Protein 6C62 (pdb70)

Structure (mmCIF, N/CA/C/O backbone):
data_6C62
#
_entry.id   6C62
#
_cell.length_a   79.489
_cell.length_b   89.040
_cell.length_c   141.672
_cell.angle_alpha   90.00
_cell.angle_beta   101.89
_cell.angle_gamma   90.00
#
_symmetry.space_group_name_H-M   'I 1 2 1'
#
loop_
_entity.id
_entity.type
_entity.pdbx_description
1 polymer 'Biuret hydrolase'
2 polymer AtzG
3 non-polymer 'MAGNESIUM ION'
4 water water
#
loop_
_atom_site.group_PDB
_atom_site.id
_atom_site.type_symbol
_atom_site.label_atom_id
_atom_site.label_alt_id
_atom_site.label_comp_id
_atom_site.label_asym_id
_atom_site.label_entity_id
_atom_site.label_seq_id
_atom_site.pdbx_PDB_ins_code
_atom_site.Cartn_x
_atom_site.Cartn_y
_atom_site.Cartn_z
_atom_site.occupancy
_atom_site.B_iso_or_equiv
_atom_site.auth_seq_id
_atom_site.auth_comp_id
_atom_site.auth_asym_id
_atom_site.auth_atom_id
_atom_site.pdbx_PDB_model_num
ATOM 1 N N . MET A 1 1 ? -45.898 -2.542 14.322 1.00 41.78 1 MET A N 1
ATOM 2 C CA . MET A 1 1 ? -46.260 -2.026 15.670 1.00 38.97 1 MET A CA 1
ATOM 3 C C . MET A 1 1 ? -44.985 -2.054 16.522 1.00 35.13 1 MET A C 1
ATOM 4 O O . MET A 1 1 ? -44.043 -2.814 16.292 1.00 33.60 1 MET A O 1
ATOM 9 N N . LYS A 1 2 ? -44.996 -1.198 17.509 1.00 33.12 2 LYS A N 1
ATOM 10 C CA . LYS A 1 2 ? -43.822 -0.921 18.261 1.00 31.56 2 LYS A CA 1
ATOM 11 C C . LYS A 1 2 ? -43.765 -1.827 19.467 1.00 27.88 2 LYS A C 1
ATOM 12 O O . LYS A 1 2 ? -44.705 -2.553 19.754 1.00 26.78 2 LYS A O 1
ATOM 18 N N . THR A 1 3 ? -42.612 -1.810 20.132 1.00 23.57 3 THR A N 1
ATOM 19 C CA . THR A 1 3 ? -42.320 -2.553 21.356 1.00 21.17 3 THR A CA 1
ATOM 20 C C . THR A 1 3 ? -43.488 -2.584 22.309 1.00 20.21 3 THR A C 1
ATOM 21 O O . THR A 1 3 ? -43.903 -3.654 22.719 1.00 17.98 3 THR A O 1
ATOM 25 N N . VAL A 1 4 ? -44.009 -1.415 22.681 1.00 20.05 4 VAL A N 1
ATOM 26 C CA . VAL A 1 4 ? -45.052 -1.337 23.713 1.00 21.87 4 VAL A CA 1
ATOM 27 C C . VAL A 1 4 ? -46.300 -2.127 23.288 1.00 21.67 4 VAL A C 1
ATOM 28 O O . VAL A 1 4 ? -46.861 -2.869 24.077 1.00 21.14 4 VAL A O 1
ATOM 32 N N . GLU A 1 5 ? -46.716 -1.959 22.046 1.00 23.13 5 GLU A N 1
ATOM 33 C CA . GLU A 1 5 ? -47.875 -2.647 21.509 1.00 25.60 5 GLU A CA 1
ATOM 34 C C . GLU A 1 5 ? -47.628 -4.151 21.387 1.00 26.57 5 GLU A C 1
ATOM 35 O O . GLU A 1 5 ? -48.496 -4.936 21.719 1.00 22.32 5 GLU A O 1
ATOM 41 N N . ILE A 1 6 ? -46.430 -4.559 20.938 1.00 21.19 6 ILE A N 1
ATOM 42 C CA . ILE A 1 6 ? -46.083 -5.983 20.923 1.00 19.60 6 ILE A CA 1
ATOM 43 C C . ILE A 1 6 ? -46.220 -6.610 22.291 1.00 16.89 6 ILE A C 1
ATOM 44 O O . ILE A 1 6 ? -46.809 -7.689 22.449 1.00 16.84 6 ILE A O 1
ATOM 49 N N . ILE A 1 7 ? -45.632 -5.981 23.279 1.00 15.97 7 ILE A N 1
ATOM 50 C CA . ILE A 1 7 ? -45.667 -6.502 24.649 1.00 18.38 7 ILE A CA 1
ATOM 51 C C . ILE A 1 7 ? -47.108 -6.596 25.178 1.00 21.21 7 ILE A C 1
ATOM 52 O O . ILE A 1 7 ? -47.481 -7.558 25.851 1.00 20.86 7 ILE A O 1
ATOM 57 N N . GLU A 1 8 ? -47.891 -5.577 24.862 1.00 22.30 8 GLU A N 1
ATOM 58 C CA . GLU A 1 8 ? -49.291 -5.508 25.275 1.00 23.18 8 GLU A CA 1
ATOM 59 C C . GLU A 1 8 ? -50.118 -6.603 24.626 1.00 21.07 8 GLU A C 1
ATOM 60 O O . GLU A 1 8 ? -50.984 -7.177 25.259 1.00 20.60 8 GLU A O 1
ATOM 66 N N . GLY A 1 9 ? -49.879 -6.847 23.336 1.00 18.30 9 GLY A N 1
ATOM 67 C CA . GLY A 1 9 ? -50.555 -7.917 22.585 1.00 19.83 9 GLY A CA 1
ATOM 68 C C . GLY A 1 9 ? -50.332 -9.310 23.186 1.00 20.82 9 GLY A C 1
ATOM 69 O O . GLY A 1 9 ? -51.273 -10.167 23.223 1.00 20.80 9 GLY A O 1
ATOM 70 N N . ILE A 1 10 ? -49.105 -9.572 23.619 1.00 16.56 10 ILE A N 1
ATOM 71 C CA . ILE A 1 10 ? -48.820 -10.848 24.266 1.00 17.58 10 ILE A CA 1
ATOM 72 C C . ILE A 1 10 ? -49.379 -10.935 25.681 1.00 20.04 10 ILE A C 1
ATOM 73 O O . ILE A 1 10 ? -49.972 -11.953 26.066 1.00 19.39 10 ILE A O 1
ATOM 78 N N . ALA A 1 11 ? -49.214 -9.856 26.447 1.00 21.97 11 ALA A N 1
ATOM 79 C CA . ALA A 1 11 ? -49.759 -9.814 27.814 1.00 24.58 11 ALA A CA 1
ATOM 80 C C . ALA A 1 11 ? -51.294 -10.006 27.846 1.00 22.85 11 ALA A C 1
ATOM 81 O O . ALA A 1 11 ? -51.805 -10.766 28.626 1.00 23.96 11 ALA A O 1
ATOM 83 N N . SER A 1 12 ? -51.979 -9.333 26.966 1.00 24.23 12 SER A N 1
ATOM 84 C CA . SER A 1 12 ? -53.448 -9.367 26.875 1.00 26.50 12 SER A CA 1
ATOM 85 C C . SER A 1 12 ? -54.011 -10.614 26.150 1.00 27.19 12 SER A C 1
ATOM 86 O O . SER A 1 12 ? -55.216 -10.786 26.117 1.00 30.02 12 SER A O 1
ATOM 89 N N . GLY A 1 13 ? -53.174 -11.468 25.558 1.00 28.71 13 GLY A N 1
ATOM 90 C CA . GLY A 1 13 ? -53.679 -12.643 24.865 1.00 25.89 13 GLY A CA 1
ATOM 91 C C . GLY A 1 13 ? -54.198 -12.421 23.472 1.00 28.06 13 GLY A C 1
ATOM 92 O O . GLY A 1 13 ? -54.700 -13.347 22.876 1.00 29.53 13 GLY A O 1
ATOM 93 N N A ARG A 1 14 ? -54.056 -11.209 22.931 0.50 27.71 14 ARG A N 1
ATOM 94 N N B ARG A 1 14 ? -54.054 -11.211 22.937 0.50 28.35 14 ARG A N 1
ATOM 95 C CA A ARG A 1 14 ? -54.396 -10.961 21.532 0.50 30.57 14 ARG A CA 1
ATOM 96 C CA B ARG A 1 14 ? -54.341 -10.895 21.543 0.50 31.61 14 ARG A CA 1
ATOM 97 C C A ARG A 1 14 ? -53.499 -11.733 20.552 0.50 30.50 14 ARG A C 1
ATOM 98 C C B ARG A 1 14 ? -53.492 -11.721 20.561 0.50 30.56 14 ARG A C 1
ATOM 99 O O A ARG A 1 14 ? -53.948 -12.160 19.488 0.50 30.53 14 ARG A O 1
ATOM 100 O O B ARG A 1 14 ? -53.974 -12.187 19.528 0.50 30.44 14 ARG A O 1
ATOM 115 N N A THR A 1 15 ? -52.236 -11.915 20.903 0.50 26.56 15 THR A N 1
ATOM 116 N N B THR A 1 15 ? -52.219 -11.894 20.893 0.50 25.51 15 THR A N 1
ATOM 117 C CA A THR A 1 15 ? -51.395 -12.730 20.064 0.50 24.95 15 THR A CA 1
ATOM 118 C CA B THR A 1 15 ? -51.339 -12.689 20.060 0.50 23.33 15 THR A CA 1
ATOM 119 C C A THR A 1 15 ? -50.544 -13.598 20.973 0.50 22.54 15 THR A C 1
ATOM 120 C C B THR A 1 15 ? -50.534 -13.593 20.975 0.50 21.67 15 THR A C 1
ATOM 121 O O A THR A 1 15 ? -50.177 -13.189 22.088 0.50 21.65 15 THR A O 1
ATOM 122 O O B THR A 1 15 ? -50.171 -13.195 22.095 0.50 20.83 15 THR A O 1
ATOM 129 N N . SER A 1 16 ? -50.208 -14.806 20.518 1.00 20.52 16 SER A N 1
ATOM 130 C CA . SER A 1 16 ? -49.286 -15.631 21.229 1.00 21.03 16 SER A CA 1
ATOM 131 C C . SER A 1 16 ? -47.841 -15.155 20.984 1.00 19.04 16 SER A C 1
ATOM 132 O O . SER A 1 16 ? -47.514 -14.552 19.940 1.00 17.66 16 SER A O 1
ATOM 135 N N . ALA A 1 17 ? -46.982 -15.441 21.949 1.00 17.07 17 ALA A N 1
ATOM 136 C CA . ALA A 1 17 ? -45.567 -15.154 21.783 1.00 15.65 17 ALA A CA 1
ATOM 137 C C . ALA A 1 17 ? -44.987 -15.950 20.614 1.00 15.55 17 ALA A C 1
ATOM 138 O O . ALA A 1 17 ? -44.135 -15.465 19.841 1.00 15.43 17 ALA A O 1
ATOM 140 N N . ARG A 1 18 ? -45.424 -17.194 20.483 1.00 16.71 18 ARG A N 1
ATOM 141 C CA . ARG A 1 18 ? -44.964 -18.013 19.376 1.00 18.48 18 ARG A CA 1
ATOM 142 C C . ARG A 1 18 ? -45.340 -17.381 18.025 1.00 18.79 18 ARG A C 1
ATOM 143 O O . ARG A 1 18 ? -44.518 -17.395 17.099 1.00 19.48 18 ARG A O 1
ATOM 151 N N . ASP A 1 19 ? -46.545 -16.845 17.886 1.00 19.18 19 ASP A N 1
ATOM 152 C CA . ASP A 1 19 ? -46.897 -16.142 16.616 1.00 21.34 19 ASP A CA 1
ATOM 153 C C . ASP A 1 19 ? -46.050 -14.904 16.340 1.00 20.15 19 ASP A C 1
ATOM 154 O O . ASP A 1 19 ? -45.704 -14.616 15.184 1.00 18.83 19 ASP A O 1
ATOM 159 N N . VAL A 1 20 ? -45.757 -14.151 17.390 1.00 17.50 20 VAL A N 1
ATOM 160 C CA . VAL A 1 20 ? -44.883 -12.986 17.285 1.00 16.14 20 VAL A CA 1
ATOM 161 C C . VAL A 1 20 ? -43.475 -13.390 16.836 1.00 16.44 20 VAL A C 1
ATOM 162 O O . VAL A 1 20 ? -42.900 -12.761 15.953 1.00 13.87 20 VAL A O 1
ATOM 166 N N . CYS A 1 21 ? -42.951 -14.463 17.430 1.00 16.09 21 CYS A N 1
ATOM 167 C CA . CYS A 1 21 ? -41.677 -15.036 17.016 1.00 17.11 21 CYS A CA 1
ATOM 168 C C . CYS A 1 21 ? -41.651 -15.493 15.522 1.00 18.77 21 CYS A C 1
ATOM 169 O O . CYS A 1 21 ? -40.712 -15.161 14.741 1.00 14.80 21 CYS A O 1
ATOM 172 N N . GLU A 1 22 ? -42.677 -16.244 15.115 1.00 19.02 22 GLU A N 1
ATOM 173 C CA . GLU A 1 22 ? -42.779 -16.692 13.728 1.00 20.32 22 GLU A CA 1
ATOM 174 C C . GLU A 1 22 ? -42.900 -15.520 12.713 1.00 19.94 22 GLU A C 1
ATOM 175 O O . GLU A 1 22 ? -42.281 -15.582 11.662 1.00 18.90 22 GLU A O 1
ATOM 181 N N . GLU A 1 23 ? -43.610 -14.453 13.061 1.00 18.92 23 GLU A N 1
ATOM 182 C CA . GLU A 1 23 ? -43.635 -13.265 12.220 1.00 24.13 23 GLU A CA 1
ATOM 183 C C . GLU A 1 23 ? -42.240 -12.643 12.017 1.00 21.51 23 GLU A C 1
ATOM 184 O O . GLU A 1 23 ? -41.869 -12.274 10.895 1.00 17.07 23 GLU A O 1
ATOM 190 N N . ALA A 1 24 ? -41.484 -12.512 13.115 1.00 19.07 24 ALA A N 1
ATOM 191 C CA . ALA A 1 24 ? -40.146 -11.987 12.995 1.00 18.85 24 ALA A CA 1
ATOM 192 C C . ALA A 1 24 ? -39.265 -12.916 12.135 1.00 16.82 24 ALA A C 1
ATOM 193 O O . ALA A 1 24 ? -38.544 -12.437 11.256 1.00 14.99 24 ALA A O 1
ATOM 195 N N . LEU A 1 25 ? -39.338 -14.220 12.365 1.00 15.69 25 LEU A N 1
ATOM 196 C CA . LEU A 1 25 ? -38.598 -15.146 11.540 1.00 17.65 25 LEU A CA 1
ATOM 197 C C . LEU A 1 25 ? -38.923 -15.030 10.044 1.00 16.87 25 LEU A C 1
ATOM 198 O O . LEU A 1 25 ? -38.022 -15.057 9.197 1.00 16.76 25 LEU A O 1
ATOM 203 N N . ALA A 1 26 ? -40.198 -14.898 9.713 1.00 16.85 26 ALA A N 1
ATOM 204 C CA . ALA A 1 26 ? -40.606 -14.782 8.329 1.00 16.35 26 ALA A CA 1
ATOM 205 C C . ALA A 1 26 ? -40.106 -13.439 7.729 1.00 17.58 26 ALA A C 1
ATOM 206 O O . ALA A 1 26 ? -39.652 -13.397 6.600 1.00 19.48 26 ALA A O 1
ATOM 208 N N . THR A 1 27 ? -40.165 -12.351 8.495 1.00 14.60 27 THR A N 1
ATOM 209 C CA . THR A 1 27 ? -39.603 -11.070 8.004 1.00 15.96 27 THR A CA 1
ATOM 210 C C . THR A 1 27 ? -38.092 -11.144 7.745 1.00 15.73 27 THR A C 1
ATOM 211 O O . THR A 1 27 ? -37.581 -10.663 6.724 1.00 15.91 27 THR A O 1
ATOM 215 N N . ILE A 1 28 ? -37.378 -11.814 8.640 1.00 15.37 28 ILE A N 1
ATOM 216 C CA . ILE A 1 28 ? -35.943 -11.990 8.458 1.00 15.71 28 ILE A CA 1
ATOM 217 C C . ILE A 1 28 ? -35.717 -12.797 7.169 1.00 15.99 28 ILE A C 1
ATOM 218 O O . ILE A 1 28 ? -34.886 -12.415 6.331 1.00 15.01 28 ILE A O 1
ATOM 223 N N . GLY A 1 29 ? -36.457 -13.896 7.010 1.00 16.39 29 GLY A N 1
ATOM 224 C CA . GLY A 1 29 ? -36.318 -14.763 5.829 1.00 16.84 29 GLY A CA 1
ATOM 225 C C . GLY A 1 29 ? -36.558 -13.975 4.564 1.00 18.65 29 GLY A C 1
ATOM 226 O O . GLY A 1 29 ? -35.833 -14.138 3.588 1.00 19.75 29 GLY A O 1
ATOM 227 N N . ALA A 1 30 ? -37.564 -13.114 4.571 1.00 20.90 30 ALA A N 1
ATOM 228 C CA . ALA A 1 30 ? -37.888 -12.354 3.359 1.00 23.02 30 ALA A CA 1
ATOM 229 C C . ALA A 1 30 ? -37.007 -11.161 3.040 1.00 24.81 30 ALA A C 1
ATOM 230 O O . ALA A 1 30 ? -36.909 -10.794 1.864 1.00 25.64 30 ALA A O 1
ATOM 232 N N . THR A 1 31 ? -36.363 -10.543 4.036 1.00 20.65 31 THR A N 1
ATOM 233 C CA . THR A 1 31 ? -35.639 -9.280 3.844 1.00 19.89 31 THR A CA 1
ATOM 234 C C . THR A 1 31 ? -34.129 -9.383 3.998 1.00 17.54 31 THR A C 1
ATOM 235 O O . THR A 1 31 ? -33.404 -8.543 3.484 1.00 15.00 31 THR A O 1
ATOM 239 N N . ASP A 1 32 ? -33.639 -10.408 4.684 1.00 17.59 32 ASP A N 1
ATOM 240 C CA . ASP A 1 32 ? -32.239 -10.373 5.051 1.00 18.10 32 ASP A CA 1
ATOM 241 C C . ASP A 1 32 ? -31.281 -10.830 3.956 1.00 20.02 32 ASP A C 1
ATOM 242 O O . ASP A 1 32 ? -30.092 -10.534 4.060 1.00 16.86 32 ASP A O 1
ATOM 247 N N . GLY A 1 33 ? -31.772 -11.507 2.897 1.00 18.40 33 GLY A N 1
ATOM 248 C CA . GLY A 1 33 ? -30.918 -11.727 1.750 1.00 19.61 33 GLY A CA 1
ATOM 249 C C . GLY A 1 33 ? -30.323 -10.388 1.263 1.00 20.63 33 GLY A C 1
ATOM 250 O O . GLY A 1 33 ? -29.127 -10.339 0.967 1.00 21.65 33 GLY A O 1
ATOM 251 N N . LEU A 1 34 ? -31.141 -9.317 1.211 1.00 17.20 34 LEU A N 1
ATOM 252 C CA . LEU A 1 34 ? -30.665 -8.012 0.800 1.00 16.77 34 LEU A CA 1
ATOM 253 C C . LEU A 1 34 ? -29.998 -7.155 1.950 1.00 16.31 34 LEU A C 1
ATOM 254 O O . LEU A 1 34 ? -28.935 -6.581 1.776 1.00 15.14 34 LEU A O 1
ATOM 259 N N . ILE A 1 35 ? -30.633 -7.077 3.109 1.00 15.11 35 ILE A N 1
ATOM 260 C CA . ILE A 1 35 ? -30.156 -6.177 4.190 1.00 13.31 35 ILE A CA 1
ATOM 261 C C . ILE A 1 35 ? -28.858 -6.735 4.784 1.00 12.50 35 ILE A C 1
ATOM 262 O O . ILE A 1 35 ? -27.942 -5.974 5.100 1.00 10.75 35 ILE A O 1
ATOM 267 N N . ASN A 1 36 ? -28.777 -8.057 4.927 1.00 12.65 36 ASN A N 1
ATOM 268 C CA . ASN A 1 36 ? -27.617 -8.751 5.476 1.00 12.79 36 ASN A CA 1
ATOM 269 C C . ASN A 1 36 ? -27.257 -8.240 6.902 1.00 12.83 36 ASN A C 1
ATOM 270 O O . ASN A 1 36 ? -26.126 -7.947 7.192 1.00 13.19 36 ASN A O 1
ATOM 275 N N . ALA A 1 37 ? -28.266 -8.116 7.747 1.00 12.63 37 ALA A N 1
ATOM 276 C CA . ALA A 1 37 ? -28.080 -7.750 9.156 1.00 12.89 37 ALA A CA 1
ATOM 277 C C . ALA A 1 37 ? -27.744 -8.955 10.009 1.00 11.98 37 ALA A C 1
ATOM 278 O O . ALA A 1 37 ? -27.000 -8.784 10.971 1.00 13.32 37 ALA A O 1
ATOM 280 N N . PHE A 1 38 ? -28.223 -10.153 9.692 1.00 11.80 38 PHE A N 1
ATOM 281 C CA . PHE A 1 38 ? -27.990 -11.329 10.527 1.00 12.00 38 PHE A CA 1
ATOM 282 C C . PHE A 1 38 ? -26.818 -12.200 10.095 1.00 14.56 38 PHE A C 1
ATOM 283 O O . PHE A 1 38 ? -26.664 -12.476 8.924 1.00 16.25 38 PHE A O 1
ATOM 291 N N . THR A 1 39 ? -26.002 -12.683 11.014 1.00 13.16 39 THR A N 1
ATOM 292 C CA . THR A 1 39 ? -25.000 -13.679 10.721 1.00 14.46 39 THR A CA 1
ATOM 293 C C . THR A 1 39 ? -25.367 -15.023 11.267 1.00 18.63 39 THR A C 1
ATOM 294 O O . THR A 1 39 ? -24.676 -16.018 10.923 1.00 20.44 39 THR A O 1
ATOM 298 N N . CYS A 1 40 ? -26.348 -15.089 12.171 1.00 17.12 40 CYS A N 1
ATOM 299 C CA . CYS A 1 40 ? -26.784 -16.353 12.682 1.00 20.42 40 CYS A CA 1
ATOM 300 C C . CYS A 1 40 ? -28.197 -16.276 13.217 1.00 18.66 40 CYS A C 1
ATOM 301 O O . CYS A 1 40 ? -28.566 -15.267 13.796 1.00 17.64 40 CYS A O 1
ATOM 304 N N . ARG A 1 41 ? -29.012 -17.241 12.902 1.00 16.89 41 ARG A N 1
ATOM 305 C CA . ARG A 1 41 ? -30.432 -17.220 13.318 1.00 19.91 41 ARG A CA 1
ATOM 306 C C . ARG A 1 41 ? -30.642 -18.352 14.328 1.00 19.56 41 ARG A C 1
ATOM 307 O O . ARG A 1 41 ? -30.446 -19.516 13.991 1.00 21.90 41 ARG A O 1
ATOM 315 N N . THR A 1 42 ? -30.998 -18.006 15.568 1.00 15.50 42 THR A N 1
ATOM 316 C CA . THR A 1 42 ? -31.174 -18.973 16.649 1.00 15.38 42 THR A CA 1
ATOM 317 C C . THR A 1 42 ? -32.606 -19.485 16.716 1.00 16.35 42 THR A C 1
ATOM 318 O O . THR A 1 42 ? -33.371 -19.190 17.648 1.00 16.50 42 THR A O 1
ATOM 322 N N . VAL A 1 43 ? -32.989 -20.241 15.719 1.00 17.13 43 VAL A N 1
ATOM 323 C CA . VAL A 1 43 ? -34.432 -20.505 15.438 1.00 16.73 43 VAL A CA 1
ATOM 324 C C . VAL A 1 43 ? -35.040 -21.404 16.486 1.00 17.26 43 VAL A C 1
ATOM 325 O O . VAL A 1 43 ? -36.126 -21.133 17.018 1.00 19.22 43 VAL A O 1
ATOM 329 N N . GLU A 1 44 ? -34.358 -22.486 16.776 1.00 16.66 44 GLU A N 1
ATOM 330 C CA . GLU A 1 44 ? -34.789 -23.434 17.769 1.00 19.63 44 GLU A CA 1
ATOM 331 C C . GLU A 1 44 ? -34.882 -22.784 19.180 1.00 17.68 44 GLU A C 1
ATOM 332 O O . GLU A 1 44 ? -35.857 -22.982 19.901 1.00 15.83 44 GLU A O 1
ATOM 338 N N . ARG A 1 45 ? -33.872 -22.019 19.551 1.00 15.14 45 ARG A N 1
ATOM 339 C CA . ARG A 1 45 ? -33.914 -21.275 20.789 1.00 15.63 45 ARG A CA 1
ATOM 340 C C . ARG A 1 45 ? -35.065 -20.269 20.840 1.00 14.01 45 ARG A C 1
ATOM 341 O O . ARG A 1 45 ? -35.746 -20.164 21.846 1.00 16.52 45 ARG A O 1
ATOM 349 N N . ALA A 1 46 ? -35.258 -19.499 19.791 1.00 14.02 46 ALA A N 1
ATOM 350 C CA . ALA A 1 46 ? -36.319 -18.537 19.751 1.00 13.53 46 ALA A CA 1
ATOM 351 C C . ALA A 1 46 ? -37.672 -19.189 19.966 1.00 13.87 46 ALA A C 1
ATOM 352 O O . ALA A 1 46 ? -38.505 -18.667 20.694 1.00 13.35 46 ALA A O 1
ATOM 354 N N . ARG A 1 47 ? -37.902 -20.296 19.267 1.00 14.26 47 ARG A N 1
ATOM 355 C CA . ARG A 1 47 ? -39.185 -20.950 19.356 1.00 14.29 47 ARG A CA 1
ATOM 356 C C . ARG A 1 47 ? -39.424 -21.516 20.765 1.00 13.23 47 ARG A C 1
ATOM 357 O O . ARG A 1 47 ? -40.554 -21.419 21.244 1.00 13.42 47 ARG A O 1
ATOM 365 N N . ALA A 1 48 ? -38.386 -22.071 21.390 1.00 12.56 48 ALA A N 1
ATOM 366 C CA . ALA A 1 48 ? -38.534 -22.620 22.752 1.00 13.89 48 ALA A CA 1
ATOM 367 C C . ALA A 1 48 ? -38.750 -21.496 23.760 1.00 14.36 48 ALA A C 1
ATOM 368 O O . ALA A 1 48 ? -39.553 -21.674 24.693 1.00 16.08 48 ALA A O 1
ATOM 370 N N . GLU A 1 49 ? -38.085 -20.345 23.590 1.00 14.14 49 GLU A N 1
ATOM 371 C CA . GLU A 1 49 ? -38.312 -19.202 24.477 1.00 14.97 49 GLU A CA 1
ATOM 372 C C . GLU A 1 49 ? -39.729 -18.645 24.395 1.00 15.44 49 GLU A C 1
ATOM 373 O O . GLU A 1 49 ? -40.365 -18.341 25.442 1.00 13.12 49 GLU A O 1
ATOM 379 N N . ALA A 1 50 ? -40.214 -18.512 23.162 1.00 14.49 50 ALA A N 1
ATOM 380 C CA . ALA A 1 50 ? -41.567 -18.012 22.907 1.00 14.90 50 ALA A CA 1
ATOM 381 C C . ALA A 1 50 ? -42.604 -19.008 23.487 1.00 15.56 50 ALA A C 1
ATOM 382 O O . ALA A 1 50 ? -43.568 -18.593 24.213 1.00 15.25 50 ALA A O 1
ATOM 384 N N . ASP A 1 51 ? -42.393 -20.288 23.203 1.00 15.81 51 ASP A N 1
ATOM 385 C CA . ASP A 1 51 ? -43.237 -21.325 23.781 1.00 17.75 51 ASP A CA 1
ATOM 386 C C . ASP A 1 51 ? -43.329 -21.228 25.338 1.00 16.14 51 ASP A C 1
ATOM 387 O O . ASP A 1 51 ? -44.409 -21.362 25.927 1.00 16.90 51 ASP A O 1
ATOM 392 N N . ALA A 1 52 ? -42.189 -21.036 25.982 1.00 15.08 52 ALA A N 1
ATOM 393 C CA . ALA A 1 52 ? -42.141 -20.929 27.449 1.00 15.70 52 ALA A CA 1
ATOM 394 C C . ALA A 1 52 ? -42.931 -19.744 27.995 1.00 15.05 52 ALA A C 1
ATOM 395 O O . ALA A 1 52 ? -43.552 -19.837 29.053 1.00 16.33 52 ALA A O 1
ATOM 397 N N . ILE A 1 53 ? -42.886 -18.606 27.310 1.00 15.06 53 ILE A N 1
ATOM 398 C CA . ILE A 1 53 ? -43.701 -17.455 27.686 1.00 15.41 53 ILE A CA 1
ATOM 399 C C . ILE A 1 53 ? -45.218 -17.806 27.561 1.00 17.28 53 ILE A C 1
ATOM 400 O O . ILE A 1 53 ? -46.011 -17.473 28.463 1.00 17.31 53 ILE A O 1
ATOM 405 N N . ASP A 1 54 ? -45.627 -18.449 26.467 1.00 16.85 54 ASP A N 1
ATOM 406 C CA . ASP A 1 54 ? -47.039 -18.866 26.310 1.00 18.20 54 ASP A CA 1
ATOM 407 C C . ASP A 1 54 ? -47.458 -19.851 27.434 1.00 16.15 54 ASP A C 1
ATOM 408 O O . ASP A 1 54 ? -48.528 -19.702 28.011 1.00 15.44 54 ASP A O 1
ATOM 413 N N . VAL A 1 55 ? -46.587 -20.766 27.823 1.00 16.24 55 VAL A N 1
ATOM 414 C CA . VAL A 1 55 ? -46.884 -21.629 28.975 1.00 17.41 55 VAL A CA 1
ATOM 415 C C . VAL A 1 55 ? -47.117 -20.832 30.275 1.00 17.17 55 VAL A C 1
ATOM 416 O O . VAL A 1 55 ? -48.116 -21.120 30.999 1.00 17.53 55 VAL A O 1
ATOM 420 N N . ARG A 1 56 ? -46.266 -19.836 30.550 1.00 16.24 56 ARG A N 1
ATOM 421 C CA . ARG A 1 56 ? -46.427 -19.039 31.732 1.00 16.79 56 ARG A CA 1
ATOM 422 C C . ARG A 1 56 ? -47.713 -18.241 31.743 1.00 17.74 56 ARG A C 1
ATOM 423 O O . ARG A 1 56 ? -48.408 -18.109 32.780 1.00 17.19 56 ARG A O 1
ATOM 431 N N . ARG A 1 57 ? -48.004 -17.634 30.606 1.00 16.81 57 ARG A N 1
ATOM 432 C CA . ARG A 1 57 ? -49.253 -16.882 30.453 1.00 18.87 57 ARG A CA 1
ATOM 433 C C . ARG A 1 57 ? -50.481 -17.764 30.679 1.00 17.51 57 ARG A C 1
ATOM 434 O O . ARG A 1 57 ? -51.372 -17.359 31.403 1.00 18.58 57 ARG A O 1
ATOM 442 N N . ALA A 1 58 ? -50.490 -18.945 30.099 1.00 17.84 58 ALA A N 1
ATOM 443 C CA . ALA A 1 58 ? -51.611 -19.864 30.212 1.00 20.51 58 ALA A CA 1
ATOM 444 C C . ALA A 1 58 ? -51.787 -20.359 31.612 1.00 22.43 58 ALA A C 1
ATOM 445 O O . ALA A 1 58 ? -52.889 -20.723 31.945 1.00 23.46 58 ALA A O 1
ATOM 447 N N . ARG A 1 59 ? -50.695 -20.388 32.427 1.00 22.81 59 ARG A N 1
ATOM 448 C CA . ARG A 1 59 ? -50.805 -20.733 33.855 1.00 24.94 59 ARG A CA 1
ATOM 449 C C . ARG A 1 59 ? -51.370 -19.605 34.719 1.00 24.44 59 ARG A C 1
ATOM 450 O O . ARG A 1 59 ? -51.676 -19.831 35.856 1.00 26.58 59 ARG A O 1
ATOM 458 N N . GLY A 1 60 ? -51.567 -18.430 34.159 1.00 24.00 60 GLY A N 1
ATOM 459 C CA . GLY A 1 60 ? -52.102 -17.303 34.873 1.00 21.58 60 GLY A CA 1
ATOM 460 C C . GLY A 1 60 ? -51.044 -16.450 35.503 1.00 22.95 60 GLY A C 1
ATOM 461 O O . GLY A 1 60 ? -51.414 -15.578 36.312 1.00 21.41 60 GLY A O 1
ATOM 462 N N . GLU A 1 61 ? -49.758 -16.627 35.171 1.00 20.33 61 GLU A N 1
ATOM 463 C CA . GLU A 1 61 ? -48.723 -15.827 35.816 1.00 23.39 61 GLU A CA 1
ATOM 464 C C . GLU A 1 61 ? -48.699 -14.405 35.342 1.00 20.98 61 GLU A C 1
ATOM 465 O O . GLU A 1 61 ? -49.125 -14.110 34.219 1.00 19.83 61 GLU A O 1
ATOM 471 N N . VAL A 1 62 ? -48.166 -13.538 36.213 1.00 21.52 62 VAL A N 1
ATOM 472 C CA . VAL A 1 62 ? -47.828 -12.191 35.852 1.00 22.41 62 VAL A CA 1
ATOM 473 C C . VAL A 1 62 ? -46.566 -12.282 34.963 1.00 23.37 62 VAL A C 1
ATOM 474 O O . VAL A 1 62 ? -45.600 -12.858 35.366 1.00 22.03 62 VAL A O 1
ATOM 478 N N . LEU A 1 63 ? -46.626 -11.744 33.743 1.00 22.19 63 LEU A N 1
ATOM 479 C CA . LEU A 1 63 ? -45.485 -11.874 32.836 1.00 22.61 63 LEU A CA 1
ATOM 480 C C . LEU A 1 63 ? -44.407 -10.855 33.113 1.00 21.52 63 LEU A C 1
ATOM 481 O O . LEU A 1 63 ? -44.704 -9.774 33.592 1.00 18.69 63 LEU A O 1
ATOM 486 N N . PRO A 1 64 ? -43.139 -11.187 32.815 1.00 20.66 64 PRO A N 1
ATOM 487 C CA . PRO A 1 64 ? -42.107 -10.180 33.032 1.00 21.02 64 PRO A CA 1
ATOM 488 C C . PRO A 1 64 ? -42.194 -9.056 31.944 1.00 18.06 64 PRO A C 1
ATOM 489 O O . PRO A 1 64 ? -42.975 -9.162 30.946 1.00 17.82 64 PRO A O 1
ATOM 493 N N . PRO A 1 65 ? -41.497 -7.951 32.163 1.00 17.12 65 PRO A N 1
ATOM 494 C CA . PRO A 1 65 ? -41.764 -6.731 31.402 1.00 16.83 65 PRO A CA 1
ATOM 495 C C . PRO A 1 65 ? -41.445 -6.771 29.923 1.00 16.29 65 PRO A C 1
ATOM 496 O O . PRO A 1 65 ? -41.991 -5.945 29.169 1.00 18.83 65 PRO A O 1
ATOM 500 N N . LEU A 1 66 ? -40.582 -7.677 29.496 1.00 14.84 66 LEU A N 1
ATOM 501 C CA . LEU A 1 66 ? -40.301 -7.822 28.045 1.00 14.48 66 LEU A CA 1
ATOM 502 C C . LEU A 1 66 ? -40.869 -9.124 27.477 1.00 13.76 66 LEU A C 1
ATOM 503 O O . LEU A 1 66 ? -40.402 -9.615 26.443 1.00 13.75 66 LEU A O 1
ATOM 508 N N . ALA A 1 67 ? -41.865 -9.702 28.119 1.00 12.68 67 ALA A N 1
ATOM 509 C CA . ALA A 1 67 ? -42.336 -11.046 27.750 1.00 12.31 67 ALA A CA 1
ATOM 510 C C . ALA A 1 67 ? -42.756 -11.188 26.315 1.00 12.09 67 ALA A C 1
ATOM 511 O O . ALA A 1 67 ? -43.701 -10.553 25.862 1.00 12.96 67 ALA A O 1
ATOM 513 N N . GLY A 1 68 ? -42.010 -11.999 25.584 1.00 12.58 68 GLY A N 1
ATOM 514 C CA . GLY A 1 68 ? -42.293 -12.334 24.201 1.00 13.01 68 GLY A CA 1
ATOM 515 C C . GLY A 1 68 ? -41.659 -11.418 23.169 1.00 12.50 68 GLY A C 1
ATOM 516 O O . GLY A 1 68 ? -41.835 -11.637 21.976 1.00 13.96 68 GLY A O 1
ATOM 517 N N . LEU A 1 69 ? -40.924 -10.396 23.601 1.00 12.95 69 LEU A N 1
ATOM 518 C CA . LEU A 1 69 ? -40.376 -9.364 22.689 1.00 12.86 69 LEU A CA 1
ATOM 519 C C . LEU A 1 69 ? -39.172 -9.936 21.938 1.00 12.98 69 LEU A C 1
ATOM 520 O O . LEU A 1 69 ? -38.210 -10.364 22.541 1.00 12.63 69 LEU A O 1
ATOM 525 N N . PRO A 1 70 ? -39.237 -9.997 20.608 1.00 13.44 70 PRO A N 1
ATOM 526 C CA . PRO A 1 70 ? -38.032 -10.445 19.896 1.00 12.61 70 PRO A CA 1
ATOM 527 C C . PRO A 1 70 ? -36.882 -9.455 19.891 1.00 12.17 70 PRO A C 1
ATOM 528 O O . PRO A 1 70 ? -37.096 -8.224 19.886 1.00 11.78 70 PRO A O 1
ATOM 532 N N . TYR A 1 71 ? -35.658 -9.989 19.888 1.00 12.05 71 TYR A N 1
ATOM 533 C CA . TYR A 1 71 ? -34.440 -9.154 19.851 1.00 10.74 71 TYR A CA 1
ATOM 534 C C . TYR A 1 71 ? -33.316 -9.951 19.209 1.00 9.73 71 TYR A C 1
ATOM 535 O O . TYR A 1 71 ? -33.434 -11.192 19.011 1.00 9.53 71 TYR A O 1
ATOM 544 N N . ALA A 1 72 ? -32.323 -9.217 18.765 1.00 9.26 72 ALA A N 1
ATOM 545 C CA . ALA A 1 72 ? -31.092 -9.818 18.275 1.00 9.33 72 ALA A CA 1
ATOM 546 C C . ALA A 1 72 ? -29.899 -9.044 18.777 1.00 8.64 72 ALA A C 1
ATOM 547 O O . ALA A 1 72 ? -30.031 -7.884 19.238 1.00 8.51 72 ALA A O 1
ATOM 549 N N . VAL A 1 73 ? -28.712 -9.663 18.709 1.00 8.88 73 VAL A N 1
ATOM 550 C CA . VAL A 1 73 ? -27.500 -9.021 19.313 1.00 9.16 73 VAL A CA 1
ATOM 551 C C . VAL A 1 73 ? -26.319 -8.975 18.350 1.00 9.50 73 VAL A C 1
ATOM 552 O O . VAL A 1 73 ? -26.093 -9.910 17.575 1.00 8.42 73 VAL A O 1
ATOM 556 N N . LYS A 1 74 ? -25.556 -7.892 18.406 1.00 8.97 74 LYS A N 1
ATOM 557 C CA . LYS A 1 74 ? -24.294 -7.812 17.693 1.00 8.89 74 LYS A CA 1
ATOM 558 C C . LYS A 1 74 ? -23.446 -9.046 18.000 1.00 9.13 74 LYS A C 1
ATOM 559 O O . LYS A 1 74 ? -23.426 -9.534 19.153 1.00 8.39 74 LYS A O 1
ATOM 565 N N . ASN A 1 75 ? -22.799 -9.610 16.973 1.00 9.72 75 ASN A N 1
ATOM 566 C CA . ASN A 1 75 ? -22.171 -10.917 17.119 1.00 9.40 75 ASN A CA 1
ATOM 567 C C . ASN A 1 75 ? -20.856 -10.914 17.897 1.00 9.86 75 ASN A C 1
ATOM 568 O O . ASN A 1 75 ? -20.171 -11.921 17.923 1.00 10.11 75 ASN A O 1
ATOM 573 N N . LEU A 1 76 ? -20.499 -9.803 18.565 1.00 9.18 76 LEU A N 1
ATOM 574 C CA . LEU A 1 76 ? -19.530 -9.856 19.661 1.00 9.41 76 LEU A CA 1
ATOM 575 C C . LEU A 1 76 ? -20.141 -10.321 21.045 1.00 9.29 76 LEU A C 1
ATOM 576 O O . LEU A 1 76 ? -19.386 -10.536 22.007 1.00 8.50 76 LEU A O 1
ATOM 581 N N . PHE A 1 77 ? -21.466 -10.499 21.122 1.00 8.55 77 PHE A N 1
ATOM 582 C CA . PHE A 1 77 ? -22.091 -10.999 22.319 1.00 9.63 77 PHE A CA 1
ATOM 583 C C . PHE A 1 77 ? -22.081 -12.524 22.271 1.00 10.16 77 PHE A C 1
ATOM 584 O O . PHE A 1 77 ? -22.472 -13.131 21.244 1.00 9.99 77 PHE A O 1
ATOM 592 N N . ASP A 1 78 ? -21.666 -13.122 23.386 1.00 11.03 78 ASP A N 1
ATOM 593 C CA . ASP A 1 78 ? -21.692 -14.609 23.549 1.00 11.97 78 ASP A CA 1
ATOM 594 C C . ASP A 1 78 ? -23.137 -15.052 23.610 1.00 11.14 78 ASP A C 1
ATOM 595 O O . ASP A 1 78 ? -23.947 -14.474 24.370 1.00 11.41 78 ASP A O 1
ATOM 600 N N . ILE A 1 79 ? -23.451 -16.042 22.800 1.00 10.76 79 ILE A N 1
ATOM 601 C CA . ILE A 1 79 ? -24.735 -16.728 22.762 1.00 12.16 79 ILE A CA 1
ATOM 602 C C . ILE A 1 79 ? -24.380 -18.197 23.039 1.00 13.83 79 ILE A C 1
ATOM 603 O O . ILE A 1 79 ? -23.543 -18.795 22.345 1.00 12.17 79 ILE A O 1
ATOM 608 N N . GLU A 1 80 ? -24.974 -18.753 24.083 1.00 14.20 80 GLU A N 1
ATOM 609 C CA . GLU A 1 80 ? -24.667 -20.117 24.470 1.00 15.72 80 GLU A CA 1
ATOM 610 C C . GLU A 1 80 ? -24.787 -21.089 23.305 1.00 14.72 80 GLU A C 1
ATOM 611 O O . GLU A 1 80 ? -25.776 -21.048 22.596 1.00 12.29 80 GLU A O 1
ATOM 617 N N . GLY A 1 81 ? -23.756 -21.920 23.105 1.00 14.60 81 GLY A N 1
ATOM 618 C CA . GLY A 1 81 ? -23.736 -22.881 22.033 1.00 15.46 81 GLY A CA 1
ATOM 619 C C . GLY A 1 81 ? -23.327 -22.380 20.690 1.00 17.01 81 GLY A C 1
ATOM 620 O O . GLY A 1 81 ? -23.287 -23.158 19.748 1.00 16.70 81 GLY A O 1
ATOM 621 N N . VAL A 1 82 ? -23.001 -21.089 20.578 1.00 14.89 82 VAL A N 1
ATOM 622 C CA . VAL A 1 82 ? -22.650 -20.496 19.294 1.00 13.75 82 VAL A CA 1
ATOM 623 C C . VAL A 1 82 ? -21.251 -19.899 19.467 1.00 13.73 82 VAL A C 1
ATOM 624 O O . VAL A 1 82 ? -20.946 -19.326 20.534 1.00 13.80 82 VAL A O 1
ATOM 628 N N . THR A 1 83 ? -20.405 -20.063 18.457 1.00 12.48 83 THR A N 1
ATOM 629 C CA . THR A 1 83 ? -19.085 -19.439 18.443 1.00 12.67 83 THR A CA 1
ATOM 630 C C . THR A 1 83 ? -19.183 -17.933 18.209 1.00 11.43 83 THR A C 1
ATOM 631 O O . THR A 1 83 ? -19.803 -17.459 17.221 1.00 11.82 83 THR A O 1
ATOM 635 N N . THR A 1 84 ? -18.603 -17.172 19.114 1.00 10.90 84 THR A N 1
ATOM 636 C CA . THR A 1 84 ? -18.672 -15.693 19.025 1.00 10.74 84 THR A CA 1
ATOM 637 C C . THR A 1 84 ? -17.725 -15.160 17.945 1.00 10.31 84 THR A C 1
ATOM 638 O O . THR A 1 84 ? -16.482 -15.214 18.107 1.00 9.61 84 THR A O 1
ATOM 642 N N . LEU A 1 85 ? -18.299 -14.632 16.876 1.00 10.00 85 LEU A N 1
ATOM 643 C CA . LEU A 1 85 ? -17.465 -14.213 15.712 1.00 10.82 85 LEU A CA 1
ATOM 644 C C . LEU A 1 85 ? -16.807 -12.851 15.848 1.00 9.82 85 LEU A C 1
ATOM 645 O O . LEU A 1 85 ? -15.718 -12.665 15.335 1.00 9.94 85 LEU A O 1
ATOM 650 N N . ALA A 1 86 ? -17.500 -11.878 16.477 1.00 9.65 86 ALA A N 1
ATOM 651 C CA . ALA A 1 86 ? -17.047 -10.492 16.520 1.00 9.30 86 ALA A CA 1
ATOM 652 C C . ALA A 1 86 ? -16.610 -9.987 15.119 1.00 9.48 86 ALA A C 1
ATOM 653 O O . ALA A 1 86 ? -15.585 -9.330 14.963 1.00 8.92 86 ALA A O 1
ATOM 655 N N . GLY A 1 87 ? -17.426 -10.325 14.115 1.00 9.39 87 GLY A N 1
ATOM 656 C CA . GLY A 1 87 ? -17.229 -9.921 12.734 1.00 9.89 87 GLY A CA 1
ATOM 657 C C . GLY A 1 87 ? -16.002 -10.474 11.999 1.00 9.87 87 GLY A C 1
ATOM 658 O O . GLY A 1 87 ? -15.678 -9.980 10.921 1.00 9.54 87 GLY A O 1
ATOM 659 N N . SER A 1 88 ? -15.336 -11.484 12.587 1.00 9.60 88 SER A N 1
ATOM 660 C CA . SER A 1 88 ? -14.091 -11.957 12.133 1.00 9.97 88 SER A CA 1
ATOM 661 C C . SER A 1 88 ? -14.223 -13.333 11.535 1.00 10.23 88 SER A C 1
ATOM 662 O O . SER A 1 88 ? -15.195 -14.075 11.803 1.00 11.56 88 SER A O 1
ATOM 665 N N . LYS A 1 89 ? -13.246 -13.679 10.703 1.00 11.99 89 LYS A N 1
ATOM 666 C CA . LYS A 1 89 ? -13.059 -15.070 10.379 1.00 14.85 89 LYS A CA 1
ATOM 667 C C . LYS A 1 89 ? -12.095 -15.786 11.291 1.00 13.51 89 LYS A C 1
ATOM 668 O O . LYS A 1 89 ? -12.257 -16.988 11.490 1.00 13.32 89 LYS A O 1
ATOM 674 N N . ILE A 1 90 ? -11.171 -15.038 11.918 1.00 13.13 90 ILE A N 1
ATOM 675 C CA . ILE A 1 90 ? -10.258 -15.575 12.908 1.00 12.41 90 ILE A CA 1
ATOM 676 C C . ILE A 1 90 ? -10.934 -16.356 14.028 1.00 11.86 90 ILE A C 1
ATOM 677 O O . ILE A 1 90 ? -10.470 -17.396 14.425 1.00 12.08 90 ILE A O 1
ATOM 682 N N . ASN A 1 91 ? -12.042 -15.849 14.541 1.00 11.36 91 ASN A N 1
ATOM 683 C CA . ASN A 1 91 ? -12.740 -16.489 15.663 1.00 11.25 91 ASN A CA 1
ATOM 684 C C . ASN A 1 91 ? -13.534 -17.756 15.265 1.00 12.32 91 ASN A C 1
ATOM 685 O O . ASN A 1 91 ? -14.023 -18.435 16.172 1.00 10.91 91 ASN A O 1
ATOM 690 N N . ARG A 1 92 ? -13.587 -18.119 13.990 1.00 12.76 92 ARG A N 1
ATOM 691 C CA . ARG A 1 92 ? -14.527 -19.205 13.586 1.00 14.36 92 ARG A CA 1
ATOM 692 C C . ARG A 1 92 ? -14.241 -20.543 14.255 1.00 14.50 92 ARG A C 1
ATOM 693 O O . ARG A 1 92 ? -15.169 -21.244 14.593 1.00 14.67 92 ARG A O 1
ATOM 701 N N . THR A 1 93 ? -12.981 -20.816 14.508 1.00 15.75 93 THR A N 1
ATOM 702 C CA . THR A 1 93 ? -12.543 -22.053 15.075 1.00 17.53 93 THR A CA 1
ATOM 703 C C . THR A 1 93 ? -12.504 -22.102 16.602 1.00 19.14 93 THR A C 1
ATOM 704 O O . THR A 1 93 ? -12.111 -23.110 17.151 1.00 17.19 93 THR A O 1
ATOM 708 N N . LEU A 1 94 ? -12.906 -21.018 17.291 1.00 18.80 94 LEU A N 1
ATOM 709 C CA . LEU A 1 94 ? -12.877 -20.987 18.737 1.00 17.76 94 LEU A CA 1
ATOM 710 C C . LEU A 1 94 ? -14.049 -21.847 19.249 1.00 17.31 94 LEU A C 1
ATOM 711 O O . LEU A 1 94 ? -15.083 -21.956 18.557 1.00 16.25 94 LEU A O 1
ATOM 716 N N . PRO A 1 95 ? -13.905 -22.441 20.436 1.00 16.71 95 PRO A N 1
ATOM 717 C CA . PRO A 1 95 ? -15.060 -23.167 21.011 1.00 17.58 95 PRO A CA 1
ATOM 718 C C . PRO A 1 95 ? -16.348 -22.352 21.140 1.00 15.44 95 PRO A C 1
ATOM 719 O O . PRO A 1 95 ? -16.277 -21.121 21.354 1.00 15.69 95 PRO A O 1
ATOM 723 N N . PRO A 1 96 ? -17.501 -22.983 20.995 1.00 15.60 96 PRO A N 1
ATOM 724 C CA . PRO A 1 96 ? -18.766 -22.256 21.229 1.00 16.00 96 PRO A CA 1
ATOM 725 C C . PRO A 1 96 ? -18.855 -21.728 22.687 1.00 15.23 96 PRO A C 1
ATOM 726 O O . PRO A 1 96 ? -18.290 -22.321 23.574 1.00 14.49 96 PRO A O 1
ATOM 730 N N . ALA A 1 97 ? -19.458 -20.561 22.872 1.00 14.15 97 ALA A N 1
ATOM 731 C CA . ALA A 1 97 ? -19.624 -19.966 24.189 1.00 14.33 97 ALA A CA 1
ATOM 732 C C . ALA A 1 97 ? -20.350 -20.951 25.125 1.00 16.27 97 ALA A C 1
ATOM 733 O O . ALA A 1 97 ? -21.376 -21.594 24.730 1.00 15.43 97 ALA A O 1
ATOM 735 N N . ARG A 1 98 ? -19.842 -21.048 26.332 1.00 16.12 98 ARG A N 1
ATOM 736 C CA . ARG A 1 98 ? -20.465 -21.899 27.349 1.00 20.41 98 ARG A CA 1
ATOM 737 C C . ARG A 1 98 ? -21.677 -21.265 27.989 1.00 19.16 98 ARG A C 1
ATOM 738 O O . ARG A 1 98 ? -22.506 -21.942 28.546 1.00 19.17 98 ARG A O 1
ATOM 746 N N . ALA A 1 99 ? -21.810 -19.957 27.894 1.00 16.51 99 ALA A N 1
ATOM 747 C CA . ALA A 1 99 ? -22.931 -19.248 28.512 1.00 15.61 99 ALA A CA 1
ATOM 748 C C . ALA A 1 99 ? -23.244 -18.012 27.682 1.00 14.79 99 ALA A C 1
ATOM 749 O O . ALA A 1 99 ? -22.386 -17.539 26.985 1.00 14.24 99 ALA A O 1
ATOM 751 N N . ASP A 1 100 ? -24.462 -17.523 27.782 1.00 13.75 100 ASP A N 1
ATOM 752 C CA . ASP A 1 100 ? -24.859 -16.213 27.246 1.00 15.25 100 ASP A CA 1
ATOM 753 C C . ASP A 1 100 ? -24.104 -15.092 27.942 1.00 14.01 100 ASP A C 1
ATOM 754 O O . ASP A 1 100 ? -23.781 -15.209 29.141 1.00 11.41 100 ASP A O 1
ATOM 759 N N . ALA A 1 101 ? -23.845 -14.019 27.210 1.00 12.89 101 ALA A N 1
ATOM 760 C CA . ALA A 1 101 ? -23.405 -12.762 27.822 1.00 12.50 101 ALA A CA 1
ATOM 761 C C . ALA A 1 101 ? -24.365 -12.394 28.921 1.00 11.52 101 ALA A C 1
ATOM 762 O O . ALA A 1 101 ? -25.559 -12.634 28.829 1.00 10.13 101 ALA A O 1
ATOM 764 N N . VAL A 1 102 ? -23.851 -11.754 29.943 1.00 10.93 102 VAL A N 1
ATOM 765 C CA . VAL A 1 102 ? -24.728 -11.291 31.027 1.00 11.02 102 VAL A CA 1
ATOM 766 C C . VAL A 1 102 ? -25.909 -10.456 30.543 1.00 11.43 102 VAL A C 1
ATOM 767 O O . VAL A 1 102 ? -27.010 -10.636 31.033 1.00 11.61 102 VAL A O 1
ATOM 771 N N . LEU A 1 103 ? -25.705 -9.523 29.596 1.00 10.63 103 LEU A N 1
ATOM 772 C CA . LEU A 1 103 ? -26.834 -8.753 29.148 1.00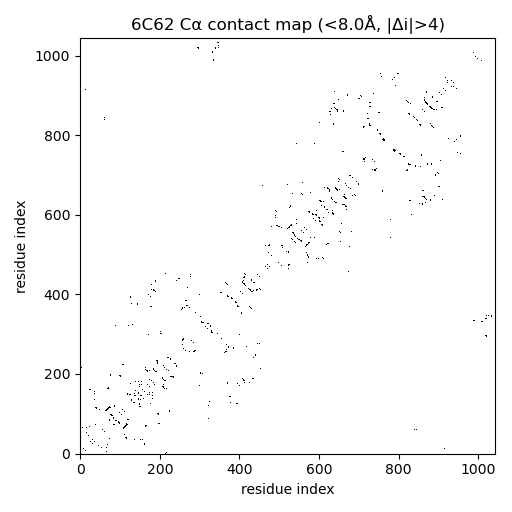 11.37 103 LEU A CA 1
ATOM 773 C C . LEU A 1 103 ? -27.936 -9.579 28.433 1.00 11.95 103 LEU A C 1
ATOM 774 O O . LEU A 1 103 ? -29.159 -9.279 28.587 1.00 11.33 103 LEU A O 1
ATOM 779 N N . VAL A 1 104 ? -27.504 -10.604 27.694 1.00 11.85 104 VAL A N 1
ATOM 780 C CA . VAL A 1 104 ? -28.421 -11.560 27.085 1.00 11.95 104 VAL A CA 1
ATOM 781 C C . VAL A 1 104 ? -29.190 -12.329 28.161 1.00 12.71 104 VAL A C 1
ATOM 782 O O . VAL A 1 104 ? -30.430 -12.465 28.045 1.00 10.63 104 VAL A O 1
ATOM 786 N N A GLN A 1 105 ? -28.486 -12.799 29.204 0.50 12.04 105 GLN A N 1
ATOM 787 N N B GLN A 1 105 ? -28.487 -12.791 29.200 0.50 13.03 105 GLN A N 1
ATOM 788 C CA A GLN A 1 105 ? -29.128 -13.483 30.352 0.50 12.72 105 GLN A CA 1
ATOM 789 C CA B GLN A 1 105 ? -29.119 -13.469 30.341 0.50 14.46 105 GLN A CA 1
ATOM 790 C C A GLN A 1 105 ? -30.188 -12.598 30.998 0.50 12.80 105 GLN A C 1
ATOM 791 C C B GLN A 1 105 ? -30.184 -12.597 30.992 0.50 13.78 105 GLN A C 1
ATOM 792 O O A GLN A 1 105 ? -31.262 -13.066 31.328 0.50 12.80 105 GLN A O 1
ATOM 793 O O B GLN A 1 105 ? -31.264 -13.067 31.292 0.50 13.59 105 GLN A O 1
ATOM 804 N N . ARG A 1 106 ? -29.892 -11.308 31.163 1.00 13.24 106 ARG A N 1
ATOM 805 C CA . ARG A 1 106 ? -30.868 -10.373 31.767 1.00 12.87 106 ARG A CA 1
ATOM 806 C C . ARG A 1 106 ? -32.096 -10.116 30.874 1.00 13.44 106 ARG A C 1
ATOM 807 O O . ARG A 1 106 ? -33.227 -10.033 31.385 1.00 12.76 106 ARG A O 1
ATOM 815 N N . LEU A 1 107 ? -31.888 -10.044 29.550 1.00 12.95 107 LEU A N 1
ATOM 816 C CA . LEU A 1 107 ? -33.003 -9.861 28.645 1.00 13.34 107 LEU A CA 1
ATOM 817 C C . LEU A 1 107 ? -33.872 -11.120 28.645 1.00 13.70 107 LEU A C 1
ATOM 818 O O . LEU A 1 107 ? -35.078 -11.049 28.648 1.00 11.40 107 LEU A O 1
ATOM 823 N N . LYS A 1 108 ? -33.230 -12.279 28.603 1.00 16.60 108 LYS A N 1
ATOM 824 C CA . LYS A 1 108 ? -33.911 -13.562 28.703 1.00 17.06 108 LYS A CA 1
ATOM 825 C C . LYS A 1 108 ? -34.792 -13.643 29.999 1.00 16.11 108 LYS A C 1
ATOM 826 O O . LYS A 1 108 ? -35.961 -14.005 29.905 1.00 14.31 108 LYS A O 1
ATOM 832 N N . ALA A 1 109 ? -34.227 -13.268 31.149 1.00 15.11 109 ALA A N 1
ATOM 833 C CA . ALA A 1 109 ? -34.946 -13.233 32.436 1.00 15.35 109 ALA A CA 1
ATOM 834 C C . ALA A 1 109 ? -36.128 -12.278 32.384 1.00 14.87 109 ALA A C 1
ATOM 835 O O . ALA A 1 109 ? -37.080 -12.484 33.096 1.00 15.84 109 ALA A O 1
ATOM 837 N N . ALA A 1 110 ? -36.032 -11.190 31.608 1.00 13.16 110 ALA A N 1
ATOM 838 C CA . ALA A 1 110 ? -37.144 -10.298 31.442 1.00 13.57 110 ALA A CA 1
ATOM 839 C C . ALA A 1 110 ? -38.196 -10.793 30.413 1.00 12.94 110 ALA A C 1
ATOM 840 O O . ALA A 1 110 ? -39.175 -10.125 30.203 1.00 13.26 110 ALA A O 1
ATOM 842 N N . GLY A 1 111 ? -37.976 -11.952 29.797 1.00 12.61 111 GLY A N 1
ATOM 843 C CA . GLY A 1 111 ? -38.970 -12.611 28.933 1.00 13.54 111 GLY A CA 1
ATOM 844 C C . GLY A 1 111 ? -38.696 -12.398 27.466 1.00 13.09 111 GLY A C 1
ATOM 845 O O . GLY A 1 111 ? -39.473 -12.824 26.676 1.00 13.08 111 GLY A O 1
ATOM 846 N N . ALA A 1 112 ? -37.605 -11.701 27.110 1.00 13.76 112 ALA A N 1
ATOM 847 C CA . ALA A 1 112 ? -37.323 -11.446 25.717 1.00 12.75 112 ALA A CA 1
ATOM 848 C C . ALA A 1 112 ? -36.846 -12.718 25.011 1.00 12.09 112 ALA A C 1
ATOM 849 O O . ALA A 1 112 ? -36.277 -13.623 25.614 1.00 12.59 112 ALA A O 1
ATOM 851 N N . VAL A 1 113 ? -37.067 -12.741 23.711 1.00 11.52 113 VAL A N 1
ATOM 852 C CA . VAL A 1 113 ? -36.848 -13.900 22.843 1.00 11.66 113 VAL A CA 1
ATOM 853 C C . VAL A 1 113 ? -35.767 -13.629 21.806 1.00 11.92 113 VAL A C 1
ATOM 854 O O . VAL A 1 113 ? -35.924 -12.753 20.900 1.00 12.63 113 VAL A O 1
ATOM 858 N N . LEU A 1 114 ? -34.687 -14.414 21.864 1.00 11.54 114 LEU A N 1
ATOM 859 C CA . LEU A 1 114 ? -33.511 -14.142 21.068 1.00 12.18 114 LEU A CA 1
ATOM 860 C C . LEU A 1 114 ? -33.596 -14.776 19.689 1.00 13.48 114 LEU A C 1
ATOM 861 O O . LEU A 1 114 ? -33.725 -16.005 19.583 1.00 13.73 114 LEU A O 1
ATOM 866 N N . LEU A 1 115 ? -33.456 -13.954 18.655 1.00 13.07 115 LEU A N 1
ATOM 867 C CA . LEU A 1 115 ? -33.534 -14.401 17.283 1.00 14.01 115 LEU A CA 1
ATOM 868 C C . LEU A 1 115 ? -32.192 -14.625 16.611 1.00 13.99 115 LEU A C 1
ATOM 869 O O . LEU A 1 115 ? -32.126 -15.383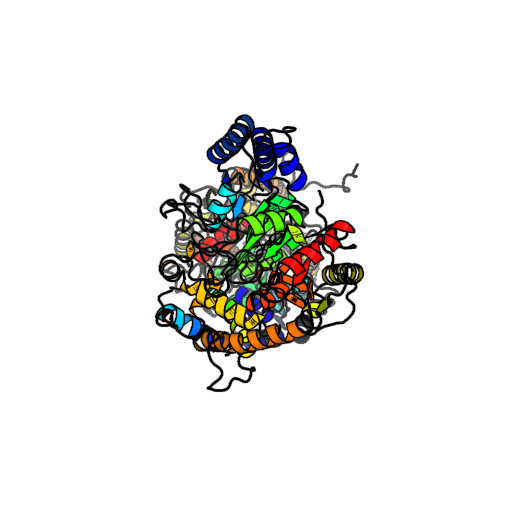 15.587 1.00 13.07 115 LEU A O 1
ATOM 874 N N . GLY A 1 116 ? -31.124 -14.003 17.134 1.00 13.96 116 GLY A N 1
ATOM 875 C CA . GLY A 1 116 ? -29.794 -14.401 16.708 1.00 14.27 116 GLY A CA 1
ATOM 876 C C . GLY A 1 116 ? -28.747 -13.306 16.766 1.00 14.04 116 GLY A C 1
ATOM 877 O O . GLY A 1 116 ? -28.875 -12.355 17.566 1.00 12.39 116 GLY A O 1
ATOM 878 N N . GLY A 1 117 ? -27.704 -13.505 15.962 1.00 12.55 117 GLY A N 1
ATOM 879 C CA . GLY A 1 117 ? -26.484 -12.673 15.998 1.00 12.30 117 GLY A CA 1
ATOM 880 C C . GLY A 1 117 ? -26.416 -11.796 14.751 1.00 11.84 117 GLY A C 1
ATOM 881 O O . GLY A 1 117 ? -26.823 -12.224 13.662 1.00 11.25 117 GLY A O 1
ATOM 882 N N . LEU A 1 118 ? -25.900 -10.588 14.919 1.00 11.14 118 LEU A N 1
ATOM 883 C CA . LEU A 1 118 ? -25.905 -9.543 13.901 1.00 9.92 118 LEU A CA 1
ATOM 884 C C . LEU A 1 118 ? -24.523 -9.125 13.417 1.00 9.80 118 LEU A C 1
ATOM 885 O O . LEU A 1 118 ? -23.548 -9.061 14.181 1.00 9.78 118 LEU A O 1
ATOM 890 N N . ASN A 1 119 ? -24.481 -8.749 12.139 1.00 9.95 119 ASN A N 1
ATOM 891 C CA . ASN A 1 119 ? -23.240 -8.364 11.444 1.00 9.76 119 ASN A CA 1
ATOM 892 C C . ASN A 1 119 ? -22.629 -7.087 12.069 1.00 10.28 119 ASN A C 1
ATOM 893 O O . ASN A 1 119 ? -23.354 -6.232 12.612 1.00 10.18 119 ASN A O 1
ATOM 898 N N . MET A 1 120 ? -21.299 -6.978 11.970 1.00 9.83 120 MET A N 1
ATOM 899 C CA . MET A 1 120 ? -20.536 -5.893 12.521 1.00 10.17 120 MET A CA 1
ATOM 900 C C . MET A 1 120 ? -19.231 -5.733 11.772 1.00 10.01 120 MET A C 1
ATOM 901 O O . MET A 1 120 ? -18.771 -6.650 11.112 1.00 8.72 120 MET A O 1
ATOM 906 N N . ASP A 1 121 ? -18.606 -4.560 11.872 1.00 11.28 121 ASP A N 1
ATOM 907 C CA . ASP A 1 121 ? -17.232 -4.421 11.383 1.00 12.86 121 ASP A CA 1
ATOM 908 C C . ASP A 1 121 ? -16.350 -5.338 12.194 1.00 13.16 121 ASP A C 1
ATOM 909 O O . ASP A 1 121 ? -16.541 -5.482 13.422 1.00 12.81 121 ASP A O 1
ATOM 914 N N . GLU A 1 122 ? -15.386 -5.956 11.525 1.00 12.25 122 GLU A N 1
ATOM 915 C CA . GLU A 1 122 ? -14.513 -6.944 12.199 1.00 12.41 122 GLU A CA 1
ATOM 916 C C . GLU A 1 122 ? -13.842 -6.362 13.423 1.00 11.29 122 GLU A C 1
ATOM 917 O O . GLU A 1 122 ? -13.210 -5.348 13.355 1.00 9.97 122 GLU A O 1
ATOM 923 N N . PHE A 1 123 ? -14.002 -7.047 14.549 1.00 11.49 123 PHE A N 1
ATOM 924 C CA . PHE A 1 123 ? -13.389 -6.688 15.803 1.00 11.80 123 PHE A CA 1
ATOM 925 C C . PHE A 1 123 ? -13.766 -5.319 16.288 1.00 12.02 123 PHE A C 1
ATOM 926 O O . PHE A 1 123 ? -13.075 -4.742 17.119 1.00 12.51 123 PHE A O 1
ATOM 934 N N . ALA A 1 124 ? -14.888 -4.805 15.766 1.00 12.68 124 ALA A N 1
ATOM 935 C CA . ALA A 1 124 ? -15.491 -3.546 16.163 1.00 13.42 124 ALA A CA 1
ATOM 936 C C . ALA A 1 124 ? -14.725 -2.307 15.693 1.00 15.08 124 ALA A C 1
ATOM 937 O O . ALA A 1 124 ? -15.107 -1.239 16.097 1.00 18.12 124 ALA A O 1
ATOM 939 N N . TYR A 1 125 ? -13.713 -2.408 14.841 1.00 15.35 125 TYR A N 1
ATOM 940 C CA . TYR A 1 125 ? -12.942 -1.219 14.414 1.00 16.42 125 TYR A CA 1
ATOM 941 C C . TYR A 1 125 ? -13.451 -0.689 13.076 1.00 16.71 125 TYR A C 1
ATOM 942 O O . TYR A 1 125 ? -13.026 -1.150 12.011 1.00 17.52 125 TYR A O 1
ATOM 951 N N . GLY A 1 126 ? -14.392 0.220 13.116 1.00 18.78 126 GLY A N 1
ATOM 952 C CA . GLY A 1 126 ? -14.997 0.782 11.869 1.00 18.12 126 GLY A CA 1
ATOM 953 C C . GLY A 1 126 ? -16.341 1.397 12.135 1.00 19.81 126 GLY A C 1
ATOM 954 O O . GLY A 1 126 ? -16.985 1.041 13.133 1.00 23.93 126 GLY A O 1
ATOM 955 N N . PHE A 1 127 ? -16.756 2.351 11.308 1.00 16.14 127 PHE A N 1
ATOM 956 C CA . PHE A 1 127 ? -18.068 2.979 11.448 1.00 15.09 127 PHE A CA 1
ATOM 957 C C . PHE A 1 127 ? -19.022 2.744 10.306 1.00 15.42 127 PHE A C 1
ATOM 958 O O . PHE A 1 127 ? -19.998 3.482 10.182 1.00 15.71 127 PHE A O 1
ATOM 966 N N . THR A 1 128 ? -18.786 1.733 9.476 1.00 16.66 128 THR A N 1
ATOM 967 C CA . THR A 1 128 ? -19.633 1.531 8.274 1.00 15.89 128 THR A CA 1
ATOM 968 C C . THR A 1 128 ? -20.209 0.128 8.033 1.00 18.13 128 THR A C 1
ATOM 969 O O . THR A 1 128 ? -21.060 -0.026 7.172 1.00 17.51 128 THR A O 1
ATOM 973 N N . THR A 1 129 ? -19.786 -0.872 8.803 1.00 16.90 129 THR A N 1
ATOM 974 C CA . THR A 1 129 ? -20.206 -2.273 8.639 1.00 18.20 129 THR A CA 1
ATOM 975 C C . THR A 1 129 ? -20.105 -2.724 7.175 1.00 17.75 129 THR A C 1
ATOM 976 O O . THR A 1 129 ? -21.063 -3.221 6.582 1.00 17.77 129 THR A O 1
ATOM 980 N N . GLU A 1 130 ? -18.958 -2.434 6.594 1.00 16.28 130 GLU A N 1
ATOM 981 C CA . GLU A 1 130 ? -18.564 -2.941 5.302 1.00 19.11 130 GLU A CA 1
ATOM 982 C C . GLU A 1 130 ? -17.583 -4.079 5.546 1.00 17.01 130 GLU A C 1
ATOM 983 O O . GLU A 1 130 ? -16.359 -3.904 5.488 1.00 23.95 130 GLU A O 1
ATOM 989 N N . ASN A 1 131 ? -18.119 -5.228 5.865 1.00 14.68 131 ASN A N 1
ATOM 990 C CA . ASN A 1 131 ? -17.338 -6.357 6.313 1.00 12.85 131 ASN A CA 1
ATOM 991 C C . ASN A 1 131 ? -16.917 -7.178 5.081 1.00 12.93 131 ASN A C 1
ATOM 992 O O . ASN A 1 131 ? -17.794 -7.725 4.317 1.00 11.77 131 ASN A O 1
ATOM 997 N N . THR A 1 132 ? -15.619 -7.317 4.866 1.00 12.81 132 THR A N 1
ATOM 998 C CA . THR A 1 132 ? -15.122 -8.085 3.707 1.00 13.19 132 THR A CA 1
ATOM 999 C C . THR A 1 132 ? -15.499 -9.599 3.769 1.00 14.17 132 THR A C 1
ATOM 1000 O O . THR A 1 132 ? -15.781 -10.196 2.753 1.00 14.10 132 THR A O 1
ATOM 1004 N N . HIS A 1 133 ? -15.548 -10.207 4.939 1.00 12.78 133 HIS A N 1
ATOM 1005 C CA . HIS A 1 133 ? -15.743 -11.627 5.055 1.00 12.89 133 HIS A CA 1
ATOM 1006 C C . HIS A 1 133 ? -17.247 -11.944 4.909 1.00 13.65 133 HIS A C 1
ATOM 1007 O O . HIS A 1 133 ? -17.605 -12.887 4.198 1.00 14.36 133 HIS A O 1
ATOM 1014 N N . TYR A 1 134 ? -18.109 -11.176 5.592 1.00 11.01 134 TYR A N 1
ATOM 1015 C CA . TYR A 1 134 ? -19.521 -11.452 5.677 1.00 11.75 134 TYR A CA 1
ATOM 1016 C C . TYR A 1 134 ? -20.400 -10.620 4.738 1.00 11.77 134 TYR A C 1
ATOM 1017 O O . TYR A 1 134 ? -21.599 -10.839 4.685 1.00 12.47 134 TYR A O 1
ATOM 1026 N N . GLY A 1 135 ? -19.807 -9.655 4.063 1.00 10.97 135 GLY A N 1
ATOM 1027 C CA . GLY A 1 135 ? -20.506 -8.718 3.234 1.00 11.83 135 GLY A CA 1
ATOM 1028 C C . GLY A 1 135 ? -21.019 -7.503 4.005 1.00 12.08 135 GLY A C 1
ATOM 1029 O O . GLY A 1 135 ? -21.145 -7.547 5.255 1.00 11.59 135 GLY A O 1
ATOM 1030 N N . PRO A 1 136 ? -21.288 -6.395 3.276 1.00 12.02 136 PRO A N 1
ATOM 1031 C CA . PRO A 1 136 ? -21.803 -5.211 3.955 1.00 11.63 136 PRO A CA 1
ATOM 1032 C C . PRO A 1 136 ? -23.202 -5.418 4.452 1.00 11.97 136 PRO A C 1
ATOM 1033 O O . PRO A 1 136 ? -23.992 -6.198 3.829 1.00 12.85 136 PRO A O 1
ATOM 1037 N N . THR A 1 137 ? -23.561 -4.748 5.535 1.00 11.33 137 THR A N 1
ATOM 1038 C CA . THR A 1 137 ? -24.983 -4.564 5.892 1.00 11.62 137 THR A CA 1
ATOM 1039 C C . THR A 1 137 ? -25.509 -3.351 5.154 1.00 12.71 137 THR A C 1
ATOM 1040 O O . THR A 1 137 ? -24.835 -2.330 5.097 1.00 15.02 137 THR A O 1
ATOM 1044 N N . ARG A 1 138 ? -26.715 -3.432 4.608 1.00 12.93 138 ARG A N 1
ATOM 1045 C CA . ARG A 1 138 ? -27.245 -2.359 3.763 1.00 13.85 138 ARG A CA 1
ATOM 1046 C C . ARG A 1 138 ? -28.321 -1.584 4.486 1.00 14.24 138 ARG A C 1
ATOM 1047 O O . ARG A 1 138 ? -29.152 -2.149 5.211 1.00 15.14 138 ARG A O 1
ATOM 1055 N N . ASN A 1 139 ? -28.349 -0.273 4.275 1.00 14.07 139 ASN A N 1
ATOM 1056 C CA . ASN A 1 139 ? -29.345 0.582 4.897 1.00 13.11 139 ASN A CA 1
ATOM 1057 C C . ASN A 1 139 ? -30.727 0.253 4.361 1.00 14.30 139 ASN A C 1
ATOM 1058 O O . ASN A 1 139 ? -30.958 0.376 3.152 1.00 15.71 139 ASN A O 1
ATOM 1063 N N . PRO A 1 140 ? -31.689 -0.098 5.223 1.00 14.79 140 PRO A N 1
ATOM 1064 C CA . PRO A 1 140 ? -33.032 -0.385 4.724 1.00 14.85 140 PRO A CA 1
ATOM 1065 C C . PRO A 1 140 ? -33.745 0.786 4.105 1.00 15.24 140 PRO A C 1
ATOM 1066 O O . PRO A 1 140 ? -34.642 0.549 3.345 1.00 14.73 140 PRO A O 1
ATOM 1070 N N . HIS A 1 141 ? -33.363 2.017 4.406 1.00 15.56 141 HIS A N 1
ATOM 1071 C CA . HIS A 1 141 ? -33.978 3.183 3.716 1.00 17.17 141 HIS A CA 1
ATOM 1072 C C . HIS A 1 141 ? -33.409 3.427 2.316 1.00 18.83 141 HIS A C 1
ATOM 1073 O O . HIS A 1 141 ? -34.018 4.169 1.520 1.00 18.81 141 HIS A O 1
ATOM 1080 N N . ASP A 1 142 ? -32.235 2.869 2.019 1.00 18.47 142 ASP A N 1
ATOM 1081 C CA . ASP A 1 142 ? -31.647 2.946 0.677 1.00 18.43 142 ASP A CA 1
ATOM 1082 C C . ASP A 1 142 ? -30.501 1.966 0.648 1.00 17.10 142 ASP A C 1
ATOM 1083 O O . ASP A 1 142 ? -29.390 2.240 1.187 1.00 15.59 142 ASP A O 1
ATOM 1088 N N . THR A 1 143 ? -30.741 0.830 -0.011 1.00 15.48 143 THR A N 1
ATOM 1089 C CA . THR A 1 143 ? -29.829 -0.269 0.065 1.00 16.36 143 THR A CA 1
ATOM 1090 C C . THR A 1 143 ? -28.522 -0.100 -0.687 1.00 17.02 143 THR A C 1
ATOM 1091 O O . THR A 1 143 ? -27.663 -0.953 -0.549 1.00 15.60 143 THR A O 1
ATOM 1095 N N . GLY A 1 144 ? -28.338 1.014 -1.407 1.00 16.32 144 GLY A N 1
ATOM 1096 C CA . GLY A 1 144 ? -27.012 1.347 -1.934 1.00 17.12 144 GLY A CA 1
ATOM 1097 C C . GLY A 1 144 ? -26.157 2.139 -0.912 1.00 15.84 144 GLY A C 1
ATOM 1098 O O . GLY A 1 144 ? -25.008 2.481 -1.182 1.00 15.31 144 GLY A O 1
ATOM 1099 N N . ARG A 1 145 ? -26.719 2.407 0.265 1.00 15.92 145 ARG A N 1
ATOM 1100 C CA . ARG A 1 145 ? -26.032 3.217 1.298 1.00 15.00 145 ARG A CA 1
ATOM 1101 C C . ARG A 1 145 ? -25.680 2.368 2.534 1.00 13.67 145 ARG A C 1
ATOM 1102 O O . ARG A 1 145 ? -26.289 1.341 2.806 1.00 13.20 145 ARG A O 1
ATOM 1110 N N . ILE A 1 146 ? -24.668 2.814 3.250 1.00 13.30 146 ILE A N 1
ATOM 1111 C CA . ILE A 1 146 ? -24.234 2.106 4.479 1.00 13.68 146 ILE A CA 1
ATOM 1112 C C . ILE A 1 146 ? -25.279 2.210 5.596 1.00 12.82 146 ILE A C 1
ATOM 1113 O O . ILE A 1 146 ? -26.022 3.189 5.704 1.00 12.38 146 ILE A O 1
ATOM 1118 N N . ALA A 1 147 ? -25.300 1.187 6.431 1.00 13.42 147 ALA A N 1
ATOM 1119 C CA . ALA A 1 147 ? -26.064 1.181 7.668 1.00 14.14 147 ALA A CA 1
ATOM 1120 C C . ALA A 1 147 ? -25.314 1.904 8.812 1.00 15.11 147 ALA A C 1
ATOM 1121 O O . ALA A 1 147 ? -25.875 2.153 9.834 1.00 18.49 147 ALA A O 1
ATOM 1123 N N . GLY A 1 148 ? -24.041 2.206 8.645 1.00 14.98 148 GLY A N 1
ATOM 1124 C CA . GLY A 1 148 ? -23.268 2.758 9.728 1.00 15.21 148 GLY A CA 1
ATOM 1125 C C . GLY A 1 148 ? -22.670 1.572 10.447 1.00 14.74 148 GLY A C 1
ATOM 1126 O O . GLY A 1 148 ? -22.800 0.419 9.984 1.00 16.49 148 GLY A O 1
ATOM 1127 N N . GLY A 1 149 ? -21.979 1.851 11.532 1.00 12.67 149 GLY A N 1
ATOM 1128 C CA . GLY A 1 149 ? -21.224 0.821 12.218 1.00 12.31 149 GLY A CA 1
ATOM 1129 C C . GLY A 1 149 ? -20.543 1.365 13.445 1.00 12.00 149 GLY A C 1
ATOM 1130 O O . GLY A 1 149 ? -20.656 2.577 13.740 1.00 11.40 149 GLY A O 1
ATOM 1131 N N . SER A 1 150 ? -19.839 0.503 14.185 1.00 11.48 150 SER A N 1
ATOM 1132 C CA . SER A 1 150 ? -19.662 -0.905 13.896 1.00 11.80 150 SER A CA 1
ATOM 1133 C C . SER A 1 150 ? -20.878 -1.776 14.189 1.00 11.45 150 SER A C 1
ATOM 1134 O O . SER A 1 150 ? -20.877 -2.905 13.759 1.00 12.18 150 SER A O 1
ATOM 1137 N N . SER A 1 151 ? -21.919 -1.257 14.854 1.00 11.09 151 SER A N 1
ATOM 1138 C CA . SER A 1 151 ? -23.138 -2.047 15.117 1.00 12.02 151 SER A CA 1
ATOM 1139 C C . SER A 1 151 ? -24.187 -1.934 13.980 1.00 12.52 151 SER A C 1
ATOM 1140 O O . SER A 1 151 ? -25.348 -1.702 14.221 1.00 11.51 151 SER A O 1
ATOM 1143 N N . GLY A 1 152 ? -23.750 -2.084 12.732 1.00 14.33 152 GLY A N 1
ATOM 1144 C CA . GLY A 1 152 ? -24.626 -1.871 11.588 1.00 14.29 152 GLY A CA 1
ATOM 1145 C C . GLY A 1 152 ? -25.794 -2.856 11.492 1.00 13.34 152 GLY A C 1
ATOM 1146 O O . GLY A 1 152 ? -26.926 -2.461 11.163 1.00 13.31 152 GLY A O 1
ATOM 1147 N N . GLY A 1 153 ? -25.537 -4.121 11.785 1.00 12.50 153 GLY A N 1
ATOM 1148 C CA . GLY A 1 153 ? -26.630 -5.097 11.847 1.00 11.16 153 GLY A CA 1
ATOM 1149 C C . GLY A 1 153 ? -27.694 -4.719 12.876 1.00 11.53 153 GLY A C 1
ATOM 1150 O O . GLY A 1 153 ? -28.862 -4.952 12.668 1.00 12.17 153 GLY A O 1
ATOM 1151 N N . SER A 1 154 ? -27.274 -4.157 14.011 1.00 11.28 154 SER A N 1
ATOM 1152 C CA . SER A 1 154 ? -28.156 -3.753 15.096 1.00 11.33 154 SER A CA 1
ATOM 1153 C C . SER A 1 154 ? -29.031 -2.649 14.694 1.00 11.41 154 SER A C 1
ATOM 1154 O O . SER A 1 154 ? -30.222 -2.657 15.036 1.00 12.98 154 SER A O 1
ATOM 1157 N N . GLY A 1 155 ? -28.519 -1.689 13.943 1.00 10.82 155 GLY A N 1
ATOM 1158 C CA . GLY A 1 155 ? -29.368 -0.605 13.430 1.00 11.16 155 GLY A CA 1
ATOM 1159 C C . GLY A 1 155 ? -30.280 -1.065 12.277 1.00 11.52 155 GLY A C 1
ATOM 1160 O O . GLY A 1 155 ? -31.456 -0.720 12.233 1.00 12.00 155 GLY A O 1
ATOM 1161 N N . ALA A 1 156 ? -29.728 -1.825 11.352 1.00 12.25 156 ALA A N 1
ATOM 1162 C CA . ALA A 1 156 ? -30.487 -2.255 10.164 1.00 12.67 156 ALA A CA 1
ATOM 1163 C C . ALA A 1 156 ? -31.604 -3.191 10.520 1.00 12.49 156 ALA A C 1
ATOM 1164 O O . ALA A 1 156 ? -32.673 -3.076 9.957 1.00 14.59 156 ALA A O 1
ATOM 1166 N N . ALA A 1 157 ? -31.377 -4.104 11.451 1.00 12.76 157 ALA A N 1
ATOM 1167 C CA . ALA A 1 157 ? -32.453 -5.034 11.818 1.00 13.20 157 ALA A CA 1
ATOM 1168 C C . ALA A 1 157 ? -33.675 -4.302 12.332 1.00 13.41 157 ALA A C 1
ATOM 1169 O O . ALA A 1 157 ? -34.816 -4.765 12.072 1.00 15.14 157 ALA A O 1
ATOM 1171 N N . ILE A 1 158 ? -33.472 -3.188 13.038 1.00 12.50 158 ILE A N 1
ATOM 1172 C CA . ILE A 1 158 ? -34.600 -2.435 13.567 1.00 13.04 158 ILE A CA 1
ATOM 1173 C C . ILE A 1 158 ? -35.272 -1.622 12.445 1.00 13.78 158 ILE A C 1
ATOM 1174 O O . ILE A 1 158 ? -36.485 -1.691 12.311 1.00 11.82 158 ILE A O 1
ATOM 1179 N N . ALA A 1 159 ? -34.490 -0.984 11.570 1.00 11.90 159 ALA A N 1
ATOM 1180 C CA . ALA A 1 159 ? -35.062 -0.141 10.544 1.00 11.85 159 ALA A CA 1
ATOM 1181 C C . ALA A 1 159 ? -35.781 -0.994 9.477 1.00 13.00 159 ALA A C 1
ATOM 1182 O O . ALA A 1 159 ? -36.705 -0.539 8.882 1.00 14.45 159 ALA A O 1
ATOM 1184 N N . ALA A 1 160 ? -35.372 -2.221 9.283 1.00 12.97 160 ALA A N 1
ATOM 1185 C CA . ALA A 1 160 ? -36.029 -3.141 8.351 1.00 14.15 160 ALA A CA 1
ATOM 1186 C C . ALA A 1 160 ? -37.253 -3.807 8.963 1.00 14.77 160 ALA A C 1
ATOM 1187 O O . ALA A 1 160 ? -37.861 -4.622 8.275 1.00 15.72 160 ALA A O 1
ATOM 1189 N N . GLY A 1 161 ? -37.616 -3.525 10.221 1.00 15.11 161 GLY A N 1
ATOM 1190 C CA . GLY A 1 161 ? -38.734 -4.184 10.881 1.00 15.53 161 GLY A CA 1
ATOM 1191 C C . GLY A 1 161 ? -38.513 -5.649 11.261 1.00 16.01 161 GLY A C 1
ATOM 1192 O O . GLY A 1 161 ? -39.466 -6.352 11.530 1.00 13.34 161 GLY A O 1
ATOM 1193 N N . GLN A 1 162 ? -37.255 -6.130 11.305 1.00 15.97 162 GLN A N 1
ATOM 1194 C CA . GLN A 1 162 ? -36.986 -7.549 11.641 1.00 15.32 162 GLN A CA 1
ATOM 1195 C C . GLN A 1 162 ? -37.154 -7.793 13.150 1.00 15.42 162 GLN A C 1
ATOM 1196 O O . GLN A 1 162 ? -37.722 -8.798 13.539 1.00 16.68 162 GLN A O 1
ATOM 1202 N N . VAL A 1 163 ? -36.603 -6.906 13.967 1.00 13.89 163 VAL A N 1
ATOM 1203 C CA . VAL A 1 163 ? -36.807 -6.932 15.402 1.00 13.48 163 VAL A CA 1
ATOM 1204 C C . VAL A 1 163 ? -37.022 -5.535 15.929 1.00 11.93 163 VAL A C 1
ATOM 1205 O O . VAL A 1 163 ? -36.586 -4.580 15.322 1.00 12.13 163 VAL A O 1
ATOM 1209 N N . PRO A 1 164 ? -37.731 -5.405 17.055 1.00 12.45 164 PRO A N 1
ATOM 1210 C CA . PRO A 1 164 ? -37.976 -4.125 17.683 1.00 13.11 164 PRO A CA 1
ATOM 1211 C C . PRO A 1 164 ? -36.821 -3.613 18.616 1.00 12.80 164 PRO A C 1
ATOM 1212 O O . PRO A 1 164 ? -36.818 -2.460 18.958 1.00 11.18 164 PRO A O 1
ATOM 1216 N N . LEU A 1 165 ? -35.888 -4.496 19.002 1.00 13.21 165 LEU A N 1
ATOM 1217 C CA . LEU A 1 165 ? -34.822 -4.238 19.974 1.00 13.11 165 LEU A CA 1
ATOM 1218 C C . LEU A 1 165 ? -33.592 -4.973 19.501 1.00 11.73 165 LEU A C 1
ATOM 1219 O O . LEU A 1 165 ? -33.681 -6.124 19.035 1.00 10.89 165 LEU A O 1
ATOM 1224 N N . SER A 1 166 ? -32.445 -4.310 19.585 1.00 11.23 166 SER A N 1
ATOM 1225 C CA . SER A 1 166 ? -31.200 -5.022 19.445 1.00 11.22 166 SER A CA 1
ATOM 1226 C C . SER A 1 166 ? -30.166 -4.521 20.439 1.00 10.82 166 SER A C 1
ATOM 1227 O O . SER A 1 166 ? -30.361 -3.495 21.098 1.00 10.08 166 SER A O 1
ATOM 1230 N N . LEU A 1 167 ? -29.090 -5.298 20.583 1.00 10.55 167 LEU A N 1
ATOM 1231 C CA . LEU A 1 167 ? -27.916 -4.862 21.358 1.00 10.67 167 LEU A CA 1
ATOM 1232 C C . LEU A 1 167 ? -26.754 -4.567 20.462 1.00 10.40 167 LEU A C 1
ATOM 1233 O O . LEU A 1 167 ? -26.508 -5.300 19.535 1.00 9.94 167 LEU A O 1
ATOM 1238 N N . GLY A 1 168 ? -26.049 -3.487 20.777 1.00 11.10 168 GLY A N 1
ATOM 1239 C CA . GLY A 1 168 ? -24.812 -3.113 20.134 1.00 11.16 168 GLY A CA 1
ATOM 1240 C C . GLY A 1 168 ? -23.711 -2.771 21.118 1.00 11.28 168 GLY A C 1
ATOM 1241 O O . GLY A 1 168 ? -23.861 -2.959 22.343 1.00 10.06 168 GLY A O 1
ATOM 1242 N N . SER A 1 169 ? -22.593 -2.304 20.549 1.00 10.90 169 SER A N 1
ATOM 1243 C CA . SER A 1 169 ? -21.503 -1.762 21.329 1.00 10.66 169 SER A CA 1
ATOM 1244 C C . SER A 1 169 ? -21.137 -0.422 20.768 1.00 10.34 169 SER A C 1
ATOM 1245 O O . SER A 1 169 ? -21.386 -0.115 19.594 1.00 8.68 169 SER A O 1
ATOM 1248 N N . ASP A 1 170 ? -20.568 0.400 21.64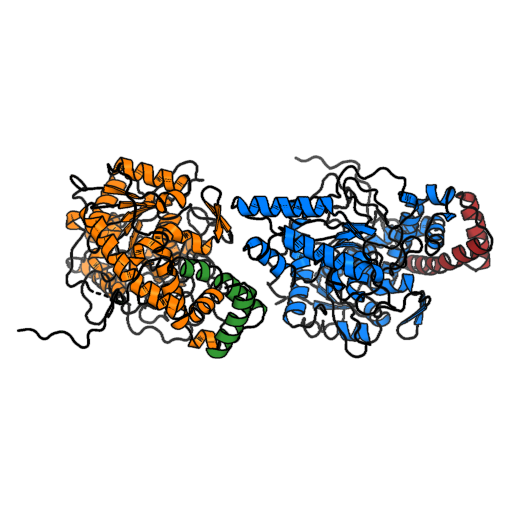2 1.00 10.67 170 ASP A N 1
ATOM 1249 C CA . ASP A 1 170 ? -20.166 1.757 21.328 1.00 10.56 170 ASP A CA 1
ATOM 1250 C C . ASP A 1 170 ? -18.884 2.110 22.101 1.00 11.11 170 ASP A C 1
ATOM 1251 O O . ASP A 1 170 ? -18.884 2.234 23.330 1.00 10.55 170 ASP A O 1
ATOM 1256 N N . THR A 1 171 ? -17.791 2.254 21.372 1.00 11.62 171 THR A N 1
ATOM 1257 C CA . THR A 1 171 ? -16.547 2.653 21.959 1.00 12.45 171 THR A CA 1
ATOM 1258 C C . THR A 1 171 ? -16.308 4.120 21.658 1.00 13.14 171 THR A C 1
ATOM 1259 O O . THR A 1 171 ? -16.155 4.924 22.596 1.00 14.04 171 THR A O 1
ATOM 1263 N N . ASN A 1 172 ? -16.330 4.459 20.379 1.00 12.00 172 ASN A N 1
ATOM 1264 C CA . ASN A 1 172 ? -16.142 5.815 19.885 1.00 11.72 172 ASN A CA 1
ATOM 1265 C C . ASN A 1 172 ? -17.317 6.287 19.019 1.00 11.14 172 ASN A C 1
ATOM 1266 O O . ASN A 1 172 ? -17.196 7.298 18.317 1.00 11.10 172 ASN A O 1
ATOM 1271 N N . GLY A 1 173 ? -18.432 5.569 19.058 1.00 10.43 173 GLY A N 1
ATOM 1272 C CA . GLY A 1 173 ? -19.615 5.915 18.280 1.00 10.46 173 GLY A CA 1
ATOM 1273 C C . GLY A 1 173 ? -20.472 4.800 17.764 1.00 10.61 173 GLY A C 1
ATOM 1274 O O . GLY A 1 173 ? -21.500 5.061 17.168 1.00 13.26 173 GLY A O 1
ATOM 1275 N N . SER A 1 174 ? -20.127 3.578 17.993 1.00 10.15 174 SER A N 1
ATOM 1276 C CA . SER A 1 174 ? -20.719 2.473 17.263 1.00 10.73 174 SER A CA 1
ATOM 1277 C C . SER A 1 174 ? -22.159 2.051 17.559 1.00 10.69 174 SER A C 1
ATOM 1278 O O . SER A 1 174 ? -22.650 1.135 16.890 1.00 11.11 174 SER A O 1
ATOM 1281 N N . ILE A 1 175 ? -22.822 2.683 18.530 1.00 10.11 175 ILE A N 1
ATOM 1282 C CA . ILE A 1 175 ? -24.269 2.604 18.678 1.00 10.76 175 ILE A CA 1
ATOM 1283 C C . ILE A 1 175 ? -24.916 3.832 18.064 1.00 10.55 175 ILE A C 1
ATOM 1284 O O . ILE A 1 175 ? -25.903 3.750 17.297 1.00 10.74 175 ILE A O 1
ATOM 1289 N N . ARG A 1 176 ? -24.373 4.981 18.425 1.00 10.60 176 ARG A N 1
ATOM 1290 C CA . ARG A 1 176 ? -24.892 6.255 17.950 1.00 10.17 176 ARG A CA 1
ATOM 1291 C C . ARG A 1 176 ? -24.811 6.428 16.429 1.00 10.53 176 ARG A C 1
ATOM 1292 O O . ARG A 1 176 ? -25.739 6.975 15.839 1.00 10.35 176 ARG A O 1
ATOM 1300 N N . VAL A 1 177 ? -23.749 5.972 15.780 1.00 10.83 177 VAL A N 1
ATOM 1301 C CA . VAL A 1 177 ? -23.615 6.113 14.349 1.00 11.61 177 VAL A CA 1
ATOM 1302 C C . VAL A 1 177 ? -24.713 5.299 13.559 1.00 13.19 177 VAL A C 1
ATOM 1303 O O . VAL A 1 177 ? -25.427 5.890 12.706 1.00 13.12 177 VAL A O 1
ATOM 1307 N N . PRO A 1 178 ? -24.869 3.992 13.815 1.00 11.77 178 PRO A N 1
ATOM 1308 C CA . PRO A 1 178 ? -25.957 3.286 13.136 1.00 12.13 178 PRO A CA 1
ATOM 1309 C C . PRO A 1 178 ? -27.357 3.750 13.512 1.00 11.78 178 PRO A C 1
ATOM 1310 O O . PRO A 1 178 ? -28.237 3.712 12.679 1.00 11.93 178 PRO A O 1
ATOM 1314 N N . ALA A 1 179 ? -27.575 4.192 14.738 1.00 10.70 179 ALA A N 1
ATOM 1315 C CA . ALA A 1 179 ? -28.839 4.785 15.082 1.00 10.87 179 ALA A CA 1
ATOM 1316 C C . ALA A 1 179 ? -29.095 6.001 14.193 1.00 11.01 179 ALA A C 1
ATOM 1317 O O . ALA A 1 179 ? -30.199 6.148 13.618 1.00 11.49 179 ALA A O 1
ATOM 1319 N N . SER A 1 180 ? -28.078 6.842 14.045 1.00 11.58 180 SER A N 1
ATOM 1320 C CA . SER A 1 180 ? -28.188 8.032 13.183 1.00 11.35 180 SER A CA 1
ATOM 1321 C C . SER A 1 180 ? -28.507 7.673 11.724 1.00 12.33 180 SER A C 1
ATOM 1322 O O . SER A 1 180 ? -29.460 8.209 11.120 1.00 12.80 180 SER A O 1
ATOM 1325 N N . LEU A 1 181 ? -27.663 6.829 11.155 1.00 12.51 181 LEU A N 1
ATOM 1326 C CA . LEU A 1 181 ? -27.736 6.482 9.778 1.00 12.78 181 LEU A CA 1
ATOM 1327 C C . LEU A 1 181 ? -28.937 5.611 9.372 1.00 13.49 181 LEU A C 1
ATOM 1328 O O . LEU A 1 181 ? -29.432 5.795 8.249 1.00 13.21 181 LEU A O 1
ATOM 1333 N N . CYS A 1 182 ? -29.423 4.757 10.273 1.00 13.24 182 CYS A N 1
ATOM 1334 C CA . CYS A 1 182 ? -30.605 3.913 10.031 1.00 13.83 182 CYS A CA 1
ATOM 1335 C C . CYS A 1 182 ? -31.933 4.557 10.477 1.00 13.58 182 CYS A C 1
ATOM 1336 O O . CYS A 1 182 ? -33.020 4.004 10.208 1.00 12.79 182 CYS A O 1
ATOM 1339 N N . GLY A 1 183 ? -31.878 5.684 11.172 1.00 12.39 183 GLY A N 1
ATOM 1340 C CA . GLY A 1 183 ? -33.074 6.274 11.655 1.00 12.09 183 GLY A CA 1
ATOM 1341 C C . GLY A 1 183 ? -33.774 5.481 12.742 1.00 11.88 183 GLY A C 1
ATOM 1342 O O . GLY A 1 183 ? -35.001 5.338 12.717 1.00 12.29 183 GLY A O 1
ATOM 1343 N N . VAL A 1 184 ? -33.016 5.038 13.751 1.00 11.36 184 VAL A N 1
ATOM 1344 C CA . VAL A 1 184 ? -33.618 4.356 14.865 1.00 11.05 184 VAL A CA 1
ATOM 1345 C C . VAL A 1 184 ? -33.039 4.926 16.164 1.00 10.41 184 VAL A C 1
ATOM 1346 O O . VAL A 1 184 ? -32.172 5.804 16.131 1.00 10.56 184 VAL A O 1
ATOM 1350 N N . TRP A 1 185 ? -33.575 4.461 17.287 1.00 9.91 185 TRP A N 1
ATOM 1351 C CA . TRP A 1 185 ? -33.202 4.968 18.590 1.00 9.94 185 TRP A CA 1
ATOM 1352 C C . TRP A 1 185 ? -31.978 4.189 19.107 1.00 10.00 185 TRP A C 1
ATOM 1353 O O . TRP A 1 185 ? -31.873 2.993 18.892 1.00 9.86 185 TRP A O 1
ATOM 1364 N N . GLY A 1 186 ? -31.070 4.876 19.793 1.00 9.99 186 GLY A N 1
ATOM 1365 C CA . GLY A 1 186 ? -29.958 4.211 20.460 1.00 10.25 186 GLY A CA 1
ATOM 1366 C C . GLY A 1 186 ? -29.660 4.854 21.801 1.00 10.93 186 GLY A C 1
ATOM 1367 O O . GLY A 1 186 ? -29.915 6.077 22.002 1.00 10.36 186 GLY A O 1
ATOM 1368 N N . LEU A 1 187 ? -29.128 4.035 22.716 1.00 10.47 187 LEU A N 1
ATOM 1369 C CA . LEU A 1 187 ? -28.712 4.472 23.996 1.00 11.51 187 LEU A CA 1
ATOM 1370 C C . LEU A 1 187 ? -27.324 3.921 24.270 1.00 11.54 187 LEU A C 1
ATOM 1371 O O . LEU A 1 187 ? -27.127 2.685 24.284 1.00 10.09 187 LEU A O 1
ATOM 1376 N N . LYS A 1 188 ? -26.377 4.816 24.494 1.00 11.39 188 LYS A N 1
ATOM 1377 C CA . LYS A 1 188 ? -25.044 4.449 24.995 1.00 11.11 188 LYS A CA 1
ATOM 1378 C C . LYS A 1 188 ? -25.070 4.868 26.431 1.00 10.35 188 LYS A C 1
ATOM 1379 O O . LYS A 1 188 ? -25.020 6.058 26.707 1.00 10.62 188 LYS A O 1
ATOM 1385 N N . PRO A 1 189 ? -25.231 3.924 27.357 1.00 9.99 189 PRO A N 1
ATOM 1386 C CA . PRO A 1 189 ? -25.262 4.298 28.745 1.00 10.20 189 PRO A CA 1
ATOM 1387 C C . PRO A 1 189 ? -23.907 4.821 29.248 1.00 9.65 189 PRO A C 1
ATOM 1388 O O . PRO A 1 189 ? -22.922 4.898 28.488 1.00 9.30 189 PRO A O 1
ATOM 1392 N N . THR A 1 190 ? -23.914 5.269 30.484 1.00 9.73 190 THR A N 1
ATOM 1393 C CA . THR A 1 190 ? -22.679 5.721 31.155 1.00 9.75 190 THR A CA 1
ATOM 1394 C C . THR A 1 190 ? -21.615 4.602 31.091 1.00 9.52 190 THR A C 1
ATOM 1395 O O . THR A 1 190 ? -21.929 3.429 31.231 1.00 9.29 190 THR A O 1
ATOM 1399 N N . PHE A 1 191 ? -20.353 4.952 30.877 1.00 9.57 191 PHE A N 1
ATOM 1400 C CA . PHE A 1 191 ? -19.293 3.961 30.984 1.00 9.39 191 PHE A CA 1
ATOM 1401 C C . PHE A 1 191 ? -19.354 3.298 32.370 1.00 10.98 191 PHE A C 1
ATOM 1402 O O . PHE A 1 191 ? -19.368 3.976 33.411 1.00 11.06 191 PHE A O 1
ATOM 1410 N N . GLY A 1 192 ? -19.405 1.985 32.401 1.00 11.46 192 GLY A N 1
ATOM 1411 C CA . GLY A 1 192 ? -19.471 1.204 33.635 1.00 10.52 192 GLY A CA 1
ATOM 1412 C C . GLY A 1 192 ? -20.847 0.937 34.161 1.00 10.65 192 GLY A C 1
ATOM 1413 O O . GLY A 1 192 ? -20.968 0.344 35.228 1.00 11.43 192 GLY A O 1
ATOM 1414 N N . ARG A 1 193 ? -21.890 1.322 33.437 1.00 10.02 193 ARG A N 1
ATOM 1415 C CA . ARG A 1 193 ? -23.245 1.025 33.844 1.00 10.77 193 ARG A CA 1
ATOM 1416 C C . ARG A 1 193 ? -23.663 -0.440 33.617 1.00 11.86 193 ARG A C 1
ATOM 1417 O O . ARG A 1 193 ? -24.244 -1.078 34.484 1.00 10.93 193 ARG A O 1
ATOM 1425 N N . LEU A 1 194 ? -23.480 -0.904 32.368 1.00 11.73 194 LEU A N 1
ATOM 1426 C CA . LEU A 1 194 ? -23.937 -2.205 31.945 1.00 11.00 194 LEU A CA 1
ATOM 1427 C C . LEU A 1 194 ? -22.764 -3.187 31.802 1.00 10.53 194 LEU A C 1
ATOM 1428 O O . LEU A 1 194 ? -21.700 -2.872 31.216 1.00 10.74 194 LEU A O 1
ATOM 1433 N N . SER A 1 195 ? -22.974 -4.380 32.355 1.00 9.53 195 SER A N 1
ATOM 1434 C CA . SER A 1 195 ? -21.911 -5.405 32.448 1.00 10.17 195 SER A CA 1
ATOM 1435 C C . SER A 1 195 ? -21.426 -5.818 31.074 1.00 10.16 195 SER A C 1
ATOM 1436 O O . SER A 1 195 ? -22.246 -6.072 30.148 1.00 10.48 195 SER A O 1
ATOM 1439 N N . ARG A 1 196 ? -20.132 -5.902 30.935 1.00 10.06 196 ARG A N 1
ATOM 1440 C CA . ARG A 1 196 ? -19.522 -6.284 29.656 1.00 11.01 196 ARG A CA 1
ATOM 1441 C C . ARG A 1 196 ? -19.164 -7.786 29.630 1.00 11.81 196 ARG A C 1
ATOM 1442 O O . ARG A 1 196 ? -18.623 -8.263 28.663 1.00 10.94 196 ARG A O 1
ATOM 1450 N N . ARG A 1 197 ? -19.485 -8.507 30.695 1.00 11.48 197 ARG A N 1
ATOM 1451 C CA . ARG A 1 197 ? -19.101 -9.903 30.822 1.00 12.01 197 ARG A CA 1
ATOM 1452 C C . ARG A 1 197 ? -19.795 -10.819 29.773 1.00 11.57 197 ARG A C 1
ATOM 1453 O O . ARG A 1 197 ? -20.998 -10.735 29.521 1.00 11.20 197 ARG A O 1
ATOM 1461 N N . GLY A 1 198 ? -18.973 -11.673 29.167 1.00 11.59 198 GLY A N 1
ATOM 1462 C CA . GLY A 1 198 ? -19.386 -12.534 28.064 1.00 12.25 198 GLY A CA 1
ATOM 1463 C C . GLY A 1 198 ? -19.450 -11.819 26.712 1.00 13.07 198 GLY A C 1
ATOM 1464 O O . GLY A 1 198 ? -20.238 -12.224 25.881 1.00 14.38 198 GLY A O 1
ATOM 1465 N N . THR A 1 199 ? -18.717 -10.730 26.526 1.00 12.83 199 THR A N 1
ATOM 1466 C CA . THR A 1 199 ? -18.619 -10.077 25.238 1.00 14.03 199 THR A CA 1
ATOM 1467 C C . THR A 1 199 ? -17.165 -10.011 24.756 1.00 13.92 199 THR A C 1
ATOM 1468 O O . THR A 1 199 ? -16.203 -10.018 25.553 1.00 11.90 199 THR A O 1
ATOM 1472 N N . TYR A 1 200 ? -16.999 -10.000 23.437 1.00 12.63 200 TYR A N 1
ATOM 1473 C CA . TYR A 1 200 ? -15.650 -9.907 22.858 1.00 11.64 200 TYR A CA 1
ATOM 1474 C C . TYR A 1 200 ? -15.211 -8.419 22.865 1.00 11.80 200 TYR A C 1
ATOM 1475 O O . TYR A 1 200 ? -15.886 -7.557 22.269 1.00 9.97 200 TYR A O 1
ATOM 1484 N N . PRO A 1 201 ? -14.122 -8.099 23.530 1.00 11.36 201 PRO A N 1
ATOM 1485 C CA . PRO A 1 201 ? -13.742 -6.702 23.696 1.00 11.58 201 PRO A CA 1
ATOM 1486 C C . PRO A 1 201 ? -12.965 -6.067 22.537 1.00 11.07 201 PRO A C 1
ATOM 1487 O O . PRO A 1 201 ? -12.545 -6.745 21.562 1.00 10.22 201 PRO A O 1
ATOM 1491 N N . PHE A 1 202 ? -12.890 -4.754 22.599 1.00 11.06 202 PHE A N 1
ATOM 1492 C CA . PHE A 1 202 ? -12.163 -3.968 21.585 1.00 11.85 202 PHE A CA 1
ATOM 1493 C C . PHE A 1 202 ? -11.179 -3.101 22.358 1.00 10.67 202 PHE A C 1
ATOM 1494 O O . PHE A 1 202 ? -9.964 -3.318 22.270 1.00 12.27 202 PHE A O 1
ATOM 1502 N N . VAL A 1 203 ? -11.682 -2.148 23.116 1.00 10.38 203 VAL A N 1
ATOM 1503 C CA . VAL A 1 203 ? -10.847 -1.217 23.934 1.00 10.06 203 VAL A CA 1
ATOM 1504 C C . VAL A 1 203 ? -11.352 -1.332 25.365 1.00 9.67 203 VAL A C 1
ATOM 1505 O O . VAL A 1 203 ? -12.405 -0.814 25.716 1.00 8.72 203 VAL A O 1
ATOM 1509 N N . HIS A 1 204 ? -10.605 -2.007 26.210 1.00 9.94 204 HIS A N 1
ATOM 1510 C CA . HIS A 1 204 ? -11.010 -2.187 27.601 1.00 11.19 204 HIS A CA 1
ATOM 1511 C C . HIS A 1 204 ? -11.303 -0.833 28.300 1.00 10.81 204 HIS A C 1
ATOM 1512 O O . HIS A 1 204 ? -12.240 -0.709 29.102 1.00 9.99 204 HIS A O 1
ATOM 1519 N N . SER A 1 205 ? -10.504 0.175 27.984 1.00 10.84 205 SER A N 1
ATOM 1520 C CA . SER A 1 205 ? -10.651 1.492 28.614 1.00 11.02 205 SER A CA 1
ATOM 1521 C C . SER A 1 205 ? -11.881 2.310 28.130 1.00 11.02 205 SER A C 1
ATOM 1522 O O . SER A 1 205 ? -12.192 3.372 28.711 1.00 9.62 205 SER A O 1
ATOM 1525 N N . ILE A 1 206 ? -12.536 1.905 27.027 1.00 10.02 206 ILE A N 1
ATOM 1526 C CA . ILE A 1 206 ? -13.601 2.743 26.453 1.00 10.08 206 ILE A CA 1
ATOM 1527 C C . ILE A 1 206 ? -14.867 2.031 26.008 1.00 10.26 206 ILE A C 1
ATOM 1528 O O . ILE A 1 206 ? -15.893 2.686 25.812 1.00 11.72 206 ILE A O 1
ATOM 1533 N N . ASP A 1 207 ? -14.880 0.705 25.858 1.00 11.14 207 ASP A N 1
ATOM 1534 C CA . ASP A 1 207 ? -16.085 0.009 25.350 1.00 10.93 207 ASP A CA 1
ATOM 1535 C C . ASP A 1 207 ? -17.294 0.202 26.223 1.00 9.05 207 ASP A C 1
ATOM 1536 O O . ASP A 1 207 ? -17.198 0.021 27.440 1.00 9.40 207 ASP A O 1
ATOM 1541 N N . HIS A 1 208 ? -18.436 0.499 25.605 1.00 9.30 208 HIS A N 1
ATOM 1542 C CA . HIS A 1 208 ? -19.747 0.547 26.251 1.00 9.63 208 HIS A CA 1
ATOM 1543 C C . HIS A 1 208 ? -20.701 -0.412 25.499 1.00 10.66 208 HIS A C 1
ATOM 1544 O O . HIS A 1 208 ? -20.557 -0.616 24.291 1.00 10.15 208 HIS A O 1
ATOM 1551 N N . LEU A 1 209 ? -21.709 -0.956 26.181 1.00 10.97 209 LEU A N 1
ATOM 1552 C CA . LEU A 1 209 ? -22.735 -1.784 25.551 1.00 10.73 209 LEU A CA 1
ATOM 1553 C C . LEU A 1 209 ? -24.074 -1.157 25.803 1.00 11.16 209 LEU A C 1
ATOM 1554 O O . LEU A 1 209 ? -24.285 -0.499 26.825 1.00 11.72 209 LEU A O 1
ATOM 1559 N N . GLY A 1 210 ? -24.995 -1.370 24.874 1.00 10.82 210 GLY A N 1
ATOM 1560 C CA . GLY A 1 210 ? -26.325 -0.762 25.002 1.00 10.81 210 GLY A CA 1
ATOM 1561 C C . GLY A 1 210 ? -27.312 -1.139 23.911 1.00 10.20 210 GLY A C 1
ATOM 1562 O O . GLY A 1 210 ? -26.957 -1.824 22.923 1.00 9.34 210 GLY A O 1
ATOM 1563 N N . PRO A 1 211 ? -28.573 -0.759 24.106 1.00 10.34 211 PRO A N 1
ATOM 1564 C CA . PRO A 1 211 ? -29.651 -1.126 23.203 1.00 9.62 211 PRO A CA 1
ATOM 1565 C C . PRO A 1 211 ? -29.854 -0.111 22.081 1.00 10.21 211 PRO A C 1
ATOM 1566 O O . PRO A 1 211 ? -29.496 1.086 22.203 1.00 9.93 211 PRO A O 1
ATOM 1570 N N . LEU A 1 212 ? -30.378 -0.622 20.981 1.00 10.38 212 LEU A N 1
ATOM 1571 C CA . LEU A 1 212 ? -31.025 0.176 19.948 1.00 11.31 212 LEU A CA 1
ATOM 1572 C C . LEU A 1 212 ? -32.466 -0.314 19.864 1.00 10.20 212 LEU A C 1
ATOM 1573 O O . LEU A 1 212 ? -32.744 -1.462 20.215 1.00 9.20 212 LEU A O 1
ATOM 1578 N N . ALA A 1 213 ? -33.377 0.560 19.440 1.00 9.24 213 ALA A N 1
ATOM 1579 C CA . ALA A 1 213 ? -34.786 0.213 19.507 1.00 10.52 213 ALA A CA 1
ATOM 1580 C C . ALA A 1 213 ? -35.650 1.013 18.584 1.00 10.41 213 ALA A C 1
ATOM 1581 O O . ALA A 1 213 ? -35.242 2.022 17.999 1.00 10.39 213 ALA A O 1
ATOM 1583 N N . ASP A 1 214 ? -36.877 0.527 18.436 1.00 12.94 214 ASP A N 1
ATOM 1584 C CA . ASP A 1 214 ? -37.884 1.139 17.575 1.00 14.25 214 ASP A CA 1
ATOM 1585 C C . ASP A 1 214 ? -38.621 2.315 18.204 1.00 15.20 214 ASP A C 1
ATOM 1586 O O . ASP A 1 214 ? -39.488 2.931 17.564 1.00 14.77 214 ASP A O 1
ATOM 1591 N N . SER A 1 215 ? -38.292 2.631 19.446 1.00 14.70 215 SER A N 1
ATOM 1592 C CA . SER A 1 215 ? -38.975 3.681 20.192 1.00 15.66 215 SER A CA 1
ATOM 1593 C C . SER A 1 215 ? -38.159 3.995 21.420 1.00 14.88 215 SER A C 1
ATOM 1594 O O . SER A 1 215 ? -37.341 3.163 21.861 1.00 12.23 215 SER A O 1
ATOM 1597 N N . VAL A 1 216 ? -38.385 5.174 21.991 1.00 15.06 216 VAL A N 1
ATOM 1598 C CA . VAL A 1 216 ? -37.678 5.515 23.211 1.00 15.72 216 VAL A CA 1
ATOM 1599 C C . VAL A 1 216 ? -38.109 4.648 24.425 1.00 14.82 216 VAL A C 1
ATOM 1600 O O . VAL A 1 216 ? -37.288 4.347 25.311 1.00 14.86 216 VAL A O 1
ATOM 1604 N N . GLU A 1 217 ? -39.365 4.197 24.452 1.00 16.17 217 GLU A N 1
ATOM 1605 C CA . GLU A 1 217 ? -39.841 3.259 25.465 1.00 18.72 217 GLU A CA 1
ATOM 1606 C C . GLU A 1 217 ? -39.077 1.959 25.374 1.00 17.74 217 GLU A C 1
ATOM 1607 O O . GLU A 1 217 ? -38.734 1.392 26.387 1.00 17.66 217 GLU A O 1
ATOM 1613 N N . GLY A 1 218 ? -38.824 1.501 24.134 1.00 18.23 218 GLY A N 1
ATOM 1614 C CA . GLY A 1 218 ? -37.983 0.311 23.891 1.00 16.49 218 GLY A CA 1
ATOM 1615 C C . GLY A 1 218 ? -36.621 0.430 24.536 1.00 15.97 218 GLY A C 1
ATOM 1616 O O . GLY A 1 218 ? -36.159 -0.510 25.169 1.00 14.72 218 GLY A O 1
ATOM 1617 N N . LEU A 1 219 ? -35.961 1.602 24.363 1.00 15.26 219 LEU A N 1
ATOM 1618 C CA . LEU A 1 219 ? -34.698 1.833 25.021 1.00 14.12 219 LEU A CA 1
ATOM 1619 C C . LEU A 1 219 ? -34.821 1.707 26.522 1.00 13.84 219 LEU A C 1
ATOM 1620 O O . LEU A 1 219 ? -34.021 0.976 27.162 1.00 12.64 219 LEU A O 1
ATOM 1625 N N . ALA A 1 220 ? -35.822 2.376 27.102 1.00 13.67 220 ALA A N 1
ATOM 1626 C CA . ALA A 1 220 ? -35.948 2.457 28.569 1.00 12.93 220 ALA A CA 1
ATOM 1627 C C . ALA A 1 220 ? -36.228 1.104 29.176 1.00 12.25 220 ALA A C 1
ATOM 1628 O O . ALA A 1 220 ? -35.628 0.739 30.199 1.00 11.03 220 ALA A O 1
ATOM 1630 N N . LEU A 1 221 ? -37.128 0.349 28.531 1.00 13.44 221 LEU A N 1
ATOM 1631 C CA . LEU A 1 221 ? -37.513 -0.992 29.036 1.00 13.78 221 LEU A CA 1
ATOM 1632 C C . LEU A 1 221 ? -36.318 -1.944 28.996 1.00 12.73 221 LEU A C 1
ATOM 1633 O O . LEU A 1 221 ? -36.115 -2.686 29.942 1.00 12.43 221 LEU A O 1
ATOM 1638 N N . ALA A 1 222 ? -35.542 -1.896 27.898 1.00 12.72 222 ALA A N 1
ATOM 1639 C CA . ALA A 1 222 ? -34.416 -2.824 27.722 1.00 12.49 222 ALA A CA 1
ATOM 1640 C C . ALA A 1 222 ? -33.297 -2.449 28.692 1.00 11.65 222 ALA A C 1
ATOM 1641 O O . ALA A 1 222 ? -32.712 -3.295 29.349 1.00 11.74 222 ALA A O 1
ATOM 1643 N N . TYR A 1 223 ? -33.019 -1.149 28.765 1.00 12.62 223 TYR A N 1
ATOM 1644 C CA . TYR A 1 223 ? -32.048 -0.601 29.726 1.00 12.10 223 TYR A CA 1
ATOM 1645 C C . TYR A 1 223 ? -32.398 -1.006 31.162 1.00 12.69 223 TYR A C 1
ATOM 1646 O O . TYR A 1 223 ? -31.566 -1.562 31.862 1.00 13.91 223 TYR A O 1
ATOM 1655 N N . ASP A 1 224 ? -33.630 -0.804 31.589 1.00 13.33 224 ASP A N 1
ATOM 1656 C CA . ASP A 1 224 ? -34.026 -1.261 32.967 1.00 14.39 224 ASP A CA 1
ATOM 1657 C C . ASP A 1 224 ? -33.848 -2.758 33.221 1.00 13.30 224 ASP A C 1
ATOM 1658 O O . ASP A 1 224 ? -33.264 -3.154 34.231 1.00 12.34 224 ASP A O 1
ATOM 1663 N N . ALA A 1 225 ? -34.191 -3.566 32.235 1.00 12.71 225 ALA A N 1
ATOM 1664 C CA . ALA A 1 225 ? -33.994 -5.005 32.318 1.00 12.45 225 ALA A CA 1
ATOM 1665 C C . ALA A 1 225 ? -32.530 -5.437 32.465 1.00 12.41 225 ALA A C 1
ATOM 1666 O O . ALA A 1 225 ? -32.244 -6.448 33.150 1.00 11.30 225 ALA A O 1
ATOM 1668 N N . MET A 1 226 ? -31.634 -4.676 31.842 1.00 11.87 226 MET A N 1
ATOM 1669 C CA . MET A 1 226 ? -30.214 -5.011 31.776 1.00 12.92 226 MET A CA 1
ATOM 1670 C C . MET A 1 226 ? -29.338 -4.466 32.963 1.00 12.56 226 MET A C 1
ATOM 1671 O O . MET A 1 226 ? -28.237 -4.906 33.205 1.00 12.13 226 MET A O 1
ATOM 1676 N N . GLN A 1 227 ? -29.885 -3.514 33.679 1.00 13.97 227 GLN A N 1
ATOM 1677 C CA . GLN A 1 227 ? -29.166 -2.834 34.763 1.00 15.00 227 GLN A CA 1
ATOM 1678 C C . GLN A 1 227 ? -28.882 -3.736 35.948 1.00 17.93 227 GLN A C 1
ATOM 1679 O O . GLN A 1 227 ? -29.650 -4.654 36.213 1.00 18.72 227 GLN A O 1
ATOM 1685 N N . GLY A 1 228 ? -27.790 -3.464 36.660 1.00 18.40 228 GLY A N 1
ATOM 1686 C CA . GLY A 1 228 ? -27.494 -4.173 37.889 1.00 19.05 228 GLY A CA 1
ATOM 1687 C C . GLY A 1 228 ? -26.002 -4.415 38.020 1.00 19.78 228 GLY A C 1
ATOM 1688 O O . GLY A 1 228 ? -25.322 -4.671 37.009 1.00 20.73 228 GLY A O 1
ATOM 1689 N N . PRO A 1 229 ? -25.498 -4.400 39.256 1.00 20.83 229 PRO A N 1
ATOM 1690 C CA . PRO A 1 229 ? -24.089 -4.735 39.489 1.00 21.32 229 PRO A CA 1
ATOM 1691 C C . PRO A 1 229 ? -23.739 -6.131 39.033 1.00 20.42 229 PRO A C 1
ATOM 1692 O O . PRO A 1 229 ? -24.598 -6.979 38.933 1.00 20.53 229 PRO A O 1
ATOM 1696 N N . ASP A 1 230 ? -22.484 -6.321 38.655 1.00 19.83 230 ASP A N 1
ATOM 1697 C CA . ASP A 1 230 ? -21.954 -7.606 38.314 1.00 17.61 230 ASP A CA 1
ATOM 1698 C C . ASP A 1 230 ? -20.528 -7.634 38.871 1.00 21.15 230 ASP A C 1
ATOM 1699 O O . ASP A 1 230 ? -19.565 -7.154 38.210 1.00 19.12 230 ASP A O 1
ATOM 1704 N N . PRO A 1 231 ? -20.365 -8.160 40.102 1.00 23.64 231 PRO A N 1
ATOM 1705 C CA . PRO A 1 231 ? -19.009 -8.233 40.722 1.00 22.25 231 PRO A CA 1
ATOM 1706 C C . PRO A 1 231 ? -18.000 -9.036 39.897 1.00 22.33 231 PRO A C 1
ATOM 1707 O O . PRO A 1 231 ? -16.833 -8.889 40.123 1.00 21.31 231 PRO A O 1
ATOM 1711 N N . LEU A 1 232 ? -18.425 -9.912 38.994 1.00 20.12 232 LEU A N 1
ATOM 1712 C CA . LEU A 1 232 ? -17.469 -10.603 38.143 1.00 20.59 232 LEU A CA 1
ATOM 1713 C C . LEU A 1 232 ? -17.018 -9.770 36.934 1.00 20.04 232 LEU A C 1
ATOM 1714 O O . LEU A 1 232 ? -16.238 -10.246 36.183 1.00 19.86 232 LEU A O 1
ATOM 1719 N N . ASP A 1 233 ? -17.532 -8.542 36.741 1.00 18.06 233 ASP A N 1
ATOM 1720 C CA . ASP A 1 233 ? -17.186 -7.734 35.574 1.00 18.34 233 ASP A CA 1
ATOM 1721 C C . ASP A 1 233 ? -16.251 -6.599 36.023 1.00 18.17 233 ASP A C 1
ATOM 1722 O O . ASP A 1 233 ? -16.672 -5.708 36.744 1.00 17.00 233 ASP A O 1
ATOM 1727 N N . PRO A 1 234 ? -14.994 -6.606 35.572 1.00 19.06 234 PRO A N 1
ATOM 1728 C CA . PRO A 1 234 ? -14.048 -5.582 35.999 1.00 20.68 234 PRO A CA 1
ATOM 1729 C C . PRO A 1 234 ? -14.442 -4.122 35.707 1.00 19.21 234 PRO A C 1
ATOM 1730 O O . PRO A 1 234 ? -14.196 -3.248 36.507 1.00 18.44 234 PRO A O 1
ATOM 1734 N N . GLY A 1 235 ? -15.062 -3.870 34.568 1.00 19.14 235 GLY A N 1
ATOM 1735 C CA . GLY A 1 235 ? -15.500 -2.539 34.211 1.00 17.36 235 GLY A CA 1
ATOM 1736 C C . GLY A 1 235 ? -16.728 -1.927 34.883 1.00 17.90 235 GLY A C 1
ATOM 1737 O O . GLY A 1 235 ? -16.950 -0.711 34.753 1.00 16.31 235 GLY A O 1
ATOM 1745 N N . SER A 1 237 ? -19.241 -0.238 37.424 1.00 17.85 237 SER A N 1
ATOM 1746 C CA . SER A 1 237 ? -19.187 0.657 38.574 1.00 20.10 237 SER A CA 1
ATOM 1747 C C . SER A 1 237 ? -20.535 0.951 39.169 1.00 20.78 237 SER A C 1
ATOM 1748 O O . SER A 1 237 ? -20.648 1.751 40.103 1.00 21.17 237 SER A O 1
ATOM 1751 N N . ALA A 1 238 ? -21.592 0.385 38.609 1.00 20.49 238 ALA A N 1
ATOM 1752 C CA . ALA A 1 238 ? -22.933 0.775 39.048 1.00 22.35 238 ALA A CA 1
ATOM 1753 C C . ALA A 1 238 ? -23.275 -0.124 40.228 1.00 22.73 238 ALA A C 1
ATOM 1754 O O . ALA A 1 238 ? -23.215 -1.340 40.134 1.00 22.70 238 ALA A O 1
ATOM 1756 N N . SER A 1 239 ? -23.579 0.454 41.373 1.00 23.50 239 SER A N 1
ATOM 1757 C CA . SER A 1 239 ? -23.805 -0.399 42.552 1.00 23.94 239 SER A CA 1
ATOM 1758 C C . SER A 1 239 ? -25.280 -0.688 42.796 1.00 23.35 239 SER A C 1
ATOM 1759 O O . SER A 1 239 ? -25.594 -1.519 43.598 1.00 25.02 239 SER A O 1
ATOM 1762 N N A ARG A 1 240 ? -26.181 0.005 42.114 0.50 23.03 240 ARG A N 1
ATOM 1763 N N B ARG A 1 240 ? -26.185 0.010 42.125 0.50 23.57 240 ARG A N 1
ATOM 1764 C CA A ARG A 1 240 ? -27.599 -0.347 42.202 0.50 22.80 240 ARG A CA 1
ATOM 1765 C CA B ARG A 1 240 ? -27.601 -0.373 42.200 0.50 23.65 240 ARG A CA 1
ATOM 1766 C C A ARG A 1 240 ? -28.359 -0.001 40.933 0.50 21.49 240 ARG A C 1
ATOM 1767 C C B ARG A 1 240 ? -28.363 0.002 40.940 0.50 21.96 240 ARG A C 1
ATOM 1768 O O A ARG A 1 240 ? -27.869 0.733 40.091 0.50 19.25 240 ARG A O 1
ATOM 1769 O O B ARG A 1 240 ? -27.871 0.747 40.105 0.50 19.61 240 ARG A O 1
ATOM 1784 N N . ILE A 1 241 ? -29.571 -0.536 40.836 1.00 21.01 241 ILE A N 1
ATOM 1785 C CA . ILE A 1 241 ? -30.469 -0.255 39.747 1.00 21.29 241 ILE A CA 1
ATOM 1786 C C . ILE A 1 241 ? -31.145 1.108 39.940 1.00 22.45 241 ILE A C 1
ATOM 1787 O O . ILE A 1 241 ? -31.592 1.407 41.033 1.00 19.16 241 ILE A O 1
ATOM 1792 N N . GLN A 1 242 ? -31.180 1.936 38.891 1.00 19.05 242 GLN A N 1
ATOM 1793 C CA . GLN A 1 242 ? -31.836 3.246 38.896 1.00 20.16 242 GLN A CA 1
ATOM 1794 C C . GLN A 1 242 ? -32.857 3.241 37.745 1.00 20.67 242 GLN A C 1
ATOM 1795 O O . GLN A 1 242 ? -32.512 3.564 36.582 1.00 17.76 242 GLN A O 1
ATOM 1801 N N . PRO A 1 243 ? -34.100 2.826 38.034 1.00 23.53 243 PRO A N 1
ATOM 1802 C CA . PRO A 1 243 ? -35.045 2.608 36.905 1.00 23.42 243 PRO A CA 1
ATOM 1803 C C . PRO A 1 243 ? -35.373 3.893 36.134 1.00 22.92 243 PRO A C 1
ATOM 1804 O O . PRO A 1 243 ? -35.567 4.909 36.714 1.00 22.27 243 PRO A O 1
ATOM 1808 N N . SER A 1 244 ? -35.380 3.824 34.811 1.00 20.91 244 SER A N 1
ATOM 1809 C CA . SER A 1 244 ? -35.751 4.944 33.965 1.00 21.60 244 SER A CA 1
ATOM 1810 C C . SER A 1 244 ? -37.219 4.923 33.512 1.00 19.54 244 SER A C 1
ATOM 1811 O O . SER A 1 244 ? -37.799 5.989 33.247 1.00 18.58 244 SER A O 1
ATOM 1814 N N . VAL A 1 245 ? -37.828 3.743 33.421 1.00 20.41 245 VAL A N 1
ATOM 1815 C CA . VAL A 1 245 ? -39.183 3.621 32.885 1.00 21.33 245 VAL A CA 1
ATOM 1816 C C . VAL A 1 245 ? -40.218 4.445 33.677 1.00 22.83 245 VAL A C 1
ATOM 1817 O O . VAL A 1 245 ? -40.982 5.134 33.057 1.00 20.73 245 VAL A O 1
ATOM 1821 N N . PRO A 1 246 ? -40.184 4.424 35.028 1.00 24.00 246 PRO A N 1
ATOM 1822 C CA . PRO A 1 246 ? -41.195 5.180 35.788 1.00 25.67 246 PRO A CA 1
ATOM 1823 C C . PRO A 1 246 ? -41.190 6.679 35.571 1.00 24.11 246 PRO A C 1
ATOM 1824 O O . PRO A 1 246 ? -42.207 7.322 35.790 1.00 23.28 246 PRO A O 1
ATOM 1828 N N . VAL A 1 247 ? -40.059 7.252 35.174 1.00 23.54 247 VAL A N 1
ATOM 1829 C CA . VAL A 1 247 ? -39.995 8.706 35.002 1.00 22.93 247 VAL A CA 1
ATOM 1830 C C . VAL A 1 247 ? -39.866 9.135 33.546 1.00 22.09 247 VAL A C 1
ATOM 1831 O O . VAL A 1 247 ? -39.647 10.335 33.251 1.00 21.60 247 VAL A O 1
ATOM 1835 N N . LEU A 1 248 ? -40.014 8.191 32.616 1.00 20.92 248 LEU A N 1
ATOM 1836 C CA . LEU A 1 248 ? -39.775 8.479 31.203 1.00 20.73 248 LEU A CA 1
ATOM 1837 C C . LEU A 1 248 ? -40.611 9.651 30.672 1.00 20.14 248 LEU A C 1
ATOM 1838 O O . LEU A 1 248 ? -40.158 10.431 29.799 1.00 18.99 248 LEU A O 1
ATOM 1843 N N . SER A 1 249 ? -41.826 9.772 31.212 1.00 21.63 249 SER A N 1
ATOM 1844 C CA . SER A 1 249 ? -42.755 10.821 30.797 1.00 25.14 249 SER A CA 1
ATOM 1845 C C . SER A 1 249 ? -42.794 12.045 31.708 1.00 25.83 249 SER A C 1
ATOM 1846 O O . SER A 1 249 ? -43.651 12.873 31.562 1.00 24.50 249 SER A O 1
ATOM 1849 N N . GLN A 1 250 ? -41.816 12.186 32.591 1.00 25.54 250 GLN A N 1
ATOM 1850 C CA . GLN A 1 250 ? -41.760 13.331 33.508 1.00 26.69 250 GLN A CA 1
ATOM 1851 C C . GLN A 1 250 ? -41.548 14.659 32.785 1.00 26.98 250 GLN A C 1
ATOM 1852 O O . GLN A 1 250 ? -41.920 15.708 33.333 1.00 27.70 250 GLN A O 1
ATOM 1858 N N . GLY A 1 251 ? -40.951 14.662 31.584 1.00 21.41 251 GLY A N 1
ATOM 1859 C CA . GLY A 1 251 ? -40.718 15.926 30.863 1.00 23.29 251 GLY A CA 1
ATOM 1860 C C . GLY A 1 251 ? -39.423 16.613 31.296 1.00 22.14 251 GLY A C 1
ATOM 1861 O O . GLY A 1 251 ? -38.622 16.055 32.010 1.00 23.62 251 GLY A O 1
ATOM 1862 N N . ILE A 1 252 ? -39.216 17.815 30.805 1.00 22.55 252 ILE A N 1
ATOM 1863 C CA . ILE A 1 252 ? -37.957 18.529 30.905 1.00 24.00 252 ILE A CA 1
ATOM 1864 C C . ILE A 1 252 ? -38.130 19.893 31.575 1.00 25.84 252 ILE A C 1
ATOM 1865 O O . ILE A 1 252 ? -37.215 20.709 31.509 1.00 23.72 252 ILE A O 1
ATOM 1870 N N . ALA A 1 253 ? -39.256 20.131 32.267 1.00 27.17 253 ALA A N 1
ATOM 1871 C CA . ALA A 1 253 ? -39.484 21.434 32.937 1.00 29.18 253 ALA A CA 1
ATOM 1872 C C . ALA A 1 253 ? -38.354 21.712 33.892 1.00 26.55 253 ALA A C 1
ATOM 1873 O O . ALA A 1 253 ? -38.002 20.865 34.662 1.00 28.75 253 ALA A O 1
ATOM 1875 N N . GLY A 1 254 ? -37.749 22.899 33.793 1.00 28.57 254 GLY A N 1
ATOM 1876 C CA . GLY A 1 254 ? -36.718 23.336 34.716 1.00 26.54 254 GLY A CA 1
ATOM 1877 C C . GLY A 1 254 ? -35.303 22.836 34.457 1.00 29.58 254 GLY A C 1
ATOM 1878 O O . GLY A 1 254 ? -34.372 23.215 35.173 1.00 28.68 254 GLY A O 1
ATOM 1879 N N . LEU A 1 255 ? -35.118 21.986 33.443 1.00 27.88 255 LEU A N 1
ATOM 1880 C CA . LEU A 1 255 ? -33.796 21.532 33.069 1.00 26.16 255 LEU A CA 1
ATOM 1881 C C . LEU A 1 255 ? -33.057 22.579 32.295 1.00 24.02 255 LEU A C 1
ATOM 1882 O O . LEU A 1 255 ? -33.627 23.321 31.538 1.00 25.94 255 LEU A O 1
ATOM 1887 N N . ARG A 1 256 ? -31.748 22.625 32.472 1.00 22.63 256 ARG A N 1
ATOM 1888 C CA . ARG A 1 256 ? -30.886 23.503 31.700 1.00 24.56 256 ARG A CA 1
ATOM 1889 C C . ARG A 1 256 ? -30.344 22.742 30.466 1.00 21.74 256 ARG A C 1
ATOM 1890 O O . ARG A 1 256 ? -29.605 21.751 30.597 1.00 17.86 256 ARG A O 1
ATOM 1898 N N . ILE A 1 257 ? -30.791 23.147 29.280 1.00 19.07 257 ILE A N 1
ATOM 1899 C CA . ILE A 1 257 ? -30.468 22.404 28.052 1.00 18.30 257 ILE A CA 1
ATOM 1900 C C . ILE A 1 257 ? -29.726 23.329 27.123 1.00 18.48 257 ILE A C 1
ATOM 1901 O O . ILE A 1 257 ? -30.181 24.421 26.845 1.00 17.54 257 ILE A O 1
ATOM 1906 N N . GLY A 1 258 ? -28.572 22.904 26.646 1.00 17.00 258 GLY A N 1
ATOM 1907 C CA . GLY A 1 258 ? -27.773 23.666 25.726 1.00 15.58 258 GLY A CA 1
ATOM 1908 C C . GLY A 1 258 ? -27.417 22.962 24.443 1.00 15.46 258 GLY A C 1
ATOM 1909 O O . GLY A 1 258 ? -27.539 21.735 24.326 1.00 16.24 258 GLY A O 1
ATOM 1910 N N . VAL A 1 259 ? -26.975 23.757 23.477 1.00 15.06 259 VAL A N 1
ATOM 1911 C CA . VAL A 1 259 ? -26.558 23.285 22.170 1.00 16.36 259 VAL A CA 1
ATOM 1912 C C . VAL A 1 259 ? -25.046 23.429 22.041 1.00 15.70 259 VAL A C 1
ATOM 1913 O O . VAL A 1 259 ? -24.512 24.528 22.262 1.00 15.06 259 VAL A O 1
ATOM 1917 N N . LEU A 1 260 ? -24.342 22.342 21.688 1.00 15.02 260 LEU A N 1
ATOM 1918 C CA . LEU A 1 260 ? -22.882 22.391 21.600 1.00 15.84 260 LEU A CA 1
ATOM 1919 C C . LEU A 1 260 ? -22.456 23.147 20.366 1.00 16.18 260 LEU A C 1
ATOM 1920 O O . LEU A 1 260 ? -23.043 22.971 19.334 1.00 16.28 260 LEU A O 1
ATOM 1925 N N . GLY A 1 261 ? -21.455 24.008 20.490 1.00 15.81 261 GLY A N 1
ATOM 1926 C CA . GLY A 1 261 ? -20.911 24.720 19.365 1.00 16.70 261 GLY A CA 1
ATOM 1927 C C . GLY A 1 261 ? -19.512 24.262 19.065 1.00 18.60 261 GLY A C 1
ATOM 1928 O O . GLY A 1 261 ? -19.114 23.138 19.439 1.00 19.16 261 GLY A O 1
ATOM 1929 N N . GLY A 1 262 ? -18.761 25.154 18.433 1.00 16.87 262 GLY A N 1
ATOM 1930 C CA . GLY A 1 262 ? -17.365 24.927 18.044 1.00 18.09 262 GLY A CA 1
ATOM 1931 C C . GLY A 1 262 ? -17.172 23.650 17.244 1.00 16.33 262 GLY A C 1
ATOM 1932 O O . GLY A 1 262 ? -17.733 23.543 16.160 1.00 17.44 262 GLY A O 1
ATOM 1933 N N . TRP A 1 263 ? -16.424 22.689 17.798 1.00 14.13 263 TRP A N 1
ATOM 1934 C CA . TRP A 1 263 ? -16.158 21.395 17.143 1.00 14.66 263 TRP A CA 1
ATOM 1935 C C . TRP A 1 263 ? -17.447 20.752 16.605 1.00 13.95 263 TRP A C 1
ATOM 1936 O O . TRP A 1 263 ? -17.473 20.212 15.498 1.00 15.18 263 TRP A O 1
ATOM 1947 N N . PHE A 1 264 ? -18.501 20.823 17.401 1.00 14.14 264 PHE A N 1
ATOM 1948 C CA . PHE A 1 264 ? -19.763 20.181 17.091 1.00 14.96 264 PHE A CA 1
ATOM 1949 C C . PHE A 1 264 ? -20.634 20.934 16.049 1.00 16.68 264 PHE A C 1
ATOM 1950 O O . PHE A 1 264 ? -21.643 20.369 15.544 1.00 15.70 264 PHE A O 1
ATOM 1958 N N . ARG A 1 265 ? -20.236 22.158 15.720 1.00 17.44 265 ARG A N 1
ATOM 1959 C CA . ARG A 1 265 ? -20.795 22.874 14.556 1.00 19.71 265 ARG A CA 1
ATOM 1960 C C . ARG A 1 265 ? -19.909 22.791 13.327 1.00 18.95 265 ARG A C 1
ATOM 1961 O O . ARG A 1 265 ? -20.399 22.519 12.188 1.00 18.66 265 ARG A O 1
ATOM 1969 N N . ASP A 1 266 ? -18.613 23.011 13.529 1.00 19.36 266 ASP A N 1
ATOM 1970 C CA . ASP A 1 266 ? -17.600 22.943 12.465 1.00 20.72 266 ASP A CA 1
ATOM 1971 C C . ASP A 1 266 ? -17.567 21.579 11.752 1.00 20.21 266 ASP A C 1
ATOM 1972 O O . ASP A 1 266 ? -17.230 21.524 10.560 1.00 19.26 266 ASP A O 1
ATOM 1977 N N . ASN A 1 267 ? -17.839 20.477 12.483 1.00 17.91 267 ASN A N 1
ATOM 1978 C CA . ASN A 1 267 ? -17.835 19.155 11.890 1.00 17.79 267 ASN A CA 1
ATOM 1979 C C . ASN A 1 267 ? -19.257 18.622 11.570 1.00 16.86 267 ASN A C 1
ATOM 1980 O O . ASN A 1 267 ? -19.462 17.422 11.386 1.00 17.44 267 ASN A O 1
ATOM 1985 N N . ALA A 1 268 ? -20.219 19.508 11.431 1.00 15.61 268 ALA A N 1
ATOM 1986 C CA . ALA A 1 268 ? -21.581 19.144 11.121 1.00 15.70 268 ALA A CA 1
ATOM 1987 C C . ALA A 1 268 ? -21.979 19.747 9.793 1.00 16.54 268 ALA A C 1
ATOM 1988 O O . ALA A 1 268 ? -21.870 20.968 9.600 1.00 17.64 268 ALA A O 1
ATOM 1990 N N . GLY A 1 269 ? -22.403 18.920 8.855 1.00 16.09 269 GLY A N 1
ATOM 1991 C CA . GLY A 1 269 ? -22.937 19.403 7.596 1.00 16.29 269 GLY A CA 1
ATOM 1992 C C . GLY A 1 269 ? -24.299 20.075 7.753 1.00 17.82 269 GLY A C 1
ATOM 1993 O O . GLY A 1 269 ? -24.903 20.089 8.842 1.00 16.69 269 GLY A O 1
ATOM 1994 N N . PRO A 1 270 ? -24.842 20.614 6.647 1.00 21.54 270 PRO A N 1
ATOM 1995 C CA . PRO A 1 270 ? -26.109 21.392 6.743 1.00 19.81 270 PRO A CA 1
ATOM 1996 C C . PRO A 1 270 ? -27.304 20.579 7.277 1.00 20.30 270 PRO A C 1
ATOM 1997 O O . PRO A 1 270 ? -28.083 21.093 8.085 1.00 21.28 270 PRO A O 1
ATOM 2001 N N . ALA A 1 271 ? -27.457 19.329 6.837 1.00 18.14 271 ALA A N 1
ATOM 2002 C CA . ALA A 1 271 ? -28.534 18.496 7.428 1.00 19.53 271 ALA A CA 1
ATOM 2003 C C . ALA A 1 271 ? -28.377 18.200 8.933 1.00 19.43 271 ALA A C 1
ATOM 2004 O O . ALA A 1 271 ? -29.366 18.212 9.684 1.00 16.79 271 ALA A O 1
ATOM 2006 N N . ALA A 1 272 ? -27.138 17.929 9.351 1.00 18.13 272 ALA A N 1
ATOM 2007 C CA . ALA A 1 272 ? -26.829 17.705 10.792 1.00 18.68 272 ALA A CA 1
ATOM 2008 C C . ALA A 1 272 ? -27.165 18.958 11.630 1.00 18.03 272 ALA A C 1
ATOM 2009 O O . ALA A 1 272 ? -27.846 18.875 12.662 1.00 15.34 272 ALA A O 1
ATOM 2011 N N . ARG A 1 273 ? -26.769 20.119 11.119 1.00 18.12 273 ARG A N 1
ATOM 2012 C CA . ARG A 1 273 ? -27.109 21.411 11.781 1.00 21.68 273 ARG A CA 1
ATOM 2013 C C . ARG A 1 273 ? -28.621 21.661 11.876 1.00 18.49 273 ARG A C 1
ATOM 2014 O O . ARG A 1 273 ? -29.104 22.134 12.890 1.00 18.93 273 ARG A O 1
ATOM 2022 N N . ALA A 1 274 ? -29.363 21.302 10.836 1.00 19.31 274 ALA A N 1
ATOM 2023 C CA . ALA A 1 274 ? -30.829 21.491 10.840 1.00 19.17 274 ALA A CA 1
ATOM 2024 C C . ALA A 1 274 ? -31.508 20.556 11.819 1.00 19.56 274 ALA A C 1
ATOM 2025 O O . ALA A 1 274 ? -32.482 20.903 12.456 1.00 17.88 274 ALA A O 1
ATOM 2027 N N . ALA A 1 275 ? -31.002 19.323 11.918 1.00 20.06 275 ALA A N 1
ATOM 2028 C CA . ALA A 1 275 ? -31.523 18.419 12.898 1.00 20.31 275 ALA A CA 1
ATOM 2029 C C . ALA A 1 275 ? -31.309 18.970 14.331 1.00 18.51 275 ALA A C 1
ATOM 2030 O O . ALA A 1 275 ? -32.206 18.929 15.166 1.00 18.80 275 ALA A O 1
ATOM 2032 N N . VAL A 1 276 ? -30.108 19.481 14.615 1.00 17.93 276 VAL A N 1
ATOM 2033 C CA . VAL A 1 276 ? -29.846 20.002 15.958 1.00 18.08 276 VAL A CA 1
ATOM 2034 C C . VAL A 1 276 ? -30.774 21.197 16.241 1.00 17.66 276 VAL A C 1
ATOM 2035 O O . VAL A 1 276 ? -31.379 21.300 17.322 1.00 19.30 276 VAL A O 1
ATOM 2039 N N . ASP A 1 277 ? -30.881 22.084 15.256 1.00 20.02 277 ASP A N 1
ATOM 2040 C CA . ASP A 1 277 ? -31.749 23.287 15.376 1.00 21.70 277 ASP A CA 1
ATOM 2041 C C . ASP A 1 277 ? -33.176 22.947 15.705 1.00 22.42 277 ASP A C 1
ATOM 2042 O O . ASP A 1 277 ? -33.746 23.538 16.623 1.00 23.13 277 ASP A O 1
ATOM 2047 N N A VAL A 1 278 ? -33.759 21.972 15.010 0.50 22.25 278 VAL A N 1
ATOM 2048 N N B VAL A 1 278 ? -33.758 21.970 15.008 0.50 21.83 278 VAL A N 1
ATOM 2049 C CA A VAL A 1 278 ? -35.152 21.615 15.318 0.50 23.05 278 VAL A CA 1
ATOM 2050 C CA B VAL A 1 278 ? -35.152 21.607 15.312 0.50 22.48 278 VAL A CA 1
ATOM 2051 C C A VAL A 1 278 ? -35.284 20.920 16.640 0.50 21.46 278 VAL A C 1
ATOM 2052 C C B VAL A 1 278 ? -35.285 20.916 16.638 0.50 21.14 278 VAL A C 1
ATOM 2053 O O A VAL A 1 278 ? -36.259 21.172 17.370 0.50 23.32 278 VAL A O 1
ATOM 2054 O O B VAL A 1 278 ? -36.259 21.171 17.369 0.50 23.00 278 VAL A O 1
ATOM 2061 N N . ALA A 1 279 ? -34.323 20.065 16.984 1.00 21.40 279 ALA A N 1
ATOM 2062 C CA . ALA A 1 279 ? -34.348 19.417 18.321 1.00 20.45 279 ALA A CA 1
ATOM 2063 C C . ALA A 1 279 ? -34.222 20.471 19.448 1.00 18.93 279 ALA A C 1
ATOM 2064 O O . ALA A 1 279 ? -34.942 20.421 20.426 1.00 19.88 279 ALA A O 1
ATOM 2066 N N . ALA A 1 280 ? -33.308 21.411 19.275 1.00 20.50 280 ALA A N 1
ATOM 2067 C CA . ALA A 1 280 ? -33.085 22.543 20.220 1.00 23.53 280 ALA A CA 1
ATOM 2068 C C . ALA A 1 280 ? -34.349 23.392 20.454 1.00 23.33 280 ALA A C 1
ATOM 2069 O O . ALA A 1 280 ? -34.730 23.660 21.606 1.00 19.88 280 ALA A O 1
ATOM 2071 N N A LEU A 1 281 ? -34.996 23.780 19.354 0.50 25.04 281 LEU A N 1
ATOM 2072 N N B LEU A 1 281 ? -34.994 23.780 19.356 0.50 25.37 281 LEU A N 1
ATOM 2073 C CA A LEU A 1 281 ? -36.294 24.499 19.414 0.50 25.99 281 LEU A CA 1
ATOM 2074 C CA B LEU A 1 281 ? -36.268 24.519 19.439 0.50 26.58 281 LEU A CA 1
ATOM 2075 C C A LEU A 1 281 ? -37.341 23.724 20.195 0.50 27.08 281 LEU A C 1
ATOM 2076 C C B LEU A 1 281 ? -37.342 23.727 20.191 0.50 27.43 281 LEU A C 1
ATOM 2077 O O A LEU A 1 281 ? -37.981 24.273 21.102 0.50 27.65 281 LEU A O 1
ATOM 2078 O O B LEU A 1 281 ? -37.984 24.271 21.100 0.50 27.98 281 LEU A O 1
ATOM 2087 N N . THR A 1 282 ? -37.485 22.438 19.893 1.00 25.82 282 THR A N 1
ATOM 2088 C CA . THR A 1 282 ? -38.457 21.610 20.599 1.00 24.81 282 THR A CA 1
ATOM 2089 C C . THR A 1 282 ? -38.160 21.476 22.077 1.00 26.21 282 THR A C 1
ATOM 2090 O O . THR A 1 282 ? -39.083 21.455 22.880 1.00 26.82 282 THR A O 1
ATOM 2094 N N . LEU A 1 283 ? -36.871 21.360 22.432 1.00 23.67 283 LEU A N 1
ATOM 2095 C CA . LEU A 1 283 ? -36.444 21.227 23.820 1.00 23.47 283 LEU A CA 1
ATOM 2096 C C . LEU A 1 283 ? -36.222 22.535 24.566 1.00 24.64 283 LEU A C 1
ATOM 2097 O O . LEU A 1 283 ? -35.845 22.507 25.725 1.00 24.15 283 LEU A O 1
ATOM 2102 N N . GLY A 1 284 ? -36.436 23.672 23.914 1.00 29.68 284 GLY A N 1
ATOM 2103 C CA . GLY A 1 284 ? -36.224 24.979 24.548 1.00 30.04 284 GLY A CA 1
ATOM 2104 C C . GLY A 1 284 ? -34.777 25.307 24.861 1.00 30.14 284 GLY A C 1
ATOM 2105 O O . GLY A 1 284 ? -34.495 26.036 25.786 1.00 30.97 284 GLY A O 1
ATOM 2106 N N . ALA A 1 285 ? -33.847 24.771 24.074 1.00 29.57 285 ALA A N 1
ATOM 2107 C CA . ALA A 1 285 ? -32.429 25.065 24.246 1.00 28.47 285 ALA A CA 1
ATOM 2108 C C . ALA A 1 285 ? -32.065 26.164 23.302 1.00 30.75 285 ALA A C 1
ATOM 2109 O O . ALA A 1 285 ? -32.303 26.035 22.104 1.00 30.08 285 ALA A O 1
ATOM 2111 N N . SER A 1 286 ? -31.497 27.245 23.825 1.00 30.36 286 SER A N 1
ATOM 2112 C CA . SER A 1 286 ? -31.072 28.376 22.953 1.00 34.20 286 SER A CA 1
ATOM 2113 C C . SER A 1 286 ? -29.631 28.787 23.121 1.00 33.74 286 SER A C 1
ATOM 2114 O O . SER A 1 286 ? -29.048 29.291 22.162 1.00 41.51 286 SER A O 1
ATOM 2117 N N . GLU A 1 287 ? -29.039 28.537 24.289 1.00 27.80 287 GLU A N 1
ATOM 2118 C CA . GLU A 1 287 ? -27.643 28.848 24.527 1.00 29.31 287 GLU A CA 1
ATOM 2119 C C . GLU A 1 287 ? -26.682 27.891 23.821 1.00 27.08 287 GLU A C 1
ATOM 2120 O O . GLU A 1 287 ? -26.889 26.683 23.836 1.00 25.91 287 GLU A O 1
ATOM 2126 N N . VAL A 1 288 ? -25.655 28.449 23.200 1.00 22.52 288 VAL A N 1
ATOM 2127 C CA . VAL A 1 288 ? -24.570 27.687 22.582 1.00 23.02 288 VAL A CA 1
ATOM 2128 C C . VAL A 1 288 ? -23.499 27.492 23.677 1.00 22.30 288 VAL A C 1
ATOM 2129 O O . VAL A 1 288 ? -23.137 28.427 24.370 1.00 20.07 288 VAL A O 1
ATOM 2133 N N . VAL A 1 289 ? -23.055 26.269 23.874 1.00 19.63 289 VAL A N 1
ATOM 2134 C CA . VAL A 1 289 ? -22.145 25.888 24.944 1.00 19.58 289 VAL A CA 1
ATOM 2135 C C . VAL A 1 289 ? -20.883 25.254 24.279 1.00 19.27 289 VAL A C 1
ATOM 2136 O O . VAL A 1 289 ? -21.003 24.466 23.333 1.00 17.76 289 VAL A O 1
ATOM 2140 N N . MET A 1 290 ? -19.686 25.586 24.775 1.00 18.02 290 MET A N 1
ATOM 2141 C CA . MET A 1 290 ? -18.461 24.935 24.289 1.00 19.02 290 MET A CA 1
ATOM 2142 C C . MET A 1 290 ? -18.136 23.720 25.165 1.00 17.20 290 MET A C 1
ATOM 2143 O O . MET A 1 290 ? -18.099 23.808 26.359 1.00 18.27 290 MET A O 1
ATOM 2148 N N . TRP A 1 291 ? -17.924 22.588 24.527 1.00 14.79 291 TRP A N 1
ATOM 2149 C CA . TRP A 1 291 ? -17.463 21.372 25.200 1.00 14.94 291 TRP A CA 1
ATOM 2150 C C . TRP A 1 291 ? -15.957 21.564 25.410 1.00 17.52 291 TRP A C 1
ATOM 2151 O O . TRP A 1 291 ? -15.261 22.057 24.509 1.00 18.69 291 TRP A O 1
ATOM 2162 N N . PRO A 1 292 ? -15.441 21.247 26.602 1.00 16.94 292 PRO A N 1
ATOM 2163 C CA . PRO A 1 292 ? -13.992 21.437 26.792 1.00 18.05 292 PRO A CA 1
ATOM 2164 C C . PRO A 1 292 ? -13.083 20.514 25.911 1.00 16.98 292 PRO A C 1
ATOM 2165 O O . PRO A 1 292 ? -13.270 19.284 25.879 1.00 16.65 292 PRO A O 1
ATOM 2169 N N . ASP A 1 293 ? -12.128 21.103 25.221 1.00 16.59 293 ASP A N 1
ATOM 2170 C CA . ASP A 1 293 ? -11.070 20.383 24.537 1.00 16.13 293 ASP A CA 1
ATOM 2171 C C . ASP A 1 293 ? -11.595 19.263 23.634 1.00 15.09 293 ASP A C 1
ATOM 2172 O O . ASP A 1 293 ? -11.045 18.156 23.637 1.00 13.48 293 ASP A O 1
ATOM 2177 N N . ALA A 1 294 ? -12.608 19.532 22.840 1.00 14.72 294 ALA A N 1
ATOM 2178 C CA . ALA A 1 294 ? -13.324 18.416 22.141 1.00 15.07 294 ALA A CA 1
ATOM 2179 C C . ALA A 1 294 ? -12.419 17.723 21.129 1.00 14.93 294 ALA A C 1
ATOM 2180 O O . ALA A 1 294 ? -12.395 16.493 21.066 1.00 14.86 294 ALA A O 1
ATOM 2182 N N . GLU A 1 295 ? -11.676 18.505 20.357 1.00 13.53 295 GLU A N 1
ATOM 2183 C CA . GLU A 1 295 ? -10.824 17.943 19.353 1.00 15.17 295 GLU A CA 1
ATOM 2184 C C . GLU A 1 295 ? -9.686 17.092 20.003 1.00 15.13 295 GLU A C 1
ATOM 2185 O O . GLU A 1 295 ? -9.265 16.088 19.432 1.00 12.06 295 GLU A O 1
ATOM 2191 N N . ILE A 1 296 ? -9.212 17.506 21.167 1.00 14.30 296 ILE A N 1
ATOM 2192 C CA . ILE A 1 296 ? -8.132 16.789 21.869 1.00 15.79 296 ILE A CA 1
ATOM 2193 C C . ILE A 1 296 ? -8.732 15.549 22.521 1.00 14.28 296 ILE A C 1
ATOM 2194 O O . ILE A 1 296 ? -8.061 14.511 22.605 1.00 13.63 296 ILE A O 1
ATOM 2199 N N . GLY A 1 297 ? -9.979 15.645 23.003 1.00 13.02 297 GLY A N 1
ATOM 2200 C CA . GLY A 1 297 ? -10.727 14.497 23.518 1.00 13.18 297 GLY A CA 1
ATOM 2201 C C . GLY A 1 297 ? -10.830 13.402 22.449 1.00 13.96 297 GLY A C 1
ATOM 2202 O O . GLY A 1 297 ? -10.571 12.247 22.728 1.00 14.09 297 GLY A O 1
ATOM 2203 N N . ARG A 1 298 ? -11.155 13.784 21.212 1.00 12.35 298 ARG A N 1
ATOM 2204 C CA . ARG A 1 298 ? -11.161 12.849 20.125 1.00 12.99 298 ARG A CA 1
ATOM 2205 C C . ARG A 1 298 ? -9.772 12.234 19.889 1.00 12.36 298 ARG A C 1
ATOM 2206 O O . ARG A 1 298 ? -9.651 10.998 19.671 1.00 10.68 298 ARG A O 1
ATOM 2214 N N . ALA A 1 299 ? -8.746 13.087 19.913 1.00 10.62 299 ALA A N 1
ATOM 2215 C CA . ALA A 1 299 ? -7.411 12.673 19.656 1.00 10.85 299 ALA A CA 1
ATOM 2216 C C . ALA A 1 299 ? -6.946 11.599 20.671 1.00 11.16 299 ALA A C 1
ATOM 2217 O O . ALA A 1 299 ? -6.401 10.571 20.281 1.00 9.84 299 ALA A O 1
ATOM 2219 N N . ALA A 1 300 ? -7.189 11.857 21.938 1.00 10.49 300 ALA A N 1
ATOM 2220 C CA . ALA A 1 300 ? -6.828 10.940 22.989 1.00 10.93 300 ALA A CA 1
ATOM 2221 C C . ALA A 1 300 ? -7.596 9.626 22.900 1.00 10.02 300 ALA A C 1
ATOM 2222 O O . ALA A 1 300 ? -6.983 8.557 23.067 1.00 9.92 300 ALA A O 1
ATOM 2224 N N . ALA A 1 301 ? -8.911 9.690 22.609 1.00 9.00 301 ALA A N 1
ATOM 2225 C CA . ALA A 1 301 ? -9.688 8.498 22.390 1.00 9.65 301 ALA A CA 1
ATOM 2226 C C . ALA A 1 301 ? -9.114 7.652 21.238 1.00 9.52 301 ALA A C 1
ATOM 2227 O O . ALA A 1 301 ? -9.018 6.429 21.313 1.00 9.35 301 ALA A O 1
ATOM 2229 N N . PHE A 1 302 ? -8.707 8.343 20.189 1.00 9.72 302 PHE A N 1
ATOM 2230 C CA . PHE A 1 302 ? -8.207 7.715 18.983 1.00 9.82 302 PHE A CA 1
ATOM 2231 C C . PHE A 1 302 ? -6.928 6.983 19.268 1.00 9.89 302 PHE A C 1
ATOM 2232 O O . PHE A 1 302 ? -6.745 5.820 18.854 1.00 9.55 302 PHE A O 1
ATOM 2240 N N . VAL A 1 303 ? -6.027 7.633 19.996 1.00 9.64 303 VAL A N 1
ATOM 2241 C CA . VAL A 1 303 ? -4.749 7.062 20.393 1.00 9.03 303 VAL A CA 1
ATOM 2242 C C . VAL A 1 303 ? -4.902 5.831 21.251 1.00 8.30 303 VAL A C 1
ATOM 2243 O O . VAL A 1 303 ? -4.273 4.815 20.965 1.00 8.29 303 VAL A O 1
ATOM 2247 N N . ILE A 1 304 ? -5.705 5.906 22.271 1.00 7.70 304 ILE A N 1
ATOM 2248 C CA . ILE A 1 304 ? -5.931 4.785 23.189 1.00 7.86 304 ILE A CA 1
ATOM 2249 C C . ILE A 1 304 ? -6.602 3.612 22.475 1.00 8.26 304 ILE A C 1
ATOM 2250 O O . ILE A 1 304 ? -6.274 2.501 22.683 1.00 7.18 304 ILE A O 1
ATOM 2255 N N . THR A 1 305 ? -7.543 3.921 21.616 1.00 8.30 305 THR A N 1
ATOM 2256 C CA . THR A 1 305 ? -8.298 2.921 20.856 1.00 8.82 305 THR A CA 1
ATOM 2257 C C . THR A 1 305 ? -7.353 2.107 19.988 1.00 8.87 305 THR A C 1
ATOM 2258 O O . THR A 1 305 ? -7.414 0.891 19.996 1.00 9.38 305 THR A O 1
ATOM 2262 N N . ALA A 1 306 ? -6.524 2.798 19.214 1.00 8.90 306 ALA A N 1
ATOM 2263 C CA . ALA A 1 306 ? -5.669 2.106 18.268 1.00 8.81 306 ALA A CA 1
ATOM 2264 C C . ALA A 1 306 ? -4.650 1.205 18.979 1.00 8.65 306 ALA A C 1
ATOM 2265 O O . ALA A 1 306 ? -4.397 0.125 18.547 1.00 7.78 306 ALA A O 1
ATOM 2267 N N . SER A 1 307 ? -4.015 1.712 20.034 1.00 9.08 307 SER A N 1
ATOM 2268 C CA . SER A 1 307 ? -3.042 0.887 20.742 1.00 10.33 307 SER A CA 1
ATOM 2269 C C . SER A 1 307 ? -3.688 -0.285 21.514 1.00 9.74 307 SER A C 1
ATOM 2270 O O . SER A 1 307 ? -3.155 -1.407 21.445 1.00 9.43 307 SER A O 1
ATOM 2273 N N . GLU A 1 308 ? -4.744 -0.016 22.266 1.00 8.82 308 GLU A N 1
ATOM 2274 C CA . GLU A 1 308 ? -5.349 -1.074 23.053 1.00 10.37 308 GLU A CA 1
ATOM 2275 C C . GLU A 1 308 ? -6.015 -2.122 22.101 1.00 10.87 308 GLU A C 1
ATOM 2276 O O . GLU A 1 308 ? -5.850 -3.282 22.310 1.00 9.61 308 GLU A O 1
ATOM 2282 N N . GLY A 1 309 ? -6.740 -1.677 21.048 1.00 11.27 309 GLY A N 1
ATOM 2283 C CA . GLY A 1 309 ? -7.336 -2.650 20.108 1.00 11.38 309 GLY A CA 1
ATOM 2284 C C . GLY A 1 309 ? -6.282 -3.406 19.297 1.00 11.87 309 GLY A C 1
ATOM 2285 O O . GLY A 1 309 ? -6.361 -4.610 19.144 1.00 11.91 309 GLY A O 1
ATOM 2286 N N . GLY A 1 310 ? -5.272 -2.711 18.790 1.00 12.71 310 GLY A N 1
ATOM 2287 C CA . GLY A 1 310 ? -4.202 -3.386 18.068 1.00 12.97 310 GLY A CA 1
ATOM 2288 C C . GLY A 1 310 ? -3.450 -4.379 18.913 1.00 13.19 310 GLY A C 1
ATOM 2289 O O . GLY A 1 310 ? -3.215 -5.538 18.467 1.00 12.82 310 GLY A O 1
ATOM 2290 N N . CYS A 1 311 ? -3.023 -3.971 20.117 1.00 11.96 311 CYS A N 1
ATOM 2291 C CA . CYS A 1 311 ? -2.246 -4.858 20.972 1.00 11.87 311 CYS A CA 1
ATOM 2292 C C . CYS A 1 311 ? -3.041 -6.051 21.444 1.00 11.28 311 CYS A C 1
ATOM 2293 O O . CYS A 1 311 ? -2.499 -7.107 21.653 1.00 11.23 311 CYS A O 1
ATOM 2296 N N . LEU A 1 312 ? -4.338 -5.900 21.611 1.00 11.52 312 LEU A N 1
ATOM 2297 C CA . LEU A 1 312 ? -5.196 -7.023 21.936 1.00 12.85 312 LEU A CA 1
ATOM 2298 C C . LEU A 1 312 ? -5.056 -8.167 20.930 1.00 12.69 312 LEU A C 1
ATOM 2299 O O . LEU A 1 312 ? -5.261 -9.300 21.298 1.00 10.34 312 LEU A O 1
ATOM 2304 N N . HIS A 1 313 ? -4.785 -7.839 19.664 1.00 11.46 313 HIS A N 1
ATOM 2305 C CA . HIS A 1 313 ? -4.729 -8.840 18.583 1.00 11.03 313 HIS A CA 1
ATOM 2306 C C . HIS A 1 313 ? -3.287 -9.091 18.122 1.00 10.92 313 HIS A C 1
ATOM 2307 O O . HIS A 1 313 ? -3.050 -9.626 17.033 1.00 9.01 313 HIS A O 1
ATOM 2314 N N . LEU A 1 314 ? -2.303 -8.742 18.948 1.00 11.91 314 LEU A N 1
ATOM 2315 C CA . LEU A 1 314 ? -0.922 -8.811 18.497 1.00 14.03 314 LEU A CA 1
ATOM 2316 C C . LEU A 1 314 ? -0.482 -10.233 18.082 1.00 14.00 314 LEU A C 1
ATOM 2317 O O . LEU A 1 314 ? 0.227 -10.399 17.078 1.00 11.74 314 LEU A O 1
ATOM 2322 N N . ASP A 1 315 ? -0.910 -11.238 18.845 1.00 14.10 315 ASP A N 1
ATOM 2323 C CA . ASP A 1 315 ? -0.489 -12.612 18.586 1.00 18.23 315 ASP A CA 1
ATOM 2324 C C . ASP A 1 315 ? -0.966 -13.059 17.221 1.00 17.62 315 ASP A C 1
ATOM 2325 O O . ASP A 1 315 ? -0.186 -13.669 16.485 1.00 17.94 315 ASP A O 1
ATOM 2330 N N . ASP A 1 316 ? -2.222 -12.749 16.882 1.00 15.66 316 ASP A N 1
ATOM 2331 C CA . ASP A 1 316 ? -2.748 -13.014 15.562 1.00 15.55 316 ASP A CA 1
ATOM 2332 C C . ASP A 1 316 ? -2.172 -12.121 14.468 1.00 13.53 316 ASP A C 1
ATOM 2333 O O . ASP A 1 316 ? -1.978 -12.578 13.334 1.00 12.36 316 ASP A O 1
ATOM 2338 N N . LEU A 1 317 ? -1.822 -10.875 14.757 1.00 12.31 317 LEU A N 1
ATOM 2339 C CA . LEU A 1 317 ? -1.169 -10.055 13.739 1.00 13.03 317 LEU A CA 1
ATOM 2340 C C . LEU A 1 317 ? 0.205 -10.595 13.389 1.00 13.30 317 LEU A C 1
ATOM 2341 O O . LEU A 1 317 ? 0.688 -10.360 12.297 1.00 13.08 317 LEU A O 1
ATOM 2346 N N . ARG A 1 318 ? 0.858 -11.274 14.330 1.00 12.49 318 ARG A N 1
ATOM 2347 C CA . ARG A 1 318 ? 2.160 -11.829 14.057 1.00 14.71 318 ARG A CA 1
ATOM 2348 C C . ARG A 1 318 ? 2.074 -13.103 13.148 1.00 16.76 318 ARG A C 1
ATOM 2349 O O . ARG A 1 318 ? 2.848 -13.289 12.270 1.00 17.64 318 ARG A O 1
ATOM 2357 N N . ILE A 1 319 ? 1.104 -13.945 13.385 1.00 16.84 319 ILE A N 1
ATOM 2358 C CA . ILE A 1 319 ? 1.075 -15.250 12.755 1.00 18.73 319 ILE A CA 1
ATOM 2359 C C . ILE A 1 319 ? 0.091 -15.351 11.572 1.00 18.85 319 ILE A C 1
ATOM 2360 O O . ILE A 1 319 ? 0.346 -16.115 10.652 1.00 17.63 319 ILE A O 1
ATOM 2365 N N . ARG A 1 320 ? -0.985 -14.550 11.562 1.00 16.29 320 ARG A N 1
ATOM 2366 C CA . ARG A 1 320 ? -1.981 -14.589 10.490 1.00 15.38 320 ARG A CA 1
ATOM 2367 C C . ARG A 1 320 ? -2.584 -13.267 10.085 1.00 12.72 320 ARG A C 1
ATOM 2368 O O . ARG A 1 320 ? -3.821 -13.076 9.982 1.00 11.83 320 ARG A O 1
ATOM 2376 N N . PRO A 1 321 ? -1.721 -12.321 9.731 1.00 13.83 321 PRO A N 1
ATOM 2377 C CA . PRO A 1 321 ? -2.224 -10.982 9.382 1.00 13.65 321 PRO A CA 1
ATOM 2378 C C . PRO A 1 321 ? -3.165 -10.981 8.150 1.00 13.97 321 PRO A C 1
ATOM 2379 O O . PRO A 1 321 ? -4.041 -10.133 7.997 1.00 13.55 321 PRO A O 1
ATOM 2383 N N . GLN A 1 322 ? -2.931 -11.935 7.253 1.00 15.06 322 GLN A N 1
ATOM 2384 C CA . GLN A 1 322 ? -3.750 -12.066 6.043 1.00 16.92 322 GLN A CA 1
ATOM 2385 C C . GLN A 1 322 ? -5.198 -12.493 6.303 1.00 15.72 322 GLN A C 1
ATOM 2386 O O . GLN A 1 322 ? -6.069 -12.360 5.418 1.00 15.33 322 GLN A O 1
ATOM 2392 N N . ASP A 1 323 ? -5.463 -13.032 7.488 1.00 16.51 323 ASP A N 1
ATOM 2393 C CA . ASP A 1 323 ? -6.821 -13.395 7.894 1.00 14.15 323 ASP A CA 1
ATOM 2394 C C . ASP A 1 323 ? -7.646 -12.296 8.515 1.00 13.48 323 ASP A C 1
ATOM 2395 O O . ASP A 1 323 ? -8.839 -12.507 8.746 1.00 12.38 323 ASP A O 1
ATOM 2400 N N . PHE A 1 324 ? -7.060 -11.109 8.725 1.00 13.32 324 PHE A N 1
ATOM 2401 C CA . PHE A 1 324 ? -7.845 -9.965 9.182 1.00 13.13 324 PHE A CA 1
ATOM 2402 C C . PHE A 1 324 ? -8.616 -9.320 8.020 1.00 16.63 324 PHE A C 1
ATOM 2403 O O . PHE A 1 324 ? -8.287 -9.521 6.851 1.00 14.80 324 PHE A O 1
ATOM 2411 N N . GLU A 1 325 ? -9.576 -8.474 8.385 1.00 15.71 325 GLU A N 1
ATOM 2412 C CA . GLU A 1 325 ? -10.267 -7.526 7.499 1.00 17.99 325 GLU A CA 1
ATOM 2413 C C . GLU A 1 325 ? -9.249 -6.599 6.835 1.00 16.39 325 GLU A C 1
ATOM 2414 O O . GLU A 1 325 ? -8.584 -5.815 7.520 1.00 14.43 325 GLU A O 1
ATOM 2420 N N . PRO A 1 326 ? -9.098 -6.701 5.499 1.00 18.20 326 PRO A N 1
ATOM 2421 C CA . PRO A 1 326 ? -8.073 -5.810 4.821 1.00 18.28 326 PRO A CA 1
ATOM 2422 C C . PRO A 1 326 ? -8.330 -4.326 4.984 1.00 19.60 326 PRO A C 1
ATOM 2423 O O . PRO A 1 326 ? -7.394 -3.561 4.970 1.00 20.36 326 PRO A O 1
ATOM 2427 N N . LEU A 1 327 ? -9.576 -3.901 5.223 1.00 20.51 327 LEU A N 1
ATOM 2428 C CA . LEU A 1 327 ? -9.846 -2.459 5.467 1.00 20.84 327 LEU A CA 1
ATOM 2429 C C . LEU A 1 327 ? -9.420 -1.929 6.806 1.00 19.00 327 LEU A C 1
ATOM 2430 O O . LEU A 1 327 ? -9.454 -0.740 7.017 1.00 22.18 327 LEU A O 1
ATOM 2435 N N . SER A 1 328 ? -9.092 -2.778 7.758 1.00 15.76 328 SER A N 1
ATOM 2436 C CA . SER A 1 328 ? -8.699 -2.264 9.063 1.00 15.59 328 SER A CA 1
ATOM 2437 C C . SER A 1 328 ? -7.425 -2.850 9.578 1.00 14.42 328 SER A C 1
ATOM 2438 O O . SER A 1 328 ? -6.915 -2.378 10.546 1.00 13.44 328 SER A O 1
ATOM 2441 N N . VAL A 1 329 ? -6.899 -3.912 8.974 1.00 14.56 329 VAL A N 1
ATOM 2442 C CA . VAL A 1 329 ? -5.710 -4.533 9.516 1.00 14.18 329 VAL A CA 1
ATOM 2443 C C . VAL A 1 329 ? -4.513 -3.556 9.619 1.00 13.81 329 VAL A C 1
ATOM 2444 O O . VAL A 1 329 ? -3.749 -3.622 10.582 1.00 11.05 329 VAL A O 1
ATOM 2448 N N . ASP A 1 330 ? -4.367 -2.656 8.638 1.00 13.22 330 ASP A N 1
ATOM 2449 C CA . ASP A 1 330 ? -3.285 -1.678 8.672 1.00 14.66 330 ASP A CA 1
ATOM 2450 C C . ASP A 1 330 ? -3.481 -0.617 9.748 1.00 14.40 330 ASP A C 1
ATOM 2451 O O . ASP A 1 330 ? -2.486 -0.081 10.273 1.00 12.22 330 ASP A O 1
ATOM 2456 N N . ARG A 1 331 ? -4.734 -0.407 10.157 1.00 12.32 331 ARG A N 1
ATOM 2457 C CA . ARG A 1 331 ? -5.023 0.482 11.266 1.00 12.81 331 ARG A CA 1
ATOM 2458 C C . ARG A 1 331 ? -4.681 -0.177 12.588 1.00 12.66 331 ARG A C 1
ATOM 2459 O O . ARG A 1 331 ? -4.197 0.483 13.477 1.00 11.05 331 ARG A O 1
ATOM 2467 N N . PHE A 1 332 ? -4.949 -1.467 12.718 1.00 12.01 332 PHE A N 1
ATOM 2468 C CA . PHE A 1 332 ? -4.526 -2.212 13.888 1.00 12.86 332 PHE A CA 1
ATOM 2469 C C . PHE A 1 332 ? -3.009 -2.224 14.003 1.00 12.02 332 PHE A C 1
ATOM 2470 O O . PHE A 1 332 ? -2.463 -2.001 15.103 1.00 10.76 332 PHE A O 1
ATOM 2478 N N . ILE A 1 333 ? -2.326 -2.463 12.875 1.00 10.81 333 ILE A N 1
ATOM 2479 C CA . ILE A 1 333 ? -0.871 -2.501 12.894 1.00 11.01 333 ILE A CA 1
ATOM 2480 C C . ILE A 1 333 ? -0.319 -1.108 13.290 1.00 10.48 333 ILE A C 1
ATOM 2481 O O . ILE A 1 333 ? 0.555 -1.025 14.144 1.00 10.86 333 ILE A O 1
ATOM 2486 N N . SER A 1 334 ? -0.816 -0.048 12.683 1.00 10.54 334 SER A N 1
ATOM 2487 C CA . SER A 1 334 ? -0.437 1.293 13.093 1.00 11.39 334 SER A CA 1
ATOM 2488 C C . SER A 1 334 ? -0.568 1.511 14.569 1.00 11.54 334 SER A C 1
ATOM 2489 O O . SER A 1 334 ? 0.349 2.038 15.228 1.00 11.30 334 SER A O 1
ATOM 2492 N N . GLY A 1 335 ? -1.699 1.083 15.122 1.00 11.07 335 GLY A N 1
ATOM 2493 C CA . GLY A 1 335 ? -1.949 1.174 16.584 1.00 11.25 335 GLY A CA 1
ATOM 2494 C C . GLY A 1 335 ? -0.876 0.494 17.420 1.00 11.50 335 GLY A C 1
ATOM 2495 O O . GLY A 1 335 ? -0.417 1.046 18.433 1.00 11.12 335 GLY A O 1
ATOM 2496 N N . VAL A 1 336 ? -0.453 -0.697 17.004 1.00 11.05 336 VAL A N 1
ATOM 2497 C CA . VAL A 1 336 ? 0.627 -1.447 17.712 1.00 11.76 336 VAL A CA 1
ATOM 2498 C C . VAL A 1 336 ? 1.956 -0.703 17.676 1.00 12.33 336 VAL A C 1
ATOM 2499 O O . VAL A 1 336 ? 2.762 -0.830 18.589 1.00 12.33 336 VAL A O 1
ATOM 2503 N N . LEU A 1 337 ? 2.210 0.052 16.589 1.00 12.41 337 LEU A N 1
ATOM 2504 C CA . LEU A 1 337 ? 3.482 0.759 16.409 1.00 12.79 337 LEU A CA 1
ATOM 2505 C C . LEU A 1 337 ? 3.534 2.143 17.098 1.00 12.97 337 LEU A C 1
ATOM 2506 O O . LEU A 1 337 ? 4.585 2.783 17.074 1.00 14.85 337 LEU A O 1
ATOM 2511 N N . GLN A 1 338 ? 2.466 2.558 17.758 1.00 12.31 338 GLN A N 1
ATOM 2512 C CA . GLN A 1 338 ? 2.407 3.895 18.335 1.00 13.01 338 GLN A CA 1
ATOM 2513 C C . GLN A 1 338 ? 3.363 3.990 19.524 1.00 12.63 338 GLN A C 1
ATOM 2514 O O . GLN A 1 338 ? 3.417 3.093 20.371 1.00 12.50 338 GLN A O 1
ATOM 2520 N N . PRO A 1 339 ? 4.196 5.045 19.552 1.00 11.83 339 PRO A N 1
ATOM 2521 C CA . PRO A 1 339 ? 4.994 5.293 20.794 1.00 11.49 339 PRO A CA 1
ATOM 2522 C C . PRO A 1 339 ? 4.159 5.194 22.108 1.00 10.10 339 PRO A C 1
ATOM 2523 O O . PRO A 1 339 ? 3.047 5.647 22.172 1.00 9.69 339 PRO A O 1
ATOM 2527 N N . VAL A 1 340 ? 4.714 4.546 23.109 1.00 10.60 340 VAL A N 1
ATOM 2528 C CA . VAL A 1 340 ? 4.117 4.433 24.417 1.00 10.39 340 VAL A CA 1
ATOM 2529 C C . VAL A 1 340 ? 3.939 5.833 25.036 1.00 10.02 340 VAL A C 1
ATOM 2530 O O . VAL A 1 340 ? 2.997 6.046 25.803 1.00 9.48 340 VAL A O 1
ATOM 2534 N N . ALA A 1 341 ? 4.772 6.806 24.682 1.00 9.70 341 ALA A N 1
ATOM 2535 C CA . ALA A 1 341 ? 4.516 8.169 25.187 1.00 9.41 341 ALA A CA 1
ATOM 2536 C C . ALA A 1 341 ? 3.132 8.727 24.814 1.00 9.54 341 ALA A C 1
ATOM 2537 O O . ALA A 1 341 ? 2.515 9.485 25.626 1.00 9.11 341 ALA A O 1
ATOM 2539 N N . TRP A 1 342 ? 2.639 8.358 23.618 1.00 8.78 342 TRP A N 1
ATOM 2540 C CA . TRP A 1 342 ? 1.344 8.916 23.150 1.00 9.14 342 TRP A CA 1
ATOM 2541 C C . TRP A 1 342 ? 0.244 8.325 24.017 1.00 8.99 342 TRP A C 1
ATOM 2542 O O . TRP A 1 342 ? -0.676 9.046 24.460 1.00 7.81 342 TRP A O 1
ATOM 2553 N N . TYR A 1 343 ? 0.358 6.998 24.265 1.00 8.91 343 TYR A N 1
ATOM 2554 C CA . TYR A 1 343 ? -0.660 6.312 25.117 1.00 8.81 343 TYR A CA 1
ATOM 2555 C C . TYR A 1 343 ? -0.699 6.924 26.521 1.00 8.69 343 TYR A C 1
ATOM 2556 O O . TYR A 1 343 ? -1.763 7.213 27.089 1.00 8.40 343 TYR A O 1
ATOM 2565 N N . LEU A 1 344 ? 0.467 7.041 27.150 1.00 8.42 344 LEU A N 1
ATOM 2566 C CA . LEU A 1 344 ? 0.526 7.565 28.539 1.00 9.48 344 LEU A CA 1
ATOM 2567 C C . LEU A 1 344 ? 0.015 9.013 28.628 1.00 9.37 344 LEU A C 1
ATOM 2568 O O . LEU A 1 344 ? -0.723 9.364 29.552 1.00 8.91 344 LEU A O 1
ATOM 2573 N N . ARG A 1 345 ? 0.400 9.818 27.653 1.00 9.78 345 ARG A N 1
ATOM 2574 C CA . ARG A 1 345 ? -0.103 11.171 27.618 1.00 10.33 345 ARG A CA 1
ATOM 2575 C C . ARG A 1 345 ? -1.615 11.261 27.485 1.00 9.93 345 ARG A C 1
ATOM 2576 O O . ARG A 1 345 ? -2.270 12.063 28.182 1.00 9.33 345 ARG A O 1
ATOM 2584 N N . ALA A 1 346 ? -2.201 10.400 26.640 1.00 9.09 346 ALA A N 1
ATOM 2585 C CA . ALA A 1 346 ? -3.640 10.300 26.531 1.00 8.96 346 ALA A CA 1
ATOM 2586 C C . ALA A 1 346 ? -4.340 9.873 27.788 1.00 8.36 346 ALA A C 1
ATOM 2587 O O . ALA A 1 346 ? -5.399 10.429 28.149 1.00 9.10 346 ALA A O 1
ATOM 2589 N N . GLN A 1 347 ? -3.768 8.899 28.491 1.00 9.01 347 GLN A N 1
ATOM 2590 C CA . GLN A 1 347 ? -4.311 8.489 29.794 1.00 9.22 347 GLN A CA 1
ATOM 2591 C C . GLN A 1 347 ? -4.198 9.606 30.896 1.00 9.82 347 GLN A C 1
ATOM 2592 O O . GLN A 1 347 ? -5.070 9.728 31.754 1.00 9.95 347 GLN A O 1
ATOM 2598 N N . ARG A 1 348 ? -3.152 10.408 30.826 1.00 9.05 348 ARG A N 1
ATOM 2599 C CA . ARG A 1 348 ? -2.977 11.514 31.785 1.00 9.33 348 ARG A CA 1
ATOM 2600 C C . ARG A 1 348 ? -3.914 12.658 31.430 1.00 8.98 348 ARG A C 1
ATOM 2601 O O . ARG A 1 348 ? -4.549 13.250 32.308 1.00 9.01 348 ARG A O 1
ATOM 2609 N N . PHE A 1 349 ? -4.047 12.936 30.132 1.00 8.88 349 PHE A N 1
ATOM 2610 C CA . PHE A 1 349 ? -5.024 13.896 29.652 1.00 9.33 349 PHE A CA 1
ATOM 2611 C C . PHE A 1 349 ? -6.429 13.490 30.050 1.00 8.50 349 PHE A C 1
ATOM 2612 O O . PHE A 1 349 ? -7.258 14.330 30.378 1.00 7.75 349 PHE A O 1
ATOM 2620 N N . ARG A 1 350 ? -6.727 12.200 30.014 1.00 8.71 350 ARG A N 1
ATOM 2621 C CA . ARG A 1 350 ? -8.080 11.756 30.303 1.00 8.91 350 ARG A CA 1
ATOM 2622 C C . ARG A 1 350 ? -8.545 12.164 31.731 1.00 8.83 350 ARG A C 1
ATOM 2623 O O . ARG A 1 350 ? -9.724 12.397 31.935 1.00 8.80 350 ARG A O 1
ATOM 2631 N N . ARG A 1 351 ? -7.636 12.178 32.717 1.00 9.49 351 ARG A N 1
ATOM 2632 C CA . ARG A 1 351 ? -7.950 12.698 34.059 1.00 11.06 351 ARG A CA 1
ATOM 2633 C C . ARG A 1 351 ? -8.405 14.171 34.006 1.00 9.46 351 ARG A C 1
ATOM 2634 O O . ARG A 1 351 ? -9.410 14.530 34.584 1.00 9.48 351 ARG A O 1
ATOM 2642 N N . VAL A 1 352 ? -7.668 14.972 33.286 1.00 10.48 352 VAL A N 1
ATOM 2643 C CA . VAL A 1 352 ? -7.964 16.416 33.134 1.00 11.35 352 VAL A CA 1
ATOM 2644 C C . VAL A 1 352 ? -9.305 16.568 32.427 1.00 11.49 352 VAL A C 1
ATOM 2645 O O . VAL A 1 352 ? -10.151 17.336 32.828 1.00 11.54 352 VAL A O 1
ATOM 2649 N N . TYR A 1 353 ? -9.511 15.798 31.369 1.00 10.70 353 TYR A N 1
ATOM 2650 C CA . TYR A 1 353 ? -10.741 15.808 30.579 1.00 9.94 353 TYR A CA 1
ATOM 2651 C C . TYR A 1 353 ? -11.927 15.437 31.411 1.00 10.10 353 TYR A C 1
ATOM 2652 O O . TYR A 1 353 ? -12.958 16.121 31.315 1.00 9.66 353 TYR A O 1
ATOM 2661 N N . ARG A 1 354 ? -11.833 14.341 32.181 1.00 10.05 354 ARG A N 1
ATOM 2662 C CA . ARG A 1 354 ? -12.912 13.907 33.089 1.00 9.82 354 ARG A CA 1
ATOM 2663 C C . ARG A 1 354 ? -13.283 15.064 34.037 1.00 10.84 354 ARG A C 1
ATOM 2664 O O . ARG A 1 354 ? -14.468 15.408 34.154 1.00 9.47 354 ARG A O 1
ATOM 2672 N N . ASP A 1 355 ? -12.275 15.680 34.640 1.00 10.66 355 ASP A N 1
ATOM 2673 C CA . ASP A 1 355 ? -12.525 16.819 35.538 1.00 13.78 355 ASP A CA 1
ATOM 2674 C C . ASP A 1 355 ? -13.283 17.954 34.803 1.00 12.70 355 ASP A C 1
ATOM 2675 O O . ASP A 1 355 ? -14.238 18.494 35.363 1.00 12.03 355 ASP A O 1
ATOM 2680 N N . LYS A 1 356 ? -12.869 18.284 33.577 1.00 13.01 356 LYS A N 1
ATOM 2681 C CA . LYS A 1 356 ? -13.484 19.404 32.838 1.00 13.40 356 LYS A CA 1
ATOM 2682 C C . LYS A 1 356 ? -14.900 19.089 32.376 1.00 13.10 356 LYS A C 1
ATOM 2683 O O . LYS A 1 356 ? -15.786 19.932 32.390 1.00 13.57 356 LYS A O 1
ATOM 2689 N N . VAL A 1 357 ? -15.132 17.853 31.926 1.00 11.87 357 VAL A N 1
ATOM 2690 C CA . VAL A 1 357 ? -16.460 17.441 31.542 1.00 11.95 357 VAL A CA 1
ATOM 2691 C C . VAL A 1 357 ? -17.427 17.394 32.744 1.00 12.72 357 VAL A C 1
ATOM 2692 O O . VAL A 1 357 ? -18.575 17.885 32.642 1.00 12.96 357 VAL A O 1
ATOM 2696 N N . ASN A 1 358 ? -17.027 16.781 33.846 1.00 12.82 358 ASN A N 1
ATOM 2697 C CA . ASN A 1 358 ? -17.865 16.797 35.067 1.00 13.04 358 ASN A CA 1
ATOM 2698 C C . ASN A 1 358 ? -18.159 18.237 35.552 1.00 13.02 358 ASN A C 1
ATOM 2699 O O . ASN A 1 358 ? -19.262 18.516 36.023 1.00 14.59 358 ASN A O 1
ATOM 2704 N N . ALA A 1 359 ? -17.200 19.131 35.403 1.00 13.21 359 ALA A N 1
ATOM 2705 C CA . ALA A 1 359 ? -17.395 20.534 35.761 1.00 14.87 359 ALA A CA 1
ATOM 2706 C C . ALA A 1 359 ? -18.388 21.234 34.837 1.00 15.49 359 ALA A C 1
ATOM 2707 O O . ALA A 1 359 ? -19.250 21.986 35.310 1.00 14.93 359 ALA A O 1
ATOM 2709 N N . LEU A 1 360 ? -18.309 20.964 33.538 1.00 15.73 360 LEU A N 1
ATOM 2710 C CA . LEU A 1 360 ? -19.250 21.477 32.547 1.00 15.77 360 LEU A CA 1
ATOM 2711 C C . LEU A 1 360 ? -20.677 21.090 32.925 1.00 16.39 360 LEU A C 1
ATOM 2712 O O . LEU A 1 360 ? -21.579 21.932 32.857 1.00 14.93 360 LEU A O 1
ATOM 2717 N N . PHE A 1 361 ? -20.885 19.828 33.325 1.00 14.87 361 PHE A N 1
ATOM 2718 C CA . PHE A 1 361 ? -22.213 19.383 33.729 1.00 14.90 361 PHE A CA 1
ATOM 2719 C C . PHE A 1 361 ? -22.729 19.838 35.098 1.00 17.09 361 PHE A C 1
ATOM 2720 O O . PHE A 1 361 ? -23.845 19.523 35.458 1.00 16.94 361 PHE A O 1
ATOM 2728 N N . ARG A 1 362 ? -21.929 20.572 35.860 1.00 20.01 362 ARG A N 1
ATOM 2729 C CA . ARG A 1 362 ? -22.458 21.308 36.999 1.00 23.58 362 ARG A CA 1
ATOM 2730 C C . ARG A 1 362 ? -23.342 22.483 36.567 1.00 23.09 362 ARG A C 1
ATOM 2731 O O . ARG A 1 362 ? -24.091 22.984 37.360 1.00 26.97 362 ARG A O 1
ATOM 2739 N N . ASP A 1 363 ? -23.245 22.939 35.332 1.00 23.15 363 ASP A N 1
ATOM 2740 C CA . ASP A 1 363 ? -24.005 24.070 34.825 1.00 24.18 363 ASP A CA 1
ATOM 2741 C C . ASP A 1 363 ? -25.110 23.641 33.837 1.00 24.02 363 ASP A C 1
ATOM 2742 O O . ASP A 1 363 ? -25.898 24.474 33.438 1.00 27.60 363 ASP A O 1
ATOM 2747 N N . TRP A 1 364 ? -25.166 22.358 33.429 1.00 20.77 364 TRP A N 1
ATOM 2748 C CA . TRP A 1 364 ? -26.055 21.933 32.343 1.00 19.71 364 TRP A CA 1
ATOM 2749 C C . TRP A 1 364 ? -26.614 20.577 32.704 1.00 20.17 364 TRP A C 1
ATOM 2750 O O . TRP A 1 364 ? -25.893 19.767 33.328 1.00 17.46 364 TRP A O 1
ATOM 2761 N N . ASP A 1 365 ? -27.889 20.342 32.338 1.00 18.71 365 ASP A N 1
ATOM 2762 C CA . ASP A 1 365 ? -28.520 19.029 32.527 1.00 18.94 365 ASP A CA 1
ATOM 2763 C C . ASP A 1 365 ? -28.403 18.151 31.262 1.00 17.10 365 ASP A C 1
ATOM 2764 O O . ASP A 1 365 ? -28.076 16.961 31.365 1.00 16.44 365 ASP A O 1
ATOM 2769 N N . ILE A 1 366 ? -28.665 18.755 30.101 1.00 16.34 366 ILE A N 1
ATOM 2770 C CA . ILE A 1 366 ? -28.589 18.060 28.801 1.00 15.87 366 ILE A CA 1
ATOM 2771 C C . ILE A 1 366 ? -27.882 18.965 27.790 1.00 15.73 366 ILE A C 1
ATOM 2772 O O . ILE A 1 366 ? -28.128 20.197 27.775 1.00 14.85 366 ILE A O 1
ATOM 2777 N N . LEU A 1 367 ? -27.024 18.381 26.963 1.00 13.54 367 LEU A N 1
ATOM 2778 C CA . LEU A 1 367 ? -26.383 19.088 25.854 1.00 13.33 367 LEU A CA 1
ATOM 2779 C C . LEU A 1 367 ? -26.683 18.361 24.563 1.00 15.03 367 LEU A C 1
ATOM 2780 O O . LEU A 1 367 ? -26.711 17.126 24.547 1.00 15.14 367 LEU A O 1
ATOM 2785 N N . ILE A 1 368 ? -26.905 19.122 23.483 1.00 15.28 368 ILE A N 1
ATOM 2786 C CA . ILE A 1 368 ? -27.329 18.575 22.211 1.00 16.25 368 ILE A CA 1
ATOM 2787 C C . ILE A 1 368 ? -26.254 18.731 21.138 1.00 14.56 368 ILE A C 1
ATOM 2788 O O . ILE A 1 368 ? -25.680 19.807 20.934 1.00 13.57 368 ILE A O 1
ATOM 2793 N N . ALA A 1 369 ? -26.029 17.666 20.407 1.00 12.93 369 ALA A N 1
ATOM 2794 C CA . ALA A 1 369 ? -25.143 17.672 19.257 1.00 14.02 369 ALA A CA 1
ATOM 2795 C C . ALA A 1 369 ? -25.656 16.755 18.176 1.00 13.31 369 ALA A C 1
ATOM 2796 O O . ALA A 1 369 ? -26.499 15.913 18.436 1.00 13.82 369 ALA A O 1
ATOM 2798 N N . PRO A 1 370 ? -25.122 16.869 16.956 1.00 15.04 370 PRO A N 1
ATOM 2799 C CA . PRO A 1 370 ? -25.504 15.880 15.967 1.00 15.13 370 PRO A CA 1
ATOM 2800 C C . PRO A 1 370 ? -24.767 14.588 16.230 1.00 15.45 370 PRO A C 1
ATOM 2801 O O . PRO A 1 370 ? -23.712 14.586 16.869 1.00 14.11 370 PRO A O 1
ATOM 2805 N N . ALA A 1 371 ? -25.352 13.488 15.792 1.00 14.80 371 ALA A N 1
ATOM 2806 C CA . ALA A 1 371 ? -24.728 12.174 15.918 1.00 14.53 371 ALA A CA 1
ATOM 2807 C C . ALA A 1 371 ? -23.686 11.862 14.859 1.00 14.93 371 ALA A C 1
ATOM 2808 O O . ALA A 1 371 ? -22.689 11.153 15.131 1.00 15.63 371 ALA A O 1
ATOM 2810 N N . THR A 1 372 ? -23.916 12.302 13.630 1.00 13.50 372 THR A N 1
ATOM 2811 C CA . THR A 1 372 ? -22.978 12.068 12.538 1.00 13.30 372 THR A CA 1
ATOM 2812 C C . THR A 1 372 ? -22.899 13.359 11.719 1.00 14.12 372 THR A C 1
ATOM 2813 O O . THR A 1 372 ? -23.848 14.160 11.768 1.00 14.72 372 THR A O 1
ATOM 2817 N N . PRO A 1 373 ? -21.775 13.601 11.019 1.00 14.66 373 PRO A N 1
ATOM 2818 C CA . PRO A 1 373 ? -21.613 14.860 10.258 1.00 14.29 373 PRO A CA 1
ATOM 2819 C C . PRO A 1 373 ? -22.537 14.958 9.051 1.00 14.60 373 PRO A C 1
ATOM 2820 O O . PRO A 1 373 ? -22.938 16.052 8.699 1.00 14.88 373 PRO A O 1
ATOM 2824 N N . ILE A 1 374 ? -22.883 13.812 8.467 1.00 14.74 374 ILE A N 1
ATOM 2825 C CA . ILE A 1 374 ? -23.763 13.684 7.341 1.00 16.08 374 ILE A CA 1
ATOM 2826 C C . ILE A 1 374 ? -24.627 12.394 7.492 1.00 15.43 374 ILE A C 1
ATOM 2827 O O . ILE A 1 374 ? -24.346 11.534 8.350 1.00 14.71 374 ILE A O 1
ATOM 2832 N N A SER A 1 375 ? -25.631 12.257 6.635 0.50 13.93 375 SER A N 1
ATOM 2833 N N B SER A 1 375 ? -25.634 12.253 6.641 0.50 14.03 375 SER A N 1
ATOM 2834 C CA A SER A 1 375 ? -26.410 11.019 6.522 0.50 14.00 375 SER A CA 1
ATOM 2835 C CA B SER A 1 375 ? -26.412 11.010 6.548 0.50 14.16 375 SER A CA 1
ATOM 2836 C C A SER A 1 375 ? -25.645 9.950 5.743 0.50 14.27 375 SER A C 1
ATOM 2837 C C B SER A 1 375 ? -25.645 9.949 5.750 0.50 14.37 375 SER A C 1
ATOM 2838 O O A SER A 1 375 ? -24.563 10.225 5.213 0.50 15.14 375 SER A O 1
ATOM 2839 O O B SER A 1 375 ? -24.566 10.226 5.213 0.50 15.25 375 SER A O 1
ATOM 2844 N N . ALA A 1 376 ? -26.214 8.748 5.632 1.00 13.46 376 ALA A N 1
ATOM 2845 C CA . ALA A 1 376 ? -25.491 7.611 5.144 1.00 13.92 376 ALA A CA 1
ATOM 2846 C C . ALA A 1 376 ? -24.892 7.806 3.737 1.00 15.80 376 ALA A C 1
ATOM 2847 O O . ALA A 1 376 ? -25.628 8.092 2.810 1.00 16.37 376 ALA A O 1
ATOM 2849 N N . PRO A 1 377 ? -23.554 7.673 3.597 1.00 15.96 377 PRO A N 1
ATOM 2850 C CA . PRO A 1 377 ? -22.970 7.698 2.278 1.00 17.22 377 PRO A CA 1
ATOM 2851 C C . PRO A 1 377 ? -23.140 6.363 1.542 1.00 18.06 377 PRO A C 1
ATOM 2852 O O . PRO A 1 377 ? -23.604 5.347 2.159 1.00 16.79 377 PRO A O 1
ATOM 2856 N N . ALA A 1 378 ? -22.819 6.367 0.250 1.00 17.18 378 ALA A N 1
ATOM 2857 C CA . ALA A 1 378 ? -22.869 5.141 -0.566 1.00 17.65 378 ALA A CA 1
ATOM 2858 C C . ALA A 1 378 ? -21.894 4.097 -0.018 1.00 16.57 378 ALA A C 1
ATOM 2859 O O . ALA A 1 378 ? -20.826 4.410 0.441 1.00 15.24 378 ALA A O 1
ATOM 2861 N N . ILE A 1 379 ? -22.284 2.841 -0.120 1.00 19.08 379 ILE A N 1
ATOM 2862 C CA . ILE A 1 379 ? -21.394 1.744 0.107 1.00 20.94 379 ILE A CA 1
ATOM 2863 C C . ILE A 1 379 ? -20.186 1.894 -0.824 1.00 21.96 379 ILE A C 1
ATOM 2864 O O . ILE A 1 379 ? -20.361 2.198 -1.961 1.00 19.73 379 ILE A O 1
ATOM 2869 N N . GLY A 1 380 ? -18.972 1.720 -0.295 1.00 21.94 380 GLY A N 1
ATOM 2870 C CA . GLY A 1 380 ? -17.749 1.895 -1.080 1.00 24.35 380 GLY A CA 1
ATOM 2871 C C . GLY A 1 380 ? -17.136 3.281 -1.113 1.00 22.49 380 GLY A C 1
ATOM 2872 O O . GLY A 1 380 ? -16.158 3.534 -1.858 1.00 24.31 380 GLY A O 1
ATOM 2873 N N . THR A 1 381 ? -17.675 4.201 -0.297 1.00 21.67 381 THR A N 1
ATOM 2874 C CA . THR A 1 381 ? -17.204 5.604 -0.263 1.00 19.40 381 THR A CA 1
ATOM 2875 C C . THR A 1 381 ? -15.885 5.632 0.471 1.00 20.07 381 THR A C 1
ATOM 2876 O O . THR A 1 381 ? -15.775 5.095 1.585 1.00 19.35 381 THR A O 1
ATOM 2880 N N . GLU A 1 382 ? -14.865 6.233 -0.154 1.00 18.38 382 GLU A N 1
ATOM 2881 C CA . GLU A 1 382 ? -13.582 6.413 0.471 1.00 21.11 382 GLU A CA 1
ATOM 2882 C C . GLU A 1 382 ? -13.382 7.752 1.192 1.00 20.88 382 GLU A C 1
ATOM 2883 O O . GLU A 1 382 ? -12.665 7.805 2.196 1.00 19.92 382 GLU A O 1
ATOM 2889 N N . TRP A 1 383 ? -13.954 8.815 0.606 1.00 21.14 383 TRP A N 1
ATOM 2890 C CA . TRP A 1 383 ? -13.750 10.190 1.084 1.00 20.90 383 TRP A CA 1
ATOM 2891 C C . TRP A 1 383 ? -15.083 10.892 1.186 1.00 21.71 383 TRP A C 1
ATOM 2892 O O . TRP A 1 383 ? -15.914 10.709 0.330 1.00 19.65 383 TRP A O 1
ATOM 2903 N N . ILE A 1 384 ? -15.290 11.663 2.259 1.00 23.33 384 ILE A N 1
ATOM 2904 C CA . ILE A 1 384 ? -16.469 12.552 2.370 1.00 25.57 384 ILE A CA 1
ATOM 2905 C C . ILE A 1 384 ? -16.040 13.990 2.526 1.00 26.97 384 ILE A C 1
ATOM 2906 O O . ILE A 1 384 ? -14.906 14.269 2.882 1.00 24.67 384 ILE A O 1
ATOM 2911 N N . GLU A 1 385 ? -16.937 14.914 2.253 1.00 30.71 385 GLU A N 1
ATOM 2912 C CA . GLU A 1 385 ? -16.658 16.325 2.418 1.00 32.17 385 GLU A CA 1
ATOM 2913 C C . GLU A 1 385 ? -17.614 16.878 3.475 1.00 28.90 385 GLU A C 1
ATOM 2914 O O . GLU A 1 385 ? -18.816 16.664 3.421 1.00 30.83 385 GLU A O 1
ATOM 2920 N N . VAL A 1 386 ? -17.048 17.559 4.455 1.00 28.03 386 VAL A N 1
ATOM 2921 C CA . VAL A 1 386 ? -17.822 18.185 5.536 1.00 26.65 386 VAL A CA 1
ATOM 2922 C C . VAL A 1 386 ? -17.459 19.662 5.607 1.00 28.40 386 VAL A C 1
ATOM 2923 O O . VAL A 1 386 ? -16.312 20.006 6.024 1.00 26.92 386 VAL A O 1
ATOM 2927 N N . ASN A 1 387 ? -18.403 20.519 5.206 1.00 27.69 387 ASN A N 1
ATOM 2928 C CA . ASN A 1 387 ? -18.189 21.986 5.148 1.00 31.26 387 ASN A CA 1
ATOM 2929 C C . ASN A 1 387 ? -16.850 22.348 4.484 1.00 33.05 387 ASN A C 1
ATOM 2930 O O . ASN A 1 387 ? -16.013 23.071 5.044 1.00 29.85 387 ASN A O 1
ATOM 2935 N N . GLY A 1 388 ? -16.648 21.766 3.301 1.00 33.21 388 GLY A N 1
ATOM 2936 C CA . GLY A 1 388 ? -15.461 22.001 2.518 1.00 37.05 388 GLY A CA 1
ATOM 2937 C C . GLY A 1 388 ? -14.192 21.275 2.918 1.00 42.85 388 GLY A C 1
ATOM 2938 O O . GLY A 1 388 ? -13.191 21.412 2.211 1.00 48.00 388 GLY A O 1
ATOM 2939 N N . THR A 1 389 ? -14.192 20.497 4.021 1.00 37.08 389 THR A N 1
ATOM 2940 C CA . THR A 1 389 ? -13.010 19.724 4.363 1.00 33.56 389 THR A CA 1
ATOM 2941 C C . THR A 1 389 ? -13.194 18.230 4.046 1.00 31.86 389 THR A C 1
ATOM 2942 O O . THR A 1 389 ? -14.166 17.593 4.479 1.00 28.81 389 THR A O 1
ATOM 2946 N N . ARG A 1 390 ? -12.223 17.697 3.305 1.00 27.14 390 ARG A N 1
ATOM 2947 C CA . ARG A 1 390 ? -12.209 16.276 2.973 1.00 27.72 390 ARG A CA 1
ATOM 2948 C C . ARG A 1 390 ? -11.750 15.423 4.183 1.00 23.62 390 ARG A C 1
ATOM 2949 O O . ARG A 1 390 ? -10.759 15.718 4.838 1.00 21.93 390 ARG A O 1
ATOM 2957 N N . HIS A 1 391 ? -12.396 14.280 4.390 1.00 21.74 391 HIS A N 1
ATOM 2958 C CA . HIS A 1 391 ? -11.993 13.305 5.404 1.00 20.83 391 HIS A CA 1
ATOM 2959 C C . HIS A 1 391 ? -12.093 11.910 4.797 1.00 19.63 391 HIS A C 1
ATOM 2960 O O . HIS A 1 391 ? -13.006 11.663 4.030 1.00 17.82 391 HIS A O 1
ATOM 2967 N N . PRO A 1 392 ? -11.241 10.971 5.236 1.00 19.63 392 PRO A N 1
ATOM 2968 C CA . PRO A 1 392 ? -11.545 9.557 4.985 1.00 18.75 392 PRO A CA 1
ATOM 2969 C C . PRO A 1 392 ? -12.912 9.232 5.613 1.00 20.67 392 PRO A C 1
ATOM 2970 O O . PRO A 1 392 ? -13.192 9.580 6.777 1.00 17.51 392 PRO A O 1
ATOM 2974 N N . CYS A 1 393 ? -13.761 8.576 4.820 1.00 21.32 393 CYS A N 1
ATOM 2975 C CA . CYS A 1 393 ? -15.128 8.285 5.209 1.00 21.41 393 CYS A CA 1
ATOM 2976 C C . CYS A 1 393 ? -15.224 7.473 6.493 1.00 20.19 393 CYS A C 1
ATOM 2977 O O . CYS A 1 393 ? -16.017 7.793 7.346 1.00 23.15 393 CYS A O 1
ATOM 2980 N N . ARG A 1 394 ? -14.474 6.387 6.577 1.00 18.94 394 ARG A N 1
ATOM 2981 C CA . ARG A 1 394 ? -14.596 5.435 7.649 1.00 24.18 394 ARG A CA 1
ATOM 2982 C C . ARG A 1 394 ? -14.341 6.074 9.027 1.00 23.90 394 ARG A C 1
ATOM 2983 O O . ARG A 1 394 ? -15.256 6.098 9.802 1.00 31.61 394 ARG A O 1
ATOM 2991 N N . PRO A 1 395 ? -13.187 6.712 9.270 1.00 22.50 395 PRO A N 1
ATOM 2992 C CA . PRO A 1 395 ? -13.028 7.428 10.575 1.00 22.95 395 PRO A CA 1
ATOM 2993 C C . PRO A 1 395 ? -13.954 8.620 10.777 1.00 23.69 395 PRO A C 1
ATOM 2994 O O . PRO A 1 395 ? -14.377 8.918 11.891 1.00 26.74 395 PRO A O 1
ATOM 2998 N N . ALA A 1 396 ? -14.248 9.328 9.698 1.00 22.74 396 ALA A N 1
ATOM 2999 C CA . ALA A 1 396 ? -15.021 10.580 9.803 1.00 22.52 396 ALA A CA 1
ATOM 3000 C C . ALA A 1 396 ? -16.415 10.442 10.372 1.00 19.99 396 ALA A C 1
ATOM 3001 O O . ALA A 1 396 ? -16.917 11.431 10.941 1.00 19.74 396 ALA A O 1
ATOM 3003 N N . MET A 1 397 ? -17.072 9.288 10.157 1.00 17.22 397 MET A N 1
ATOM 3004 C CA . MET A 1 397 ? -18.433 9.073 10.667 1.00 19.59 397 MET A CA 1
ATOM 3005 C C . MET A 1 397 ? -18.508 9.300 12.200 1.00 16.61 397 MET A C 1
ATOM 3006 O O . MET A 1 397 ? -19.566 9.612 12.728 1.00 15.89 397 MET A O 1
ATOM 3011 N N . GLY A 1 398 ? -17.383 9.115 12.914 1.00 14.60 398 GLY A N 1
ATOM 3012 C CA . GLY A 1 398 ? -17.373 9.293 14.397 1.00 14.54 398 GLY A CA 1
ATOM 3013 C C . GLY A 1 398 ? -16.825 10.596 14.938 1.00 13.45 398 GLY A C 1
ATOM 3014 O O . GLY A 1 398 ? -16.565 10.733 16.134 1.00 11.72 398 GLY A O 1
ATOM 3015 N N . LEU A 1 399 ? -16.620 11.570 14.068 1.00 13.42 399 LEU A N 1
ATOM 3016 C CA . LEU A 1 399 ? -16.078 12.869 14.503 1.00 14.23 399 LEU A CA 1
ATOM 3017 C C . LEU A 1 399 ? -16.823 13.519 15.708 1.00 13.69 399 LEU A C 1
ATOM 3018 O O . LEU A 1 399 ? -16.204 14.150 16.567 1.00 13.42 399 LEU A O 1
ATOM 3023 N N . LEU A 1 400 ? -18.144 13.429 15.696 1.00 12.79 400 LEU A N 1
ATOM 3024 C CA . LEU A 1 400 ? -19.014 14.033 16.690 1.00 14.24 400 LEU A CA 1
ATOM 3025 C C . LEU A 1 400 ? -19.311 13.122 17.905 1.00 14.72 400 LEU A C 1
ATOM 3026 O O . LEU A 1 400 ? -19.694 13.603 18.970 1.00 15.85 400 LEU A O 1
ATOM 3031 N N . THR A 1 401 ? -19.122 11.823 17.740 1.00 13.31 401 THR A N 1
ATOM 3032 C CA . THR A 1 401 ? -19.396 10.850 18.802 1.00 12.00 401 THR A CA 1
ATOM 3033 C C . THR A 1 401 ? -18.175 10.642 19.712 1.00 11.78 401 THR A C 1
ATOM 3034 O O . THR A 1 401 ? -18.310 10.464 20.935 1.00 12.59 401 THR A O 1
ATOM 3038 N N . GLN A 1 402 ? -17.003 10.629 19.104 1.00 12.29 402 GLN A N 1
ATOM 3039 C CA . GLN A 1 402 ? -15.775 10.208 19.756 1.00 12.80 402 GLN A CA 1
ATOM 3040 C C . GLN A 1 402 ? -15.366 11.029 21.003 1.00 13.05 402 GLN A C 1
ATOM 3041 O O . GLN A 1 402 ? -14.959 10.447 21.989 1.00 12.72 402 GLN A O 1
ATOM 3047 N N . PRO A 1 403 ? -15.544 12.350 20.990 1.00 13.03 403 PRO A N 1
ATOM 3048 C CA . PRO A 1 403 ? -15.199 13.125 22.228 1.00 13.81 403 PRO A CA 1
ATOM 3049 C C . PRO A 1 403 ? -16.097 12.781 23.426 1.00 13.94 403 PRO A C 1
ATOM 3050 O O . PRO A 1 403 ? -15.656 12.858 24.566 1.00 15.31 403 PRO A O 1
ATOM 3054 N N . VAL A 1 404 ? -17.322 12.379 23.178 1.00 13.85 404 VAL A N 1
ATOM 3055 C CA . VAL A 1 404 ? -18.321 12.211 24.237 1.00 14.37 404 VAL A CA 1
ATOM 3056 C C . VAL A 1 404 ? -18.209 10.867 24.972 1.00 14.75 404 VAL A C 1
ATOM 3057 O O . VAL A 1 404 ? -18.229 10.808 26.218 1.00 16.03 404 VAL A O 1
ATOM 3061 N N . SER A 1 405 ? -18.034 9.789 24.228 1.00 13.41 405 SER A N 1
ATOM 3062 C CA . SER A 1 405 ? -17.769 8.488 24.824 1.00 13.51 405 SER A CA 1
ATOM 3063 C C . SER A 1 405 ? -16.438 8.425 25.604 1.00 12.60 405 SER A C 1
ATOM 3064 O O . SER A 1 405 ? -16.301 7.633 26.500 1.00 10.68 405 SER A O 1
ATOM 3067 N N . PHE A 1 406 ? -15.494 9.306 25.290 1.00 12.62 406 PHE A N 1
ATOM 3068 C CA . PHE A 1 406 ? -14.208 9.287 25.961 1.00 13.47 406 PHE A CA 1
ATOM 3069 C C . PHE A 1 406 ? -14.332 9.702 27.452 1.00 13.30 406 PHE A C 1
ATOM 3070 O O . PHE A 1 406 ? -13.634 9.190 28.320 1.00 11.58 406 PHE A O 1
ATOM 3078 N N . ALA A 1 407 ? -15.268 10.635 27.693 1.00 14.18 407 ALA A N 1
ATOM 3079 C CA . ALA A 1 407 ? -15.675 11.014 29.026 1.00 14.36 407 ALA A CA 1
ATOM 3080 C C . ALA A 1 407 ? -16.671 10.042 29.637 1.00 14.29 407 ALA A C 1
ATOM 3081 O O . ALA A 1 407 ? -16.907 10.092 30.859 1.00 15.81 407 ALA A O 1
ATOM 3083 N N . GLY A 1 408 ? -17.306 9.176 28.831 1.00 12.76 408 GLY A N 1
ATOM 3084 C CA . GLY A 1 408 ? -18.192 8.135 29.376 1.00 11.88 408 GLY A CA 1
ATOM 3085 C C . GLY A 1 408 ? -19.580 8.645 29.723 1.00 11.97 408 GLY A C 1
ATOM 3086 O O . GLY A 1 408 ? -20.278 7.979 30.479 1.00 11.88 408 GLY A O 1
ATOM 3087 N N . CYS A 1 409 ? -19.988 9.816 29.169 1.00 11.31 409 CYS A N 1
ATOM 3088 C CA . CYS A 1 409 ? -21.292 10.397 29.454 1.00 12.07 409 CYS A CA 1
ATOM 3089 C C . CYS A 1 409 ? -22.388 9.611 28.737 1.00 11.10 409 CYS A C 1
ATOM 3090 O O . CYS A 1 409 ? -22.200 9.224 27.595 1.00 11.04 409 CYS A O 1
ATOM 3093 N N . PRO A 1 410 ? -23.541 9.424 29.352 1.00 10.22 410 PRO A N 1
ATOM 3094 C CA . PRO A 1 410 ? -24.603 8.734 28.646 1.00 10.12 410 PRO A CA 1
ATOM 3095 C C . PRO A 1 410 ? -25.228 9.581 27.527 1.00 9.70 410 PRO A C 1
ATOM 3096 O O . PRO A 1 410 ? -25.246 10.813 27.609 1.00 9.86 410 PRO A O 1
ATOM 3100 N N . VAL A 1 411 ? -25.730 8.906 26.475 1.00 9.52 411 VAL A N 1
ATOM 3101 C CA . VAL A 1 411 ? -26.261 9.564 25.271 1.00 9.87 411 VAL A CA 1
ATOM 3102 C C . VAL A 1 411 ? -27.420 8.794 24.742 1.00 10.43 411 VAL A C 1
ATOM 3103 O O . VAL A 1 411 ? -27.312 7.588 24.629 1.00 10.46 411 VAL A O 1
ATOM 3107 N N . VAL A 1 412 ? -28.531 9.480 24.452 1.00 10.69 412 VAL A N 1
ATOM 3108 C CA . VAL A 1 412 ? -29.620 8.909 23.607 1.00 10.69 412 VAL A CA 1
ATOM 3109 C C . VAL A 1 412 ? -29.442 9.525 22.236 1.00 10.89 412 VAL A C 1
ATOM 3110 O O . VAL A 1 412 ? -29.287 10.765 22.084 1.00 9.17 412 VAL A O 1
ATOM 3114 N N . ALA A 1 413 ? -29.451 8.654 21.249 1.00 10.74 413 ALA A N 1
ATOM 3115 C CA . ALA A 1 413 ? -29.433 9.037 19.845 1.00 11.94 413 ALA A CA 1
ATOM 3116 C C . ALA A 1 413 ? -30.873 8.966 19.296 1.00 12.14 413 ALA A C 1
ATOM 3117 O O . ALA A 1 413 ? -31.488 7.912 19.250 1.00 12.74 413 ALA A O 1
ATOM 3119 N N . ALA A 1 414 ? -31.425 10.133 19.043 1.00 12.48 414 ALA A N 1
ATOM 3120 C CA . ALA A 1 414 ? -32.814 10.290 18.626 1.00 12.40 414 ALA A CA 1
ATOM 3121 C C . ALA A 1 414 ? -32.886 10.482 17.092 1.00 12.91 414 ALA A C 1
ATOM 3122 O O . ALA A 1 414 ? -32.205 11.358 16.550 1.00 12.43 414 ALA A O 1
ATOM 3124 N N . PRO A 1 415 ? -33.696 9.673 16.395 1.00 12.17 415 PRO A N 1
ATOM 3125 C CA . PRO A 1 415 ? -33.741 9.700 14.920 1.00 13.19 415 PRO A CA 1
ATOM 3126 C C . PRO A 1 415 ? -34.635 10.856 14.397 1.00 15.29 415 PRO A C 1
ATOM 3127 O O . PRO A 1 415 ? -35.755 11.004 14.886 1.00 18.71 415 PRO A O 1
ATOM 3131 N N . THR A 1 416 ? -34.090 11.704 13.532 1.00 16.90 416 THR A N 1
ATOM 3132 C CA . THR A 1 416 ? -34.812 12.818 12.921 1.00 19.06 416 THR A CA 1
ATOM 3133 C C . THR A 1 416 ? -34.656 12.781 11.398 1.00 21.32 416 THR A C 1
ATOM 3134 O O . THR A 1 416 ? -33.841 11.996 10.836 1.00 20.50 416 THR A O 1
ATOM 3138 N N . TRP A 1 417 ? -35.490 13.582 10.723 1.00 21.94 417 TRP A N 1
ATOM 3139 C CA . TRP A 1 417 ? -35.689 13.460 9.284 1.00 21.98 417 TRP A CA 1
ATOM 3140 C C . TRP A 1 417 ? -35.616 14.877 8.695 1.00 27.18 417 TRP A C 1
ATOM 3141 O O . TRP A 1 417 ? -36.632 15.469 8.427 1.00 26.39 417 TRP A O 1
ATOM 3152 N N . PRO A 1 418 ? -34.398 15.425 8.543 1.00 31.12 418 PRO A N 1
ATOM 3153 C CA . PRO A 1 418 ? -34.283 16.787 7.999 1.00 33.00 418 PRO A CA 1
ATOM 3154 C C . PRO A 1 418 ? -34.653 16.888 6.478 1.00 32.78 418 PRO A C 1
ATOM 3155 O O . PRO A 1 418 ? -34.509 15.928 5.704 1.00 28.04 418 PRO A O 1
ATOM 3159 N N . GLY A 1 419 ? -35.136 18.073 6.098 1.00 36.90 419 GLY A N 1
ATOM 3160 C CA . GLY A 1 419 ? -35.733 18.300 4.795 1.00 37.63 419 GLY A CA 1
ATOM 3161 C C . GLY A 1 419 ? -34.910 18.233 3.522 1.00 41.02 419 GLY A C 1
ATOM 3162 O O . GLY A 1 419 ? -35.432 17.821 2.478 1.00 53.68 419 GLY A O 1
ATOM 3163 N N . GLU A 1 420 ? -33.673 18.664 3.529 1.00 44.47 420 GLU A N 1
ATOM 3164 C CA . GLU A 1 420 ? -33.017 18.856 2.206 1.00 48.35 420 GLU A CA 1
ATOM 3165 C C . GLU A 1 420 ? -32.082 17.682 1.902 1.00 38.48 420 GLU A C 1
ATOM 3166 O O . GLU A 1 420 ? -30.982 17.872 1.465 1.00 36.96 420 GLU A O 1
ATOM 3172 N N . ASN A 1 421 ? -32.518 16.465 2.148 1.00 32.78 421 ASN A N 1
ATOM 3173 C CA . ASN A 1 421 ? -31.533 15.415 2.470 1.00 31.23 421 ASN A CA 1
ATOM 3174 C C . ASN A 1 421 ? -31.821 14.066 1.859 1.00 31.66 421 ASN A C 1
ATOM 3175 O O . ASN A 1 421 ? -31.429 13.024 2.426 1.00 31.14 421 ASN A O 1
ATOM 3180 N N . ASP A 1 422 ? -32.489 14.082 0.694 1.00 30.96 422 ASP A N 1
ATOM 3181 C CA . ASP A 1 422 ? -32.833 12.849 -0.068 1.00 31.74 422 ASP A CA 1
ATOM 3182 C C . ASP A 1 422 ? -33.681 11.836 0.728 1.00 27.74 422 ASP A C 1
ATOM 3183 O O . ASP A 1 422 ? -33.611 10.627 0.496 1.00 27.42 422 ASP A O 1
ATOM 3188 N N . GLY A 1 423 ? -34.478 12.338 1.660 1.00 27.10 423 GLY A N 1
ATOM 3189 C CA . GLY A 1 423 ? -35.278 11.489 2.538 1.00 26.24 423 GLY A CA 1
ATOM 3190 C C . GLY A 1 423 ? -34.505 10.626 3.531 1.00 24.82 423 GLY A C 1
ATOM 3191 O O . GLY A 1 423 ? -35.107 9.736 4.114 1.00 26.21 423 GLY A O 1
ATOM 3192 N N . MET A 1 424 ? -33.201 10.871 3.740 1.00 20.92 424 MET A N 1
ATOM 3193 C CA . MET A 1 424 ? -32.400 10.028 4.659 1.00 19.24 424 MET A CA 1
ATOM 3194 C C . MET A 1 424 ? -32.400 10.604 6.071 1.00 17.78 424 MET A C 1
ATOM 3195 O O . MET A 1 424 ? -32.458 11.839 6.264 1.00 17.08 424 MET A O 1
ATOM 3200 N N . PRO A 1 425 ? -32.352 9.725 7.084 1.00 16.71 425 PRO A N 1
ATOM 3201 C CA . PRO A 1 425 ? -32.370 10.272 8.445 1.00 15.78 425 PRO A CA 1
ATOM 3202 C C . PRO A 1 425 ? -30.971 10.756 8.942 1.00 16.19 425 PRO A C 1
ATOM 3203 O O . PRO A 1 425 ? -29.940 10.483 8.329 1.00 15.01 425 PRO A O 1
ATOM 3207 N N . ILE A 1 426 ? -30.997 11.465 10.056 1.00 16.22 426 ILE A N 1
ATOM 3208 C CA . ILE A 1 426 ? -29.797 11.818 10.788 1.00 18.68 426 ILE A CA 1
ATOM 3209 C C . ILE A 1 426 ? -30.159 11.950 12.250 1.00 16.77 426 ILE A C 1
ATOM 3210 O O . ILE A 1 426 ? -31.243 12.383 12.594 1.00 19.17 426 ILE A O 1
ATOM 3215 N N . GLY A 1 427 ? -29.282 11.482 13.134 1.00 17.12 427 GLY A N 1
ATOM 3216 C CA . GLY A 1 427 ? -29.591 11.432 14.536 1.00 14.47 427 GLY A CA 1
ATOM 3217 C C . GLY A 1 427 ? -29.096 12.644 15.300 1.00 13.97 427 GLY A C 1
ATOM 3218 O O . GLY A 1 427 ? -28.151 13.343 14.855 1.00 12.70 427 GLY A O 1
ATOM 3219 N N A VAL A 1 428 ? -29.721 12.866 16.462 0.50 13.65 428 VAL A N 1
ATOM 3220 N N B VAL A 1 428 ? -29.711 12.859 16.466 0.50 12.86 428 VAL A N 1
ATOM 3221 C CA A VAL A 1 428 ? -29.253 13.857 17.405 0.50 14.67 428 VAL A CA 1
ATOM 3222 C CA B VAL A 1 428 ? -29.253 13.862 17.402 0.50 13.30 428 VAL A CA 1
ATOM 3223 C C A VAL A 1 428 ? -28.818 13.175 18.700 0.50 14.09 428 VAL A C 1
ATOM 3224 C C B VAL A 1 428 ? -28.821 13.179 18.701 0.50 13.32 428 VAL A C 1
ATOM 3225 O O A VAL A 1 428 ? -29.557 12.339 19.244 0.50 16.21 428 VAL A O 1
ATOM 3226 O O B VAL A 1 428 ? -29.559 12.341 19.245 0.50 15.38 428 VAL A O 1
ATOM 3233 N N . GLN A 1 429 ? -27.652 13.572 19.221 1.00 13.33 429 GLN A N 1
ATOM 3234 C CA . GLN A 1 429 ? -27.181 13.120 20.541 1.00 12.23 429 GLN A CA 1
ATOM 3235 C C . GLN A 1 429 ? -27.789 14.013 21.634 1.00 11.30 429 GLN A C 1
ATOM 3236 O O . GLN A 1 429 ? -27.652 15.252 21.588 1.00 11.16 429 GLN A O 1
ATOM 3242 N N . LEU A 1 430 ? -28.434 13.379 22.602 1.00 10.53 430 LEU A N 1
ATOM 3243 C CA . LEU A 1 430 ? -28.886 14.026 23.834 1.00 10.78 430 LEU A CA 1
ATOM 3244 C C . LEU A 1 430 ? -27.974 13.508 24.946 1.00 10.98 430 LEU A C 1
ATOM 3245 O O . LEU A 1 430 ? -28.025 12.325 25.323 1.00 9.86 430 LEU A O 1
ATOM 3250 N N . ILE A 1 431 ? -27.076 14.369 25.414 1.00 10.77 431 ILE A N 1
ATOM 3251 C CA . ILE A 1 431 ? -25.923 13.985 26.240 1.00 11.17 431 ILE A CA 1
ATOM 3252 C C . ILE A 1 431 ? -26.203 14.505 27.626 1.00 11.49 431 ILE A C 1
ATOM 3253 O O . ILE A 1 431 ? -26.562 15.679 27.789 1.00 12.01 431 ILE A O 1
ATOM 3258 N N . ALA A 1 432 ? -26.008 13.665 28.624 1.00 12.21 432 ALA A N 1
ATOM 3259 C CA . ALA A 1 432 ? -26.114 14.076 30.024 1.00 12.70 432 ALA A CA 1
ATOM 3260 C C . ALA A 1 432 ? -24.868 13.690 30.799 1.00 13.21 432 ALA A C 1
ATOM 3261 O O . ALA A 1 432 ? -23.971 13.001 30.287 1.00 12.58 432 ALA A O 1
ATOM 3263 N N . ALA A 1 433 ? -24.802 14.142 32.059 1.00 13.50 433 ALA A N 1
ATOM 3264 C CA . ALA A 1 433 ? -23.688 13.821 32.942 1.00 12.52 433 ALA A CA 1
ATOM 3265 C C . ALA A 1 433 ? -23.638 12.327 33.217 1.00 11.64 433 ALA A C 1
ATOM 3266 O O . ALA A 1 433 ? -24.675 11.682 33.156 1.00 10.93 433 ALA A O 1
ATOM 3268 N N . PRO A 1 434 ? -22.451 11.781 33.579 1.00 10.69 434 PRO A N 1
ATOM 3269 C CA . PRO A 1 434 ? -22.378 10.436 34.065 1.00 10.83 434 PRO A CA 1
ATOM 3270 C C . PRO A 1 434 ? -23.454 10.088 35.062 1.00 11.20 434 PRO A C 1
ATOM 3271 O O . PRO A 1 434 ? -23.631 10.806 36.033 1.00 11.59 434 PRO A O 1
ATOM 3275 N N . TRP A 1 435 ? -24.123 8.967 34.806 1.00 10.94 435 TRP A N 1
ATOM 3276 C CA . TRP A 1 435 ? -25.196 8.387 35.651 1.00 11.45 435 TRP A CA 1
ATOM 3277 C C . TRP A 1 435 ? -26.587 8.987 35.447 1.00 12.12 435 TRP A C 1
ATOM 3278 O O . TRP A 1 435 ? -27.536 8.550 36.101 1.00 12.62 435 TRP A O 1
ATOM 3289 N N . ASN A 1 436 ? -26.723 9.886 34.498 1.00 11.90 436 ASN A N 1
ATOM 3290 C CA . ASN A 1 436 ? -27.995 10.585 34.287 1.00 12.53 436 ASN A CA 1
ATOM 3291 C C . ASN A 1 436 ? -28.690 10.137 33.002 1.00 11.64 436 ASN A C 1
ATOM 3292 O O . ASN A 1 436 ? -29.384 10.930 32.352 1.00 13.00 436 ASN A O 1
ATOM 3297 N N . GLU A 1 437 ? -28.599 8.844 32.685 1.00 11.82 437 GLU A N 1
ATOM 3298 C CA . GLU A 1 437 ? -29.339 8.240 31.556 1.00 12.31 437 GLU A CA 1
ATOM 3299 C C . GLU A 1 437 ? -30.819 8.650 31.549 1.00 14.13 437 GLU A C 1
ATOM 3300 O O . GLU A 1 437 ? -31.361 8.894 30.474 1.00 14.92 437 GLU A O 1
ATOM 3306 N N . SER A 1 438 ? -31.479 8.702 32.701 1.00 14.97 438 SER A N 1
ATOM 3307 C CA . SER A 1 438 ? -32.922 9.018 32.695 1.00 17.61 438 SER A CA 1
ATOM 3308 C C . SER A 1 438 ? -33.221 10.438 32.217 1.00 15.95 438 SER A C 1
ATOM 3309 O O . SER A 1 438 ? -34.281 10.640 31.633 1.00 17.39 438 SER A O 1
ATOM 3312 N N . LEU A 1 439 ? -32.284 11.389 32.335 1.00 16.40 439 LEU A N 1
ATOM 3313 C CA . LEU A 1 439 ? -32.448 12.715 31.678 1.00 16.53 439 LEU A CA 1
ATOM 3314 C C . LEU A 1 439 ? -32.415 12.621 30.170 1.00 16.33 439 LEU A C 1
ATOM 3315 O O . LEU A 1 439 ? -33.199 13.255 29.482 1.00 14.67 439 LEU A O 1
ATOM 3320 N N . CYS A 1 440 ? -31.447 11.881 29.637 1.00 15.92 440 CYS A N 1
ATOM 3321 C CA . CYS A 1 440 ? -31.358 11.672 28.178 1.00 14.85 440 CYS A CA 1
ATOM 3322 C C . CYS A 1 440 ? -32.677 11.068 27.676 1.00 13.98 440 CYS A C 1
ATOM 3323 O O . CYS A 1 440 ? -33.210 11.464 26.625 1.00 13.26 440 CYS A O 1
ATOM 3326 N N . LEU A 1 441 ? -33.172 10.085 28.413 1.00 13.44 441 LEU A N 1
ATOM 3327 C CA . LEU A 1 441 ? -34.397 9.380 28.007 1.00 14.10 441 LEU A CA 1
ATOM 3328 C C . LEU A 1 441 ? -35.623 10.254 28.113 1.00 13.82 441 LEU A C 1
ATOM 3329 O O . LEU A 1 441 ? -36.497 10.216 27.215 1.00 14.08 441 LEU A O 1
ATOM 3334 N N . ARG A 1 442 ? -35.714 11.051 29.187 1.00 14.46 442 ARG A N 1
ATOM 3335 C CA . ARG A 1 442 ? -36.787 12.063 29.318 1.00 14.61 442 ARG A CA 1
ATOM 3336 C C . ARG A 1 442 ? -36.805 13.056 28.159 1.00 14.46 442 ARG A C 1
ATOM 3337 O O . ARG A 1 442 ? -37.873 13.403 27.642 1.00 15.53 442 ARG A O 1
ATOM 3345 N N . ALA A 1 443 ? -35.638 13.521 27.739 1.00 13.74 443 ALA A N 1
ATOM 3346 C CA . ALA A 1 443 ? -35.540 14.431 26.616 1.00 13.51 443 ALA A CA 1
ATOM 3347 C C . ALA A 1 443 ? -35.956 13.735 25.316 1.00 14.91 443 ALA A C 1
ATOM 3348 O O . ALA A 1 443 ? -36.647 14.312 24.457 1.00 13.40 443 ALA A O 1
ATOM 3350 N N . GLY A 1 444 ? -35.532 12.482 25.161 1.00 15.56 444 GLY A N 1
ATOM 3351 C CA . GLY A 1 444 ? -35.964 11.713 24.018 1.00 15.20 444 GLY A CA 1
ATOM 3352 C C . GLY A 1 444 ? -37.471 11.581 23.890 1.00 15.58 444 GLY A C 1
ATOM 3353 O O . GLY A 1 444 ? -38.022 11.677 22.778 1.00 14.76 444 GLY A O 1
ATOM 3354 N N . LYS A 1 445 ? -38.115 11.335 25.017 1.00 16.75 445 LYS A N 1
ATOM 3355 C CA . LYS A 1 445 ? -39.553 11.153 25.064 1.00 17.69 445 LYS A CA 1
ATOM 3356 C C . LYS A 1 445 ? -40.300 12.457 24.612 1.00 19.33 445 LYS A C 1
ATOM 3357 O O . LYS A 1 445 ? -41.288 12.383 23.863 1.00 18.39 445 LYS A O 1
ATOM 3363 N N . VAL A 1 446 ? -39.810 13.622 25.020 1.00 18.04 446 VAL A N 1
ATOM 3364 C CA . VAL A 1 446 ? -40.350 14.887 24.525 1.00 19.65 446 VAL A CA 1
ATOM 3365 C C . VAL A 1 446 ? -40.177 15.000 23.007 1.00 19.82 446 VAL A C 1
ATOM 3366 O O . VAL A 1 446 ? -41.138 15.373 22.307 1.00 21.63 446 VAL A O 1
ATOM 3370 N N . LEU A 1 447 ? -39.003 14.626 22.470 1.00 19.23 447 LEU A N 1
ATOM 3371 C CA . LEU A 1 447 ? -38.863 14.668 21.033 1.00 19.14 447 LEU A CA 1
ATOM 3372 C C . LEU A 1 447 ? -39.828 13.717 20.337 1.00 18.38 447 LEU A C 1
ATOM 3373 O O . LEU A 1 447 ? -40.359 14.040 19.266 1.00 18.74 447 LEU A O 1
ATOM 3378 N N . GLN A 1 448 ? -40.015 12.528 20.906 1.00 17.48 448 GLN A N 1
ATOM 3379 C CA . GLN A 1 448 ? -40.913 11.551 20.343 1.00 17.69 448 GLN A CA 1
ATOM 3380 C C . GLN A 1 448 ? -42.377 12.014 20.360 1.00 21.18 448 GLN A C 1
ATOM 3381 O O . GLN A 1 448 ? -43.082 11.856 19.358 1.00 21.91 448 GLN A O 1
ATOM 3387 N N . ASP A 1 449 ? -42.797 12.582 21.474 1.00 23.37 449 ASP A N 1
ATOM 3388 C CA . ASP A 1 449 ? -44.198 13.059 21.646 1.00 27.32 449 ASP A CA 1
ATOM 3389 C C . ASP A 1 449 ? -44.584 14.150 20.648 1.00 27.92 449 ASP A C 1
ATOM 3390 O O . ASP A 1 449 ? -45.694 14.165 20.189 1.00 28.68 449 ASP A O 1
ATOM 3395 N N . THR A 1 450 ? -43.660 15.042 20.320 1.00 27.21 450 THR A N 1
ATOM 3396 C CA . THR A 1 450 ? -43.929 16.101 19.386 1.00 28.46 450 THR A CA 1
ATOM 3397 C C . THR A 1 450 ? -43.771 15.650 17.950 1.00 28.55 450 THR A C 1
ATOM 3398 O O . THR A 1 450 ? -44.037 16.407 17.059 1.00 28.18 450 THR A O 1
ATOM 3402 N N . GLY A 1 451 ? -43.299 14.437 17.689 1.00 27.40 451 GLY A N 1
ATOM 3403 C CA . GLY A 1 451 ? -43.213 13.958 16.301 1.00 25.54 451 GLY A CA 1
ATOM 3404 C C . GLY A 1 451 ? -41.912 14.288 15.602 1.00 26.28 451 GLY A C 1
ATOM 3405 O O . GLY A 1 451 ? -41.705 13.842 14.470 1.00 27.91 451 GLY A O 1
ATOM 3406 N N . ILE A 1 452 ? -41.007 15.007 16.282 1.00 25.73 452 ILE A N 1
ATOM 3407 C CA . ILE A 1 452 ? -39.696 15.378 15.755 1.00 25.58 452 ILE A CA 1
ATOM 3408 C C . ILE A 1 452 ? -38.738 14.175 15.610 1.00 23.48 452 ILE A C 1
ATOM 3409 O O . ILE A 1 452 ? -37.999 14.086 14.639 1.00 23.25 452 ILE A O 1
ATOM 3414 N N . ALA A 1 453 ? -38.729 13.305 16.612 1.00 21.80 453 ALA A N 1
ATOM 3415 C CA . ALA A 1 453 ? -37.972 12.050 16.585 1.00 19.38 453 ALA A 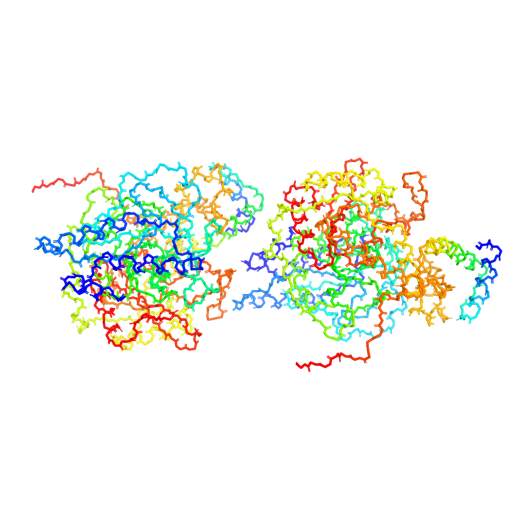CA 1
ATOM 3416 C C . ALA A 1 453 ? -38.913 10.898 16.333 1.00 19.88 453 ALA A C 1
ATOM 3417 O O . ALA A 1 453 ? -39.863 10.689 17.114 1.00 20.70 453 ALA A O 1
ATOM 3419 N N . ARG A 1 454 ? -38.625 10.115 15.293 1.00 19.30 454 ARG A N 1
ATOM 3420 C CA . ARG A 1 454 ? -39.488 8.991 14.902 1.00 21.66 454 ARG A CA 1
ATOM 3421 C C . ARG A 1 454 ? -38.765 8.072 13.938 1.00 20.38 454 ARG A C 1
ATOM 3422 O O . ARG A 1 454 ? -37.765 8.436 13.372 1.00 17.60 454 ARG A O 1
ATOM 3430 N N . LEU A 1 455 ? -39.301 6.886 13.738 1.00 22.82 455 LEU A N 1
ATOM 3431 C CA . LEU A 1 455 ? -38.843 5.955 12.696 1.00 24.32 455 LEU A CA 1
ATOM 3432 C C . LEU A 1 455 ? -39.658 6.199 11.446 1.00 28.50 455 LEU A C 1
ATOM 3433 O O . LEU A 1 455 ? -40.649 6.873 11.482 1.00 30.38 455 LEU A O 1
ATOM 3438 N N . LYS A 1 456 ? -39.277 5.644 10.331 1.00 33.89 456 LYS A N 1
ATOM 3439 C CA . LYS A 1 456 ? -40.220 5.680 9.192 1.00 42.69 456 LYS A CA 1
ATOM 3440 C C . LYS A 1 456 ? -40.502 4.240 8.819 1.00 47.19 456 LYS A C 1
ATOM 3441 O O . LYS A 1 456 ? -39.605 3.569 8.347 1.00 55.13 456 LYS A O 1
ATOM 3447 N N . CYS A 1 457 ? -41.676 3.742 9.201 0.50 45.28 457 CYS A N 1
ATOM 3448 C CA . CYS A 1 457 ? -42.029 2.324 9.021 0.50 44.67 457 CYS A CA 1
ATOM 3449 C C . CYS A 1 457 ? -43.361 2.216 8.318 0.50 43.99 457 CYS A C 1
ATOM 3450 O O . CYS A 1 457 ? -43.657 3.003 7.435 0.50 42.66 457 CYS A O 1
ATOM 3453 N N . MET B 1 1 ? -60.171 9.246 71.580 1.00 45.47 1 MET B N 1
ATOM 3454 C CA . MET B 1 1 ? -60.978 8.117 72.154 1.00 46.36 1 MET B CA 1
ATOM 3455 C C . MET B 1 1 ? -61.835 7.495 71.018 1.00 36.28 1 MET B C 1
ATOM 3456 O O . MET B 1 1 ? -61.837 8.008 69.933 1.00 41.62 1 MET B O 1
ATOM 3461 N N . LYS B 1 2 ? -62.557 6.437 71.301 1.00 33.35 2 LYS B N 1
ATOM 3462 C CA . LYS B 1 2 ? -63.531 5.900 70.391 1.00 33.43 2 LYS B CA 1
ATOM 3463 C C . LYS B 1 2 ? -64.863 6.687 70.498 1.00 29.04 2 LYS B C 1
ATOM 3464 O O . LYS B 1 2 ? -65.089 7.398 71.480 1.00 26.85 2 LYS B O 1
ATOM 3470 N N . THR B 1 3 ? -65.683 6.523 69.459 1.00 20.65 3 THR B N 1
ATOM 3471 C CA . THR B 1 3 ? -66.959 7.175 69.329 1.00 18.12 3 THR B CA 1
ATOM 3472 C C . THR B 1 3 ? -67.773 7.216 70.635 1.00 16.68 3 THR B C 1
ATOM 3473 O O . THR B 1 3 ? -68.220 8.272 71.079 1.00 13.75 3 THR B O 1
ATOM 3477 N N . VAL B 1 4 ? -67.995 6.034 71.213 1.00 19.35 4 VAL B N 1
ATOM 3478 C CA . VAL B 1 4 ? -68.919 5.935 72.336 1.00 21.20 4 VAL B CA 1
ATOM 3479 C C . VAL B 1 4 ? -68.361 6.711 73.532 1.00 21.05 4 VAL B C 1
ATOM 3480 O O . VAL B 1 4 ? -69.105 7.409 74.204 1.00 19.54 4 VAL B O 1
ATOM 3484 N N . GLU B 1 5 ? -67.073 6.588 73.777 1.00 23.16 5 GLU B N 1
ATOM 3485 C CA . GLU B 1 5 ? -66.402 7.342 74.836 1.00 25.39 5 GLU B CA 1
ATOM 3486 C C . GLU B 1 5 ? -66.417 8.847 74.583 1.00 20.73 5 GLU B C 1
ATOM 3487 O O . GLU B 1 5 ? -66.651 9.603 75.512 1.00 18.57 5 GLU B O 1
ATOM 3493 N N . ILE B 1 6 ? -66.204 9.287 73.355 1.00 15.70 6 ILE B N 1
ATOM 3494 C CA . ILE B 1 6 ? -66.359 10.727 73.035 1.00 16.14 6 ILE B CA 1
ATOM 3495 C C . ILE B 1 6 ? -67.748 11.248 73.362 1.00 14.30 6 ILE B C 1
ATOM 3496 O O . ILE B 1 6 ? -67.907 12.239 73.997 1.00 12.71 6 ILE B O 1
ATOM 3501 N N . ILE B 1 7 ? -68.754 10.549 72.890 1.00 14.05 7 ILE B N 1
ATOM 3502 C CA . ILE B 1 7 ? -70.132 11.003 73.058 1.00 14.22 7 ILE B CA 1
ATOM 3503 C C . ILE B 1 7 ? -70.531 11.028 74.541 1.00 14.80 7 ILE B C 1
ATOM 3504 O O . ILE B 1 7 ? -71.188 11.993 75.020 1.00 13.47 7 ILE B O 1
ATOM 3509 N N . GLU B 1 8 ? -70.132 9.992 75.245 1.00 16.06 8 GLU B N 1
ATOM 3510 C CA . GLU B 1 8 ? -70.465 9.891 76.662 1.00 18.40 8 GLU B CA 1
ATOM 3511 C C . GLU B 1 8 ? -69.700 10.930 77.475 1.00 15.22 8 GLU B C 1
ATOM 3512 O O . GLU B 1 8 ? -70.245 11.485 78.425 1.00 13.91 8 GLU B O 1
ATOM 3518 N N . GLY B 1 9 ? -68.448 11.118 77.149 1.00 14.13 9 GLY B N 1
ATOM 3519 C CA . GLY B 1 9 ? -67.617 12.125 77.762 1.00 15.16 9 GLY B CA 1
ATOM 3520 C C . GLY B 1 9 ? -68.105 13.558 77.617 1.00 15.18 9 GLY B C 1
ATOM 3521 O O . GLY B 1 9 ? -68.003 14.404 78.569 1.00 15.00 9 GLY B O 1
ATOM 3522 N N . ILE B 1 10 ? -68.635 13.876 76.445 1.00 13.61 10 ILE B N 1
ATOM 3523 C CA . ILE B 1 10 ? -69.248 15.203 76.234 1.00 13.45 10 ILE B CA 1
ATOM 3524 C C . ILE B 1 10 ? -70.595 15.318 76.952 1.00 13.83 10 ILE B C 1
ATOM 3525 O O . ILE B 1 10 ? -70.863 16.326 77.624 1.00 15.98 10 ILE B O 1
ATOM 3530 N N . ALA B 1 11 ? -71.424 14.285 76.855 1.00 14.15 11 ALA B N 1
ATOM 3531 C CA . ALA B 1 11 ? -72.736 14.298 77.502 1.00 16.71 11 ALA B CA 1
ATOM 3532 C C . ALA B 1 11 ? -72.605 14.442 79.044 1.00 16.70 11 ALA B C 1
ATOM 3533 O O . ALA B 1 11 ? -73.334 15.207 79.654 1.00 16.34 11 ALA B O 1
ATOM 3535 N N . SER B 1 12 ? -71.670 13.721 79.633 1.00 15.37 12 SER B N 1
ATOM 3536 C CA . SER B 1 12 ? -71.438 13.750 81.063 1.00 16.49 12 SER B CA 1
ATOM 3537 C C . SER B 1 12 ? -70.645 14.969 81.582 1.00 16.76 12 SER B C 1
ATOM 3538 O O . SER B 1 12 ? -70.484 15.125 82.762 1.00 14.92 12 SER B O 1
ATOM 3541 N N . GLY B 1 13 ? -70.098 15.807 80.702 1.00 16.37 13 GLY B N 1
ATOM 3542 C CA . GLY B 1 13 ? -69.320 16.963 81.092 1.00 16.89 13 GLY B CA 1
ATOM 3543 C C . GLY B 1 13 ? -67.890 16.672 81.485 1.00 17.41 13 GLY B C 1
ATOM 3544 O O . GLY B 1 13 ? -67.192 17.597 81.904 1.00 17.59 13 GLY B O 1
ATOM 3545 N N . ARG B 1 14 ? -67.425 15.445 81.287 1.00 18.26 14 ARG B N 1
ATOM 3546 C CA . ARG B 1 14 ? -66.029 15.122 81.554 1.00 20.75 14 ARG B CA 1
ATOM 3547 C C . ARG B 1 14 ? -65.074 15.747 80.541 1.00 19.57 14 ARG B C 1
ATOM 3548 O O . ARG B 1 14 ? -63.917 15.888 80.853 1.00 16.39 14 ARG B O 1
ATOM 3556 N N . THR B 1 15 ? -65.520 16.025 79.314 1.00 16.60 15 THR B N 1
ATOM 3557 C CA . THR B 1 15 ? -64.672 16.682 78.329 1.00 17.23 15 THR B CA 1
ATOM 3558 C C . THR B 1 15 ? -65.517 17.583 77.427 1.00 15.33 15 THR B C 1
ATOM 3559 O O . THR B 1 15 ? -66.715 17.343 77.326 1.00 17.59 15 THR B O 1
ATOM 3563 N N . SER B 1 16 ? -64.960 18.665 76.961 1.00 15.69 16 SER B N 1
ATOM 3564 C CA . SER B 1 16 ? -65.746 19.597 76.158 1.00 15.71 16 SER B CA 1
ATOM 3565 C C . SER B 1 16 ? -65.715 19.145 74.675 1.00 14.73 16 SER B C 1
ATOM 3566 O O . SER B 1 16 ? -64.758 18.547 74.192 1.00 11.82 16 SER B O 1
ATOM 3569 N N . ALA B 1 17 ? -66.737 19.546 73.956 1.00 12.75 17 ALA B N 1
ATOM 3570 C CA . ALA B 1 17 ? -66.751 19.340 72.491 1.00 12.86 17 ALA B CA 1
ATOM 3571 C C . ALA B 1 17 ? -65.623 20.087 71.804 1.00 11.38 17 ALA B C 1
ATOM 3572 O O . ALA B 1 17 ? -64.977 19.554 70.879 1.00 10.36 17 ALA B O 1
ATOM 3574 N N . ARG B 1 18 ? -65.361 21.290 72.251 1.00 11.70 18 ARG B N 1
ATOM 3575 C CA . ARG B 1 18 ? -64.280 22.073 71.676 1.00 12.91 18 ARG B CA 1
ATOM 3576 C C . ARG B 1 18 ? -62.950 21.383 71.902 1.00 14.18 18 ARG B C 1
ATOM 3577 O O . ARG B 1 18 ? -62.091 21.381 70.996 1.00 13.36 18 ARG B O 1
ATOM 3585 N N . ASP B 1 19 ? -62.704 20.798 73.085 1.00 13.11 19 ASP B N 1
ATOM 3586 C CA . ASP B 1 19 ? -61.407 20.077 73.285 1.00 13.60 19 ASP B CA 1
ATOM 3587 C C . ASP B 1 19 ? -61.258 18.848 72.398 1.00 11.56 19 ASP B C 1
ATOM 3588 O O . ASP B 1 19 ? -60.157 18.548 71.896 1.00 9.73 19 ASP B O 1
ATOM 3593 N N . VAL B 1 20 ? -62.374 18.138 72.213 1.00 11.74 20 VAL B N 1
ATOM 3594 C CA . VAL B 1 20 ? -62.407 16.986 71.292 1.00 12.18 20 VAL B CA 1
ATOM 3595 C C . VAL B 1 20 ? -62.123 17.415 69.867 1.00 11.92 20 VAL B C 1
ATOM 3596 O O . VAL B 1 20 ? -61.334 16.786 69.153 1.00 11.39 20 VAL B O 1
ATOM 3600 N N . CYS B 1 21 ? -62.741 18.504 69.447 1.00 12.35 21 CYS B N 1
ATOM 3601 C CA . CYS B 1 21 ? -62.447 19.139 68.150 1.00 13.93 21 CYS B CA 1
ATOM 3602 C C . CYS B 1 21 ? -60.969 19.525 67.936 1.00 12.94 21 CYS B C 1
ATOM 3603 O O . CYS B 1 21 ? -60.332 19.177 66.910 1.00 12.16 21 CYS B O 1
ATOM 3606 N N . GLU B 1 22 ? -60.406 20.217 68.906 1.00 13.15 22 GLU B N 1
ATOM 3607 C CA . GLU B 1 22 ? -58.977 20.598 68.841 1.00 13.15 22 GLU B CA 1
ATOM 3608 C C . GLU B 1 22 ? -58.031 19.403 68.814 1.00 12.45 22 GLU B C 1
ATOM 3609 O O . GLU B 1 22 ? -57.046 19.436 68.087 1.00 10.55 22 GLU B O 1
ATOM 3615 N N . GLU B 1 23 ? -58.333 18.317 69.530 1.00 12.32 23 GLU B N 1
ATOM 3616 C CA . GLU B 1 23 ? -57.522 17.121 69.414 1.00 15.00 23 GLU B CA 1
ATOM 3617 C C . GLU B 1 23 ? -57.535 16.534 67.997 1.00 12.82 23 GLU B C 1
ATOM 3618 O O . GLU B 1 23 ? -56.496 16.161 67.487 1.00 11.29 23 GLU B O 1
ATOM 3624 N N . ALA B 1 24 ? -58.720 16.454 67.367 1.00 12.53 24 ALA B N 1
ATOM 3625 C CA . ALA B 1 24 ? -58.801 15.969 66.016 1.00 11.45 24 ALA B CA 1
ATOM 3626 C C . ALA B 1 24 ? -58.032 16.881 65.053 1.00 10.88 24 ALA B C 1
ATOM 3627 O O . ALA B 1 24 ? -57.228 16.409 64.243 1.00 9.87 24 ALA B O 1
ATOM 3629 N N . LEU B 1 25 ? -58.234 18.199 65.179 1.00 10.87 25 LEU B N 1
ATOM 3630 C CA . LEU B 1 25 ? -57.486 19.132 64.351 1.00 11.39 25 LEU B CA 1
ATOM 3631 C C . LEU B 1 25 ? -55.977 19.007 64.514 1.00 11.54 25 LEU B C 1
ATOM 3632 O O . LEU B 1 25 ? -55.236 19.067 63.520 1.00 11.27 25 LEU B O 1
ATOM 3637 N N . ALA B 1 26 ? -55.505 18.824 65.741 1.00 10.79 26 ALA B N 1
ATOM 3638 C CA . ALA B 1 26 ? -54.059 18.736 65.953 1.00 11.17 26 ALA B CA 1
ATOM 3639 C C . ALA B 1 26 ? -53.535 17.418 65.418 1.00 10.35 26 ALA B C 1
ATOM 3640 O O . ALA B 1 26 ? -52.426 17.367 64.877 1.00 9.71 26 ALA B O 1
ATOM 3642 N N . THR B 1 27 ? -54.291 16.338 65.547 1.00 10.90 27 THR B N 1
ATOM 3643 C CA . THR B 1 27 ? -53.875 15.068 64.934 1.00 11.71 27 THR B CA 1
ATOM 3644 C C . THR B 1 27 ? -53.781 15.164 63.400 1.00 11.32 27 THR B C 1
ATOM 3645 O O . THR B 1 27 ? -52.814 14.667 62.789 1.00 13.34 27 THR B O 1
ATOM 3649 N N . ILE B 1 28 ? -54.733 15.837 62.791 1.00 11.54 28 ILE B N 1
ATOM 3650 C CA . ILE B 1 28 ? -54.670 16.078 61.372 1.00 12.63 28 ILE B CA 1
ATOM 3651 C C . ILE B 1 28 ? -53.390 16.851 61.029 1.00 12.76 28 ILE B C 1
ATOM 3652 O O . ILE B 1 28 ? -52.647 16.465 60.127 1.00 12.48 28 ILE B O 1
ATOM 3657 N N . GLY B 1 29 ? -53.141 17.930 61.754 1.00 13.13 29 GLY B N 1
ATOM 3658 C CA . GLY B 1 29 ? -51.958 18.767 61.539 1.00 13.83 29 GLY B CA 1
ATOM 3659 C C . GLY B 1 29 ? -50.680 17.946 61.639 1.00 13.82 29 GLY B C 1
ATOM 3660 O O . GLY B 1 29 ? -49.755 18.091 60.818 1.00 15.07 29 GLY B O 1
ATOM 3661 N N . ALA B 1 30 ? -50.602 17.059 62.609 1.00 14.21 30 ALA B N 1
ATOM 3662 C CA . ALA B 1 30 ? -49.397 16.256 62.762 1.00 15.31 30 ALA B CA 1
ATOM 3663 C C . ALA B 1 30 ? -49.207 15.070 61.795 1.00 17.30 30 ALA B C 1
ATOM 3664 O O . ALA B 1 30 ? -48.069 14.680 61.562 1.00 21.36 30 ALA B O 1
ATOM 3666 N N . THR B 1 31 ? -50.286 14.513 61.248 1.00 15.37 31 THR B N 1
ATOM 3667 C CA . THR B 1 31 ? -50.238 13.261 60.483 1.00 16.98 31 THR B CA 1
ATOM 3668 C C . THR B 1 31 ? -50.565 13.382 59.011 1.00 16.94 31 THR B C 1
ATOM 3669 O O . THR B 1 31 ? -50.134 12.519 58.206 1.00 17.31 31 THR B O 1
ATOM 3673 N N . ASP B 1 32 ? -51.302 14.421 58.615 1.00 17.42 32 ASP B N 1
ATOM 3674 C CA . ASP B 1 32 ? -51.845 14.408 57.276 1.00 18.01 32 ASP B CA 1
ATOM 3675 C C . ASP B 1 32 ? -50.883 14.839 56.184 1.00 19.33 32 ASP B C 1
ATOM 3676 O O . ASP B 1 32 ? -51.165 14.569 55.008 1.00 19.71 32 ASP B O 1
ATOM 3681 N N . GLY B 1 33 ? -49.776 15.503 56.513 1.00 18.15 33 GLY B N 1
ATOM 3682 C CA . GLY B 1 33 ? -48.745 15.697 55.524 1.00 20.53 33 GLY B CA 1
ATOM 3683 C C . GLY B 1 33 ? -48.378 14.378 54.838 1.00 23.88 33 GLY B C 1
ATOM 3684 O O . GLY B 1 33 ? -48.270 14.354 53.594 1.00 26.76 33 GLY B O 1
ATOM 3685 N N . LEU B 1 34 ? -48.226 13.298 55.616 1.00 18.75 34 LEU B N 1
ATOM 3686 C CA . LEU B 1 34 ? -47.913 11.976 55.042 1.00 20.72 34 LEU B CA 1
ATOM 3687 C C . LEU B 1 34 ? -49.145 11.169 54.567 1.00 18.32 34 LEU B C 1
ATOM 3688 O O . LEU B 1 34 ? -49.128 10.618 53.432 1.00 19.01 34 LEU B O 1
ATOM 3693 N N . ILE B 1 35 ? -50.197 11.096 55.377 1.00 14.44 35 ILE B N 1
ATOM 3694 C CA . ILE B 1 35 ? -51.335 10.233 55.042 1.00 13.37 35 ILE B CA 1
ATOM 3695 C C . ILE B 1 35 ? -52.116 10.806 53.847 1.00 12.50 35 ILE B C 1
ATOM 3696 O O . ILE B 1 35 ? -52.584 10.042 53.010 1.00 13.15 35 ILE B O 1
ATOM 3701 N N . ASN B 1 36 ? -52.257 12.126 53.800 1.00 10.66 36 ASN B N 1
ATOM 3702 C CA . ASN B 1 36 ? -52.901 12.853 52.706 1.00 12.15 36 ASN B CA 1
ATOM 3703 C C . ASN B 1 36 ? -54.353 12.418 52.526 1.00 12.16 36 ASN B C 1
ATOM 3704 O O . ASN B 1 36 ? -54.785 12.092 51.416 1.00 11.56 36 ASN B O 1
ATOM 3709 N N . ALA B 1 37 ? -55.081 12.296 53.643 1.00 12.31 37 ALA B N 1
ATOM 3710 C CA . ALA B 1 37 ? -56.505 11.962 53.617 1.00 11.58 37 ALA B CA 1
ATOM 3711 C C . ALA B 1 37 ? -57.346 13.185 53.341 1.00 11.97 37 ALA B C 1
ATOM 3712 O O . ALA B 1 37 ? -58.425 13.015 52.745 1.00 12.15 37 ALA B O 1
ATOM 3714 N N . PHE B 1 38 ? -56.947 14.389 53.797 1.00 11.22 38 PHE B N 1
ATOM 3715 C CA . PHE B 1 38 ? -57.795 15.558 53.670 1.00 11.74 38 PHE B CA 1
ATOM 3716 C C . PHE B 1 38 ? -57.493 16.421 52.450 1.00 13.51 38 PHE B C 1
ATOM 3717 O O . PHE B 1 38 ? -56.353 16.655 52.134 1.00 16.50 38 PHE B O 1
ATOM 3725 N N . THR B 1 39 ? -58.522 16.896 51.743 1.00 13.40 39 THR B N 1
ATOM 3726 C CA . THR B 1 39 ? -58.323 17.929 50.729 1.00 13.84 39 THR B CA 1
ATOM 3727 C C . THR B 1 39 ? -58.739 19.289 51.197 1.00 14.59 39 THR B C 1
ATOM 3728 O O . THR B 1 39 ? -58.342 20.244 50.589 1.00 13.92 39 THR B O 1
ATOM 3732 N N . CYS B 1 40 ? -59.528 19.374 52.261 1.00 14.57 40 CYS B N 1
ATOM 3733 C CA . CYS B 1 40 ? -60.090 20.675 52.718 1.00 16.44 40 CYS B CA 1
ATOM 3734 C C . CYS B 1 40 ? -60.328 20.539 54.215 1.00 15.71 40 CYS B C 1
ATOM 3735 O O . CYS B 1 40 ? -60.964 19.594 54.611 1.00 14.29 40 CYS B O 1
ATOM 3738 N N . ARG B 1 41 ? -59.768 21.409 55.038 1.00 14.69 41 ARG B N 1
ATOM 3739 C CA . ARG B 1 41 ? -60.038 21.331 56.500 1.00 16.93 41 ARG B CA 1
ATOM 3740 C C . ARG B 1 41 ? -60.907 22.504 56.884 1.00 15.10 41 ARG B C 1
ATOM 3741 O O . ARG B 1 41 ? -60.469 23.651 56.729 1.00 13.44 41 ARG B O 1
ATOM 3749 N N . THR B 1 42 ? -62.141 22.221 57.330 1.00 12.99 42 THR B N 1
ATOM 3750 C CA . THR B 1 42 ? -63.126 23.286 57.637 1.00 12.93 42 THR B CA 1
ATOM 3751 C C . THR B 1 42 ? -62.970 23.723 59.098 1.00 12.68 42 THR B C 1
ATOM 3752 O O . THR B 1 42 ? -63.811 23.442 59.962 1.00 12.59 42 THR B O 1
ATOM 3756 N N . VAL B 1 43 ? -61.858 24.351 59.379 1.00 12.96 43 VAL B N 1
ATOM 3757 C CA . VAL B 1 43 ? -61.405 24.613 60.770 1.00 14.78 43 VAL B CA 1
ATOM 3758 C C . VAL B 1 43 ? -62.344 25.555 61.505 1.00 15.60 43 VAL B C 1
ATOM 3759 O O . VAL B 1 43 ? -62.753 25.272 62.654 1.00 13.02 43 VAL B O 1
ATOM 3763 N N . GLU B 1 44 ? -62.696 26.664 60.838 1.00 15.17 44 GLU B N 1
ATOM 3764 C CA . GLU B 1 44 ? -63.567 27.638 61.421 1.00 17.53 44 GLU B CA 1
ATOM 3765 C C . GLU B 1 44 ? -64.955 27.074 61.668 1.00 15.74 44 GLU B C 1
ATOM 3766 O O . GLU B 1 44 ? -65.537 27.291 62.735 1.00 12.85 44 GLU B O 1
ATOM 3772 N N . ARG B 1 45 ? -65.499 26.351 60.700 1.00 12.82 45 ARG B N 1
ATOM 3773 C CA . ARG B 1 45 ? -66.760 25.682 60.882 1.00 12.23 45 ARG B CA 1
ATOM 3774 C C . ARG B 1 45 ? -66.734 24.631 62.025 1.00 9.97 45 ARG B C 1
ATOM 3775 O O . ARG B 1 45 ? -67.631 24.560 62.794 1.00 8.59 45 ARG B O 1
ATOM 3783 N N . ALA B 1 46 ? -65.707 23.833 62.096 1.00 9.34 46 ALA B N 1
ATOM 3784 C CA . ALA B 1 46 ? -65.581 22.843 63.134 1.00 10.13 46 ALA B CA 1
ATOM 3785 C C . ALA B 1 46 ? -65.607 23.469 64.485 1.00 10.06 46 ALA B C 1
ATOM 3786 O O . ALA B 1 46 ? -66.293 22.961 65.397 1.00 10.16 46 ALA B O 1
ATOM 3788 N N . ARG B 1 47 ? -64.828 24.556 64.659 1.00 10.92 47 ARG B N 1
ATOM 3789 C CA . ARG B 1 47 ? -64.753 25.179 65.958 1.00 11.39 47 ARG B CA 1
ATOM 3790 C C . ARG B 1 47 ? -66.074 25.792 66.348 1.00 11.65 47 ARG B C 1
ATOM 3791 O O . ARG B 1 47 ? -66.455 25.669 67.514 1.00 11.41 47 ARG B O 1
ATOM 3799 N N . ALA B 1 48 ? -66.778 26.413 65.389 1.00 11.04 48 ALA B N 1
ATOM 3800 C CA . ALA B 1 48 ? -68.104 26.999 65.655 1.00 11.22 48 ALA B CA 1
ATOM 3801 C C . ALA B 1 48 ? -69.125 25.944 66.013 1.00 11.81 48 ALA B C 1
ATOM 3802 O O . ALA B 1 48 ? -69.917 26.159 66.909 1.00 11.53 48 ALA B O 1
ATOM 3804 N N . GLU B 1 49 ? -69.115 24.787 65.322 1.00 11.73 49 GLU B N 1
ATOM 3805 C CA . GLU B 1 49 ? -70.050 23.714 65.639 1.00 11.67 49 GLU B CA 1
ATOM 3806 C C . GLU B 1 49 ? -69.805 23.119 67.036 1.00 10.78 49 GLU B C 1
ATOM 3807 O O . GLU B 1 49 ? -70.766 22.813 67.769 1.00 11.64 49 GLU B O 1
ATOM 3813 N N . ALA B 1 50 ? -68.547 22.892 67.368 1.00 10.07 50 ALA B N 1
ATOM 3814 C CA . ALA B 1 50 ? -68.167 22.352 68.673 1.00 10.90 50 ALA B CA 1
ATOM 3815 C C . ALA B 1 50 ? -68.553 23.343 69.791 1.00 10.59 50 ALA B C 1
ATOM 3816 O O . ALA B 1 50 ? -69.169 22.955 70.817 1.00 9.51 50 ALA B O 1
ATOM 3818 N N . ASP B 1 51 ? -68.246 24.608 69.552 1.00 11.55 51 ASP B N 1
ATOM 3819 C CA . ASP B 1 51 ? -68.619 25.662 70.496 1.00 13.24 51 ASP B CA 1
ATOM 3820 C C . ASP B 1 51 ? -70.144 25.665 70.737 1.00 12.10 51 ASP B C 1
ATOM 3821 O O . ASP B 1 51 ? -70.566 25.817 71.869 1.00 11.29 51 ASP B O 1
ATOM 3826 N N . ALA B 1 52 ? -70.939 25.534 69.677 1.00 11.79 52 ALA B N 1
ATOM 3827 C CA . ALA B 1 52 ? -72.403 25.515 69.790 1.00 12.32 52 ALA B CA 1
ATOM 3828 C C . ALA B 1 52 ? -72.915 24.352 70.607 1.00 11.47 52 ALA B C 1
ATOM 3829 O O . ALA B 1 52 ? -73.880 24.496 71.339 1.00 11.84 52 ALA B O 1
ATOM 3831 N N . ILE B 1 53 ? -72.312 23.178 70.467 1.00 10.89 53 ILE B N 1
ATOM 3832 C CA . ILE B 1 53 ? -72.654 22.021 71.337 1.00 11.43 53 ILE B CA 1
ATOM 3833 C C . ILE B 1 53 ? -72.348 22.353 72.817 1.00 11.12 53 ILE B C 1
ATOM 3834 O O . ILE B 1 53 ? -73.194 22.095 73.721 1.00 11.44 53 ILE B O 1
ATOM 3839 N N . ASP B 1 54 ? -71.178 22.904 73.083 1.00 10.88 54 ASP B N 1
ATOM 3840 C CA . ASP B 1 54 ? -70.834 23.276 74.493 1.00 11.64 54 ASP B CA 1
ATOM 3841 C C . ASP B 1 54 ? -71.807 24.334 75.037 1.00 11.42 54 ASP B C 1
ATOM 3842 O O . ASP B 1 54 ? -72.269 24.215 76.198 1.00 10.37 54 ASP B O 1
ATOM 3847 N N . VAL B 1 55 ? -72.220 25.302 74.223 1.00 11.41 55 VAL B N 1
ATOM 3848 C CA . VAL B 1 55 ? -73.248 26.224 74.661 1.00 11.57 55 VAL B CA 1
ATOM 3849 C C . VAL B 1 55 ? -74.545 25.551 75.001 1.00 12.64 55 VAL B C 1
ATOM 3850 O O . VAL B 1 55 ? -75.188 25.915 76.015 1.00 11.44 55 VAL B O 1
ATOM 3854 N N . ARG B 1 56 ? -75.011 24.622 74.171 1.00 12.29 56 ARG B N 1
ATOM 3855 C CA . ARG B 1 56 ? -76.262 23.921 74.494 1.00 13.95 56 ARG B CA 1
ATOM 3856 C C . ARG B 1 56 ? -76.179 23.125 75.785 1.00 12.74 56 ARG B C 1
ATOM 3857 O O . ARG B 1 56 ? -77.109 23.066 76.552 1.00 11.69 56 ARG B O 1
ATOM 3865 N N . ARG B 1 57 ? -75.056 22.460 75.994 1.00 12.90 57 ARG B N 1
ATOM 3866 C CA . ARG B 1 57 ? -74.864 21.739 77.251 1.00 13.89 57 ARG B CA 1
ATOM 3867 C C . ARG B 1 57 ? -74.901 22.662 78.471 1.00 13.54 57 ARG B C 1
ATOM 3868 O O . ARG B 1 57 ? -75.591 22.360 79.449 1.00 12.50 57 ARG B O 1
ATOM 3876 N N . ALA B 1 58 ? -74.222 23.810 78.357 1.00 13.10 58 ALA B N 1
ATOM 3877 C CA . ALA B 1 58 ? -74.154 24.789 79.439 1.00 14.77 58 ALA B CA 1
ATOM 3878 C C . ALA B 1 58 ? -75.532 25.389 79.711 1.00 15.90 58 ALA B C 1
ATOM 3879 O O . ALA B 1 58 ? -75.747 25.848 80.820 1.00 16.40 58 ALA B O 1
ATOM 3881 N N . ARG B 1 59 ? -76.430 25.397 78.709 1.00 15.74 59 ARG B N 1
ATOM 3882 C CA . ARG B 1 59 ? -77.829 25.872 78.866 1.00 18.56 59 ARG B CA 1
ATOM 3883 C C . ARG B 1 59 ? -78.736 24.861 79.479 1.00 18.56 59 ARG B C 1
ATOM 3884 O O . ARG B 1 59 ? -79.931 25.114 79.618 1.00 21.24 59 ARG B O 1
ATOM 3892 N N . GLY B 1 60 ? -78.243 23.662 79.788 1.00 20.03 60 GLY B N 1
ATOM 3893 C CA . GLY B 1 60 ? -79.078 22.613 80.340 1.00 19.11 60 GLY B CA 1
ATOM 3894 C C . GLY B 1 60 ? -79.876 21.824 79.305 1.00 22.17 60 GLY B C 1
ATOM 3895 O O . GLY B 1 60 ? -80.777 21.133 79.650 1.00 22.65 60 GLY B O 1
ATOM 3896 N N . GLU B 1 61 ? -79.567 21.958 78.024 1.00 21.14 61 GLU B N 1
ATOM 3897 C CA . GLU B 1 61 ? -80.361 21.243 77.000 1.00 25.06 61 GLU B CA 1
ATOM 3898 C C . GLU B 1 61 ? -79.969 19.800 76.931 1.00 21.41 61 GLU B C 1
ATOM 3899 O O . GLU B 1 61 ? -78.849 19.433 77.288 1.00 19.88 61 GLU B O 1
ATOM 3905 N N . VAL B 1 62 ? -80.909 18.999 76.451 1.00 21.70 62 VAL B N 1
ATOM 3906 C CA . VAL B 1 62 ? -80.671 17.589 76.193 1.00 22.15 62 VAL B CA 1
ATOM 3907 C C . VAL B 1 62 ? -79.869 17.538 74.889 1.00 19.64 62 VAL B C 1
ATOM 3908 O O . VAL B 1 62 ? -80.309 18.098 73.892 1.00 19.41 62 VAL B O 1
ATOM 3912 N N . LEU B 1 63 ? -78.711 16.917 74.894 1.00 18.46 63 LEU B N 1
ATOM 3913 C CA . LEU B 1 63 ? -77.853 16.918 73.692 1.00 16.31 63 LEU B CA 1
ATOM 3914 C C . LEU B 1 63 ? -78.309 15.824 72.722 1.00 16.74 63 LEU B C 1
ATOM 3915 O O . LEU B 1 63 ? -78.803 14.774 73.146 1.00 14.56 63 LEU B O 1
ATOM 3920 N N . PRO B 1 64 ? -78.098 16.051 71.414 1.00 14.14 64 PRO B N 1
ATOM 3921 C CA . PRO B 1 64 ? -78.527 15.042 70.473 1.00 14.19 64 PRO B CA 1
ATOM 3922 C C . PRO B 1 64 ? -77.509 13.884 70.441 1.00 15.24 64 PRO B C 1
ATOM 3923 O O . PRO B 1 64 ? -76.433 13.952 71.099 1.00 14.95 64 PRO B O 1
ATOM 3927 N N . PRO B 1 65 ? -77.861 12.761 69.776 1.00 15.66 65 PRO B N 1
ATOM 3928 C CA . PRO B 1 65 ? -77.148 11.524 69.914 1.00 14.93 65 PRO B CA 1
ATOM 3929 C C . PRO B 1 65 ? -75.696 11.512 69.446 1.00 13.65 65 PRO B C 1
ATOM 3930 O O . PRO B 1 65 ? -74.940 10.618 69.864 1.00 12.28 65 PRO B O 1
ATOM 3934 N N . LEU B 1 66 ? -75.315 12.428 68.559 1.00 12.21 66 LEU B N 1
ATOM 3935 C CA . LEU B 1 66 ? -73.914 12.490 68.109 1.00 12.34 66 LEU B CA 1
ATOM 3936 C C . LEU B 1 66 ? -73.195 13.750 68.598 1.00 11.87 66 LEU B C 1
ATOM 3937 O O . LEU B 1 66 ? -72.198 14.199 67.997 1.00 11.37 66 LEU B O 1
ATOM 3942 N N . ALA B 1 67 ? -73.675 14.332 69.675 1.00 10.53 67 ALA B N 1
ATOM 3943 C CA . ALA B 1 67 ? -73.189 15.647 70.090 1.00 10.81 67 ALA B CA 1
ATOM 3944 C C . ALA B 1 67 ? -71.694 15.716 70.321 1.00 11.22 67 ALA B C 1
ATOM 3945 O O . ALA B 1 67 ? -71.152 15.035 71.217 1.00 12.90 67 ALA B O 1
ATOM 3947 N N . GLY B 1 68 ? -71.026 16.526 69.507 1.00 10.49 68 GLY B N 1
ATOM 3948 C CA . GLY B 1 68 ? -69.608 16.728 69.622 1.00 10.84 68 GLY B CA 1
ATOM 3949 C C . GLY B 1 68 ? -68.687 15.783 68.872 1.00 10.70 68 GLY B C 1
ATOM 3950 O O . GLY B 1 68 ? -67.457 15.878 68.979 1.00 10.49 68 GLY B O 1
ATOM 3951 N N . LEU B 1 69 ? -69.261 14.843 68.139 1.00 10.23 69 LEU B N 1
ATOM 3952 C CA . LEU B 1 69 ? -68.455 13.808 67.458 1.00 9.59 69 LEU B CA 1
ATOM 3953 C C . LEU B 1 69 ? -67.812 14.382 66.203 1.00 9.01 69 LEU B C 1
ATOM 3954 O O . LEU B 1 69 ? -68.503 14.818 65.317 1.00 9.41 69 LEU B O 1
ATOM 3959 N N . PRO B 1 70 ? -66.495 14.409 66.107 1.00 9.20 70 PRO B N 1
ATOM 3960 C CA . PRO B 1 70 ? -65.921 14.906 64.835 1.00 9.16 70 PRO B CA 1
ATOM 3961 C C . PRO B 1 70 ? -66.072 13.910 63.668 1.00 8.78 70 PRO B C 1
ATOM 3962 O O . PRO B 1 70 ? -66.003 12.698 63.889 1.00 7.65 70 PRO B O 1
ATOM 3966 N N . TYR B 1 71 ? -66.237 14.433 62.449 1.00 8.30 71 TYR B N 1
ATOM 3967 C CA . TYR B 1 71 ? -66.354 13.599 61.257 1.00 8.34 71 TYR B CA 1
ATOM 3968 C C . TYR B 1 71 ? -65.813 14.375 60.070 1.00 8.27 71 TYR B C 1
ATOM 3969 O O . TYR B 1 71 ? -65.601 15.622 60.145 1.00 8.47 71 TYR B O 1
ATOM 3978 N N . ALA B 1 72 ? -65.508 13.634 59.005 1.00 7.56 72 ALA B N 1
ATOM 3979 C CA . ALA B 1 72 ? -65.188 14.203 57.760 1.00 7.57 72 ALA B CA 1
ATOM 3980 C C . ALA B 1 72 ? -65.849 13.445 56.632 1.00 7.85 72 ALA B C 1
ATOM 3981 O O . ALA B 1 72 ? -66.319 12.311 56.818 1.00 7.31 72 ALA B O 1
ATOM 3983 N N . VAL B 1 73 ? -65.895 14.058 55.439 1.00 8.11 73 VAL B N 1
ATOM 3984 C CA . VAL B 1 73 ? -66.641 13.442 54.309 1.00 8.06 73 VAL B CA 1
ATOM 3985 C C . VAL B 1 73 ? -65.829 13.391 53.033 1.00 8.10 73 VAL B C 1
ATOM 3986 O O . VAL B 1 73 ? -65.067 14.320 52.716 1.00 8.58 73 VAL B O 1
ATOM 3990 N N . LYS B 1 74 ? -66.024 12.328 52.262 1.00 8.12 74 LYS B N 1
ATOM 3991 C CA . LYS B 1 74 ? -65.459 12.225 50.917 1.00 8.29 74 LYS B CA 1
ATOM 3992 C C . LYS B 1 74 ? -65.843 13.503 50.123 1.00 8.57 74 LYS B C 1
ATOM 3993 O O . LYS B 1 74 ? -66.985 14.037 50.256 1.00 7.05 74 LYS B O 1
ATOM 3999 N N . ASN B 1 75 ? -64.880 14.023 49.362 1.00 8.60 75 ASN B N 1
ATOM 4000 C CA . ASN B 1 75 ? -65.078 15.325 48.743 1.00 9.91 75 ASN B CA 1
ATOM 4001 C C . ASN B 1 75 ? -66.014 15.320 47.520 1.00 9.75 75 ASN B C 1
ATOM 4002 O O . ASN B 1 75 ? -66.095 16.328 46.829 1.00 10.59 75 ASN B O 1
ATOM 4007 N N . LEU B 1 76 ? -66.763 14.235 47.276 1.00 9.22 76 LEU B N 1
ATOM 4008 C CA . LEU B 1 76 ? -67.997 14.313 46.481 1.00 9.14 76 LEU B CA 1
ATOM 4009 C C . LEU B 1 76 ? -69.249 14.824 47.229 1.00 9.48 76 LEU B C 1
ATOM 4010 O O . LEU B 1 76 ? -70.298 15.094 46.601 1.00 8.66 76 LEU B O 1
ATOM 4015 N N . PHE B 1 77 ? -69.171 15.003 48.550 1.00 8.55 77 PHE B N 1
ATOM 4016 C CA . PHE B 1 77 ? -70.276 15.521 49.325 1.00 8.84 77 PHE B CA 1
ATOM 4017 C C . PHE B 1 77 ? -70.169 17.058 49.299 1.00 9.33 77 PHE B C 1
ATOM 4018 O O . PHE B 1 77 ? -69.088 17.624 49.540 1.00 10.55 77 PHE B O 1
ATOM 4026 N N . ASP B 1 78 ? -71.292 17.703 49.028 1.00 9.51 78 ASP B N 1
ATOM 4027 C CA . ASP B 1 78 ? -71.415 19.150 49.069 1.00 11.52 78 ASP B CA 1
ATOM 4028 C C . ASP B 1 78 ? -71.278 19.608 50.523 1.00 11.32 78 ASP B C 1
ATOM 4029 O O . ASP B 1 78 ? -71.940 19.062 51.439 1.00 12.30 78 ASP B O 1
ATOM 4034 N N . ILE B 1 79 ? -70.416 20.583 50.701 1.00 11.19 79 ILE B N 1
ATOM 4035 C CA . ILE B 1 79 ? -70.206 21.289 51.942 1.00 12.22 79 ILE B CA 1
ATOM 4036 C C . ILE B 1 79 ? -70.481 22.760 51.599 1.00 12.05 79 ILE B C 1
ATOM 4037 O O . ILE B 1 79 ? -69.870 23.326 50.666 1.00 12.06 79 ILE B O 1
ATOM 4042 N N . GLU B 1 80 ? -71.395 23.348 52.324 1.00 13.36 80 GLU B N 1
ATOM 4043 C CA . GLU B 1 80 ? -71.787 24.738 52.088 1.00 15.56 80 GLU B CA 1
ATOM 4044 C C . GLU B 1 80 ? -70.592 25.678 51.997 1.00 14.58 80 GLU B C 1
ATOM 4045 O O . GLU B 1 80 ? -69.745 25.627 52.850 1.00 14.54 80 GLU B O 1
ATOM 4051 N N . GLY B 1 81 ? -70.519 26.474 50.937 1.00 13.77 81 GLY B N 1
ATOM 4052 C CA . GLY B 1 81 ? -69.440 27.443 50.761 1.00 15.02 81 GLY B CA 1
ATOM 4053 C C . GLY B 1 81 ? -68.148 26.877 50.172 1.00 16.04 81 GLY B C 1
ATOM 4054 O O . GLY B 1 81 ? -67.171 27.640 49.996 1.00 12.90 81 GLY B O 1
ATOM 4055 N N . VAL B 1 82 ? -68.134 25.570 49.844 1.00 12.81 82 VAL B N 1
ATOM 4056 C CA . VAL B 1 82 ? -66.934 24.951 49.333 1.00 13.17 82 VAL B CA 1
ATOM 4057 C C . VAL B 1 82 ? -67.321 24.341 47.978 1.00 12.90 82 VAL B C 1
ATOM 4058 O O . VAL B 1 82 ? -68.408 23.798 47.817 1.00 11.57 82 VAL B O 1
ATOM 4062 N N . THR B 1 83 ? -66.432 24.486 47.001 1.00 12.29 83 THR B N 1
ATOM 4063 C CA . THR B 1 83 ? -66.584 23.855 45.684 1.00 12.33 83 THR B CA 1
ATOM 4064 C C . THR B 1 83 ? -66.382 22.334 45.787 1.00 11.41 83 THR B C 1
ATOM 4065 O O . THR B 1 83 ? -65.360 21.860 46.269 1.00 10.83 83 THR B O 1
ATOM 4069 N N . THR B 1 84 ? -67.389 21.590 45.355 1.00 10.63 84 THR B N 1
ATOM 4070 C CA . THR B 1 84 ? -67.333 20.125 45.398 1.00 11.17 84 THR B CA 1
ATOM 4071 C C . THR B 1 84 ? -66.390 19.542 44.339 1.00 10.87 84 THR B C 1
ATOM 4072 O O . THR B 1 84 ? -66.692 19.587 43.148 1.00 11.59 84 THR B O 1
ATOM 4076 N N . LEU B 1 85 ? -65.273 19.010 44.771 1.00 10.82 85 LEU B N 1
ATOM 4077 C CA . LEU B 1 85 ? -64.208 18.550 43.852 1.00 11.76 85 LEU B CA 1
ATOM 4078 C C . LEU B 1 85 ? -64.452 17.172 43.239 1.00 11.30 85 LEU B C 1
ATOM 4079 O O . LEU B 1 85 ? -64.053 16.959 42.090 1.00 11.38 85 LEU B O 1
ATOM 4084 N N . ALA B 1 86 ? -64.993 16.244 44.031 1.00 10.01 86 ALA B N 1
ATOM 4085 C CA . ALA B 1 86 ? -65.163 14.824 43.594 1.00 9.99 86 ALA B CA 1
ATOM 4086 C C . ALA B 1 86 ? -63.856 14.289 43.015 1.00 9.41 86 ALA B C 1
ATOM 4087 O O . ALA B 1 86 ? -63.865 13.590 42.007 1.00 9.24 86 ALA B O 1
ATOM 4089 N N . GLY B 1 87 ? -62.722 14.622 43.693 1.00 9.49 87 GLY B N 1
ATOM 4090 C CA . GLY B 1 87 ? -61.410 14.151 43.307 1.00 9.54 87 GLY B CA 1
ATOM 4091 C C . GLY B 1 87 ? -60.818 14.672 42.018 1.00 10.31 87 GLY B C 1
ATOM 4092 O O . GLY B 1 87 ? -59.789 14.161 41.596 1.00 11.72 87 GLY B O 1
ATOM 4093 N N . SER B 1 88 ? -61.435 15.670 41.408 1.00 11.20 88 SER B N 1
ATOM 4094 C CA . SER B 1 88 ? -61.060 16.159 40.075 1.00 11.38 88 SER B CA 1
ATOM 4095 C C . SER B 1 88 ? -60.437 17.556 40.182 1.00 13.71 88 SER B C 1
ATOM 4096 O O . SER B 1 88 ? -60.602 18.292 41.192 1.00 12.67 88 SER B O 1
ATOM 4099 N N . LYS B 1 89 ? -59.671 17.897 39.166 1.00 14.92 89 LYS B N 1
ATOM 4100 C CA . LYS B 1 89 ? -59.342 19.266 38.941 1.00 18.12 89 LYS B CA 1
ATOM 4101 C C . LYS B 1 89 ? -60.353 20.025 38.084 1.00 17.65 89 LYS B C 1
ATOM 4102 O O . LYS B 1 89 ? -60.489 21.228 38.255 1.00 14.72 89 LYS B O 1
ATOM 4108 N N . ILE B 1 90 ? -61.091 19.308 37.238 1.00 15.07 90 ILE B N 1
ATOM 4109 C CA . ILE B 1 90 ? -62.102 19.884 36.406 1.00 16.11 90 ILE B CA 1
ATOM 4110 C C . ILE B 1 90 ? -63.156 20.661 37.193 1.00 14.60 90 ILE B C 1
ATOM 4111 O O . ILE B 1 90 ? -63.584 21.717 36.730 1.00 14.13 90 ILE B O 1
ATOM 4116 N N . ASN B 1 91 ? -63.571 20.160 38.350 1.00 12.67 91 ASN B N 1
ATOM 4117 C CA . ASN B 1 91 ? -64.623 20.813 39.124 1.00 14.12 91 ASN B CA 1
ATOM 4118 C C . ASN B 1 91 ? -64.133 22.089 39.857 1.00 14.79 91 ASN B C 1
ATOM 4119 O O . ASN B 1 91 ? -64.965 22.745 40.446 1.00 15.14 91 ASN B O 1
ATOM 4124 N N A ARG B 1 92 ? -62.841 22.434 39.804 0.50 15.14 92 ARG B N 1
ATOM 4125 N N B ARG B 1 92 ? -62.848 22.437 39.785 0.50 16.28 92 ARG B N 1
ATOM 4126 C CA A ARG B 1 92 ? -62.351 23.530 40.634 0.50 16.47 92 ARG B CA 1
ATOM 4127 C CA B ARG B 1 92 ? -62.307 23.550 40.541 0.50 18.52 92 ARG B CA 1
ATOM 4128 C C A ARG B 1 92 ? -62.994 24.863 40.273 0.50 17.97 92 ARG B C 1
ATOM 4129 C C B ARG B 1 92 ? -62.958 24.879 40.244 0.50 19.25 92 ARG B C 1
ATOM 4130 O O A ARG B 1 92 ? -63.123 25.686 41.152 0.50 17.76 92 ARG B O 1
ATOM 4131 O O B ARG B 1 92 ? -62.967 25.746 41.097 0.50 18.96 92 ARG B O 1
ATOM 4146 N N . THR B 1 93 ? -63.476 25.047 39.038 1.00 18.46 93 THR B N 1
ATOM 4147 C CA . THR B 1 93 ? -64.108 26.296 38.650 1.00 19.48 93 THR B CA 1
ATOM 4148 C C . THR B 1 93 ? -65.602 26.345 38.838 1.00 19.48 93 THR B C 1
ATOM 4149 O O . THR B 1 93 ? -66.221 27.340 38.476 1.00 19.67 93 THR B O 1
ATOM 4153 N N . LEU B 1 94 ? -66.208 25.291 39.379 1.00 17.35 94 LEU B N 1
ATOM 4154 C CA . LEU B 1 94 ? -67.635 25.278 39.602 1.00 17.94 94 LEU B CA 1
ATOM 4155 C C . LEU B 1 94 ? -67.959 26.163 40.821 1.00 16.58 94 LEU B C 1
ATOM 4156 O O . LEU B 1 94 ? -67.106 26.360 41.705 1.00 16.38 94 LEU B O 1
ATOM 4161 N N . PRO B 1 95 ? -69.164 26.718 40.834 1.00 16.15 95 PRO B N 1
ATOM 4162 C CA . PRO B 1 95 ? -69.556 27.521 42.015 1.00 18.21 95 PRO B CA 1
ATOM 4163 C C . PRO B 1 95 ? -69.552 26.731 43.329 1.00 16.82 95 PRO B C 1
ATOM 4164 O O . PRO B 1 95 ? -69.836 25.526 43.327 1.00 13.50 95 PRO B O 1
ATOM 4168 N N . PRO B 1 96 ? -69.254 27.416 44.452 1.00 18.98 96 PRO B N 1
ATOM 4169 C CA . PRO B 1 96 ? -69.355 26.732 45.754 1.00 19.33 96 PRO B CA 1
ATOM 4170 C C . PRO B 1 96 ? -70.794 26.235 46.026 1.00 17.92 96 PRO B C 1
ATOM 4171 O O . PRO B 1 96 ? -71.751 26.835 45.572 1.00 15.21 96 PRO B O 1
ATOM 4175 N N . ALA B 1 97 ? -70.918 25.089 46.694 1.00 16.23 97 ALA B N 1
ATOM 4176 C CA . ALA B 1 97 ? -72.203 24.544 47.030 1.00 14.97 97 ALA B CA 1
ATOM 4177 C C . ALA B 1 97 ? -73.012 25.540 47.872 1.00 15.53 97 ALA B C 1
ATOM 4178 O O . ALA B 1 97 ? -72.481 26.184 48.813 1.00 13.23 97 ALA B O 1
ATOM 4180 N N . ARG B 1 98 ? -74.281 25.653 47.531 1.00 15.28 98 ARG B N 1
ATOM 4181 C CA . ARG B 1 98 ? -75.185 26.529 48.240 1.00 18.46 98 ARG B CA 1
ATOM 4182 C C . ARG B 1 98 ? -75.706 25.918 49.526 1.00 17.87 98 ARG B C 1
ATOM 4183 O O . ARG B 1 98 ? -76.150 26.625 50.396 1.00 16.97 98 ARG B O 1
ATOM 4191 N N . ALA B 1 99 ? -75.599 24.610 49.687 1.00 15.41 99 ALA B N 1
ATOM 4192 C CA . ALA B 1 99 ? -76.087 23.947 50.917 1.00 14.81 99 ALA B CA 1
ATOM 4193 C C . ALA B 1 99 ? -75.217 22.695 51.131 1.00 12.91 99 ALA B C 1
ATOM 4194 O O . ALA B 1 99 ? -74.640 22.181 50.176 1.00 11.54 99 ALA B O 1
ATOM 4196 N N . ASP B 1 100 ? -75.173 22.208 52.361 1.00 12.33 100 ASP B N 1
ATOM 4197 C CA . ASP B 1 100 ? -74.625 20.907 52.687 1.00 12.31 100 ASP B CA 1
ATOM 4198 C C . ASP B 1 100 ? -75.446 19.784 52.029 1.00 11.32 100 ASP B C 1
ATOM 4199 O O . ASP B 1 100 ? -76.680 19.921 51.881 1.00 10.13 100 ASP B O 1
ATOM 4204 N N . ALA B 1 101 ? -74.781 18.692 51.687 1.00 9.78 101 ALA B N 1
ATOM 4205 C CA . ALA B 1 101 ? -75.457 17.446 51.347 1.00 10.07 101 ALA B CA 1
ATOM 4206 C C . ALA B 1 101 ? -76.453 17.102 52.406 1.00 10.06 101 ALA B C 1
ATOM 4207 O O . ALA B 1 101 ? -76.237 17.394 53.582 1.00 9.81 101 ALA B O 1
ATOM 4209 N N . VAL B 1 102 ? -77.538 16.463 52.032 1.00 9.65 102 VAL B N 1
ATOM 4210 C CA . VAL B 1 102 ? -78.547 16.104 53.012 1.00 11.14 102 VAL B CA 1
ATOM 4211 C C . VAL B 1 102 ? -77.947 15.250 54.159 1.00 10.59 102 VAL B C 1
ATOM 4212 O O . VAL B 1 102 ? -78.305 15.440 55.311 1.00 10.44 102 VAL B O 1
ATOM 4216 N N . LEU B 1 103 ? -77.077 14.290 53.842 1.00 10.48 103 LEU B N 1
ATOM 4217 C CA . LEU B 1 103 ? -76.512 13.494 54.923 1.00 11.26 103 LEU B CA 1
ATOM 4218 C C . LEU B 1 103 ? -75.651 14.343 55.931 1.00 12.12 103 LEU B C 1
ATOM 4219 O O . LEU B 1 103 ? -75.635 14.061 57.137 1.00 10.55 103 LEU B O 1
ATOM 4224 N N . VAL B 1 104 ? -74.949 15.345 55.394 1.00 11.64 104 VAL B N 1
ATOM 4225 C CA . VAL B 1 104 ? -74.187 16.293 56.217 1.00 12.09 104 VAL B CA 1
ATOM 4226 C C . VAL B 1 104 ? -75.139 17.107 57.103 1.00 13.08 104 VAL B C 1
ATOM 4227 O O . VAL B 1 104 ? -74.869 17.234 58.318 1.00 13.44 104 VAL B O 1
ATOM 4231 N N . GLN B 1 105 ? -76.257 17.590 56.522 1.00 12.67 105 GLN B N 1
ATOM 4232 C CA . GLN B 1 105 ? -77.295 18.280 57.286 1.00 14.13 105 GLN B CA 1
ATOM 4233 C C . GLN B 1 105 ? -77.830 17.415 58.441 1.00 11.44 105 GLN B C 1
ATOM 4234 O O . GLN B 1 105 ? -77.992 17.900 59.533 1.00 9.70 105 GLN B O 1
ATOM 4240 N N . ARG B 1 106 ? -78.057 16.150 58.176 1.00 10.55 106 ARG B N 1
ATOM 4241 C CA . ARG B 1 106 ? -78.571 15.223 59.203 1.00 11.00 106 ARG B CA 1
ATOM 4242 C C . ARG B 1 106 ? -77.522 14.932 60.332 1.00 11.27 106 ARG B C 1
ATOM 4243 O O . ARG B 1 106 ? -77.886 14.865 61.516 1.00 10.22 106 ARG B O 1
ATOM 4251 N N . LEU B 1 107 ? -76.260 14.829 59.967 1.00 10.51 107 LEU B N 1
ATOM 4252 C CA . LEU B 1 107 ? -75.226 14.618 60.957 1.00 11.48 107 LEU B CA 1
ATOM 4253 C C . LEU B 1 107 ? -75.086 15.885 61.810 1.00 11.70 107 LEU B C 1
ATOM 4254 O O . LEU B 1 107 ? -74.967 15.799 63.000 1.00 9.82 107 LEU B O 1
ATOM 4259 N N . LYS B 1 108 ? -75.084 17.034 61.163 1.00 13.16 108 LYS B N 1
ATOM 4260 C CA . LYS B 1 108 ? -75.055 18.315 61.862 1.00 15.32 108 LYS B CA 1
ATOM 4261 C C . LYS B 1 108 ? -76.234 18.466 62.888 1.00 13.77 108 LYS B C 1
ATOM 4262 O O . LYS B 1 108 ? -75.984 18.799 64.064 1.00 10.42 108 LYS B O 1
ATOM 4268 N N . ALA B 1 109 ? -77.451 18.140 62.448 1.00 13.86 109 ALA B N 1
ATOM 4269 C CA . ALA B 1 109 ? -78.641 18.119 63.318 1.00 14.20 109 ALA B CA 1
ATOM 4270 C C . ALA B 1 109 ? -78.503 17.148 64.469 1.00 13.70 109 ALA B C 1
ATOM 4271 O O . ALA B 1 109 ? -79.113 17.337 65.489 1.00 13.21 109 ALA B O 1
ATOM 4273 N N . ALA B 1 110 ? -77.741 16.073 64.310 1.00 11.61 110 ALA B N 1
ATOM 4274 C CA . ALA B 1 110 ? -77.498 15.134 65.367 1.00 10.85 110 ALA B CA 1
ATOM 4275 C C . ALA B 1 110 ? -76.359 15.573 66.285 1.00 10.15 110 ALA B C 1
ATOM 4276 O O . ALA B 1 110 ? -76.072 14.864 67.251 1.00 9.84 110 ALA B O 1
ATOM 4278 N N . GLY B 1 111 ? -75.694 16.687 65.985 1.00 9.80 111 GLY B N 1
ATOM 4279 C CA . GLY B 1 111 ? -74.694 17.276 66.865 1.00 9.92 111 GLY B CA 1
ATOM 4280 C C . GLY B 1 111 ? -73.296 17.027 66.431 1.00 10.20 111 GLY B C 1
ATOM 4281 O O . GLY B 1 111 ? -72.380 17.421 67.124 1.00 10.78 111 GLY B O 1
ATOM 4282 N N . ALA B 1 112 ? -73.089 16.324 65.320 1.00 9.17 112 ALA B N 1
ATOM 4283 C CA . ALA B 1 112 ? -71.733 16.010 64.891 1.00 9.38 112 ALA B CA 1
ATOM 4284 C C . ALA B 1 112 ? -71.052 17.235 64.309 1.00 8.99 112 ALA B C 1
ATOM 4285 O O . ALA B 1 112 ? -71.692 18.179 63.844 1.00 10.48 112 ALA B O 1
ATOM 4287 N N . VAL B 1 113 ? -69.746 17.238 64.343 1.00 9.18 113 VAL B N 1
ATOM 4288 C CA . VAL B 1 113 ? -68.878 18.369 64.021 1.00 9.52 113 VAL B CA 1
ATOM 4289 C C . VAL B 1 113 ? -68.004 18.091 62.813 1.00 9.80 113 VAL B C 1
ATOM 4290 O O . VAL B 1 113 ? -67.124 17.218 62.850 1.00 8.12 113 VAL B O 1
ATOM 4294 N N . LEU B 1 114 ? -68.171 18.908 61.759 1.00 10.18 114 LEU B N 1
ATOM 4295 C CA . LEU B 1 114 ? -67.523 18.636 60.480 1.00 10.97 114 LEU B CA 1
ATOM 4296 C C . LEU B 1 114 ? -66.150 19.212 60.384 1.00 10.69 114 LEU B C 1
ATOM 4297 O O . LEU B 1 114 ? -65.979 20.417 60.475 1.00 11.46 114 LEU B O 1
ATOM 4302 N N . LEU B 1 115 ? -65.175 18.356 60.105 1.00 10.73 115 LEU B N 1
ATOM 4303 C CA . LEU B 1 115 ? -63.761 18.758 60.022 1.00 12.32 115 LEU B CA 1
ATOM 4304 C C . LEU B 1 115 ? -63.263 18.945 58.601 1.00 12.61 115 LEU B C 1
ATOM 4305 O O . LEU B 1 115 ? -62.247 19.615 58.411 1.00 11.87 115 LEU B O 1
ATOM 4310 N N . GLY B 1 116 ? -63.940 18.345 57.610 1.00 11.11 116 GLY B N 1
ATOM 4311 C CA . GLY B 1 116 ? -63.709 18.752 56.219 1.00 11.98 116 GLY B CA 1
ATOM 4312 C C . GLY B 1 116 ? -63.900 17.649 55.203 1.00 11.43 116 GLY B C 1
ATOM 4313 O O . GLY B 1 116 ? -64.664 16.723 55.427 1.00 9.79 116 GLY B O 1
ATOM 4314 N N . GLY B 1 117 ? -63.207 17.834 54.081 1.00 12.07 117 GLY B N 1
ATOM 4315 C CA . GLY B 1 117 ? -63.357 17.029 52.878 1.00 12.18 117 GLY B CA 1
ATOM 4316 C C . GLY B 1 117 ? -62.183 16.139 52.656 1.00 12.20 117 GLY B C 1
ATOM 4317 O O . GLY B 1 117 ? -61.045 16.561 52.906 1.00 12.25 117 GLY B O 1
ATOM 4318 N N . LEU B 1 118 ? -62.451 14.937 52.142 1.00 11.12 118 LEU B N 1
ATOM 4319 C CA . LEU B 1 118 ? -61.456 13.874 52.028 1.00 11.65 118 LEU B CA 1
ATOM 4320 C C . LEU B 1 118 ? -61.149 13.451 50.599 1.00 11.05 118 LEU B C 1
ATOM 4321 O O . LEU B 1 118 ? -62.034 13.410 49.730 1.00 11.02 118 LEU B O 1
ATOM 4326 N N . ASN B 1 119 ? -59.903 13.062 50.389 1.00 10.67 119 ASN B N 1
ATOM 4327 C CA . ASN B 1 119 ? -59.376 12.640 49.094 1.00 11.17 119 ASN B CA 1
ATOM 4328 C C . ASN B 1 119 ? -60.108 11.350 48.589 1.00 11.05 119 ASN B C 1
ATOM 4329 O O . ASN B 1 119 ? -60.612 10.531 49.398 1.00 12.17 119 ASN B O 1
ATOM 4334 N N . MET B 1 120 ? -60.184 11.219 47.267 1.00 10.63 120 MET B N 1
ATOM 4335 C CA . MET B 1 120 ? -60.878 10.135 46.599 1.00 10.75 120 MET B CA 1
ATOM 4336 C C . MET B 1 120 ? -60.318 9.954 45.215 1.00 11.14 120 MET B C 1
ATOM 4337 O O . MET B 1 120 ? -59.729 10.899 44.653 1.00 10.95 120 MET B O 1
ATOM 4342 N N . ASP B 1 121 ? -60.516 8.794 44.615 1.00 11.99 121 ASP B N 1
ATOM 4343 C CA . ASP B 1 121 ? -60.194 8.645 43.185 1.00 13.71 121 ASP B CA 1
ATOM 4344 C C . ASP B 1 121 ? -61.096 9.553 42.411 1.00 13.18 121 ASP B C 1
ATOM 4345 O O . ASP B 1 121 ? -62.303 9.720 42.756 1.00 11.98 121 ASP B O 1
ATOM 4350 N N . GLU B 1 122 ? -60.543 10.162 41.369 1.00 12.71 122 GLU B N 1
ATOM 4351 C CA . GLU B 1 122 ? -61.295 11.165 40.586 1.00 13.00 122 GLU B CA 1
ATOM 4352 C C . GLU B 1 122 ? -62.616 10.618 40.072 1.00 12.35 122 GLU B C 1
ATOM 4353 O O . GLU B 1 122 ? -62.649 9.599 39.462 1.00 12.34 122 GLU B O 1
ATOM 4359 N N . PHE B 1 123 ? -63.696 11.307 40.381 1.00 11.62 123 PHE B N 1
ATOM 4360 C CA . PHE B 1 123 ? -65.047 10.986 39.945 1.00 12.09 123 PHE B CA 1
ATOM 4361 C C . PHE B 1 123 ? -65.496 9.624 40.385 1.00 12.87 123 PHE B C 1
ATOM 4362 O O . PHE B 1 123 ? -66.437 9.072 39.822 1.00 12.92 123 PHE B O 1
ATOM 4370 N N . ALA B 1 124 ? -64.826 9.082 41.420 1.00 11.47 124 ALA B N 1
ATOM 4371 C CA . ALA B 1 124 ? -65.199 7.862 42.081 1.00 11.74 124 ALA B CA 1
ATOM 4372 C C . ALA B 1 124 ? -64.873 6.623 41.290 1.00 11.46 124 ALA B C 1
ATOM 4373 O O . ALA B 1 124 ? -65.244 5.590 41.745 1.00 10.28 124 ALA B O 1
ATOM 4375 N N . TYR B 1 125 ? -64.145 6.707 40.173 1.00 12.03 125 TYR B N 1
ATOM 4376 C CA . TYR B 1 125 ? -63.853 5.529 39.349 1.00 13.84 125 TYR B CA 1
ATOM 4377 C C . TYR B 1 125 ? -62.466 4.978 39.679 1.00 14.24 125 TYR B C 1
ATOM 4378 O O . TYR B 1 125 ? -61.486 5.405 39.121 1.00 15.16 125 TYR B O 1
ATOM 4387 N N . GLY B 1 126 ? -62.388 4.061 40.611 1.00 13.91 126 GLY B N 1
ATOM 4388 C CA . GLY B 1 126 ? -61.116 3.457 41.035 1.00 14.65 126 GLY B CA 1
ATOM 4389 C C . GLY B 1 126 ? -61.256 2.852 42.434 1.00 15.87 126 GLY B C 1
ATOM 4390 O O . GLY B 1 126 ? -62.142 3.233 43.181 1.00 18.31 126 GLY B O 1
ATOM 4391 N N . PHE B 1 127 ? -60.422 1.867 42.760 1.00 14.01 127 PHE B N 1
ATOM 4392 C CA . PHE B 1 127 ? -60.404 1.251 44.059 1.00 13.85 127 PHE B CA 1
ATOM 4393 C C . PHE B 1 127 ? -59.135 1.468 44.868 1.00 14.08 127 PHE B C 1
ATOM 4394 O O . PHE B 1 127 ? -58.914 0.733 45.840 1.00 12.79 127 PHE B O 1
ATOM 4402 N N . THR B 1 128 ? -58.314 2.468 44.515 1.00 14.61 128 THR B N 1
ATOM 4403 C CA . THR B 1 128 ? -57.024 2.630 45.195 1.00 16.35 128 THR B CA 1
ATOM 4404 C C . THR B 1 128 ? -56.661 4.006 45.749 1.00 15.41 128 THR B C 1
ATOM 4405 O O . THR B 1 128 ? -55.659 4.124 46.454 1.00 15.45 128 THR B O 1
ATOM 4409 N N . THR B 1 129 ? -57.455 5.026 45.428 1.00 15.43 129 THR B N 1
ATOM 4410 C CA . THR B 1 129 ? -57.184 6.434 45.811 1.00 16.15 129 THR B CA 1
ATOM 4411 C C . THR B 1 129 ? -55.724 6.827 45.523 1.00 16.23 129 THR B C 1
ATOM 4412 O O . THR B 1 129 ? -55.007 7.314 46.372 1.00 15.16 129 THR B O 1
ATOM 4416 N N . GLU B 1 130 ? -55.306 6.521 44.314 1.00 17.96 130 GLU B N 1
ATOM 4417 C CA . GLU B 1 130 ? -54.026 6.962 43.754 1.00 20.14 130 GLU B CA 1
ATOM 4418 C C . GLU B 1 130 ? -54.335 8.129 42.820 1.00 19.77 130 GLU B C 1
ATOM 4419 O O . GLU B 1 130 ? -54.414 7.975 41.626 1.00 24.16 130 GLU B O 1
ATOM 4425 N N . ASN B 1 131 ? -54.562 9.290 43.397 1.00 15.25 131 ASN B N 1
ATOM 4426 C CA . ASN B 1 131 ? -55.078 10.435 42.682 1.00 14.39 131 ASN B CA 1
ATOM 4427 C C . ASN B 1 131 ? -53.906 11.226 42.122 1.00 15.02 131 ASN B C 1
ATOM 4428 O O . ASN B 1 131 ? -53.045 11.740 42.865 1.00 13.88 131 ASN B O 1
ATOM 4433 N N . THR B 1 132 ? -53.844 11.370 40.807 1.00 15.06 132 THR B N 1
ATOM 4434 C CA . THR B 1 132 ? -52.706 12.080 40.175 1.00 16.90 132 THR B CA 1
ATOM 4435 C C . THR B 1 132 ? -52.674 13.586 40.521 1.00 17.64 132 THR B C 1
ATOM 4436 O O . THR B 1 132 ? -51.616 14.127 40.709 1.00 20.55 132 THR B O 1
ATOM 4440 N N . HIS B 1 133 ? -53.810 14.233 40.679 1.00 17.87 133 HIS B N 1
ATOM 4441 C CA . HIS B 1 133 ? -53.837 15.663 40.901 1.00 18.80 133 HIS B CA 1
ATOM 4442 C C . HIS B 1 133 ? -53.523 15.975 42.373 1.00 17.37 133 HIS B C 1
ATOM 4443 O O . HIS B 1 133 ? -52.749 16.870 42.650 1.00 16.54 133 HIS B O 1
ATOM 4450 N N . TYR B 1 134 ? -54.149 15.244 43.308 1.00 15.53 134 TYR B N 1
ATOM 4451 C CA . TYR B 1 134 ? -54.042 15.541 44.753 1.00 15.14 134 TYR B CA 1
ATOM 4452 C C . TYR B 1 134 ? -53.026 14.645 45.481 1.00 15.03 134 TYR B C 1
ATOM 4453 O O . TYR B 1 134 ? -52.746 14.864 46.638 1.00 14.57 134 TYR B O 1
ATOM 4462 N N . GLY B 1 135 ? -52.447 13.658 44.795 1.00 13.52 135 GLY B N 1
ATOM 4463 C CA . GLY B 1 135 ? -51.563 12.693 45.376 1.00 12.99 135 GLY B CA 1
ATOM 4464 C C . GLY B 1 135 ? -52.288 11.498 45.963 1.00 13.23 135 GLY B C 1
ATOM 4465 O O . GLY B 1 135 ? -53.518 11.586 46.260 1.00 13.87 135 GLY B O 1
ATOM 4466 N N . PRO B 1 136 ? -51.591 10.368 46.109 1.00 13.80 136 PRO B N 1
ATOM 4467 C CA . PRO B 1 136 ? -52.232 9.207 46.762 1.00 13.93 136 PRO B CA 1
ATOM 4468 C C . PRO B 1 136 ? -52.536 9.454 48.223 1.00 14.44 136 PRO B C 1
ATOM 4469 O O . PRO B 1 136 ? -51.802 10.179 48.895 1.00 13.97 136 PRO B O 1
ATOM 4473 N N . THR B 1 137 ? -53.596 8.848 48.726 1.00 14.41 137 THR B N 1
ATOM 4474 C CA . THR B 1 137 ? -53.760 8.654 50.175 1.00 13.54 137 THR B CA 1
ATOM 4475 C C . THR B 1 137 ? -53.031 7.425 50.598 1.00 13.98 137 THR B C 1
ATOM 4476 O O . THR B 1 137 ? -53.090 6.386 49.928 1.00 16.13 137 THR B O 1
ATOM 4480 N N . ARG B 1 138 ? -52.310 7.497 51.703 1.00 12.95 138 ARG B N 1
ATOM 4481 C CA . ARG B 1 138 ? -51.421 6.392 52.114 1.00 12.24 138 ARG B CA 1
ATOM 4482 C C . ARG B 1 138 ? -51.986 5.642 53.287 1.00 12.16 138 ARG B C 1
ATOM 4483 O O . ARG B 1 138 ? -52.641 6.201 54.172 1.00 12.16 138 ARG B O 1
ATOM 4491 N N . ASN B 1 139 ? -51.790 4.317 53.294 1.00 13.17 139 ASN B N 1
ATOM 4492 C CA . ASN B 1 139 ? -52.334 3.475 54.352 1.00 11.90 139 ASN B CA 1
ATOM 4493 C C . ASN B 1 139 ? -51.612 3.796 55.662 1.00 12.33 139 ASN B C 1
ATOM 4494 O O . ASN B 1 139 ? -50.421 3.646 55.743 1.00 13.09 139 ASN B O 1
ATOM 4499 N N . PRO B 1 140 ? -52.343 4.159 56.728 1.00 14.19 140 PRO B N 1
ATOM 4500 C CA . PRO B 1 140 ? -51.699 4.432 57.999 1.00 13.94 140 PRO B CA 1
ATOM 4501 C C . PRO B 1 140 ? -50.997 3.257 58.632 1.00 15.65 140 PRO B C 1
ATOM 4502 O O . PRO B 1 140 ? -50.112 3.470 59.446 1.00 13.93 140 PRO B O 1
ATOM 4506 N N A HIS B 1 141 ? -51.368 2.027 58.292 0.50 15.03 141 HIS B N 1
ATOM 4507 N N B HIS B 1 141 ? -51.332 2.030 58.256 0.50 15.09 141 HIS B N 1
ATOM 4508 C CA A HIS B 1 141 ? -50.646 0.852 58.803 0.50 16.07 141 HIS B CA 1
ATOM 4509 C CA B HIS B 1 141 ? -50.636 0.866 58.777 0.50 16.18 141 HIS B CA 1
ATOM 4510 C C A HIS B 1 141 ? -49.347 0.557 58.045 0.50 17.68 141 HIS B C 1
ATOM 4511 C C B HIS B 1 141 ? -49.344 0.560 58.039 0.50 17.76 141 HIS B C 1
ATOM 4512 O O A HIS B 1 141 ? -48.519 -0.216 58.531 0.50 19.25 141 HIS B O 1
ATOM 4513 O O B HIS B 1 141 ? -48.517 -0.194 58.536 0.50 19.35 141 HIS B O 1
ATOM 4526 N N . ASP B 1 142 ? -49.182 1.122 56.850 1.00 17.41 142 ASP B N 1
ATOM 4527 C CA . ASP B 1 142 ? -47.940 0.988 56.078 1.00 16.52 142 ASP B CA 1
ATOM 4528 C C . ASP B 1 142 ? -48.038 1.952 54.932 1.00 15.68 142 ASP B C 1
ATOM 4529 O O . ASP B 1 142 ? -48.714 1.684 53.923 1.00 14.66 142 ASP B O 1
ATOM 4534 N N . THR B 1 143 ? -47.345 3.062 55.053 1.00 13.60 143 THR B N 1
ATOM 4535 C CA . THR B 1 143 ? -47.539 4.171 54.156 1.00 15.36 143 THR B CA 1
ATOM 4536 C C . THR B 1 143 ? -46.945 3.995 52.785 1.00 15.17 143 THR B C 1
ATOM 4537 O O . THR B 1 143 ? -47.157 4.868 51.968 1.00 16.58 143 THR B O 1
ATOM 4541 N N . GLY B 1 144 ? -46.275 2.871 52.501 1.00 16.09 144 GLY B N 1
ATOM 4542 C CA . GLY B 1 144 ? -45.909 2.539 51.138 1.00 14.37 144 GLY B CA 1
ATOM 4543 C C . GLY B 1 144 ? -47.053 1.759 50.428 1.00 16.64 144 GLY B C 1
ATOM 4544 O O . GLY B 1 144 ? -46.949 1.416 49.246 1.00 15.22 144 GLY B O 1
ATOM 4545 N N . ARG B 1 145 ? -48.156 1.482 51.139 1.00 14.56 145 ARG B N 1
ATOM 4546 C CA . ARG B 1 145 ? -49.275 0.731 50.602 1.00 15.47 145 ARG B CA 1
ATOM 4547 C C . ARG B 1 145 ? -50.518 1.628 50.409 1.00 13.57 145 ARG B C 1
ATOM 4548 O O . ARG B 1 145 ? -50.664 2.687 51.055 1.00 12.66 145 ARG B O 1
ATOM 4556 N N . ILE B 1 146 ? -51.381 1.206 49.523 1.00 12.91 146 ILE B N 1
ATOM 4557 C CA . ILE B 1 146 ? -52.621 1.945 49.238 1.00 13.06 146 ILE B CA 1
ATOM 4558 C C . ILE B 1 146 ? -53.584 1.885 50.428 1.00 12.10 146 ILE B C 1
ATOM 4559 O O . ILE B 1 146 ? -53.631 0.886 51.177 1.00 11.98 146 ILE B O 1
ATOM 4564 N N . ALA B 1 147 ? -54.385 2.924 50.569 1.00 11.40 147 ALA B N 1
ATOM 4565 C CA . ALA B 1 147 ? -55.531 2.949 51.463 1.00 11.58 147 ALA B CA 1
ATOM 4566 C C . ALA B 1 147 ? -56.777 2.251 50.868 1.00 11.77 147 ALA B C 1
ATOM 4567 O O . ALA B 1 147 ? -57.733 1.996 51.562 1.00 13.24 147 ALA B O 1
ATOM 4569 N N . GLY B 1 148 ? -56.789 1.966 49.599 1.00 11.89 148 GLY B N 1
ATOM 4570 C CA . GLY B 1 148 ? -57.997 1.432 48.993 1.00 12.26 148 GLY B CA 1
ATOM 4571 C C . GLY B 1 148 ? -58.769 2.637 48.498 1.00 12.37 148 GLY B C 1
ATOM 4572 O O . GLY B 1 148 ? -58.271 3.784 48.558 1.00 13.93 148 GLY B O 1
ATOM 4573 N N . GLY B 1 149 ? -59.939 2.373 47.954 1.00 11.91 149 GLY B N 1
ATOM 4574 C CA . GLY B 1 149 ? -60.712 3.409 47.292 1.00 11.79 149 GLY B CA 1
ATOM 4575 C C . GLY B 1 149 ? -62.016 2.914 46.760 1.00 11.18 149 GLY B C 1
ATOM 4576 O O . GLY B 1 149 ? -62.337 1.710 46.936 1.00 11.65 149 GLY B O 1
ATOM 4577 N N . SER B 1 150 ? -62.824 3.789 46.155 1.00 11.20 150 SER B N 1
ATOM 4578 C CA . SER B 1 150 ? -62.506 5.186 45.947 1.00 10.88 150 SER B CA 1
ATOM 4579 C C . SER B 1 150 ? -62.592 6.066 47.179 1.00 10.36 150 SER B C 1
ATOM 4580 O O . SER B 1 150 ? -62.135 7.194 47.112 1.00 10.27 150 SER B O 1
ATOM 4583 N N . SER B 1 151 ? -63.156 5.588 48.288 1.00 10.50 151 SER B N 1
ATOM 4584 C CA . SER B 1 151 ? -63.249 6.398 49.528 1.00 11.44 151 SER B CA 1
ATOM 4585 C C . SER B 1 151 ? -61.983 6.236 50.423 1.00 12.08 151 SER B C 1
ATOM 4586 O O . SER B 1 151 ? -62.088 6.018 51.609 1.00 11.63 151 SER B O 1
ATOM 4589 N N . GLY B 1 152 ? -60.796 6.361 49.824 1.00 12.14 152 GLY B N 1
ATOM 4590 C CA . GLY B 1 152 ? -59.567 6.131 50.564 1.00 13.35 152 GLY B CA 1
ATOM 4591 C C . GLY B 1 152 ? -59.287 7.129 51.681 1.00 13.71 152 GLY B C 1
ATOM 4592 O O . GLY B 1 152 ? -58.812 6.740 52.757 1.00 13.40 152 GLY B O 1
ATOM 4593 N N . GLY B 1 153 ? -59.582 8.399 51.449 1.00 11.98 153 GLY B N 1
ATOM 4594 C CA . GLY B 1 153 ? -59.487 9.374 52.545 1.00 11.97 153 GLY B CA 1
ATOM 4595 C C . GLY B 1 153 ? -60.372 9.036 53.727 1.00 11.48 153 GLY B C 1
ATOM 4596 O O . GLY B 1 153 ? -60.003 9.247 54.867 1.00 11.85 153 GLY B O 1
ATOM 4597 N N . SER B 1 154 ? -61.553 8.481 53.455 1.00 10.97 154 SER B N 1
ATOM 4598 C CA . SER B 1 154 ? -62.532 8.138 54.463 1.00 10.86 154 SER B CA 1
ATOM 4599 C C . SER B 1 154 ? -62.043 7.002 55.314 1.00 11.05 154 SER B C 1
ATOM 4600 O O . SER B 1 154 ? -62.221 7.039 56.528 1.00 14.24 154 SER B O 1
ATOM 4603 N N . GLY B 1 155 ? -61.387 6.028 54.724 1.00 10.64 155 GLY B N 1
ATOM 4604 C CA . GLY B 1 155 ? -60.805 4.928 55.495 1.00 11.46 155 GLY B CA 1
ATOM 4605 C C . GLY B 1 155 ? -59.525 5.353 56.242 1.00 11.62 155 GLY B C 1
ATOM 4606 O O . GLY B 1 155 ? -59.330 5.006 57.382 1.00 12.81 155 GLY B O 1
ATOM 4607 N N . ALA B 1 156 ? -58.654 6.099 55.559 1.00 11.65 156 ALA B N 1
ATOM 4608 C CA . ALA B 1 156 ? -57.373 6.468 56.142 1.00 11.41 156 ALA B CA 1
ATOM 4609 C C . ALA B 1 156 ? -57.559 7.429 57.298 1.00 11.01 156 ALA B C 1
ATOM 4610 O O . ALA B 1 156 ? -56.859 7.288 58.278 1.00 11.59 156 ALA B O 1
ATOM 4612 N N . ALA B 1 157 ? -58.488 8.365 57.190 1.00 10.64 157 ALA B N 1
ATOM 4613 C CA . ALA B 1 157 ? -58.671 9.314 58.290 1.00 10.81 157 ALA B CA 1
ATOM 4614 C C . ALA B 1 157 ? -59.046 8.600 59.577 1.00 10.84 157 ALA B C 1
ATOM 4615 O O . ALA B 1 157 ? -58.657 9.047 60.670 1.00 10.58 157 ALA B O 1
ATOM 4617 N N . ILE B 1 158 ? -59.804 7.508 59.489 1.00 10.09 158 ILE B N 1
ATOM 4618 C CA . ILE B 1 158 ? -60.211 6.763 60.675 1.00 11.10 158 ILE B CA 1
ATOM 4619 C C . ILE B 1 158 ? -59.031 5.905 61.171 1.00 10.75 158 ILE B C 1
ATOM 4620 O O . ILE B 1 158 ? -58.733 5.964 62.325 1.00 9.95 158 ILE B O 1
ATOM 4625 N N . ALA B 1 159 ? -58.310 5.240 60.291 1.00 10.54 159 ALA B N 1
ATOM 4626 C CA . ALA B 1 159 ? -57.219 4.369 60.733 1.00 11.09 159 ALA B CA 1
ATOM 4627 C C . ALA B 1 159 ? -56.041 5.176 61.288 1.00 11.27 159 ALA B C 1
ATOM 4628 O O . ALA B 1 159 ? -55.349 4.700 62.129 1.00 11.46 159 ALA B O 1
ATOM 4630 N N . ALA B 1 160 ? -55.862 6.393 60.835 1.00 11.57 160 ALA B N 1
ATOM 4631 C CA . ALA B 1 160 ? -54.846 7.296 61.379 1.00 11.49 160 ALA B CA 1
ATOM 4632 C C . ALA B 1 160 ? -55.267 7.960 62.686 1.00 13.59 160 ALA B C 1
ATOM 4633 O O . ALA B 1 160 ? -54.499 8.685 63.225 1.00 16.16 160 ALA B O 1
ATOM 4635 N N . GLY B 1 161 ? -56.481 7.740 63.187 1.00 13.74 161 GLY B N 1
ATOM 4636 C CA . GLY B 1 161 ? -56.995 8.347 64.406 1.00 13.31 161 GLY B CA 1
ATOM 4637 C C . GLY B 1 161 ? -57.349 9.838 64.245 1.00 13.81 161 GLY B C 1
ATOM 4638 O O . GLY B 1 161 ? -57.440 10.570 65.249 1.00 12.30 161 GLY B O 1
ATOM 4639 N N . GLN B 1 162 ? -57.553 10.331 63.016 1.00 11.71 162 GLN B N 1
ATOM 4640 C CA . GLN B 1 162 ? -57.877 11.752 62.803 1.00 12.08 162 GLN B CA 1
ATOM 4641 C C . GLN B 1 162 ? -59.323 12.065 63.183 1.00 12.35 162 GLN B C 1
ATOM 4642 O O . GLN B 1 162 ? -59.605 13.082 63.805 1.00 13.35 162 GLN B O 1
ATOM 4648 N N . VAL B 1 163 ? -60.233 11.221 62.721 1.00 10.91 163 VAL B N 1
ATOM 4649 C CA . VAL B 1 163 ? -61.629 11.289 63.097 1.00 11.10 163 VAL B CA 1
ATOM 4650 C C . VAL B 1 163 ? -62.148 9.897 63.424 1.00 9.56 163 VAL B C 1
ATOM 4651 O O . VAL B 1 163 ? -61.616 8.925 62.930 1.00 8.18 163 VAL B O 1
ATOM 4655 N N . PR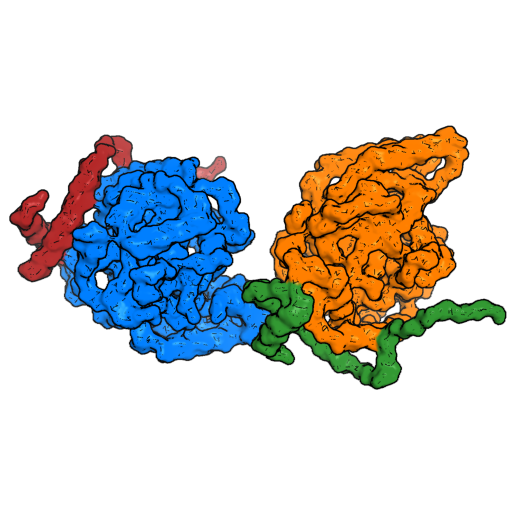O B 1 164 ? -63.191 9.820 64.258 1.00 9.35 164 PRO B N 1
ATOM 4656 C CA . PRO B 1 164 ? -63.823 8.561 64.561 1.00 10.38 164 PRO B CA 1
ATOM 4657 C C . PRO B 1 164 ? -64.915 8.086 63.535 1.00 10.66 164 PRO B C 1
ATOM 4658 O O . PRO B 1 164 ? -65.315 6.937 63.592 1.00 11.02 164 PRO B O 1
ATOM 4662 N N . LEU B 1 165 ? -65.379 8.980 62.642 1.00 9.88 165 LEU B N 1
ATOM 4663 C CA . LEU B 1 165 ? -66.479 8.748 61.703 1.00 9.41 165 LEU B CA 1
ATOM 4664 C C . LEU B 1 165 ? -66.158 9.445 60.412 1.00 9.24 165 LEU B C 1
ATOM 4665 O O . LEU B 1 165 ? -65.651 10.571 60.426 1.00 9.00 165 LEU B O 1
ATOM 4670 N N . SER B 1 166 ? -66.400 8.805 59.303 1.00 8.66 166 SER B N 1
ATOM 4671 C CA . SER B 1 166 ? -66.401 9.477 58.021 1.00 8.88 166 SER B CA 1
ATOM 4672 C C . SER B 1 166 ? -67.548 8.998 57.111 1.00 8.05 166 SER B C 1
ATOM 4673 O O . SER B 1 166 ? -68.228 8.014 57.430 1.00 7.99 166 SER B O 1
ATOM 4676 N N . LEU B 1 167 ? -67.822 9.761 56.074 1.00 7.84 167 LEU B N 1
ATOM 4677 C CA . LEU B 1 167 ? -68.764 9.351 55.031 1.00 8.79 167 LEU B CA 1
ATOM 4678 C C . LEU B 1 167 ? -68.016 9.042 53.747 1.00 9.00 167 LEU B C 1
ATOM 4679 O O . LEU B 1 167 ? -67.099 9.757 53.351 1.00 9.85 167 LEU B O 1
ATOM 4684 N N . GLY B 1 168 ? -68.443 7.956 53.114 1.00 9.12 168 GLY B N 1
ATOM 4685 C CA . GLY B 1 168 ? -67.998 7.567 51.814 1.00 9.15 168 GLY B CA 1
ATOM 4686 C C . GLY B 1 168 ? -69.112 7.292 50.844 1.00 8.83 168 GLY B C 1
ATOM 4687 O O . GLY B 1 168 ? -70.285 7.495 51.144 1.00 7.92 168 GLY B O 1
ATOM 4688 N N . SER B 1 169 ? -68.702 6.821 49.667 1.00 9.39 169 SER B N 1
ATOM 4689 C CA . SER B 1 169 ? -69.639 6.290 48.691 1.00 10.82 169 SER B CA 1
ATOM 4690 C C . SER B 1 169 ? -69.177 4.937 48.261 1.00 10.51 169 SER B C 1
ATOM 4691 O O . SER B 1 169 ? -67.971 4.605 48.350 1.00 11.53 169 SER B O 1
ATOM 4694 N N . ASP B 1 170 ? -70.158 4.157 47.819 1.00 11.66 170 ASP B N 1
ATOM 4695 C CA . ASP B 1 170 ? -69.933 2.752 47.425 1.00 11.80 170 ASP B CA 1
ATOM 4696 C C . ASP B 1 170 ? -70.851 2.423 46.253 1.00 11.58 170 ASP B C 1
ATOM 4697 O O . ASP B 1 170 ? -72.055 2.333 46.390 1.00 11.77 170 ASP B O 1
ATOM 4702 N N . THR B 1 171 ? -70.270 2.265 45.080 1.00 12.44 171 THR B N 1
ATOM 4703 C CA . THR B 1 171 ? -71.022 1.878 43.906 1.00 13.30 171 THR B CA 1
ATOM 4704 C C . THR B 1 171 ? -70.798 0.393 43.651 1.00 13.42 171 THR B C 1
ATOM 4705 O O . THR B 1 171 ? -71.742 -0.377 43.613 1.00 16.40 171 THR B O 1
ATOM 4709 N N . ASN B 1 172 ? -69.538 0.011 43.532 1.00 12.19 172 ASN B N 1
ATOM 4710 C CA . ASN B 1 172 ? -69.102 -1.329 43.274 1.00 11.96 172 ASN B CA 1
ATOM 4711 C C . ASN B 1 172 ? -68.095 -1.836 44.323 1.00 12.36 172 ASN B C 1
ATOM 4712 O O . ASN B 1 172 ? -67.427 -2.851 44.106 1.00 12.16 172 ASN B O 1
ATOM 4717 N N . GLY B 1 173 ? -67.978 -1.113 45.443 1.00 10.97 173 GLY B N 1
ATOM 4718 C CA . GLY B 1 173 ? -67.065 -1.469 46.507 1.00 10.95 173 GLY B CA 1
ATOM 4719 C C . GLY B 1 173 ? -66.422 -0.351 47.270 1.00 10.71 173 GLY B C 1
ATOM 4720 O O . GLY B 1 173 ? -65.663 -0.608 48.209 1.00 12.83 173 GLY B O 1
ATOM 4721 N N . SER B 1 174 ? -66.669 0.882 46.926 1.00 9.36 174 SER B N 1
ATOM 4722 C CA . SER B 1 174 ? -65.828 1.943 47.398 1.00 9.52 174 SER B CA 1
ATOM 4723 C C . SER B 1 174 ? -65.915 2.391 48.897 1.00 10.01 174 SER B C 1
ATOM 4724 O O . SER B 1 174 ? -65.141 3.295 49.313 1.00 9.90 174 SER B O 1
ATOM 4727 N N . ILE B 1 175 ? -66.799 1.792 49.682 1.00 8.66 175 ILE B N 1
ATOM 4728 C CA . ILE B 1 175 ? -66.745 1.866 51.142 1.00 9.24 175 ILE B CA 1
ATOM 4729 C C . ILE B 1 175 ? -66.098 0.617 51.713 1.00 8.50 175 ILE B C 1
ATOM 4730 O O . ILE B 1 175 ? -65.208 0.677 52.573 1.00 8.28 175 ILE B O 1
ATOM 4735 N N . ARG B 1 176 ? -66.540 -0.513 51.218 1.00 7.85 176 ARG B N 1
ATOM 4736 C CA . ARG B 1 176 ? -66.034 -1.817 51.663 1.00 8.20 176 ARG B CA 1
ATOM 4737 C C . ARG B 1 176 ? -64.545 -2.026 51.384 1.00 8.43 176 ARG B C 1
ATOM 4738 O O . ARG B 1 176 ? -63.850 -2.570 52.219 1.00 8.60 176 ARG B O 1
ATOM 4746 N N . VAL B 1 177 ? -64.039 -1.574 50.242 1.00 8.72 177 VAL B N 1
ATOM 4747 C CA . VAL B 1 177 ? -62.627 -1.757 49.929 1.00 9.32 177 VAL B CA 1
ATOM 4748 C C . VAL B 1 177 ? -61.683 -0.981 50.918 1.00 10.26 177 VAL B C 1
ATOM 4749 O O . VAL B 1 177 ? -60.757 -1.584 51.513 1.00 10.91 177 VAL B O 1
ATOM 4753 N N . PRO B 1 178 ? -61.863 0.339 51.076 1.00 10.33 178 PRO B N 1
ATOM 4754 C CA . PRO B 1 178 ? -61.030 1.035 52.095 1.00 10.88 178 PRO B CA 1
ATOM 4755 C C . PRO B 1 178 ? -61.246 0.587 53.515 1.00 10.09 178 PRO B C 1
ATOM 4756 O O . PRO B 1 178 ? -60.286 0.565 54.278 1.00 10.64 178 PRO B O 1
ATOM 4760 N N . ALA B 1 179 ? -62.444 0.179 53.892 1.00 10.23 179 ALA B N 1
ATOM 4761 C CA . ALA B 1 179 ? -62.646 -0.406 55.189 1.00 10.14 179 ALA B CA 1
ATOM 4762 C C . ALA B 1 179 ? -61.764 -1.634 55.334 1.00 11.26 179 ALA B C 1
ATOM 4763 O O . ALA B 1 179 ? -61.077 -1.791 56.359 1.00 10.27 179 ALA B O 1
ATOM 4765 N N . SER B 1 180 ? -61.777 -2.502 54.314 1.00 10.89 180 SER B N 1
ATOM 4766 C CA . SER B 1 180 ? -60.935 -3.694 54.342 1.00 11.31 180 SER B CA 1
ATOM 4767 C C . SER B 1 180 ? -59.447 -3.393 54.446 1.00 11.06 180 SER B C 1
ATOM 4768 O O . SER B 1 180 ? -58.735 -3.953 55.331 1.00 11.67 180 SER B O 1
ATOM 4771 N N . LEU B 1 181 ? -58.956 -2.565 53.543 1.00 10.81 181 LEU B N 1
ATOM 4772 C CA . LEU B 1 181 ? -57.560 -2.285 53.438 1.00 12.02 181 LEU B CA 1
ATOM 4773 C C . LEU B 1 181 ? -56.968 -1.425 54.566 1.00 12.98 181 LEU B C 1
ATOM 4774 O O . LEU B 1 181 ? -55.805 -1.640 54.904 1.00 12.25 181 LEU B O 1
ATOM 4779 N N . CYS B 1 182 ? -57.775 -0.513 55.153 1.00 12.26 182 CYS B N 1
ATOM 4780 C CA . CYS B 1 182 ? -57.344 0.304 56.294 1.00 11.77 182 CYS B CA 1
ATOM 4781 C C . CYS B 1 182 ? -57.661 -0.317 57.666 1.00 11.54 182 CYS B C 1
ATOM 4782 O O . CYS B 1 182 ? -57.230 0.220 58.721 1.00 10.43 182 CYS B O 1
ATOM 4785 N N . GLY B 1 183 ? -58.415 -1.433 57.697 1.00 9.39 183 GLY B N 1
ATOM 4786 C CA . GLY B 1 183 ? -58.747 -2.012 58.948 1.00 9.25 183 GLY B CA 1
ATOM 4787 C C . GLY B 1 183 ? -59.709 -1.178 59.784 1.00 9.69 183 GLY B C 1
ATOM 4788 O O . GLY B 1 183 ? -59.526 -1.013 60.989 1.00 9.64 183 GLY B O 1
ATOM 4789 N N . VAL B 1 184 ? -60.788 -0.709 59.155 1.00 9.56 184 VAL B N 1
ATOM 4790 C CA . VAL B 1 184 ? -61.811 0.022 59.872 1.00 10.44 184 VAL B CA 1
ATOM 4791 C C . VAL B 1 184 ? -63.173 -0.520 59.510 1.00 9.67 184 VAL B C 1
ATOM 4792 O O . VAL B 1 184 ? -63.280 -1.420 58.644 1.00 9.56 184 VAL B O 1
ATOM 4796 N N . TRP B 1 185 ? -64.199 -0.013 60.201 1.00 8.91 185 TRP B N 1
ATOM 4797 C CA . TRP B 1 185 ? -65.560 -0.485 59.985 1.00 8.43 185 TRP B CA 1
ATOM 4798 C C . TRP B 1 185 ? -66.188 0.284 58.827 1.00 8.53 185 TRP B C 1
ATOM 4799 O O . TRP B 1 185 ? -65.951 1.462 58.683 1.00 8.99 185 TRP B O 1
ATOM 4810 N N . GLY B 1 186 ? -67.020 -0.389 58.015 1.00 7.77 186 GLY B N 1
ATOM 4811 C CA . GLY B 1 186 ? -67.830 0.269 56.987 1.00 7.90 186 GLY B CA 1
ATOM 4812 C C . GLY B 1 186 ? -69.206 -0.320 56.894 1.00 8.26 186 GLY B C 1
ATOM 4813 O O . GLY B 1 186 ? -69.414 -1.531 57.182 1.00 7.94 186 GLY B O 1
ATOM 4814 N N . LEU B 1 187 ? -70.158 0.526 56.505 1.00 8.38 187 LEU B N 1
ATOM 4815 C CA . LEU B 1 187 ? -71.507 0.118 56.228 1.00 9.25 187 LEU B CA 1
ATOM 4816 C C . LEU B 1 187 ? -71.936 0.678 54.875 1.00 9.11 187 LEU B C 1
ATOM 4817 O O . LEU B 1 187 ? -71.912 1.892 54.667 1.00 8.69 187 LEU B O 1
ATOM 4822 N N . LYS B 1 188 ? -72.290 -0.218 53.973 1.00 9.20 188 LYS B N 1
ATOM 4823 C CA . LYS B 1 188 ? -72.961 0.165 52.715 1.00 9.36 188 LYS B CA 1
ATOM 4824 C C . LYS B 1 188 ? -74.401 -0.200 52.929 1.00 8.81 188 LYS B C 1
ATOM 4825 O O . LYS B 1 188 ? -74.706 -1.387 52.918 1.00 8.76 188 LYS B O 1
ATOM 4831 N N . PRO B 1 189 ? -75.280 0.764 53.175 1.00 8.78 189 PRO B N 1
ATOM 4832 C CA . PRO B 1 189 ? -76.651 0.442 53.405 1.00 9.11 189 PRO B CA 1
ATOM 4833 C C . PRO B 1 189 ? -77.345 -0.095 52.141 1.00 8.41 189 PRO B C 1
ATOM 4834 O O . PRO B 1 189 ? -76.724 -0.184 51.073 1.00 8.67 189 PRO B O 1
ATOM 4838 N N . THR B 1 190 ? -78.588 -0.524 52.306 1.00 7.99 190 THR B N 1
ATOM 4839 C CA . THR B 1 190 ? -79.420 -0.973 51.183 1.00 7.79 190 THR B CA 1
ATOM 4840 C C . THR B 1 190 ? -79.498 0.112 50.128 1.00 8.24 190 THR B C 1
ATOM 4841 O O . THR B 1 190 ? -79.610 1.280 50.463 1.00 7.28 190 THR B O 1
ATOM 4845 N N . PHE B 1 191 ? -79.436 -0.254 48.852 1.00 8.57 191 PHE B N 1
ATOM 4846 C CA . PHE B 1 191 ? -79.633 0.782 47.792 1.00 8.95 191 PHE B CA 1
ATOM 4847 C C . PHE B 1 191 ? -80.986 1.454 48.026 1.00 8.87 191 PHE B C 1
ATOM 4848 O O . PHE B 1 191 ? -82.015 0.770 48.175 1.00 9.02 191 PHE B O 1
ATOM 4856 N N . GLY B 1 192 ? -80.975 2.783 48.052 1.00 9.29 192 GLY B N 1
ATOM 4857 C CA . GLY B 1 192 ? -82.174 3.566 48.256 1.00 9.45 192 GLY B CA 1
ATOM 4858 C C . GLY B 1 192 ? -82.515 3.873 49.697 1.00 9.55 192 GLY B C 1
ATOM 4859 O O . GLY B 1 192 ? -83.541 4.443 49.945 1.00 10.26 192 GLY B O 1
ATOM 4860 N N . ARG B 1 193 ? -81.673 3.473 50.651 1.00 9.81 193 ARG B N 1
ATOM 4861 C CA . ARG B 1 193 ? -81.890 3.817 52.043 1.00 9.76 193 ARG B CA 1
ATOM 4862 C C . ARG B 1 193 ? -81.557 5.254 52.392 1.00 9.89 193 ARG B C 1
ATOM 4863 O O . ARG B 1 193 ? -82.318 5.930 53.069 1.00 9.97 193 ARG B O 1
ATOM 4871 N N . LEU B 1 194 ? -80.338 5.663 52.066 1.00 10.24 194 LEU B N 1
ATOM 4872 C CA . LEU B 1 194 ? -79.818 6.985 52.421 1.00 10.53 194 LEU B CA 1
ATOM 4873 C C . LEU B 1 194 ? -79.816 7.938 51.214 1.00 10.43 194 LEU B C 1
ATOM 4874 O O . LEU B 1 194 ? -79.385 7.600 50.091 1.00 9.36 194 LEU B O 1
ATOM 4879 N N . SER B 1 195 ? -80.273 9.155 51.480 1.00 10.63 195 SER B N 1
ATOM 4880 C CA . SER B 1 195 ? -80.454 10.176 50.486 1.00 10.88 195 SER B CA 1
ATOM 4881 C C . SER B 1 195 ? -79.165 10.539 49.816 1.00 11.03 195 SER B C 1
ATOM 4882 O O . SER B 1 195 ? -78.147 10.766 50.499 1.00 10.48 195 SER B O 1
ATOM 4885 N N . ARG B 1 196 ? -79.204 10.636 48.490 1.00 10.10 196 ARG B N 1
ATOM 4886 C CA . ARG B 1 196 ? -78.010 11.014 47.720 1.00 10.12 196 ARG B CA 1
ATOM 4887 C C . ARG B 1 196 ? -77.982 12.503 47.347 1.00 10.32 196 ARG B C 1
ATOM 4888 O O . ARG B 1 196 ? -77.083 12.982 46.619 1.00 8.62 196 ARG B O 1
ATOM 4896 N N . ARG B 1 197 ? -78.957 13.240 47.825 1.00 10.97 197 ARG B N 1
ATOM 4897 C CA . ARG B 1 197 ? -79.129 14.643 47.466 1.00 12.42 197 ARG B CA 1
ATOM 4898 C C . ARG B 1 197 ? -77.960 15.527 48.036 1.00 12.06 197 ARG B C 1
ATOM 4899 O O . ARG B 1 197 ? -77.527 15.370 49.206 1.00 9.94 197 ARG B O 1
ATOM 4907 N N . GLY B 1 198 ? -77.442 16.363 47.148 1.00 11.84 198 GLY B N 1
ATOM 4908 C CA . GLY B 1 198 ? -76.274 17.197 47.413 1.00 12.72 198 GLY B CA 1
ATOM 4909 C C . GLY B 1 198 ? -74.940 16.455 47.324 1.00 12.11 198 GLY B C 1
ATOM 4910 O O . GLY B 1 198 ? -74.001 16.841 47.991 1.00 11.18 198 GLY B O 1
ATOM 4911 N N . THR B 1 199 ? -74.854 15.377 46.572 1.00 12.72 199 THR B N 1
ATOM 4912 C CA . THR B 1 199 ? -73.608 14.703 46.315 1.00 13.21 199 THR B CA 1
ATOM 4913 C C . THR B 1 199 ? -73.314 14.619 44.807 1.00 13.64 199 THR B C 1
ATOM 4914 O O . THR B 1 199 ? -74.222 14.660 43.976 1.00 12.80 199 THR B O 1
ATOM 4918 N N . TYR B 1 200 ? -72.047 14.564 44.457 1.00 12.06 200 TYR B N 1
ATOM 4919 C CA . TYR B 1 200 ? -71.653 14.491 43.031 1.00 13.23 200 TYR B CA 1
ATOM 4920 C C . TYR B 1 200 ? -71.752 13.004 42.610 1.00 13.71 200 TYR B C 1
ATOM 4921 O O . TYR B 1 200 ? -71.090 12.135 43.184 1.00 12.41 200 TYR B O 1
ATOM 4930 N N . PRO B 1 201 ? -72.599 12.693 41.636 1.00 13.97 201 PRO B N 1
ATOM 4931 C CA . PRO B 1 201 ? -72.847 11.294 41.289 1.00 14.36 201 PRO B CA 1
ATOM 4932 C C . PRO B 1 201 ? -71.822 10.630 40.377 1.00 14.07 201 PRO B C 1
ATOM 4933 O O . PRO B 1 201 ? -70.897 11.270 39.835 1.00 11.16 201 PRO B O 1
ATOM 4937 N N . PHE B 1 202 ? -71.928 9.303 40.310 1.00 13.72 202 PHE B N 1
ATOM 4938 C CA . PHE B 1 202 ? -71.054 8.512 39.469 1.00 13.67 202 PHE B CA 1
ATOM 4939 C C . PHE B 1 202 ? -71.968 7.655 38.576 1.00 12.49 202 PHE B C 1
ATOM 4940 O O . PHE B 1 202 ? -72.064 7.892 37.383 1.00 12.78 202 PHE B O 1
ATOM 4948 N N . VAL B 1 203 ? -72.681 6.724 39.167 1.00 11.31 203 VAL B N 1
ATOM 4949 C CA . VAL B 1 203 ? -73.642 5.837 38.463 1.00 10.22 203 VAL B CA 1
ATOM 4950 C C . VAL B 1 203 ? -74.986 5.977 39.162 1.00 10.23 203 VAL B C 1
ATOM 4951 O O . VAL B 1 203 ? -75.192 5.439 40.260 1.00 9.58 203 VAL B O 1
ATOM 4955 N N . HIS B 1 204 ? -75.916 6.625 38.521 1.00 9.87 204 HIS B N 1
ATOM 4956 C CA . HIS B 1 204 ? -77.240 6.837 39.079 1.00 12.01 204 HIS B CA 1
ATOM 4957 C C . HIS B 1 204 ? -77.913 5.514 39.488 1.00 11.39 204 HIS B C 1
ATOM 4958 O O . HIS B 1 204 ? -78.586 5.397 40.530 1.00 10.37 204 HIS B O 1
ATOM 4965 N N . SER B 1 205 ? -77.723 4.505 38.671 1.00 11.12 205 SER B N 1
ATOM 4966 C CA . SER B 1 205 ? -78.347 3.215 38.931 1.00 11.61 205 SER B CA 1
ATOM 4967 C C . SER B 1 205 ? -77.725 2.381 40.069 1.00 10.49 205 SER B C 1
ATOM 4968 O O . SER B 1 205 ? -78.266 1.335 40.445 1.00 9.93 205 SER B O 1
ATOM 4971 N N . ILE B 1 206 ? -76.547 2.738 40.553 1.00 9.70 206 ILE B N 1
ATOM 4972 C CA . ILE B 1 206 ? -75.851 1.869 41.531 1.00 9.26 206 ILE B CA 1
ATOM 4973 C C . ILE B 1 206 ? -75.235 2.600 42.741 1.00 10.26 206 ILE B C 1
ATOM 4974 O O . ILE B 1 206 ? -74.912 1.942 43.745 1.00 10.74 206 ILE B O 1
ATOM 4979 N N . ASP B 1 207 ? -75.051 3.933 42.709 1.00 9.81 207 ASP B N 1
ATOM 4980 C CA . ASP B 1 207 ? -74.361 4.620 43.835 1.00 10.15 207 ASP B CA 1
ATOM 4981 C C . ASP B 1 207 ? -75.112 4.429 45.175 1.00 9.43 207 ASP B C 1
ATOM 4982 O O . ASP B 1 207 ? -76.324 4.650 45.253 1.00 8.25 207 ASP B O 1
ATOM 4987 N N . HIS B 1 208 ? -74.333 4.081 46.214 1.00 9.34 208 HIS B N 1
ATOM 4988 C CA . HIS B 1 208 ? -74.763 4.076 47.595 1.00 8.84 208 HIS B CA 1
ATOM 4989 C C . HIS B 1 208 ? -73.922 5.041 48.424 1.00 8.85 208 HIS B C 1
ATOM 4990 O O . HIS B 1 208 ? -72.761 5.250 48.115 1.00 9.68 208 HIS B O 1
ATOM 4997 N N . LEU B 1 209 ? -74.458 5.571 49.514 1.00 9.50 209 LEU B N 1
ATOM 4998 C CA . LEU B 1 209 ? -73.647 6.398 50.456 1.00 10.51 209 LEU B CA 1
ATOM 4999 C C . LEU B 1 209 ? -73.735 5.757 51.810 1.00 10.09 209 LEU B C 1
ATOM 5000 O O . LEU B 1 209 ? -74.744 5.150 52.131 1.00 10.39 209 LEU B O 1
ATOM 5005 N N . GLY B 1 210 ? -72.699 5.943 52.598 1.00 10.05 210 GLY B N 1
ATOM 5006 C CA . GLY B 1 210 ? -72.650 5.331 53.925 1.00 9.94 210 GLY B CA 1
ATOM 5007 C C . GLY B 1 210 ? -71.454 5.727 54.776 1.00 9.17 210 GLY B C 1
ATOM 5008 O O . GLY B 1 210 ? -70.517 6.363 54.293 1.00 9.60 210 GLY B O 1
ATOM 5009 N N . PRO B 1 211 ? -71.485 5.366 56.053 1.00 8.64 211 PRO B N 1
ATOM 5010 C CA . PRO B 1 211 ? -70.448 5.707 56.997 1.00 9.25 211 PRO B CA 1
ATOM 5011 C C . PRO B 1 211 ? -69.320 4.654 57.045 1.00 9.56 211 PRO B C 1
ATOM 5012 O O . PRO B 1 211 ? -69.544 3.452 56.760 1.00 9.03 211 PRO B O 1
ATOM 5016 N N . LEU B 1 212 ? -68.156 5.117 57.405 1.00 9.04 212 LEU B N 1
ATOM 5017 C CA . LEU B 1 212 ? -67.069 4.315 57.945 1.00 8.88 212 LEU B CA 1
ATOM 5018 C C . LEU B 1 212 ? -66.804 4.808 59.358 1.00 9.12 212 LEU B C 1
ATOM 5019 O O . LEU B 1 212 ? -67.071 5.962 59.666 1.00 9.86 212 LEU B O 1
ATOM 5024 N N . ALA B 1 213 ? -66.322 3.939 60.222 1.00 8.94 213 ALA B N 1
ATOM 5025 C CA . ALA B 1 213 ? -66.174 4.284 61.624 1.00 9.02 213 ALA B CA 1
ATOM 5026 C C . ALA B 1 213 ? -65.145 3.475 62.367 1.00 9.41 213 ALA B C 1
ATOM 5027 O O . ALA B 1 213 ? -64.644 2.445 61.896 1.00 9.14 213 ALA B O 1
ATOM 5029 N N . ASP B 1 214 ? -64.836 3.942 63.577 1.00 10.71 214 ASP B N 1
ATOM 5030 C CA . ASP B 1 214 ? -63.873 3.334 64.452 1.00 11.29 214 ASP B CA 1
ATOM 5031 C C . ASP B 1 214 ? -64.445 2.167 65.279 1.00 11.13 214 ASP B C 1
ATOM 5032 O O . ASP B 1 214 ? -63.721 1.550 66.031 1.00 10.57 214 ASP B O 1
ATOM 5037 N N . SER B 1 215 ? -65.717 1.869 65.108 1.00 10.75 215 SER B N 1
ATOM 5038 C CA . SER B 1 215 ? -66.404 0.869 65.886 1.00 10.86 215 SER B CA 1
ATOM 5039 C C . SER B 1 215 ? -67.735 0.570 65.249 1.00 11.34 215 SER B C 1
ATOM 5040 O O . SER B 1 215 ? -68.258 1.402 64.465 1.00 9.76 215 SER B O 1
ATOM 5043 N N . VAL B 1 216 ? -68.306 -0.598 65.574 1.00 11.24 216 VAL B N 1
ATOM 5044 C CA . VAL B 1 216 ? -69.603 -0.926 65.001 1.00 11.90 216 VAL B CA 1
ATOM 5045 C C . VAL B 1 216 ? -70.752 -0.007 65.579 1.00 12.81 216 VAL B C 1
ATOM 5046 O O . VAL B 1 216 ? -71.753 0.304 64.889 1.00 11.41 216 VAL B O 1
ATOM 5050 N N . GLU B 1 217 ? -70.606 0.478 66.815 1.00 12.67 217 GLU B N 1
ATOM 5051 C CA . GLU B 1 217 ? -71.518 1.438 67.382 1.00 13.16 217 GLU B CA 1
ATOM 5052 C C . GLU B 1 217 ? -71.497 2.701 66.594 1.00 13.45 217 GLU B C 1
ATOM 5053 O O . GLU B 1 217 ? -72.544 3.274 66.362 1.00 12.29 217 GLU B O 1
ATOM 5059 N N . GLY B 1 218 ? -70.289 3.142 66.192 1.00 13.28 218 GLY B N 1
ATOM 5060 C CA . GLY B 1 218 ? -70.122 4.321 65.299 1.00 12.19 218 GLY B CA 1
ATOM 5061 C C . GLY B 1 218 ? -70.962 4.181 64.033 1.00 11.77 218 GLY B C 1
ATOM 5062 O O . GLY B 1 218 ? -71.669 5.108 63.663 1.00 10.70 218 GLY B O 1
ATOM 5063 N N . LEU B 1 219 ? -70.894 3.000 63.381 1.00 10.44 219 LEU B N 1
ATOM 5064 C CA . LEU B 1 219 ? -71.713 2.762 62.227 1.00 10.49 219 LEU B CA 1
ATOM 5065 C C . LEU B 1 219 ? -73.203 2.932 62.517 1.00 10.12 219 LEU B C 1
ATOM 5066 O O . LEU B 1 219 ? -73.898 3.695 61.801 1.00 9.55 219 LEU B O 1
ATOM 5071 N N . ALA B 1 220 ? -73.667 2.284 63.589 1.00 10.25 220 ALA B N 1
ATOM 5072 C CA . ALA B 1 220 ? -75.103 2.263 63.901 1.00 10.59 220 ALA B CA 1
ATOM 5073 C C . ALA B 1 220 ? -75.622 3.637 64.253 1.00 9.77 220 ALA B C 1
ATOM 5074 O O . ALA B 1 220 ? -76.713 4.030 63.822 1.00 9.22 220 ALA B O 1
ATOM 5076 N N . LEU B 1 221 ? -74.861 4.365 65.067 1.00 9.90 221 LEU B N 1
ATOM 5077 C CA . LEU B 1 221 ? -75.275 5.717 65.532 1.00 10.66 221 LEU B CA 1
ATOM 5078 C C . LEU B 1 221 ? -75.356 6.683 64.331 1.00 9.80 221 LEU B C 1
ATOM 5079 O O . LEU B 1 221 ? -76.305 7.432 64.246 1.00 9.97 221 LEU B O 1
ATOM 5084 N N . ALA B 1 222 ? -74.364 6.612 63.424 1.00 9.78 222 ALA B N 1
ATOM 5085 C CA . ALA B 1 222 ? -74.299 7.521 62.295 1.00 10.43 222 ALA B CA 1
ATOM 5086 C C . ALA B 1 222 ? -75.411 7.179 61.292 1.00 10.72 222 ALA B C 1
ATOM 5087 O O . ALA B 1 222 ? -76.114 8.070 60.785 1.00 10.26 222 ALA B O 1
ATOM 5089 N N . TYR B 1 223 ? -75.572 5.863 61.044 1.00 10.89 223 TYR B N 1
ATOM 5090 C CA . TYR B 1 223 ? -76.648 5.348 60.227 1.00 10.52 223 TYR B CA 1
ATOM 5091 C C . TYR B 1 223 ? -78.000 5.790 60.730 1.00 10.93 223 TYR B C 1
ATOM 5092 O O . TYR B 1 223 ? -78.786 6.366 59.952 1.00 10.62 223 TYR B O 1
ATOM 5101 N N . ASP B 1 224 ? -78.293 5.607 62.010 1.00 11.28 224 ASP B N 1
ATOM 5102 C CA . ASP B 1 224 ? -79.589 6.097 62.547 1.00 12.82 224 ASP B CA 1
ATOM 5103 C C . ASP B 1 224 ? -79.820 7.609 62.382 1.00 12.57 224 ASP B C 1
ATOM 5104 O O . ASP B 1 224 ? -80.862 8.022 61.935 1.00 13.05 224 ASP B O 1
ATOM 5109 N N . ALA B 1 225 ? -78.782 8.405 62.595 1.00 12.36 225 ALA B N 1
ATOM 5110 C CA . ALA B 1 225 ? -78.852 9.833 62.425 1.00 12.32 225 ALA B CA 1
ATOM 5111 C C . ALA B 1 225 ? -79.181 10.271 60.989 1.00 11.15 225 ALA B C 1
ATOM 5112 O O . ALA B 1 225 ? -79.787 11.282 60.799 1.00 11.37 225 ALA B O 1
ATOM 5114 N N . MET B 1 226 ? -78.714 9.483 60.008 1.00 11.08 226 MET B N 1
ATOM 5115 C CA . MET B 1 226 ? -78.817 9.798 58.590 1.00 11.13 226 MET B CA 1
ATOM 5116 C C . MET B 1 226 ? -80.113 9.300 57.897 1.00 11.56 226 MET B C 1
ATOM 5117 O O . MET B 1 226 ? -80.500 9.776 56.847 1.00 11.24 226 MET B O 1
ATOM 5122 N N . GLN B 1 227 ? -80.776 8.359 58.530 1.00 11.12 227 GLN B N 1
ATOM 5123 C CA . GLN B 1 227 ? -81.973 7.725 57.990 1.00 11.58 227 GLN B CA 1
ATOM 5124 C C . GLN B 1 227 ? -83.145 8.668 57.890 1.00 13.57 227 GLN B C 1
ATOM 5125 O O . GLN B 1 227 ? -83.256 9.588 58.674 1.00 13.00 227 GLN B O 1
ATOM 5131 N N . GLY B 1 228 ? -84.027 8.410 56.911 1.00 13.40 228 GLY B N 1
ATOM 5132 C CA . GLY B 1 228 ? -85.244 9.137 56.771 1.00 15.67 228 GLY B CA 1
ATOM 5133 C C . GLY B 1 228 ? -85.554 9.416 55.314 1.00 17.37 228 GLY B C 1
ATOM 5134 O O . GLY B 1 228 ? -84.617 9.638 54.530 1.00 18.03 228 GLY B O 1
ATOM 5135 N N . PRO B 1 229 ? -86.844 9.373 54.933 1.00 17.58 229 PRO B N 1
ATOM 5136 C CA . PRO B 1 229 ? -87.233 9.693 53.554 1.00 17.86 229 PRO B CA 1
ATOM 5137 C C . PRO B 1 229 ? -86.784 11.091 53.154 1.00 18.60 229 PRO B C 1
ATOM 5138 O O . PRO B 1 229 ? -86.578 11.959 54.005 1.00 16.56 229 PRO B O 1
ATOM 5142 N N . ASP B 1 230 ? -86.542 11.260 51.868 1.00 16.02 230 ASP B N 1
ATOM 5143 C CA . ASP B 1 230 ? -86.219 12.544 51.306 1.00 16.89 230 ASP B CA 1
ATOM 5144 C C . ASP B 1 230 ? -86.976 12.595 49.961 1.00 19.17 230 ASP B C 1
ATOM 5145 O O . ASP B 1 230 ? -86.468 12.084 48.924 1.00 18.18 230 ASP B O 1
ATOM 5150 N N . PRO B 1 231 ? -88.201 13.176 49.971 1.00 21.61 231 PRO B N 1
ATOM 5151 C CA . PRO B 1 231 ? -88.990 13.274 48.731 1.00 21.31 231 PRO B CA 1
ATOM 5152 C C . PRO B 1 231 ? -88.295 14.003 47.582 1.00 19.58 231 PRO B C 1
ATOM 5153 O O . PRO B 1 231 ? -88.679 13.814 46.463 1.00 17.87 231 PRO B O 1
ATOM 5157 N N . LEU B 1 232 ? -87.308 14.836 47.849 1.00 17.34 232 LEU B N 1
ATOM 5158 C CA . LEU B 1 232 ? -86.584 15.497 46.779 1.00 18.00 232 LEU B CA 1
ATOM 5159 C C . LEU B 1 232 ? -85.470 14.631 46.185 1.00 16.64 232 LEU B C 1
ATOM 5160 O O . LEU B 1 232 ? -84.827 15.068 45.291 1.00 12.92 232 LEU B O 1
ATOM 5165 N N . ASP B 1 233 ? -85.233 13.418 46.698 1.00 16.60 233 ASP B N 1
ATOM 5166 C CA . ASP B 1 233 ? -84.155 12.564 46.211 1.00 17.75 233 ASP B CA 1
ATOM 5167 C C . ASP B 1 233 ? -84.770 11.419 45.350 1.00 18.16 233 ASP B C 1
ATOM 5168 O O . ASP B 1 233 ? -85.436 10.544 45.884 1.00 17.34 233 ASP B O 1
ATOM 5173 N N . PRO B 1 234 ? -84.501 11.400 44.053 1.00 17.54 234 PRO B N 1
ATOM 5174 C CA . PRO B 1 234 ? -85.144 10.385 43.199 1.00 19.28 234 PRO B CA 1
ATOM 5175 C C . PRO B 1 234 ? -84.779 8.928 43.530 1.00 18.26 234 PRO B C 1
ATOM 5176 O O . PRO B 1 234 ? -85.619 8.060 43.417 1.00 20.45 234 PRO B O 1
ATOM 5180 N N . GLY B 1 235 ? -83.551 8.672 43.983 1.00 17.94 235 GLY B N 1
ATOM 5181 C CA . GLY B 1 235 ? -83.181 7.331 44.409 1.00 18.28 235 GLY B CA 1
ATOM 5182 C C . GLY B 1 235 ? -83.683 6.732 45.705 1.00 16.91 235 GLY B C 1
ATOM 5183 O O . GLY B 1 235 ? -83.574 5.532 45.892 1.00 16.40 235 GLY B O 1
ATOM 5191 N N . SER B 1 237 ? -85.934 5.093 48.481 1.00 16.11 237 SER B N 1
ATOM 5192 C CA . SER B 1 237 ? -87.182 4.308 48.591 1.00 17.13 237 SER B CA 1
ATOM 5193 C C . SER B 1 237 ? -87.538 3.989 50.013 1.00 18.22 237 SER B C 1
ATOM 5194 O O . SER B 1 237 ? -88.467 3.227 50.248 1.00 18.70 237 SER B O 1
ATOM 5197 N N . ALA B 1 238 ? -86.828 4.549 50.981 1.00 19.31 238 ALA B N 1
ATOM 5198 C CA . ALA B 1 238 ? -87.087 4.191 52.375 1.00 20.13 238 ALA B CA 1
ATOM 5199 C C . ALA B 1 238 ? -88.203 5.073 52.863 1.00 22.29 238 ALA B C 1
ATOM 5200 O O . ALA B 1 238 ? -88.080 6.305 52.811 1.00 23.92 238 ALA B O 1
ATOM 5202 N N . SER B 1 239 ? -89.303 4.496 53.332 1.00 22.38 239 SER B N 1
ATOM 5203 C CA . SER B 1 239 ? -90.429 5.358 53.700 1.00 22.55 239 SER B CA 1
ATOM 5204 C C . SER B 1 239 ? -90.465 5.706 55.181 1.00 21.10 239 SER B C 1
ATOM 5205 O O . SER B 1 239 ? -91.208 6.562 55.581 1.00 21.46 239 SER B O 1
ATOM 5208 N N A ARG B 1 240 ? -89.669 5.032 56.005 0.50 20.00 240 ARG B N 1
ATOM 5209 N N B ARG B 1 240 ? -89.675 5.020 55.989 0.50 21.39 240 ARG B N 1
ATOM 5210 C CA A ARG B 1 240 ? -89.582 5.380 57.406 0.50 20.36 240 ARG B CA 1
ATOM 5211 C CA B ARG B 1 240 ? -89.549 5.402 57.385 0.50 22.69 240 ARG B CA 1
ATOM 5212 C C A ARG B 1 240 ? -88.238 4.993 57.989 0.50 19.17 240 ARG B C 1
ATOM 5213 C C B ARG B 1 240 ? -88.227 4.982 57.995 0.50 20.41 240 ARG B C 1
ATOM 5214 O O A ARG B 1 240 ? -87.452 4.274 57.385 0.50 17.82 240 ARG B O 1
ATOM 5215 O O B ARG B 1 240 ? -87.436 4.274 57.382 0.50 18.91 240 ARG B O 1
ATOM 5230 N N . ILE B 1 241 ? -87.982 5.515 59.183 1.00 18.53 241 ILE B N 1
ATOM 5231 C CA . ILE B 1 241 ? -86.791 5.242 59.930 1.00 18.35 241 ILE B CA 1
ATOM 5232 C C . ILE B 1 241 ? -86.929 3.889 60.623 1.00 17.38 241 ILE B C 1
ATOM 5233 O O . ILE B 1 241 ? -87.944 3.630 61.205 1.00 16.97 241 ILE B O 1
ATOM 5238 N N . GLN B 1 242 ? -85.895 3.036 60.541 1.00 16.57 242 GLN B N 1
ATOM 5239 C CA . GLN B 1 242 ? -85.845 1.735 61.198 1.00 16.37 242 GLN B CA 1
ATOM 5240 C C . GLN B 1 242 ? -84.573 1.722 62.069 1.00 16.71 242 GLN B C 1
ATOM 5241 O O . GLN B 1 242 ? -83.446 1.374 61.586 1.00 16.19 242 GLN B O 1
ATOM 5247 N N . PRO B 1 243 ? -84.714 2.131 63.332 1.00 18.38 243 PRO B N 1
ATOM 5248 C CA . PRO B 1 243 ? -83.486 2.314 64.140 1.00 18.78 243 PRO B CA 1
ATOM 5249 C C . PRO B 1 243 ? -82.709 1.018 64.379 1.00 17.95 243 PRO B C 1
ATOM 5250 O O . PRO B 1 243 ? -83.285 -0.000 64.642 1.00 18.62 243 PRO B O 1
ATOM 5254 N N . SER B 1 244 ? -81.402 1.059 64.224 1.00 17.22 244 SER B N 1
ATOM 5255 C CA . SER B 1 244 ? -80.538 -0.070 64.479 1.00 17.75 244 SER B CA 1
ATOM 5256 C C . SER B 1 244 ? -79.911 -0.037 65.901 1.00 17.25 244 SER B C 1
ATOM 5257 O O . SER B 1 244 ? -79.597 -1.101 66.454 1.00 16.28 244 SER B O 1
ATOM 5260 N N . VAL B 1 245 ? -79.730 1.143 66.477 1.00 15.15 245 VAL B N 1
ATOM 5261 C CA . VAL B 1 245 ? -79.023 1.257 67.754 1.00 16.40 245 VAL B CA 1
ATOM 5262 C C . VAL B 1 245 ? -79.673 0.465 68.892 1.00 17.11 245 VAL B C 1
ATOM 5263 O O . VAL B 1 245 ? -78.984 -0.251 69.557 1.00 16.29 245 VAL B O 1
ATOM 5267 N N . PRO B 1 246 ? -81.004 0.533 69.049 1.00 18.06 246 PRO B N 1
ATOM 5268 C CA . PRO B 1 246 ? -81.641 -0.219 70.152 1.00 18.69 246 PRO B CA 1
ATOM 5269 C C . PRO B 1 246 ? -81.498 -1.729 70.088 1.00 18.92 246 PRO B C 1
ATOM 5270 O O . PRO B 1 246 ? -81.578 -2.378 71.126 1.00 19.41 246 PRO B O 1
ATOM 5274 N N . VAL B 1 247 ? -81.263 -2.306 68.920 1.00 17.44 247 VAL B N 1
ATOM 5275 C CA . VAL B 1 247 ? -81.125 -3.760 68.826 1.00 19.09 247 VAL B CA 1
ATOM 5276 C C . VAL B 1 247 ? -79.694 -4.236 68.542 1.00 17.12 247 VAL B C 1
ATOM 5277 O O . VAL B 1 247 ? -79.451 -5.418 68.342 1.00 14.88 247 VAL B O 1
ATOM 5281 N N . LEU B 1 248 ? -78.745 -3.326 68.550 1.00 17.37 248 LEU B N 1
ATOM 5282 C CA . LEU B 1 248 ? -77.371 -3.645 68.164 1.00 16.44 248 LEU B CA 1
ATOM 5283 C C . LEU B 1 248 ? -76.773 -4.795 68.954 1.00 16.65 248 LEU B C 1
ATOM 5284 O O . LEU B 1 248 ? -75.959 -5.607 68.401 1.00 14.49 248 LEU B O 1
ATOM 5289 N N . SER B 1 249 ? -77.140 -4.877 70.228 1.00 16.32 249 SER B N 1
ATOM 5290 C CA . SER B 1 249 ? -76.637 -5.944 71.109 1.00 18.58 249 SER B CA 1
ATOM 5291 C C . SER B 1 249 ? -77.575 -7.105 71.309 1.00 21.77 249 SER B C 1
ATOM 5292 O O . SER B 1 249 ? -77.333 -7.933 72.167 1.00 21.22 249 SER B O 1
ATOM 5295 N N . GLN B 1 250 ? -78.574 -7.255 70.436 1.00 23.11 250 GLN B N 1
ATOM 5296 C CA . GLN B 1 250 ? -79.510 -8.371 70.523 1.00 22.36 250 GLN B CA 1
ATOM 5297 C C . GLN B 1 250 ? -78.848 -9.718 70.247 1.00 25.10 250 GLN B C 1
ATOM 5298 O O . GLN B 1 250 ? -79.358 -10.745 70.704 1.00 26.45 250 GLN B O 1
ATOM 5304 N N . GLY B 1 251 ? -77.727 -9.756 69.506 1.00 21.76 251 GLY B N 1
ATOM 5305 C CA . GLY B 1 251 ? -77.044 -11.024 69.191 1.00 20.90 251 GLY B CA 1
ATOM 5306 C C . GLY B 1 251 ? -77.678 -11.734 67.986 1.00 19.34 251 GLY B C 1
ATOM 5307 O O . GLY B 1 251 ? -78.518 -11.176 67.273 1.00 19.51 251 GLY B O 1
ATOM 5308 N N . ILE B 1 252 ? -77.222 -12.943 67.743 1.00 18.88 252 ILE B N 1
ATOM 5309 C CA . ILE B 1 252 ? -77.510 -13.688 66.518 1.00 17.97 252 ILE B CA 1
ATOM 5310 C C . ILE B 1 252 ? -78.181 -15.008 66.783 1.00 18.55 252 ILE B C 1
ATOM 5311 O O . ILE B 1 252 ? -78.259 -15.828 65.847 1.00 17.36 252 ILE B O 1
ATOM 5316 N N . ALA B 1 253 ? -78.709 -15.241 68.004 1.00 20.37 253 ALA B N 1
ATOM 5317 C CA . ALA B 1 253 ? -79.279 -16.597 68.319 1.00 23.74 253 ALA B CA 1
ATOM 5318 C C . ALA B 1 253 ? -80.428 -16.852 67.347 1.00 23.36 253 ALA B C 1
ATOM 5319 O O . ALA B 1 253 ? -81.259 -15.945 67.113 1.00 23.49 253 ALA B O 1
ATOM 5321 N N . GLY B 1 254 ? -80.434 -18.032 66.722 1.00 21.80 254 GLY B N 1
ATOM 5322 C CA . GLY B 1 254 ? -81.530 -18.403 65.846 1.00 22.27 254 GLY B CA 1
ATOM 5323 C C . GLY B 1 254 ? -81.436 -17.936 64.393 1.00 23.63 254 GLY B C 1
ATOM 5324 O O . GLY B 1 254 ? -82.217 -18.413 63.569 1.00 26.43 254 GLY B O 1
ATOM 5325 N N . LEU B 1 255 ? -80.483 -17.054 64.068 1.00 20.16 255 LEU B N 1
ATOM 5326 C CA . LEU B 1 255 ? -80.296 -16.603 62.701 1.00 20.18 255 LEU B CA 1
ATOM 5327 C C . LEU B 1 255 ? -79.629 -17.661 61.857 1.00 18.64 255 LEU B C 1
ATOM 5328 O O . LEU B 1 255 ? -78.793 -18.417 62.324 1.00 20.96 255 LEU B O 1
ATOM 5333 N N . ARG B 1 256 ? -79.983 -17.681 60.585 1.00 17.46 256 ARG B N 1
ATOM 5334 C CA . ARG B 1 256 ? -79.361 -18.575 59.631 1.00 16.26 256 ARG B CA 1
ATOM 5335 C C . ARG B 1 256 ? -78.177 -17.854 58.945 1.00 15.46 256 ARG B C 1
ATOM 5336 O O . ARG B 1 256 ? -78.377 -16.837 58.216 1.00 15.09 256 ARG B O 1
ATOM 5344 N N . ILE B 1 257 ? -76.957 -18.296 59.231 1.00 13.16 257 ILE B N 1
ATOM 5345 C CA . ILE B 1 257 ? -75.762 -17.633 58.724 1.00 13.60 257 ILE B CA 1
ATOM 5346 C C . ILE B 1 257 ? -74.957 -18.579 57.880 1.00 13.06 257 ILE B C 1
ATOM 5347 O O . ILE B 1 257 ? -74.645 -19.686 58.323 1.00 16.25 257 ILE B O 1
ATOM 5352 N N . GLY B 1 258 ? -74.624 -18.182 56.673 1.00 11.04 258 GLY B N 1
ATOM 5353 C CA . GLY B 1 258 ? -73.839 -19.005 55.754 1.00 11.37 258 GLY B CA 1
ATOM 5354 C C . GLY B 1 258 ? -72.604 -18.348 55.215 1.00 11.41 258 GLY B C 1
ATOM 5355 O O . GLY B 1 258 ? -72.450 -17.108 55.302 1.00 11.74 258 GLY B O 1
ATOM 5356 N N . VAL B 1 259 ? -71.722 -19.169 54.655 1.00 11.11 259 VAL B N 1
ATOM 5357 C CA . VAL B 1 259 ? -70.478 -18.742 54.080 1.00 13.18 259 VAL B CA 1
ATOM 5358 C C . VAL B 1 259 ? -70.518 -18.881 52.565 1.00 13.55 259 VAL B C 1
ATOM 5359 O O . VAL B 1 259 ? -70.787 -19.996 52.055 1.00 12.50 259 VAL B O 1
ATOM 5363 N N . LEU B 1 260 ? -70.192 -17.797 51.814 1.00 12.70 260 LEU B N 1
ATOM 5364 C CA . LEU B 1 260 ? -70.303 -17.868 50.356 1.00 12.25 260 LEU B CA 1
ATOM 5365 C C . LEU B 1 260 ? -69.141 -18.669 49.800 1.00 12.20 260 LEU B C 1
ATOM 5366 O O . LEU B 1 260 ? -68.057 -18.535 50.265 1.00 12.85 260 LEU B O 1
ATOM 5371 N N . GLY B 1 261 ? -69.382 -19.524 48.832 1.00 13.07 261 GLY B N 1
ATOM 5372 C CA . GLY B 1 261 ? -68.331 -20.233 48.142 1.00 13.07 261 GLY B CA 1
ATOM 5373 C C . GLY B 1 261 ? -68.236 -19.810 46.707 1.00 13.88 261 GLY B C 1
ATOM 5374 O O . GLY B 1 261 ? -68.618 -18.698 46.361 1.00 12.86 261 GLY B O 1
ATOM 5375 N N . GLY B 1 262 ? -67.699 -20.725 45.885 1.00 14.57 262 GLY B N 1
ATOM 5376 C CA . GLY B 1 262 ? -67.489 -20.526 44.428 1.00 14.97 262 GLY B CA 1
ATOM 5377 C C . GLY B 1 262 ? -66.664 -19.269 44.152 1.00 14.28 262 GLY B C 1
ATOM 5378 O O . GLY B 1 262 ? -65.526 -19.171 44.581 1.00 14.29 262 GLY B O 1
ATOM 5379 N N . TRP B 1 263 ? -67.272 -18.300 43.465 1.00 14.08 263 TRP B N 1
ATOM 5380 C CA . TRP B 1 263 ? -66.651 -17.016 43.129 1.00 13.50 263 TRP B CA 1
ATOM 5381 C C . TRP B 1 263 ? -65.971 -16.377 44.332 1.00 13.11 263 TRP B C 1
ATOM 5382 O O . TRP B 1 263 ? -64.843 -15.861 44.224 1.00 13.76 263 TRP B O 1
ATOM 5393 N N . PHE B 1 264 ? -66.639 -16.442 45.476 1.00 12.14 264 PHE B N 1
ATOM 5394 C CA . PHE B 1 264 ? -66.152 -15.791 46.696 1.00 12.56 264 PHE B CA 1
ATOM 5395 C C . PHE B 1 264 ? -65.033 -16.549 47.434 1.00 14.84 264 PHE B C 1
ATOM 5396 O O . PHE B 1 264 ? -64.413 -16.016 48.356 1.00 16.57 264 PHE B O 1
ATOM 5404 N N . ARG B 1 265 ? -64.780 -17.783 47.021 1.00 17.23 265 ARG B N 1
ATOM 5405 C CA . ARG B 1 265 ? -63.599 -18.553 47.454 1.00 18.64 265 ARG B CA 1
ATOM 5406 C C . ARG B 1 265 ? -62.470 -18.497 46.416 1.00 19.49 265 ARG B C 1
ATOM 5407 O O . ARG B 1 265 ? -61.296 -18.245 46.771 1.00 17.93 265 ARG B O 1
ATOM 5415 N N . ASP B 1 266 ? -62.819 -18.710 45.153 1.00 20.21 266 ASP B N 1
ATOM 5416 C CA . ASP B 1 266 ? -61.845 -18.652 44.034 1.00 19.51 266 ASP B CA 1
ATOM 5417 C C . ASP B 1 266 ? -61.131 -17.318 43.898 1.00 18.92 266 ASP B C 1
ATOM 5418 O O . ASP B 1 266 ? -59.979 -17.291 43.494 1.00 17.61 266 ASP B O 1
ATOM 5423 N N . ASN B 1 267 ? -61.823 -16.212 44.203 1.00 15.74 267 ASN B N 1
ATOM 5424 C CA . ASN B 1 267 ? -61.201 -14.893 44.131 1.00 16.88 267 ASN B CA 1
ATOM 5425 C C . ASN B 1 267 ? -60.719 -14.358 45.502 1.00 17.08 267 ASN B C 1
ATOM 5426 O O . ASN B 1 267 ? -60.510 -13.181 45.663 1.00 17.26 267 ASN B O 1
ATOM 5431 N N . ALA B 1 268 ? -60.521 -15.234 46.468 1.00 16.30 268 ALA B N 1
ATOM 5432 C CA . ALA B 1 268 ? -60.035 -14.888 47.762 1.00 15.23 268 ALA B CA 1
ATOM 5433 C C . ALA B 1 268 ? -58.670 -15.541 47.967 1.00 16.00 268 ALA B C 1
ATOM 5434 O O . ALA B 1 268 ? -58.529 -16.767 47.885 1.00 16.65 268 ALA B O 1
ATOM 5436 N N . GLY B 1 269 ? -57.667 -14.728 48.264 1.00 17.99 269 GLY B N 1
ATOM 5437 C CA . GLY B 1 269 ? -56.361 -15.215 48.648 1.00 17.35 269 GLY B CA 1
ATOM 5438 C C . GLY B 1 269 ? -56.351 -15.869 50.021 1.00 16.47 269 GLY B C 1
ATOM 5439 O O . GLY B 1 269 ? -57.370 -15.877 50.760 1.00 15.69 269 GLY B O 1
ATOM 5440 N N . PRO B 1 270 ? -55.187 -16.381 50.414 1.00 18.13 270 PRO B N 1
ATOM 5441 C CA . PRO B 1 270 ? -55.081 -17.132 51.696 1.00 18.55 270 PRO B CA 1
ATOM 5442 C C . PRO B 1 270 ? -55.492 -16.334 52.955 1.00 17.54 270 PRO B C 1
ATOM 5443 O O . PRO B 1 270 ? -56.219 -16.835 53.821 1.00 18.07 270 PRO B O 1
ATOM 5447 N N . ALA B 1 271 ? -55.060 -15.095 53.050 1.00 16.39 271 ALA B N 1
ATOM 5448 C CA . ALA B 1 271 ? -55.455 -14.233 54.161 1.00 16.69 271 ALA B CA 1
ATOM 5449 C C . ALA B 1 271 ? -56.970 -13.923 54.193 1.00 14.63 271 ALA B C 1
ATOM 5450 O O . ALA B 1 271 ? -57.585 -13.936 55.253 1.00 14.01 271 ALA B O 1
ATOM 5452 N N . ALA B 1 272 ? -57.549 -13.650 53.024 1.00 14.35 272 ALA B N 1
ATOM 5453 C CA . ALA B 1 272 ? -59.005 -13.412 52.900 1.00 13.80 272 ALA B CA 1
ATOM 5454 C C . ALA B 1 272 ? -59.807 -14.645 53.345 1.00 15.53 272 ALA B C 1
ATOM 5455 O O . ALA B 1 272 ? -60.745 -14.538 54.135 1.00 14.81 272 ALA B O 1
ATOM 5457 N N . ARG B 1 273 ? -59.378 -15.830 52.905 1.00 15.14 273 ARG B N 1
ATOM 5458 C CA . ARG B 1 273 ? -60.029 -17.084 53.325 1.00 16.35 273 ARG B CA 1
ATOM 5459 C C . ARG B 1 273 ? -59.908 -17.343 54.836 1.00 16.69 273 ARG B C 1
ATOM 5460 O O . ARG B 1 273 ? -60.854 -17.804 55.454 1.00 14.34 273 ARG B O 1
ATOM 5468 N N . ALA B 1 274 ? -58.779 -17.007 55.439 1.00 15.46 274 ALA B N 1
ATOM 5469 C CA . ALA B 1 274 ? -58.589 -17.172 56.880 1.00 16.95 274 ALA B CA 1
ATOM 5470 C C . ALA B 1 274 ? -59.442 -16.226 57.673 1.00 16.73 274 ALA B C 1
ATOM 5471 O O . ALA B 1 274 ? -59.965 -16.572 58.734 1.00 16.26 274 ALA B O 1
ATOM 5473 N N . ALA B 1 275 ? -59.590 -15.009 57.179 1.00 16.07 275 ALA B N 1
ATOM 5474 C CA . ALA B 1 275 ? -60.451 -14.066 57.834 1.00 15.82 275 ALA B CA 1
ATOM 5475 C C . ALA B 1 275 ? -61.907 -14.566 57.782 1.00 15.20 275 ALA B C 1
ATOM 5476 O O . ALA B 1 275 ? -62.631 -14.485 58.793 1.00 14.67 275 ALA B O 1
ATOM 5478 N N . VAL B 1 276 ? -62.361 -15.070 56.631 1.00 14.11 276 VAL B N 1
ATOM 5479 C CA . VAL B 1 276 ? -63.752 -15.569 56.547 1.00 14.75 276 VAL B CA 1
ATOM 5480 C C . VAL B 1 276 ? -63.931 -16.738 57.494 1.00 15.21 276 VAL B C 1
ATOM 5481 O O . VAL B 1 276 ? -64.944 -16.794 58.236 1.00 13.40 276 VAL B O 1
ATOM 5485 N N . ASP B 1 277 ? -62.968 -17.657 57.484 1.00 16.73 277 ASP B N 1
ATOM 5486 C CA . ASP B 1 277 ? -62.987 -18.839 58.393 1.00 19.42 277 ASP B CA 1
ATOM 5487 C C . ASP B 1 277 ? -63.140 -18.493 59.839 1.00 16.64 277 ASP B C 1
ATOM 5488 O O . ASP B 1 277 ? -63.988 -19.058 60.517 1.00 15.64 277 ASP B O 1
ATOM 5493 N N . VAL B 1 278 ? -62.372 -17.526 60.317 1.00 16.78 278 VAL B N 1
ATOM 5494 C CA . VAL B 1 278 ? -62.496 -17.161 61.746 1.00 19.03 278 VAL B CA 1
ATOM 5495 C C . VAL B 1 278 ? -63.776 -16.446 62.025 1.00 19.25 278 VAL B C 1
ATOM 5496 O O . VAL B 1 278 ? -64.392 -16.686 63.070 1.00 19.92 278 VAL B O 1
ATOM 5500 N N . ALA B 1 279 ? -64.215 -15.575 61.095 1.00 18.33 279 ALA B N 1
ATOM 5501 C CA . ALA B 1 279 ? -65.513 -14.898 61.286 1.00 17.64 279 ALA B CA 1
ATOM 5502 C C . ALA B 1 279 ? -66.681 -15.904 61.293 1.00 15.97 279 ALA B C 1
ATOM 5503 O O . ALA B 1 279 ? -67.564 -15.811 62.149 1.00 17.31 279 ALA B O 1
ATOM 5505 N N . ALA B 1 280 ? -66.640 -16.866 60.370 1.00 13.92 280 ALA B N 1
ATOM 5506 C CA . ALA B 1 280 ? -67.624 -17.967 60.268 1.00 15.26 280 ALA B CA 1
ATOM 5507 C C . ALA B 1 280 ? -67.721 -18.783 61.554 1.00 17.96 280 ALA B C 1
ATOM 5508 O O . ALA B 1 280 ? -68.849 -19.004 62.085 1.00 20.06 280 ALA B O 1
ATOM 5510 N N . LEU B 1 281 ? -66.566 -19.215 62.071 1.00 19.77 281 LEU B N 1
ATOM 5511 C CA . LEU B 1 281 ? -66.515 -19.922 63.363 1.00 22.33 281 LEU B CA 1
ATOM 5512 C C . LEU B 1 281 ? -67.117 -19.131 64.488 1.00 20.32 281 LEU B C 1
ATOM 5513 O O . LEU B 1 281 ? -67.931 -19.653 65.221 1.00 20.73 281 LEU B O 1
ATOM 5518 N N . THR B 1 282 ? -66.774 -17.855 64.600 1.00 19.86 282 THR B N 1
ATOM 5519 C CA . THR B 1 282 ? -67.322 -17.011 65.666 1.00 21.03 282 THR B CA 1
ATOM 5520 C C . THR B 1 282 ? -68.827 -16.841 65.548 1.00 20.44 282 THR B C 1
ATOM 5521 O O . THR B 1 282 ? -69.506 -16.786 66.550 1.00 19.33 282 THR B O 1
ATOM 5525 N N . LEU B 1 283 ? -69.343 -16.711 64.318 1.00 17.76 283 LEU B N 1
ATOM 5526 C CA . LEU B 1 283 ? -70.770 -16.540 64.076 1.00 17.98 283 LEU B CA 1
ATOM 5527 C C . LEU B 1 283 ? -71.569 -17.835 63.912 1.00 19.35 283 LEU B C 1
ATOM 5528 O O . LEU B 1 283 ? -72.754 -17.792 63.571 1.00 19.16 283 LEU B O 1
ATOM 5533 N N . GLY B 1 284 ? -70.928 -18.974 64.096 1.00 18.89 284 GLY B N 1
ATOM 5534 C CA . GLY B 1 284 ? -71.618 -20.242 64.026 1.00 18.89 284 GLY B CA 1
ATOM 5535 C C . GLY B 1 284 ? -72.014 -20.696 62.644 1.00 20.89 284 GLY B C 1
ATOM 5536 O O . GLY B 1 284 ? -72.940 -21.486 62.526 1.00 21.82 284 GLY B O 1
ATOM 5537 N N . ALA B 1 285 ? -71.350 -20.206 61.597 1.00 19.15 285 ALA B N 1
ATOM 5538 C CA . ALA B 1 285 ? -71.774 -20.477 60.246 1.00 21.21 285 ALA B CA 1
ATOM 5539 C C . ALA B 1 285 ? -70.850 -21.573 59.736 1.00 23.79 285 ALA B C 1
ATOM 5540 O O . ALA B 1 285 ? -69.635 -21.434 59.800 1.00 26.52 285 ALA B O 1
ATOM 5542 N N . SER B 1 286 ? -71.421 -22.623 59.190 1.00 24.06 286 SER B N 1
ATOM 5543 C CA . SER B 1 286 ? -70.603 -23.684 58.540 1.00 25.01 286 SER B CA 1
ATOM 5544 C C . SER B 1 286 ? -71.002 -24.030 57.135 1.00 24.93 286 SER B C 1
ATOM 5545 O O . SER B 1 286 ? -70.136 -24.474 56.383 1.00 30.29 286 SER B O 1
ATOM 5548 N N . GLU B 1 287 ? -72.267 -23.811 56.760 1.00 21.86 287 GLU B N 1
ATOM 5549 C CA . GLU B 1 287 ? -72.770 -24.197 55.446 1.00 21.52 287 GLU B CA 1
ATOM 5550 C C . GLU B 1 287 ? -72.284 -23.273 54.334 1.00 19.51 287 GLU B C 1
ATOM 5551 O O . GLU B 1 287 ? -72.274 -22.064 54.511 1.00 17.42 287 GLU B O 1
ATOM 5557 N N . VAL B 1 288 ? -71.785 -23.868 53.243 1.00 18.74 288 VAL B N 1
ATOM 5558 C CA . VAL B 1 288 ? -71.281 -23.149 52.088 1.00 18.12 288 VAL B CA 1
ATOM 5559 C C . VAL B 1 288 ? -72.459 -22.881 51.153 1.00 17.29 288 VAL B C 1
ATOM 5560 O O . VAL B 1 288 ? -73.244 -23.770 50.864 1.00 14.82 288 VAL B O 1
ATOM 5564 N N . VAL B 1 289 ? -72.620 -21.633 50.734 1.00 16.88 289 VAL B N 1
ATOM 5565 C CA . VAL B 1 289 ? -73.797 -21.176 49.984 1.00 14.65 289 VAL B CA 1
ATOM 5566 C C . VAL B 1 289 ? -73.287 -20.602 48.657 1.00 14.09 289 VAL B C 1
ATOM 5567 O O . VAL B 1 289 ? -72.273 -19.910 48.606 1.00 11.91 289 VAL B O 1
ATOM 5571 N N . MET B 1 290 ? -73.976 -20.936 47.559 1.00 14.22 290 MET B N 1
ATOM 5572 C CA . MET B 1 290 ? -73.658 -20.349 46.257 1.00 15.30 290 MET B CA 1
ATOM 5573 C C . MET B 1 290 ? -74.500 -19.083 46.061 1.00 13.88 290 MET B C 1
ATOM 5574 O O . MET B 1 290 ? -75.713 -19.141 46.138 1.00 11.63 290 MET B O 1
ATOM 5579 N N . TRP B 1 291 ? -73.831 -17.987 45.733 1.00 12.65 291 TRP B N 1
ATOM 5580 C CA . TRP B 1 291 ? -74.492 -16.747 45.386 1.00 13.77 291 TRP B CA 1
ATOM 5581 C C . TRP B 1 291 ? -74.893 -16.914 43.938 1.00 14.40 291 TRP B C 1
ATOM 5582 O O . TRP B 1 291 ? -74.098 -17.437 43.120 1.00 14.25 291 TRP B O 1
ATOM 5593 N N . PRO B 1 292 ? -76.117 -16.528 43.588 1.00 15.03 292 PRO B N 1
ATOM 5594 C CA . PRO B 1 292 ? -76.506 -16.736 42.157 1.00 16.43 292 PRO B CA 1
ATOM 5595 C C . PRO B 1 292 ? -75.711 -15.843 41.151 1.00 16.60 292 PRO B C 1
ATOM 5596 O O . PRO B 1 292 ? -75.572 -14.621 41.341 1.00 16.24 292 PRO B O 1
ATOM 5600 N N . ASP B 1 293 ? -75.166 -16.479 40.113 1.00 16.01 293 ASP B N 1
ATOM 5601 C CA . ASP B 1 293 ? -74.595 -15.811 38.963 1.00 16.98 293 ASP B CA 1
ATOM 5602 C C . ASP B 1 293 ? -73.613 -14.713 39.337 1.00 16.06 293 ASP B C 1
ATOM 5603 O O . ASP B 1 293 ? -73.688 -13.585 38.767 1.00 13.76 293 ASP B O 1
ATOM 5608 N N . ALA B 1 294 ? -72.705 -14.981 40.270 1.00 13.96 294 ALA B N 1
ATOM 5609 C CA . ALA B 1 294 ? -71.872 -13.866 40.821 1.00 14.74 294 ALA B CA 1
ATOM 5610 C C . ALA B 1 294 ? -71.007 -13.212 39.775 1.00 13.84 294 ALA B C 1
ATOM 5611 O O . ALA B 1 294 ? -70.907 -11.989 39.740 1.00 13.01 294 ALA B O 1
ATOM 5613 N N . GLU B 1 295 ? -70.373 -14.008 38.936 1.00 13.16 295 GLU B N 1
ATOM 5614 C CA . GLU B 1 295 ? -69.471 -13.463 37.946 1.00 13.68 295 GLU B CA 1
ATOM 5615 C C . GLU B 1 295 ? -70.240 -12.590 36.920 1.00 13.45 295 GLU B C 1
ATOM 5616 O O . GLU B 1 295 ? -69.723 -11.603 36.423 1.00 13.23 295 GLU B O 1
ATOM 5622 N N A ILE B 1 296 ? -71.466 -12.991 36.600 0.50 13.12 296 ILE B N 1
ATOM 5623 N N B ILE B 1 296 ? -71.422 -13.024 36.561 0.50 13.03 296 ILE B N 1
ATOM 5624 C CA A ILE B 1 296 ? -72.308 -12.270 35.648 0.50 14.02 296 ILE B CA 1
ATOM 5625 C CA B ILE B 1 296 ? -72.243 -12.265 35.672 0.50 13.87 296 ILE B CA 1
ATO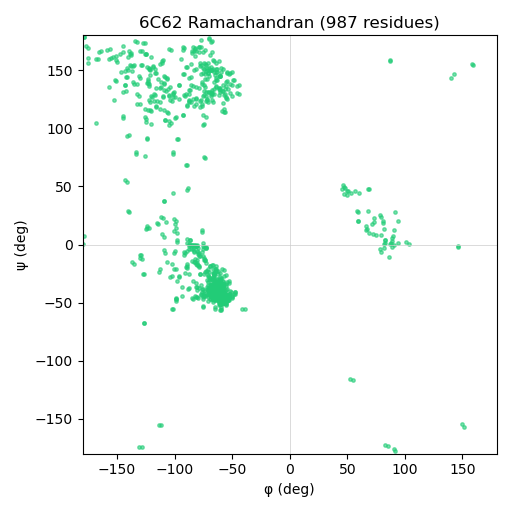M 5626 C C A ILE B 1 296 ? -72.848 -11.002 36.321 0.50 13.50 296 ILE B C 1
ATOM 5627 C C B ILE B 1 296 ? -72.788 -10.998 36.338 0.50 13.49 296 ILE B C 1
ATOM 5628 O O A ILE B 1 296 ? -73.004 -9.973 35.658 0.50 12.99 296 ILE B O 1
ATOM 5629 O O B ILE B 1 296 ? -72.905 -9.975 35.670 0.50 13.23 296 ILE B O 1
ATOM 5638 N N . GLY B 1 297 ? -73.160 -11.089 37.615 1.00 12.51 297 GLY B N 1
ATOM 5639 C CA . GLY B 1 297 ? -73.542 -9.936 38.415 1.00 12.46 297 GLY B CA 1
ATOM 5640 C C . GLY B 1 297 ? -72.466 -8.863 38.406 1.00 12.89 297 GLY B C 1
ATOM 5641 O O . GLY B 1 297 ? -72.760 -7.687 38.137 1.00 11.26 297 GLY B O 1
ATOM 5642 N N . ARG B 1 298 ? -71.217 -9.282 38.550 1.00 12.76 298 ARG B N 1
ATOM 5643 C CA . ARG B 1 298 ? -70.103 -8.355 38.406 1.00 13.43 298 ARG B CA 1
ATOM 5644 C C . ARG B 1 298 ? -70.051 -7.739 37.010 1.00 11.48 298 ARG B C 1
ATOM 5645 O O . ARG B 1 298 ? -69.830 -6.515 36.865 1.00 10.92 298 ARG B O 1
ATOM 5653 N N . ALA B 1 299 ? -70.210 -8.595 35.996 1.00 10.84 299 ALA B N 1
ATOM 5654 C CA . ALA B 1 299 ? -70.133 -8.170 34.624 1.00 9.78 299 ALA B CA 1
ATOM 5655 C C . ALA B 1 299 ? -71.155 -7.101 34.301 1.00 9.57 299 ALA B C 1
ATOM 5656 O O . ALA B 1 299 ? -70.842 -6.100 33.685 1.00 9.90 299 ALA B O 1
ATOM 5658 N N . ALA B 1 300 ? -72.385 -7.334 34.708 1.00 9.37 300 ALA B N 1
ATOM 5659 C CA . ALA B 1 300 ? -73.460 -6.405 34.448 1.00 9.72 300 ALA B CA 1
ATOM 5660 C C . ALA B 1 300 ? -73.255 -5.078 35.192 1.00 9.62 300 ALA B C 1
ATOM 5661 O O . ALA B 1 300 ? -73.476 -4.005 34.614 1.00 9.33 300 ALA B O 1
ATOM 5663 N N . ALA B 1 301 ? -72.808 -5.145 36.451 1.00 10.06 301 ALA B N 1
ATOM 5664 C CA . ALA B 1 301 ? -72.468 -3.910 37.200 1.00 9.64 301 ALA B CA 1
ATOM 5665 C C . ALA B 1 301 ? -71.375 -3.131 36.489 1.00 10.11 301 ALA B C 1
ATOM 5666 O O . ALA B 1 301 ? -71.431 -1.907 36.385 1.00 10.28 301 ALA B O 1
ATOM 5668 N N . PHE B 1 302 ? -70.389 -3.852 35.988 1.00 9.81 302 PHE B N 1
ATOM 5669 C CA . PHE B 1 302 ? -69.240 -3.253 35.334 1.00 10.29 302 PHE B CA 1
ATOM 5670 C C . PHE B 1 302 ? -69.680 -2.503 34.073 1.00 10.05 302 PHE B C 1
ATOM 5671 O O . PHE B 1 302 ? -69.280 -1.389 33.841 1.00 10.09 302 PHE B O 1
ATOM 5679 N N . VAL B 1 303 ? -70.524 -3.153 33.274 1.00 10.51 303 VAL B N 1
ATOM 5680 C CA . VAL B 1 303 ? -71.075 -2.574 32.065 1.00 9.37 303 VAL B CA 1
ATOM 5681 C C . VAL B 1 303 ? -71.901 -1.313 32.322 1.00 9.22 303 VAL B C 1
ATOM 5682 O O . VAL B 1 303 ? -71.730 -0.299 31.660 1.00 8.64 303 VAL B O 1
ATOM 5686 N N . ILE B 1 304 ? -72.831 -1.383 33.239 1.00 8.55 304 ILE B N 1
ATOM 5687 C CA . ILE B 1 304 ? -73.692 -0.252 33.561 1.00 9.13 304 ILE B CA 1
ATOM 5688 C C . ILE B 1 304 ? -72.884 0.920 34.133 1.00 9.14 304 ILE B C 1
ATOM 5689 O O . ILE B 1 304 ? -73.128 2.046 33.791 1.00 8.36 304 ILE B O 1
ATOM 5694 N N . THR B 1 305 ? -71.897 0.601 34.971 1.00 8.82 305 THR B N 1
ATOM 5695 C CA . THR B 1 305 ? -71.058 1.588 35.594 1.00 9.13 305 THR B CA 1
ATOM 5696 C C . THR B 1 305 ? -70.319 2.375 34.559 1.00 9.56 305 THR B C 1
ATOM 5697 O O . THR B 1 305 ? -70.255 3.593 34.628 1.00 9.01 305 THR B O 1
ATOM 5701 N N . ALA B 1 306 ? -69.652 1.675 33.640 1.00 11.19 306 ALA B N 1
ATOM 5702 C CA . ALA B 1 306 ? -68.803 2.343 32.678 1.00 10.74 306 ALA B CA 1
ATOM 5703 C C . ALA B 1 306 ? -69.625 3.237 31.745 1.00 10.72 306 ALA B C 1
ATOM 5704 O O . ALA B 1 306 ? -69.188 4.343 31.449 1.00 11.10 306 ALA B O 1
ATOM 5706 N N . SER B 1 307 ? -70.755 2.769 31.258 1.00 10.07 307 SER B N 1
ATOM 5707 C CA . SER B 1 307 ? -71.560 3.630 30.379 1.00 10.69 307 SER B CA 1
ATOM 5708 C C . SER B 1 307 ? -72.196 4.823 31.090 1.00 10.39 307 SER B C 1
ATOM 5709 O O . SER B 1 307 ? -72.163 5.936 30.563 1.00 9.04 307 SER B O 1
ATOM 5712 N N . GLU B 1 308 ? -72.823 4.574 32.252 1.00 9.77 308 GLU B N 1
ATOM 5713 C CA . GLU B 1 308 ? -73.499 5.662 32.947 1.00 10.11 308 GLU B CA 1
ATOM 5714 C C . GLU B 1 308 ? -72.432 6.660 33.463 1.00 10.71 308 GLU B C 1
ATOM 5715 O O . GLU B 1 308 ? -72.633 7.872 33.329 1.00 11.98 308 GLU B O 1
ATOM 5721 N N . GLY B 1 309 ? -71.319 6.185 34.046 1.00 10.09 309 GLY B N 1
ATOM 5722 C CA . GLY B 1 309 ? -70.277 7.097 34.517 1.00 10.03 309 GLY B CA 1
ATOM 5723 C C . GLY B 1 309 ? -69.588 7.866 33.384 1.00 10.60 309 GLY B C 1
ATOM 5724 O O . GLY B 1 309 ? -69.390 9.091 33.457 1.00 9.91 309 GLY B O 1
ATOM 5725 N N . GLY B 1 310 ? -69.212 7.159 32.316 1.00 10.47 310 GLY B N 1
ATOM 5726 C CA . GLY B 1 310 ? -68.632 7.830 31.189 1.00 10.66 310 GLY B CA 1
ATOM 5727 C C . GLY B 1 310 ? -69.552 8.847 30.526 1.00 11.51 310 GLY B C 1
ATOM 5728 O O . GLY B 1 310 ? -69.115 9.998 30.219 1.00 11.46 310 GLY B O 1
ATOM 5729 N N . CYS B 1 311 ? -70.809 8.467 30.268 1.00 10.78 311 CYS B N 1
ATOM 5730 C CA . CYS B 1 311 ? -71.723 9.421 29.618 1.00 12.24 311 CYS B CA 1
ATOM 5731 C C . CYS B 1 311 ? -72.024 10.646 30.474 1.00 12.36 311 CYS B C 1
ATOM 5732 O O . CYS B 1 311 ? -72.247 11.720 29.972 1.00 11.31 311 CYS B O 1
ATOM 5735 N N . LEU B 1 312 ? -72.036 10.483 31.782 1.00 13.17 312 LEU B N 1
ATOM 5736 C CA . LEU B 1 312 ? -72.185 11.632 32.667 1.00 15.20 312 LEU B CA 1
ATOM 5737 C C . LEU B 1 312 ? -71.149 12.729 32.407 1.00 13.98 312 LEU B C 1
ATOM 5738 O O . LEU B 1 312 ? -71.426 13.853 32.644 1.00 13.10 312 LEU B O 1
ATOM 5743 N N A HIS B 1 313 ? -69.952 12.344 31.963 0.60 12.98 313 HIS B N 1
ATOM 5744 N N B HIS B 1 313 ? -69.955 12.345 31.969 0.40 13.50 313 HIS B N 1
ATOM 5745 C CA A HIS B 1 313 ? -68.828 13.265 31.761 0.60 13.44 313 HIS B CA 1
ATOM 5746 C CA B HIS B 1 313 ? -68.838 13.250 31.782 0.40 13.91 313 HIS B CA 1
ATOM 5747 C C A HIS B 1 313 ? -68.562 13.574 30.281 0.60 13.22 313 HIS B C 1
ATOM 5748 C C B HIS B 1 313 ? -68.559 13.561 30.300 0.40 13.59 313 HIS B C 1
ATOM 5749 O O A HIS B 1 313 ? -67.498 14.083 29.926 0.60 12.18 313 HIS B O 1
ATOM 5750 O O B HIS B 1 313 ? -67.487 14.063 29.966 0.40 12.82 313 HIS B O 1
ATOM 5763 N N . LEU B 1 314 ? -69.522 13.278 29.417 1.00 13.37 314 LEU B N 1
ATOM 5764 C CA . LEU B 1 314 ? -69.270 13.340 27.993 1.00 14.61 314 LEU B CA 1
ATOM 5765 C C . LEU B 1 314 ? -68.859 14.726 27.482 1.00 14.36 314 LEU B C 1
ATOM 5766 O O . LEU B 1 314 ? -67.969 14.829 26.660 1.00 12.63 314 LEU B O 1
ATOM 5771 N N . ASP B 1 315 ? -69.465 15.773 27.984 1.00 16.93 315 ASP B N 1
ATOM 5772 C CA . ASP B 1 315 ? -69.131 17.114 27.505 1.00 19.62 315 ASP B CA 1
ATOM 5773 C C . ASP B 1 315 ? -67.731 17.498 27.802 1.00 18.82 315 ASP B C 1
ATOM 5774 O O . ASP B 1 315 ? -67.057 18.056 26.931 1.00 17.84 315 ASP B O 1
ATOM 5779 N N . ASP B 1 316 ? -67.259 17.176 28.995 1.00 15.74 316 ASP B N 1
ATOM 5780 C CA . ASP B 1 316 ? -65.840 17.343 29.301 1.00 15.82 316 ASP B CA 1
ATOM 5781 C C . ASP B 1 316 ? -64.899 16.397 28.569 1.00 13.89 316 ASP B C 1
ATOM 5782 O O . ASP B 1 316 ? -63.784 16.778 28.184 1.00 12.19 316 ASP B O 1
ATOM 5787 N N . LEU B 1 317 ? -65.334 15.160 28.340 1.00 12.14 317 LEU B N 1
ATOM 5788 C CA . LEU B 1 317 ? -64.477 14.272 27.557 1.00 12.64 317 LEU B CA 1
ATOM 5789 C C . LEU B 1 317 ? -64.320 14.732 26.123 1.00 12.36 317 LEU B C 1
ATOM 5790 O O . LEU B 1 317 ? -63.278 14.454 25.492 1.00 14.85 317 LEU B O 1
ATOM 5795 N N . ARG B 1 318 ? -65.307 15.454 25.595 1.00 13.64 318 ARG B N 1
ATOM 5796 C CA . ARG B 1 318 ? -65.228 16.012 24.277 1.00 14.47 318 ARG B CA 1
ATOM 5797 C C . ARG B 1 318 ? -64.205 17.131 24.125 1.00 16.35 318 ARG B C 1
ATOM 5798 O O . ARG B 1 318 ? -63.510 17.188 23.083 1.00 20.24 318 ARG B O 1
ATOM 5806 N N . ILE B 1 319 ? -64.097 18.014 25.091 1.00 14.93 319 ILE B N 1
ATOM 5807 C CA . ILE B 1 319 ? -63.229 19.157 24.912 1.00 16.20 319 ILE B CA 1
ATOM 5808 C C . ILE B 1 319 ? -61.900 19.057 25.679 1.00 16.90 319 ILE B C 1
ATOM 5809 O O . ILE B 1 319 ? -60.907 19.646 25.214 1.00 14.30 319 ILE B O 1
ATOM 5814 N N . ARG B 1 320 ? -61.852 18.330 26.818 1.00 14.86 320 ARG B N 1
ATOM 5815 C CA . ARG B 1 320 ? -60.654 18.350 27.678 1.00 13.91 320 ARG B CA 1
ATOM 5816 C C . ARG B 1 320 ? -60.250 17.046 28.324 1.00 13.90 320 ARG B C 1
ATOM 5817 O O . ARG B 1 320 ? -59.977 16.989 29.536 1.00 12.54 320 ARG B O 1
ATOM 5825 N N . PRO B 1 321 ? -60.082 15.989 27.504 1.00 12.97 321 PRO B N 1
ATOM 5826 C CA . PRO B 1 321 ? -59.747 14.696 28.094 1.00 13.28 321 PRO B CA 1
ATOM 5827 C C . PRO B 1 321 ? -58.410 14.684 28.863 1.00 13.31 321 PRO B C 1
ATOM 5828 O O . PRO B 1 321 ? -58.194 13.910 29.809 1.00 12.13 321 PRO B O 1
ATOM 5832 N N . GLN B 1 322 ? -57.484 15.514 28.414 1.00 13.76 322 GLN B N 1
ATOM 5833 C CA . GLN B 1 322 ? -56.186 15.668 29.078 1.00 16.80 322 GLN B CA 1
ATOM 5834 C C . GLN B 1 322 ? -56.236 16.239 30.517 1.00 16.33 322 GLN B C 1
ATOM 5835 O O . GLN B 1 322 ? -55.256 16.099 31.253 1.00 17.38 322 GLN B O 1
ATOM 5841 N N . ASP B 1 323 ? -57.345 16.882 30.890 1.00 16.18 323 ASP B N 1
ATOM 5842 C CA . ASP B 1 323 ? -57.548 17.349 32.236 1.00 15.51 323 ASP B CA 1
ATOM 5843 C C . ASP B 1 323 ? -58.164 16.370 33.216 1.00 14.99 323 ASP B C 1
ATOM 5844 O O . ASP B 1 323 ? -58.237 16.652 34.449 1.00 13.62 323 ASP B O 1
ATOM 5849 N N . PHE B 1 324 ? -58.540 15.184 32.755 1.00 13.74 324 PHE B N 1
ATOM 5850 C CA . PHE B 1 324 ? -59.026 14.144 33.662 1.00 13.41 324 PHE B CA 1
ATOM 5851 C C . PHE B 1 324 ? -57.784 13.397 34.249 1.00 15.10 324 PHE B C 1
ATOM 5852 O O . PHE B 1 324 ? -56.637 13.530 33.782 1.00 17.04 324 PHE B O 1
ATOM 5860 N N . GLU B 1 325 ? -58.057 12.560 35.243 1.00 14.94 325 GLU B N 1
ATOM 5861 C CA . GLU B 1 325 ? -57.103 11.606 35.828 1.00 16.04 325 GLU B CA 1
ATOM 5862 C C . GLU B 1 325 ? -56.586 10.641 34.751 1.00 16.69 325 GLU B C 1
ATOM 5863 O O . GLU B 1 325 ? -57.376 9.883 34.199 1.00 15.08 325 GLU B O 1
ATOM 5869 N N . PRO B 1 326 ? -55.287 10.667 34.421 1.00 19.87 326 PRO B N 1
ATOM 5870 C CA . PRO B 1 326 ? -54.715 9.667 33.430 1.00 19.82 326 PRO B CA 1
ATOM 5871 C C . PRO B 1 326 ? -55.005 8.204 33.737 1.00 21.17 326 PRO B C 1
ATOM 5872 O O . PRO B 1 326 ? -55.178 7.427 32.810 1.00 23.33 326 PRO B O 1
ATOM 5876 N N . LEU B 1 327 ? -55.125 7.817 35.005 1.00 20.84 327 LEU B N 1
ATOM 5877 C CA . LEU B 1 327 ? -55.430 6.414 35.339 1.00 20.88 327 LEU B CA 1
ATOM 5878 C C . LEU B 1 327 ? -56.859 5.968 35.045 1.00 20.06 327 LEU B C 1
ATOM 5879 O O . LEU B 1 327 ? -57.151 4.777 35.062 1.00 18.48 327 LEU B O 1
ATOM 5884 N N . SER B 1 328 ? -57.792 6.903 34.833 1.00 17.79 328 SER B N 1
ATOM 5885 C CA . SER B 1 328 ? -59.139 6.486 34.575 1.00 14.92 328 SER B CA 1
ATOM 5886 C C . SER B 1 328 ? -59.765 7.073 33.355 1.00 13.60 328 SER B C 1
ATOM 5887 O O . SER B 1 328 ? -60.841 6.597 32.969 1.00 12.05 328 SER B O 1
ATOM 5890 N N . VAL B 1 329 ? -59.171 8.106 32.745 1.00 12.55 329 VAL B N 1
ATOM 5891 C CA . VAL B 1 329 ? -59.870 8.780 31.673 1.00 13.35 329 VAL B CA 1
ATOM 5892 C C . VAL B 1 329 ? -60.187 7.821 30.487 1.00 13.76 329 VAL B C 1
ATOM 5893 O O . VAL B 1 329 ? -61.289 7.909 29.920 1.00 12.79 329 VAL B O 1
ATOM 5897 N N . ASP B 1 330 ? -59.270 6.895 30.188 1.00 13.05 330 ASP B N 1
ATOM 5898 C CA . ASP B 1 330 ? -59.490 5.936 29.099 1.00 14.58 330 ASP B CA 1
ATOM 5899 C C . ASP B 1 330 ? -60.545 4.899 29.447 1.00 13.98 330 ASP B C 1
ATOM 5900 O O . ASP B 1 330 ? -61.205 4.379 28.549 1.00 13.78 330 ASP B O 1
ATOM 5905 N N . ARG B 1 331 ? -60.790 4.673 30.715 1.00 12.25 331 ARG B N 1
ATOM 5906 C CA . ARG B 1 331 ? -61.890 3.798 31.126 1.00 11.87 331 ARG B CA 1
ATOM 5907 C C . ARG B 1 331 ? -63.209 4.466 31.004 1.00 11.42 331 ARG B C 1
ATOM 5908 O O . ARG B 1 331 ? -64.169 3.831 30.614 1.00 10.19 331 ARG B O 1
ATOM 5916 N N . PHE B 1 332 ? -63.275 5.764 31.331 1.00 10.98 332 PHE B N 1
ATOM 5917 C CA . PHE B 1 332 ? -64.506 6.530 31.082 1.00 11.60 332 PHE B CA 1
ATOM 5918 C C . PHE B 1 332 ? -64.794 6.577 29.559 1.00 11.38 332 PHE B C 1
ATOM 5919 O O . PHE B 1 332 ? -65.968 6.387 29.150 1.00 10.49 332 PHE B O 1
ATOM 5927 N N . ILE B 1 333 ? -63.755 6.796 28.746 1.00 10.51 333 ILE B N 1
ATOM 5928 C CA . ILE B 1 333 ? -63.977 6.853 27.318 1.00 10.69 333 ILE B CA 1
ATOM 5929 C C . ILE B 1 333 ? -64.469 5.490 26.779 1.00 10.70 333 ILE B C 1
ATOM 5930 O O . ILE B 1 333 ? -65.425 5.408 26.009 1.00 9.67 333 ILE B O 1
ATOM 5935 N N . SER B 1 334 ? -63.823 4.415 27.183 1.00 10.06 334 SER B N 1
ATOM 5936 C CA . SER B 1 334 ? -64.303 3.087 26.849 1.00 11.10 334 SER B CA 1
ATOM 5937 C C . SER B 1 334 ? -65.769 2.892 27.174 1.00 10.42 334 SER B C 1
ATOM 5938 O O . SER B 1 334 ? -66.539 2.401 26.347 1.00 9.26 334 SER B O 1
ATOM 5941 N N . GLY B 1 335 ? -66.160 3.332 28.364 1.00 10.19 335 GLY B N 1
ATOM 5942 C CA . GLY B 1 335 ? -67.573 3.252 28.786 1.00 10.80 335 GLY B CA 1
ATOM 5943 C C . GLY B 1 335 ? -68.532 3.973 27.851 1.00 10.95 335 GLY B C 1
ATOM 5944 O O . GLY B 1 335 ? -69.626 3.445 27.511 1.00 10.40 335 GLY B O 1
ATOM 5945 N N . VAL B 1 336 ? -68.140 5.180 27.411 1.00 10.89 336 VAL B N 1
ATOM 5946 C CA . VAL B 1 336 ? -68.982 5.956 26.457 1.00 11.23 336 VAL B CA 1
ATOM 5947 C C . VAL B 1 336 ? -69.169 5.188 25.122 1.00 12.43 336 VAL B C 1
ATOM 5948 O O . VAL B 1 336 ? -70.223 5.327 24.467 1.00 12.85 336 VAL B O 1
ATOM 5952 N N . LEU B 1 337 ? -68.127 4.434 24.713 1.00 11.43 337 LEU B N 1
ATOM 5953 C CA . LEU B 1 337 ? -68.145 3.727 23.437 1.00 12.36 337 LEU B CA 1
ATOM 5954 C C . LEU B 1 337 ? -68.816 2.351 23.455 1.00 12.98 337 LEU B C 1
ATOM 5955 O O . LEU B 1 337 ? -68.937 1.707 22.414 1.00 14.38 337 LEU B O 1
ATOM 5960 N N . GLN B 1 338 ? -69.316 1.912 24.613 1.00 13.02 338 GLN B N 1
ATOM 5961 C CA . GLN B 1 338 ? -69.923 0.598 24.735 1.00 12.34 338 GLN B CA 1
ATOM 5962 C C . GLN B 1 338 ? -71.219 0.535 23.973 1.00 12.04 338 GLN B C 1
ATOM 5963 O O . GLN B 1 338 ? -72.034 1.451 24.054 1.00 12.12 338 GLN B O 1
ATOM 5969 N N . PRO B 1 339 ? -71.398 -0.524 23.156 1.00 11.69 339 PRO B N 1
ATOM 5970 C CA . PRO B 1 339 ? -72.691 -0.688 22.486 1.00 11.20 339 PRO B CA 1
ATOM 5971 C C . PRO B 1 339 ? -73.899 -0.566 23.509 1.00 10.83 339 PRO B C 1
ATOM 5972 O O . PRO B 1 339 ? -73.846 -1.061 24.654 1.00 9.77 339 PRO B O 1
ATOM 5976 N N . VAL B 1 340 ? -74.959 0.071 23.053 1.00 9.82 340 VAL B N 1
ATOM 5977 C CA . VAL B 1 340 ? -76.198 0.153 23.797 1.00 9.23 340 VAL B CA 1
ATOM 5978 C C . VAL B 1 340 ? -76.733 -1.248 24.100 1.00 9.08 340 VAL B C 1
ATOM 5979 O O . VAL B 1 340 ? -77.364 -1.453 25.134 1.00 9.56 340 VAL B O 1
ATOM 5983 N N . ALA B 1 341 ? -76.500 -2.233 23.236 1.00 8.77 341 ALA B N 1
ATOM 5984 C CA . ALA B 1 341 ? -77.006 -3.568 23.544 1.00 9.37 341 ALA B CA 1
ATOM 5985 C C . ALA B 1 341 ? -76.462 -4.156 24.873 1.00 9.22 341 ALA B C 1
ATOM 5986 O O . ALA B 1 341 ? -77.190 -4.894 25.598 1.00 9.14 341 ALA B O 1
ATOM 5988 N N . TRP B 1 342 ? -75.227 -3.803 25.202 1.00 8.84 342 TRP B N 1
ATOM 5989 C CA . TRP B 1 342 ? -74.595 -4.331 26.446 1.00 10.07 342 TRP B CA 1
ATOM 5990 C C . TRP B 1 342 ? -75.306 -3.726 27.640 1.00 10.18 342 TRP B C 1
ATOM 5991 O O . TRP B 1 342 ? -75.659 -4.464 28.601 1.00 10.64 342 TRP B O 1
ATOM 6002 N N . TYR B 1 343 ? -75.583 -2.419 27.555 1.00 9.40 343 TYR B N 1
ATOM 6003 C CA . TYR B 1 343 ? -76.273 -1.711 28.640 1.00 8.99 343 TYR B CA 1
ATOM 6004 C C . TYR B 1 343 ? -77.672 -2.313 28.876 1.00 8.31 343 TYR B C 1
ATOM 6005 O O . TYR B 1 343 ? -78.096 -2.597 30.011 1.00 8.04 343 TYR B O 1
ATOM 6014 N N . LEU B 1 344 ? -78.437 -2.424 27.801 1.00 8.17 344 LEU B N 1
ATOM 6015 C CA . LEU B 1 344 ? -79.819 -2.926 27.905 1.00 8.25 344 LEU B CA 1
ATOM 6016 C C . LEU B 1 344 ? -79.888 -4.376 28.426 1.00 8.69 344 LEU B C 1
ATOM 6017 O O . LEU B 1 344 ? -80.705 -4.714 29.279 1.00 8.56 344 LEU B O 1
ATOM 6022 N N . ARG B 1 345 ? -78.988 -5.196 27.912 1.00 8.86 345 ARG B N 1
ATOM 6023 C CA . ARG B 1 345 ? -78.879 -6.549 28.427 1.00 10.27 345 ARG B CA 1
ATOM 6024 C C . ARG B 1 345 ? -78.580 -6.651 29.904 1.00 9.43 345 ARG B C 1
ATOM 6025 O O . ARG B 1 345 ? -79.202 -7.433 30.633 1.00 8.28 345 ARG B O 1
ATOM 6033 N N . ALA B 1 346 ? -77.642 -5.806 30.368 1.00 9.07 346 ALA B N 1
ATOM 6034 C CA . ALA B 1 346 ? -77.338 -5.712 31.777 1.00 9.17 346 ALA B CA 1
ATOM 6035 C C . ALA B 1 346 ? -78.500 -5.251 32.651 1.00 8.92 346 ALA B C 1
ATOM 6036 O O . ALA B 1 346 ? -78.731 -5.812 33.745 1.00 8.01 346 ALA B O 1
ATOM 6038 N N . GLN B 1 347 ? -79.272 -4.308 32.174 1.00 8.95 347 GLN B N 1
ATOM 6039 C CA . GLN B 1 347 ? -80.467 -3.842 32.876 1.00 9.32 347 GLN B CA 1
ATOM 6040 C C . GLN B 1 347 ? -81.583 -4.925 32.918 1.00 10.10 347 GLN B C 1
ATOM 6041 O O . GLN B 1 347 ? -82.325 -5.025 33.941 1.00 9.58 347 GLN B O 1
ATOM 6047 N N . ARG B 1 348 ? -81.682 -5.737 31.863 1.00 9.36 348 ARG B N 1
ATOM 6048 C CA . ARG B 1 348 ? -82.647 -6.806 31.827 1.00 10.14 348 ARG B CA 1
ATOM 6049 C C . ARG B 1 348 ? -82.189 -7.942 32.730 1.00 9.97 348 ARG B C 1
ATOM 6050 O O . ARG B 1 348 ? -82.997 -8.523 33.473 1.00 10.20 348 ARG B O 1
ATOM 6058 N N . PHE B 1 349 ? -80.893 -8.248 32.685 1.00 10.40 349 PHE B N 1
ATOM 6059 C CA . PHE B 1 349 ? -80.328 -9.240 33.576 1.00 9.85 349 PHE B CA 1
ATOM 6060 C C . PHE B 1 349 ? -80.500 -8.816 35.037 1.00 9.55 349 PHE B C 1
ATOM 6061 O O . PHE B 1 349 ? -80.743 -9.644 35.905 1.00 7.76 349 PHE B O 1
ATOM 6069 N N . ARG B 1 350 ? -80.397 -7.512 35.330 1.00 9.16 350 ARG B N 1
ATOM 6070 C CA . ARG B 1 350 ? -80.527 -7.072 36.704 1.00 9.02 350 ARG B CA 1
ATOM 6071 C C . ARG B 1 350 ? -81.878 -7.445 37.345 1.00 8.86 350 ARG B C 1
ATOM 6072 O O . ARG B 1 350 ? -81.921 -7.697 38.545 1.00 9.22 350 ARG B O 1
ATOM 6080 N N . ARG B 1 351 ? -82.966 -7.459 36.574 1.00 9.22 351 ARG B N 1
ATOM 6081 C CA . ARG B 1 351 ? -84.281 -7.973 37.077 1.00 8.77 351 ARG B CA 1
ATOM 6082 C C . ARG B 1 351 ? -84.173 -9.450 37.475 1.00 8.87 351 ARG B C 1
ATOM 6083 O O . ARG B 1 351 ? -84.610 -9.836 38.562 1.00 8.59 351 ARG B O 1
ATOM 6091 N N . VAL B 1 352 ? -83.567 -10.269 36.614 1.00 8.71 352 VAL B N 1
ATOM 6092 C CA . VAL B 1 352 ? -83.406 -11.701 36.883 1.00 10.13 352 VAL B CA 1
ATOM 6093 C C . VAL B 1 352 ? -82.558 -11.872 38.171 1.00 8.72 352 VAL B C 1
ATOM 6094 O O . VAL B 1 352 ? -82.892 -12.634 39.057 1.00 9.47 352 VAL B O 1
ATOM 6098 N N . TYR B 1 353 ? -81.475 -11.124 38.228 1.00 9.12 353 TYR B N 1
ATOM 6099 C CA . TYR B 1 353 ? -80.531 -11.166 39.342 1.00 9.48 353 TYR B CA 1
ATOM 6100 C C . TYR B 1 353 ? -81.203 -10.772 40.658 1.00 9.10 353 TYR B C 1
ATOM 6101 O O . TYR B 1 353 ? -80.992 -11.469 41.666 1.00 8.05 353 TYR B O 1
ATOM 6110 N N . ARG B 1 354 ? -81.941 -9.653 40.649 1.00 8.44 354 ARG B N 1
ATOM 6111 C CA . ARG B 1 354 ? -82.697 -9.191 41.823 1.00 10.05 354 ARG B CA 1
ATOM 6112 C C . ARG B 1 354 ? -83.611 -10.321 42.342 1.00 10.01 354 ARG B C 1
ATOM 6113 O O . ARG B 1 354 ? -83.595 -10.636 43.531 1.00 9.34 354 ARG B O 1
ATOM 6121 N N . ASP B 1 355 ? -84.340 -10.956 41.422 1.00 11.13 355 ASP B N 1
ATOM 6122 C CA . ASP B 1 355 ? -85.225 -12.046 41.787 1.00 11.43 355 ASP B CA 1
ATOM 6123 C C . ASP B 1 355 ? -84.458 -13.171 42.437 1.00 10.59 355 ASP B C 1
ATOM 6124 O O . ASP B 1 355 ? -84.935 -13.709 43.461 1.00 11.51 355 ASP B O 1
ATOM 6129 N N . LYS B 1 356 ? -83.313 -13.556 41.880 1.00 10.25 356 LYS B N 1
ATOM 6130 C CA . LYS B 1 356 ? -82.543 -14.669 42.395 1.00 11.67 356 LYS B CA 1
ATOM 6131 C C . LYS B 1 356 ? -81.913 -14.370 43.783 1.00 11.91 356 LYS B C 1
ATOM 6132 O O . LYS B 1 356 ? -81.854 -15.237 44.664 1.00 10.21 356 LYS B O 1
ATOM 6138 N N . VAL B 1 357 ? -81.394 -13.145 43.942 1.00 11.58 357 VAL B N 1
ATOM 6139 C CA . VAL B 1 357 ? -80.852 -12.743 45.221 1.00 11.95 357 VAL B CA 1
ATOM 6140 C C . VAL B 1 357 ? -81.929 -12.685 46.326 1.00 12.74 357 VAL B C 1
ATOM 6141 O O . VAL B 1 357 ? -81.702 -13.183 47.459 1.00 12.09 357 VAL B O 1
ATOM 6145 N N . ASN B 1 358 ? -83.069 -12.062 46.051 1.00 11.80 358 ASN B N 1
ATOM 6146 C CA . ASN B 1 358 ? -84.164 -12.032 47.027 1.00 12.68 358 ASN B CA 1
ATOM 6147 C C . ASN B 1 358 ? -84.654 -13.441 47.391 1.00 12.14 358 ASN B C 1
ATOM 6148 O O . ASN B 1 358 ? -84.994 -13.714 48.571 1.00 10.81 358 ASN B O 1
ATOM 6153 N N . ALA B 1 359 ? -84.653 -14.342 46.400 1.00 12.24 359 ALA B N 1
ATOM 6154 C CA . ALA B 1 359 ? -85.037 -15.739 46.664 1.00 12.80 359 ALA B CA 1
ATOM 6155 C C . ALA B 1 359 ? -84.012 -16.457 47.553 1.00 12.57 359 ALA B C 1
ATOM 6156 O O . ALA B 1 359 ? -84.397 -17.196 48.464 1.00 12.71 359 ALA B O 1
ATOM 6158 N N . LEU B 1 360 ? -82.727 -16.232 47.297 1.00 12.84 360 LEU B N 1
ATOM 6159 C CA . LEU B 1 360 ? -81.652 -16.747 48.116 1.00 13.68 360 LEU B CA 1
ATOM 6160 C C . LEU B 1 360 ? -81.833 -16.381 49.602 1.00 13.99 360 LEU B C 1
ATOM 6161 O O . LEU B 1 360 ? -81.676 -17.261 50.499 1.00 12.33 360 LEU B O 1
ATOM 6166 N N . PHE B 1 361 ? -82.169 -15.110 49.854 1.00 11.90 361 PHE B N 1
ATOM 6167 C CA . PHE B 1 361 ? -82.380 -14.657 51.231 1.00 13.34 361 PHE B CA 1
ATOM 6168 C C . PHE B 1 361 ? -83.693 -15.079 51.919 1.00 14.97 361 PHE B C 1
ATOM 6169 O O . PHE B 1 361 ? -83.925 -14.741 53.071 1.00 14.12 361 PHE B O 1
ATOM 6177 N N . ARG B 1 362 ? -84.542 -15.843 51.232 1.00 16.68 362 ARG B N 1
ATOM 6178 C CA . ARG B 1 362 ? -85.620 -16.569 51.930 1.00 19.09 362 ARG B CA 1
ATOM 6179 C C . ARG B 1 362 ? -85.079 -17.709 52.818 1.00 18.74 362 ARG B C 1
ATOM 6180 O O . ARG B 1 362 ? -85.775 -18.150 53.703 1.00 20.72 362 ARG B O 1
ATOM 6188 N N . ASP B 1 363 ? -83.851 -18.166 52.597 1.00 18.12 363 ASP B N 1
ATOM 6189 C CA . ASP B 1 363 ? -83.265 -19.238 53.357 1.00 18.63 363 ASP B CA 1
ATOM 6190 C C . ASP B 1 363 ? -82.145 -18.791 54.302 1.00 19.11 363 ASP B C 1
ATOM 6191 O O . ASP B 1 363 ? -81.654 -19.622 55.065 1.00 17.58 363 ASP B O 1
ATOM 6196 N N . TRP B 1 364 ? -81.751 -17.509 54.271 1.00 14.63 364 TRP B N 1
ATOM 6197 C CA . TRP B 1 364 ? -80.556 -17.064 54.977 1.00 13.55 364 TRP B CA 1
ATOM 6198 C C . TRP B 1 364 ? -80.846 -15.689 55.538 1.00 12.86 364 TRP B C 1
ATOM 6199 O O . TRP B 1 364 ? -81.517 -14.896 54.872 1.00 12.61 364 TRP B O 1
ATOM 6210 N N . ASP B 1 365 ? -80.313 -15.419 56.727 1.00 12.33 365 ASP B N 1
ATOM 6211 C CA . ASP B 1 365 ? -80.371 -14.086 57.345 1.00 12.65 365 ASP B CA 1
ATOM 6212 C C . ASP B 1 365 ? -79.098 -13.255 57.031 1.00 12.18 365 ASP B C 1
ATOM 6213 O O . ASP B 1 365 ? -79.216 -12.074 56.689 1.00 11.80 365 ASP B O 1
ATOM 6218 N N A ILE B 1 366 ? -77.931 -13.890 57.136 0.50 11.26 366 ILE B N 1
ATOM 6219 N N B ILE B 1 366 ? -77.926 -13.868 57.159 0.50 11.14 366 ILE B N 1
ATOM 6220 C CA A ILE B 1 366 ? -76.644 -13.282 56.890 0.50 11.84 366 ILE B CA 1
ATOM 6221 C CA B ILE B 1 366 ? -76.652 -13.270 56.858 0.50 11.67 366 ILE B CA 1
ATOM 6222 C C A ILE B 1 366 ? -75.757 -14.219 56.067 0.50 11.74 366 ILE B C 1
ATOM 6223 C C B ILE B 1 366 ? -75.788 -14.215 56.031 0.50 11.62 366 ILE B C 1
ATOM 6224 O O A ILE B 1 366 ? -75.744 -15.457 56.328 0.50 11.02 366 ILE B O 1
ATOM 6225 O O B ILE B 1 366 ? -75.804 -15.446 56.274 0.50 11.05 366 ILE B O 1
ATOM 6234 N N . LEU B 1 367 ? -75.012 -13.663 55.092 1.00 10.93 367 LEU B N 1
ATOM 6235 C CA . LEU B 1 367 ? -74.037 -14.414 54.335 1.00 11.32 367 LEU B CA 1
ATOM 6236 C C . LEU B 1 367 ? -72.688 -13.742 54.438 1.00 12.56 367 LEU B C 1
ATOM 6237 O O . LEU B 1 367 ? -72.616 -12.499 54.447 1.00 12.00 367 LEU B O 1
ATOM 6242 N N . ILE B 1 368 ? -71.606 -14.532 54.563 1.00 10.94 368 ILE B N 1
ATOM 6243 C CA . ILE B 1 368 ? -70.276 -14.017 54.838 1.00 10.82 368 ILE B CA 1
ATOM 6244 C C . ILE B 1 368 ? -69.342 -14.206 53.651 1.00 11.14 368 ILE B C 1
ATOM 6245 O O . ILE B 1 368 ? -69.267 -15.291 53.042 1.00 12.19 368 ILE B O 1
ATOM 6250 N N . ALA B 1 369 ? -68.583 -13.185 53.323 1.00 10.00 369 ALA B N 1
ATOM 6251 C CA . ALA B 1 369 ? -67.610 -13.229 52.265 1.00 10.38 369 ALA B CA 1
ATOM 6252 C C . ALA B 1 369 ? -66.449 -12.330 52.617 1.00 11.07 369 ALA B C 1
ATOM 6253 O O . ALA B 1 369 ? -66.572 -11.480 53.482 1.00 10.80 369 ALA B O 1
ATOM 6255 N N . PRO B 1 370 ? -65.304 -12.479 51.928 1.00 10.83 370 PRO B N 1
ATOM 6256 C CA . PRO B 1 370 ? -64.249 -11.505 52.188 1.00 11.11 370 PRO B CA 1
ATOM 6257 C C . PRO B 1 370 ? -64.564 -10.224 51.469 1.00 11.25 370 PRO B C 1
ATOM 6258 O O . PRO B 1 370 ? -65.329 -10.218 50.499 1.00 12.59 370 PRO B O 1
ATOM 6262 N N . ALA B 1 371 ? -64.052 -9.126 51.992 1.00 11.11 371 ALA B N 1
ATOM 6263 C CA . ALA B 1 371 ? -64.219 -7.824 51.349 1.00 12.28 371 ALA B CA 1
ATOM 6264 C C . ALA B 1 371 ? -63.281 -7.565 50.174 1.00 11.81 371 ALA B C 1
ATOM 6265 O O . ALA B 1 371 ? -63.650 -6.876 49.219 1.00 12.95 371 ALA B O 1
ATOM 6267 N N . THR B 1 372 ? -62.042 -8.020 50.282 1.00 11.95 372 THR B N 1
ATOM 6268 C CA . THR B 1 372 ? -61.080 -7.831 49.221 1.00 12.04 372 THR B CA 1
ATOM 6269 C C . THR B 1 372 ? -60.322 -9.150 49.029 1.00 12.63 372 THR B C 1
ATOM 6270 O O . THR B 1 372 ? -60.251 -9.930 49.983 1.00 10.35 372 THR B O 1
ATOM 6274 N N . PRO B 1 373 ? -59.784 -9.398 47.798 1.00 13.71 373 PRO B N 1
ATOM 6275 C CA . PRO B 1 373 ? -59.071 -10.662 47.539 1.00 14.87 373 PRO B CA 1
ATOM 6276 C C . PRO B 1 373 ? -57.772 -10.788 48.323 1.00 16.37 373 PRO B C 1
ATOM 6277 O O . PRO B 1 373 ? -57.411 -11.894 48.715 1.00 15.93 373 PRO B O 1
ATOM 6281 N N . ILE B 1 374 ? -57.125 -9.644 48.589 1.00 15.77 374 ILE B N 1
ATOM 6282 C CA . ILE B 1 374 ? -55.883 -9.558 49.315 1.00 16.50 374 ILE B CA 1
ATOM 6283 C C . ILE B 1 374 ? -55.873 -8.272 50.179 1.00 14.80 374 ILE B C 1
ATOM 6284 O O . ILE B 1 374 ? -56.736 -7.393 50.033 1.00 15.09 374 ILE B O 1
ATOM 6289 N N . SER B 1 375 ? -54.876 -8.147 51.044 1.00 14.91 375 SER B N 1
ATOM 6290 C CA . SER B 1 375 ? -54.607 -6.913 51.784 1.00 15.56 375 SER B CA 1
ATOM 6291 C C . SER B 1 375 ? -53.929 -5.879 50.905 1.00 13.92 375 SER B C 1
ATOM 6292 O O . SER B 1 375 ? -53.574 -6.166 49.750 1.00 15.79 375 SER B O 1
ATOM 6295 N N . ALA B 1 376 ? -53.700 -4.683 51.440 1.00 13.06 376 ALA B N 1
ATOM 6296 C CA . ALA B 1 376 ? -53.290 -3.554 50.636 1.00 12.63 376 ALA B CA 1
ATOM 6297 C C . ALA B 1 376 ? -52.007 -3.783 49.859 1.00 13.01 376 ALA B C 1
ATOM 6298 O O . ALA B 1 376 ? -51.009 -4.086 50.461 1.00 15.37 376 ALA B O 1
ATOM 6300 N N . PRO B 1 377 ? -52.038 -3.661 48.522 1.00 13.50 377 PRO B N 1
ATOM 6301 C CA . PRO B 1 377 ? -50.803 -3.710 47.748 1.00 14.50 377 PRO B CA 1
ATOM 6302 C C . PRO B 1 377 ? -50.021 -2.411 47.826 1.00 14.36 377 PRO B C 1
ATOM 6303 O O . PRO B 1 377 ? -50.518 -1.397 48.349 1.00 13.58 377 PRO B O 1
ATOM 6307 N N . ALA B 1 378 ? -48.800 -2.449 47.323 1.00 14.46 378 ALA B N 1
ATOM 6308 C CA . ALA B 1 378 ? -47.899 -1.279 47.266 1.00 16.58 378 ALA B CA 1
ATOM 6309 C C . ALA B 1 378 ? -48.524 -0.244 46.348 1.00 17.15 378 ALA B C 1
ATOM 6310 O O . ALA B 1 378 ? -49.163 -0.557 45.326 1.00 16.06 378 ALA B O 1
ATOM 6312 N N . ILE B 1 379 ? -48.361 1.011 46.706 1.00 18.31 379 ILE B N 1
ATOM 6313 C CA . ILE B 1 379 ? -48.657 2.107 45.807 1.00 19.17 379 ILE B CA 1
ATOM 6314 C C . ILE B 1 379 ? -47.909 1.896 44.492 1.00 18.98 379 ILE B C 1
ATOM 6315 O O . ILE B 1 379 ? -46.759 1.542 44.522 1.00 18.49 379 ILE B O 1
ATOM 6320 N N . GLY B 1 380 ? -48.581 2.069 43.356 1.00 19.07 380 GLY B N 1
ATOM 6321 C CA . GLY B 1 380 ? -47.946 1.888 42.041 1.00 19.76 380 GLY B CA 1
ATOM 6322 C C . GLY B 1 380 ? -48.094 0.498 41.420 1.00 21.97 380 GLY B C 1
ATOM 6323 O O . GLY B 1 380 ? -47.584 0.268 40.303 1.00 22.75 380 GLY B O 1
ATOM 6324 N N . THR B 1 381 ? -48.799 -0.419 42.092 1.00 20.40 381 THR B N 1
ATOM 6325 C CA . THR B 1 381 ? -48.938 -1.802 41.631 1.00 20.62 381 THR B CA 1
ATOM 6326 C C . THR B 1 381 ? -49.899 -1.845 40.461 1.00 21.95 381 THR B C 1
ATOM 6327 O O . THR B 1 381 ? -50.998 -1.311 40.543 1.00 23.09 381 THR B O 1
ATOM 6331 N N . GLU B 1 382 ? -49.482 -2.470 39.359 1.00 21.82 382 GLU B N 1
ATOM 6332 C CA . GLU B 1 382 ? -50.343 -2.630 38.177 1.00 24.79 382 GLU B CA 1
ATOM 6333 C C . GLU B 1 382 ? -51.022 -4.004 38.112 1.00 22.83 382 GLU B C 1
ATOM 6334 O O . GLU B 1 382 ? -52.107 -4.110 37.513 1.00 21.11 382 GLU B O 1
ATOM 6340 N N . TRP B 1 383 ? -50.367 -5.059 38.627 1.00 21.43 383 TRP B N 1
ATOM 6341 C CA . TRP B 1 383 ? -50.822 -6.459 38.491 1.00 25.14 383 TRP B CA 1
ATOM 6342 C C . TRP B 1 383 ? -50.707 -7.152 39.811 1.00 26.98 383 TRP B C 1
ATOM 6343 O O . TRP B 1 383 ? -49.723 -6.942 40.494 1.00 26.16 383 TRP B O 1
ATOM 6354 N N . ILE B 1 384 ? -51.700 -7.965 40.190 1.00 27.76 384 ILE B N 1
ATOM 6355 C CA . ILE B 1 384 ? -51.623 -8.760 41.438 1.00 26.99 384 ILE B CA 1
ATOM 6356 C C . ILE B 1 384 ? -51.844 -10.225 41.117 1.00 28.62 384 ILE B C 1
ATOM 6357 O O . ILE B 1 384 ? -52.369 -10.560 40.043 1.00 23.11 384 ILE B O 1
ATOM 6362 N N . GLU B 1 385 ? -51.482 -11.086 42.064 1.00 31.07 385 GLU B N 1
ATOM 6363 C CA . GLU B 1 385 ? -51.774 -12.499 41.924 1.00 35.15 385 GLU B CA 1
ATOM 6364 C C . GLU B 1 385 ? -52.683 -12.938 43.041 1.00 32.83 385 GLU B C 1
ATOM 6365 O O . GLU B 1 385 ? -52.458 -12.641 44.236 1.00 30.97 385 GLU B O 1
ATOM 6371 N N . VAL B 1 386 ? -53.762 -13.601 42.671 1.00 31.34 386 VAL B N 1
ATOM 6372 C CA . VAL B 1 386 ? -54.719 -14.188 43.633 1.00 31.46 386 VAL B CA 1
ATOM 6373 C C . VAL B 1 386 ? -54.799 -15.716 43.389 1.00 29.19 386 VAL B C 1
ATOM 6374 O O . VAL B 1 386 ? -55.255 -16.168 42.321 1.00 23.61 386 VAL B O 1
ATOM 6378 N N . ASN B 1 387 ? -54.363 -16.481 44.383 1.00 29.16 387 ASN B N 1
ATOM 6379 C CA . ASN B 1 387 ? -54.187 -17.946 44.282 1.00 33.84 387 ASN B CA 1
ATOM 6380 C C . ASN B 1 387 ? -53.478 -18.348 42.963 1.00 37.20 387 ASN B C 1
ATOM 6381 O O . ASN B 1 387 ? -53.941 -19.215 42.241 1.00 43.52 387 ASN B O 1
ATOM 6386 N N . GLY B 1 388 ? -52.381 -17.679 42.646 1.00 36.20 388 GLY B N 1
ATOM 6387 C CA . GLY B 1 388 ? -51.646 -17.931 41.424 1.00 37.57 388 GLY B CA 1
ATOM 6388 C C . GLY B 1 388 ? -52.181 -17.321 40.127 1.00 36.75 388 GLY B C 1
ATOM 6389 O O . GLY B 1 388 ? -51.513 -17.444 39.105 1.00 37.50 388 GLY B O 1
ATOM 6390 N N . THR B 1 389 ? -53.363 -16.693 40.126 1.00 35.07 389 THR B N 1
ATOM 6391 C CA . THR B 1 389 ? -53.892 -16.086 38.892 1.00 31.35 389 THR B CA 1
ATOM 6392 C C . THR B 1 389 ? -53.780 -14.550 38.898 1.00 30.67 389 THR B C 1
ATOM 6393 O O . THR B 1 389 ? -54.231 -13.842 39.840 1.00 27.01 389 THR B O 1
ATOM 6397 N N . ARG B 1 390 ? -53.202 -14.062 37.816 1.00 29.62 390 ARG B N 1
ATOM 6398 C CA . ARG B 1 390 ? -53.035 -12.630 37.568 1.00 31.32 390 ARG B CA 1
ATOM 6399 C C . ARG B 1 390 ? -54.353 -11.829 37.357 1.00 30.54 390 ARG B C 1
ATOM 6400 O O . ARG B 1 390 ? -55.259 -12.336 36.704 1.00 31.50 390 ARG B O 1
ATOM 6408 N N . HIS B 1 391 ? -54.418 -10.615 37.921 1.00 28.76 391 HIS B N 1
ATOM 6409 C CA . HIS B 1 391 ? -55.453 -9.630 37.607 1.00 26.99 391 HIS B CA 1
ATOM 6410 C C . HIS B 1 391 ? -54.871 -8.200 37.597 1.00 24.22 391 HIS B C 1
ATOM 6411 O O . HIS B 1 391 ? -53.969 -7.933 38.362 1.00 22.25 391 HIS B O 1
ATOM 6418 N N . PRO B 1 392 ? -55.416 -7.301 36.773 1.00 22.72 392 PRO B N 1
ATOM 6419 C CA . PRO B 1 392 ? -55.049 -5.878 36.910 1.00 23.33 392 PRO B CA 1
ATOM 6420 C C . PRO B 1 392 ? -55.466 -5.372 38.303 1.00 24.09 392 PRO B C 1
ATOM 6421 O O . PRO B 1 392 ? -56.575 -5.627 38.745 1.00 20.51 392 PRO B O 1
ATOM 6425 N N . CYS B 1 393 ? -54.535 -4.757 39.016 1.00 22.83 393 CYS B N 1
ATOM 6426 C CA . CYS B 1 393 ? -54.714 -4.407 40.424 1.00 23.58 393 CYS B CA 1
ATOM 6427 C C . CYS B 1 393 ? -55.913 -3.541 40.690 1.00 23.09 393 CYS B C 1
ATOM 6428 O O . CYS B 1 393 ? -56.672 -3.829 41.592 1.00 24.31 393 CYS B O 1
ATOM 6431 N N . ARG B 1 394 ? -56.060 -2.460 39.940 1.00 22.58 394 ARG B N 1
ATOM 6432 C CA . ARG B 1 394 ? -57.090 -1.472 40.218 1.00 24.34 394 ARG B CA 1
ATOM 6433 C C . ARG B 1 394 ? -58.498 -2.062 40.141 1.00 24.86 394 ARG B C 1
ATOM 6434 O O . ARG B 1 394 ? -59.160 -2.036 41.146 1.00 31.01 394 ARG B O 1
ATOM 6442 N N . PRO B 1 395 ? -58.924 -2.683 39.035 1.00 22.31 395 PRO B N 1
ATOM 6443 C CA . PRO B 1 395 ? -60.262 -3.329 39.034 1.00 22.15 395 PRO B CA 1
ATOM 6444 C C . PRO B 1 395 ? -60.403 -4.497 39.995 1.00 20.48 395 PRO B C 1
ATOM 6445 O O . PRO B 1 395 ? -61.489 -4.727 40.550 1.00 20.74 395 PRO B O 1
ATOM 6449 N N . ALA B 1 396 ? -59.320 -5.241 40.175 1.00 18.68 396 ALA B N 1
ATOM 6450 C CA . ALA B 1 396 ? -59.365 -6.457 40.976 1.00 18.27 396 ALA B CA 1
ATOM 6451 C C . ALA B 1 396 ? -59.773 -6.266 42.425 1.00 18.03 396 ALA B C 1
ATOM 6452 O O . ALA B 1 396 ? -60.294 -7.227 43.025 1.00 17.19 396 ALA B O 1
ATOM 6454 N N . MET B 1 397 ? -59.461 -5.112 43.018 1.00 15.96 397 MET B N 1
ATOM 6455 C CA . MET B 1 397 ? -59.782 -4.864 44.431 1.00 16.43 397 MET B CA 1
ATOM 6456 C C . MET B 1 397 ? -61.295 -5.031 44.692 1.00 14.06 397 MET B C 1
ATOM 6457 O O . MET B 1 397 ? -61.704 -5.318 45.813 1.00 14.27 397 MET B O 1
ATOM 6462 N N . GLY B 1 398 ? -62.132 -4.815 43.680 1.00 12.16 398 GLY B N 1
ATOM 6463 C CA . GLY B 1 398 ? -63.602 -4.957 43.813 1.00 11.76 398 GLY B CA 1
ATOM 6464 C C . GLY B 1 398 ? -64.229 -6.265 43.352 1.00 12.92 398 GLY B C 1
ATOM 6465 O O . GLY B 1 398 ? -65.452 -6.394 43.255 1.00 13.77 398 GLY B O 1
ATOM 6466 N N . LEU B 1 399 ? -63.426 -7.256 43.060 1.00 12.25 399 LEU B N 1
ATOM 6467 C CA . LEU B 1 399 ? -63.960 -8.567 42.606 1.00 12.87 399 LEU B CA 1
ATOM 6468 C C . LEU B 1 399 ? -65.039 -9.167 43.522 1.00 12.10 399 LEU B C 1
ATOM 6469 O O . LEU B 1 399 ? -66.025 -9.784 43.016 1.00 10.75 399 LEU B O 1
ATOM 6474 N N . LEU B 1 400 ? -64.835 -9.041 44.841 1.00 11.20 400 LEU B N 1
ATOM 6475 C CA . LEU B 1 400 ? -65.759 -9.630 45.825 1.00 11.96 400 LEU B CA 1
ATOM 6476 C C . LEU B 1 400 ? -66.901 -8.688 46.249 1.00 11.02 400 LEU B C 1
ATOM 6477 O O . LEU B 1 400 ? -67.912 -9.124 46.737 1.00 10.39 400 LEU B O 1
ATOM 6482 N N . THR B 1 401 ? -66.720 -7.402 46.033 1.00 10.84 401 THR B N 1
ATOM 6483 C CA . THR B 1 401 ? -67.723 -6.382 46.411 1.00 10.58 401 THR B CA 1
ATOM 6484 C C . THR B 1 401 ? -68.756 -6.156 45.306 1.00 10.57 401 THR B C 1
ATOM 6485 O O . THR B 1 401 ? -69.953 -5.954 45.590 1.00 9.44 401 THR B O 1
ATOM 6489 N N . GLN B 1 402 ? -68.301 -6.195 44.066 1.00 10.83 402 GLN B N 1
ATOM 6490 C CA . GLN B 1 402 ? -69.104 -5.713 42.931 1.00 12.07 402 GLN B CA 1
ATOM 6491 C C . GLN B 1 402 ? -70.405 -6.523 42.691 1.00 11.77 402 GLN B C 1
ATOM 6492 O O . GLN B 1 402 ? -71.418 -5.928 42.418 1.00 11.69 402 GLN B O 1
ATOM 6498 N N . PRO B 1 403 ? -70.389 -7.875 42.846 1.00 11.49 403 PRO B N 1
ATOM 6499 C CA . PRO B 1 403 ? -71.641 -8.590 42.687 1.00 12.09 403 PRO B CA 1
ATOM 6500 C C . PRO B 1 403 ? -72.731 -8.212 43.723 1.00 12.07 403 PRO B C 1
ATOM 6501 O O . PRO B 1 403 ? -73.940 -8.291 43.476 1.00 12.16 403 PRO B O 1
ATOM 6505 N N . VAL B 1 404 ? -72.312 -7.828 44.907 1.00 12.72 404 VAL B N 1
ATOM 6506 C CA . VAL B 1 404 ? -73.239 -7.628 46.025 1.00 12.69 404 VAL B CA 1
ATOM 6507 C C . VAL B 1 404 ? -73.957 -6.266 45.995 1.00 12.57 404 VAL B C 1
ATOM 6508 O O . VAL B 1 404 ? -75.179 -6.182 46.181 1.00 13.20 404 VAL B O 1
ATOM 6512 N N . SER B 1 405 ? -73.215 -5.199 45.742 1.00 12.17 405 SER B N 1
ATOM 6513 C CA . SER B 1 405 ? -73.822 -3.878 45.553 1.00 12.66 405 SER B CA 1
ATOM 6514 C C . SER B 1 405 ? -74.744 -3.813 44.304 1.00 12.88 405 SER B C 1
ATOM 6515 O O . SER B 1 405 ? -75.651 -2.985 44.237 1.00 13.48 405 SER B O 1
ATOM 6518 N N . PHE B 1 406 ? -74.578 -4.715 43.340 1.00 12.04 406 PHE B N 1
ATOM 6519 C CA . PHE B 1 406 ? -75.427 -4.686 42.150 1.00 10.76 406 PHE B CA 1
ATOM 6520 C C . PHE B 1 406 ? -76.863 -5.067 42.488 1.00 11.22 406 PHE B C 1
ATOM 6521 O O . PHE B 1 406 ? -77.825 -4.547 41.898 1.00 10.57 406 PHE B O 1
ATOM 6529 N N . ALA B 1 407 ? -77.017 -5.999 43.448 1.00 12.38 407 ALA B N 1
ATOM 6530 C CA . ALA B 1 407 ? -78.308 -6.357 44.016 1.00 12.30 407 ALA B CA 1
ATOM 6531 C C . ALA B 1 407 ? -78.780 -5.342 45.066 1.00 12.56 407 ALA B C 1
ATOM 6532 O O . ALA B 1 407 ? -79.978 -5.322 45.431 1.00 14.66 407 ALA B O 1
ATOM 6534 N N . GLY B 1 408 ? -77.865 -4.521 45.588 1.00 12.79 408 GLY B N 1
ATOM 6535 C CA . GLY B 1 408 ? -78.252 -3.430 46.528 1.00 11.67 408 GLY B CA 1
ATOM 6536 C C . GLY B 1 408 ? -78.452 -3.941 47.941 1.00 12.12 408 GLY B C 1
ATOM 6537 O O . GLY B 1 408 ? -79.098 -3.251 48.717 1.00 13.66 408 GLY B O 1
ATOM 6538 N N . CYS B 1 409 ? -77.892 -5.121 48.279 1.00 11.37 409 CYS B N 1
ATOM 6539 C CA . CYS B 1 409 ? -78.001 -5.697 49.629 1.00 11.41 409 CYS B CA 1
ATOM 6540 C C . CYS B 1 409 ? -77.128 -4.905 50.618 1.00 10.03 409 CYS B C 1
ATOM 6541 O O . CYS B 1 409 ? -76.034 -4.489 50.282 1.00 10.02 409 CYS B O 1
ATOM 6544 N N . PRO B 1 410 ? -77.593 -4.715 51.849 1.00 9.29 410 PRO B N 1
ATOM 6545 C CA . PRO B 1 410 ? -76.752 -3.999 52.809 1.00 9.13 410 PRO B CA 1
ATOM 6546 C C . PRO B 1 410 ? -75.567 -4.886 53.276 1.00 8.49 410 PRO B C 1
ATOM 6547 O O . PRO B 1 410 ? -75.675 -6.150 53.284 1.00 8.06 410 PRO B O 1
ATOM 6551 N N . VAL B 1 411 ? -74.443 -4.232 53.599 1.00 7.86 411 VAL B N 1
ATOM 6552 C CA . VAL B 1 411 ? -73.198 -4.942 53.971 1.00 8.33 411 VAL B CA 1
ATOM 6553 C C . VAL B 1 411 ? -72.514 -4.184 55.069 1.00 9.31 411 VAL B C 1
ATOM 6554 O O . VAL B 1 411 ? -72.402 -2.978 54.945 1.00 9.03 411 VAL B O 1
ATOM 6558 N N . VAL B 1 412 ? -72.098 -4.878 56.139 1.00 9.24 412 VAL B N 1
ATOM 6559 C CA . VAL B 1 412 ? -71.099 -4.337 57.080 1.00 9.22 412 VAL B CA 1
ATOM 6560 C C . VAL B 1 412 ? -69.781 -4.967 56.738 1.00 9.10 412 VAL B C 1
ATOM 6561 O O . VAL B 1 412 ? -69.669 -6.208 56.612 1.00 8.93 412 VAL B O 1
ATOM 6565 N N . ALA B 1 413 ? -68.777 -4.137 56.629 1.00 9.58 413 ALA B N 1
ATOM 6566 C CA . ALA B 1 413 ? -67.395 -4.528 56.452 1.00 9.82 413 ALA B CA 1
ATOM 6567 C C . ALA B 1 413 ? -66.671 -4.476 57.809 1.00 10.69 413 ALA B C 1
ATOM 6568 O O . ALA B 1 413 ? -66.537 -3.416 58.433 1.00 10.09 413 ALA B O 1
ATOM 6570 N N . ALA B 1 414 ? -66.350 -5.647 58.321 1.00 10.76 414 ALA B N 1
ATOM 6571 C CA . ALA B 1 414 ? -65.766 -5.811 59.684 1.00 10.52 414 ALA B CA 1
ATOM 6572 C C . ALA B 1 414 ? -64.245 -6.022 59.543 1.00 10.30 414 ALA B C 1
ATOM 6573 O O . ALA B 1 414 ? -63.806 -6.868 58.781 1.00 11.36 414 ALA B O 1
ATOM 6575 N N . PRO B 1 415 ? -63.437 -5.230 60.241 1.00 10.81 415 PRO B N 1
ATOM 6576 C CA . PRO B 1 415 ? -61.956 -5.291 60.113 1.00 11.78 415 PRO B CA 1
ATOM 6577 C C . PRO B 1 415 ? -61.359 -6.431 60.948 1.00 13.03 415 PRO B C 1
ATOM 6578 O O . PRO B 1 415 ? -61.702 -6.550 62.112 1.00 13.24 415 PRO B O 1
ATOM 6582 N N . THR B 1 416 ? -60.568 -7.310 60.311 1.00 13.18 416 THR B N 1
ATOM 6583 C CA . THR B 1 416 ? -59.921 -8.448 60.962 1.00 14.24 416 THR B CA 1
ATOM 6584 C C . THR B 1 416 ? -58.440 -8.465 60.618 1.00 14.50 416 THR B C 1
ATOM 6585 O O . THR B 1 416 ? -57.964 -7.702 59.735 1.00 13.96 416 THR B O 1
ATOM 6589 N N . TRP B 1 417 ? -57.692 -9.288 61.377 1.00 14.44 417 TRP B N 1
ATOM 6590 C CA . TRP B 1 417 ? -56.225 -9.192 61.379 1.00 15.03 417 TRP B CA 1
ATOM 6591 C C . TRP B 1 417 ? -55.686 -10.631 61.238 1.00 17.81 417 TRP B C 1
ATOM 6592 O O . TRP B 1 417 ? -55.357 -11.275 62.218 1.00 19.06 417 TRP B O 1
ATOM 6603 N N . PRO B 1 418 ? -55.681 -11.167 60.017 1.00 19.78 418 PRO B N 1
ATOM 6604 C CA . PRO B 1 418 ? -55.201 -12.541 59.834 1.00 21.53 418 PRO B CA 1
ATOM 6605 C C . PRO B 1 418 ? -53.656 -12.677 59.997 1.00 22.91 418 PRO B C 1
ATOM 6606 O O . PRO B 1 418 ? -52.864 -11.701 59.777 1.00 21.26 418 PRO B O 1
ATOM 6610 N N . GLY B 1 419 ? -53.245 -13.883 60.420 1.00 24.14 419 GLY B N 1
ATOM 6611 C CA . GLY B 1 419 ? -51.840 -14.235 60.508 1.00 25.16 419 GLY B CA 1
ATOM 6612 C C . GLY B 1 419 ? -51.162 -14.370 59.156 1.00 26.36 419 GLY B C 1
ATOM 6613 O O . GLY B 1 419 ? -51.807 -14.411 58.083 1.00 26.10 419 GLY B O 1
ATOM 6614 N N . GLU B 1 420 ? -49.837 -14.346 59.204 1.00 29.72 420 GLU B N 1
ATOM 6615 C CA . GLU B 1 420 ? -48.964 -14.541 58.034 1.00 33.20 420 GLU B CA 1
ATOM 6616 C C . GLU B 1 420 ? -49.342 -13.577 56.911 1.00 30.51 420 GLU B C 1
ATOM 6617 O O . GLU B 1 420 ? -49.402 -13.920 55.745 1.00 27.46 420 GLU B O 1
ATOM 6623 N N . ASN B 1 421 ? -49.571 -12.336 57.295 1.00 27.11 421 ASN B N 1
ATOM 6624 C CA . ASN B 1 421 ? -50.016 -11.339 56.373 1.00 25.31 421 ASN B CA 1
ATOM 6625 C C . ASN B 1 421 ? -49.349 -9.990 56.589 1.00 25.72 421 ASN B C 1
ATOM 6626 O O . ASN B 1 421 ? -49.963 -8.957 56.313 1.00 23.66 421 ASN B O 1
ATOM 6631 N N . ASP B 1 422 ? -48.116 -9.991 57.126 1.00 29.02 422 ASP B N 1
ATOM 6632 C CA . ASP B 1 422 ? -47.314 -8.775 57.388 1.00 30.07 422 ASP B CA 1
ATOM 6633 C C . ASP B 1 422 ? -47.992 -7.790 58.340 1.00 25.92 422 ASP B C 1
ATOM 6634 O O . ASP B 1 422 ? -47.740 -6.595 58.263 1.00 31.44 422 ASP B O 1
ATOM 6639 N N . GLY B 1 423 ? -48.843 -8.283 59.235 1.00 22.78 423 GLY B N 1
ATOM 6640 C CA . GLY B 1 423 ? -49.609 -7.431 60.135 1.00 23.45 423 GLY B CA 1
ATOM 6641 C C . GLY B 1 423 ? -50.664 -6.517 59.453 1.00 21.99 423 GLY B C 1
ATOM 6642 O O . GLY B 1 423 ? -51.132 -5.577 60.076 1.00 21.66 423 GLY B O 1
ATOM 6643 N N . MET B 1 424 ? -51.036 -6.779 58.190 1.00 16.54 424 MET B N 1
ATOM 6644 C CA . MET B 1 424 ? -51.997 -5.911 57.487 1.00 14.87 424 MET B CA 1
ATOM 6645 C C . MET B 1 424 ? -53.425 -6.457 57.677 1.00 14.36 424 MET B C 1
ATOM 6646 O O . MET B 1 424 ? -53.657 -7.715 57.810 1.00 13.60 424 MET B O 1
ATOM 6651 N N . PRO B 1 425 ? -54.412 -5.545 57.750 1.00 11.91 425 PRO B N 1
ATOM 6652 C CA . PRO B 1 425 ? -55.767 -6.051 57.938 1.00 11.83 425 PRO B CA 1
ATOM 6653 C C . PRO B 1 425 ? -56.439 -6.512 56.604 1.00 12.15 425 PRO B C 1
ATOM 6654 O O . PRO B 1 425 ? -55.929 -6.273 55.483 1.00 11.84 425 PRO B O 1
ATOM 6658 N N . ILE B 1 426 ? -57.565 -7.178 56.779 1.00 12.26 426 ILE B N 1
ATOM 6659 C CA . ILE B 1 426 ? -58.446 -7.530 55.702 1.00 13.01 426 ILE B CA 1
ATOM 6660 C C . ILE B 1 426 ? -59.850 -7.616 56.251 1.00 12.72 426 ILE B C 1
ATOM 6661 O O . ILE B 1 426 ? -60.054 -8.023 57.395 1.00 12.03 426 ILE B O 1
ATOM 6666 N N . GLY B 1 427 ? -60.828 -7.160 55.472 1.00 12.41 427 GLY B N 1
ATOM 6667 C CA . GLY B 1 427 ? -62.165 -7.105 55.938 1.00 11.65 427 GLY B CA 1
ATOM 6668 C C . GLY B 1 427 ? -63.004 -8.298 55.588 1.00 11.54 427 GLY B C 1
ATOM 6669 O O . GLY B 1 427 ? -62.699 -9.020 54.609 1.00 11.07 427 GLY B O 1
ATOM 6670 N N . VAL B 1 428 ? -64.091 -8.467 56.354 1.00 11.09 428 VAL B N 1
ATOM 6671 C CA . VAL B 1 428 ? -65.111 -9.437 56.026 1.00 12.12 428 VAL B CA 1
ATOM 6672 C C . VAL B 1 428 ? -66.436 -8.708 55.738 1.00 11.83 428 VAL B C 1
ATOM 6673 O O . VAL B 1 428 ? -66.858 -7.852 56.543 1.00 13.66 428 VAL B O 1
ATOM 6677 N N . GLN B 1 429 ? -67.121 -9.089 54.674 1.00 10.65 429 GLN B N 1
ATOM 6678 C CA . GLN B 1 429 ? -68.494 -8.625 54.360 1.00 9.93 429 GLN B CA 1
ATOM 6679 C C . GLN B 1 429 ? -69.512 -9.445 55.087 1.00 10.41 429 GLN B C 1
ATOM 6680 O O . GLN B 1 429 ? -69.542 -10.675 54.924 1.00 10.88 429 GLN B O 1
ATOM 6686 N N . LEU B 1 430 ? -70.376 -8.791 55.846 1.00 10.32 430 LEU B N 1
ATOM 6687 C CA . LEU B 1 430 ? -71.575 -9.413 56.429 1.00 9.65 430 LEU B CA 1
ATOM 6688 C C . LEU B 1 430 ? -72.777 -8.870 55.678 1.00 9.39 430 LEU B C 1
ATOM 6689 O O . LEU B 1 430 ? -73.117 -7.693 55.805 1.00 7.82 430 LEU B O 1
ATOM 6694 N N . ILE B 1 431 ? -73.382 -9.715 54.843 1.00 8.51 431 ILE B N 1
ATOM 6695 C CA . ILE B 1 431 ? -74.338 -9.340 53.827 1.00 8.80 431 ILE B CA 1
ATOM 6696 C C . ILE B 1 431 ? -75.713 -9.817 54.304 1.00 9.17 431 ILE B C 1
ATOM 6697 O O . ILE B 1 431 ? -75.862 -10.982 54.714 1.00 7.99 431 ILE B O 1
ATOM 6702 N N . ALA B 1 432 ? -76.710 -8.942 54.228 1.00 9.23 432 ALA B N 1
ATOM 6703 C CA . ALA B 1 432 ? -78.085 -9.304 54.494 1.00 9.31 432 ALA B CA 1
ATOM 6704 C C . ALA B 1 432 ? -79.005 -8.935 53.339 1.00 10.14 432 ALA B C 1
ATOM 6705 O O . ALA B 1 432 ? -78.604 -8.257 52.398 1.00 9.11 432 ALA B O 1
ATOM 6707 N N . ALA B 1 433 ? -80.272 -9.359 53.428 1.00 9.62 433 ALA B N 1
ATOM 6708 C CA . ALA B 1 433 ? -81.272 -9.038 52.413 1.00 9.43 433 ALA B CA 1
ATOM 6709 C C . ALA B 1 433 ? -81.528 -7.515 52.427 1.00 8.96 433 ALA B C 1
ATOM 6710 O O . ALA B 1 433 ? -81.306 -6.875 53.412 1.00 8.41 433 ALA B O 1
ATOM 6712 N N . PRO B 1 434 ? -82.040 -6.952 51.305 1.00 9.30 434 PRO B N 1
ATOM 6713 C CA . PRO B 1 434 ? -82.468 -5.590 51.277 1.00 9.00 434 PRO B CA 1
ATOM 6714 C C . PRO B 1 434 ? -83.310 -5.224 52.480 1.00 9.41 434 PRO B C 1
ATOM 6715 O O . PRO B 1 434 ? -84.253 -5.913 52.828 1.00 8.74 434 PRO B O 1
ATOM 6719 N N . TRP B 1 435 ? -82.923 -4.102 53.104 1.00 9.43 435 TRP B N 1
ATOM 6720 C CA . TRP B 1 435 ? -83.607 -3.499 54.252 1.00 10.00 435 TRP B CA 1
ATOM 6721 C C . TRP B 1 435 ? -83.247 -4.098 55.615 1.00 9.66 435 TRP B C 1
ATOM 6722 O O . TRP B 1 435 ? -83.790 -3.641 56.644 1.00 10.64 435 TRP B O 1
ATOM 6733 N N . ASN B 1 436 ? -82.308 -5.030 55.635 1.00 9.26 436 ASN B N 1
ATOM 6734 C CA . ASN B 1 436 ? -81.976 -5.739 56.858 1.00 10.60 436 ASN B CA 1
ATOM 6735 C C . ASN B 1 436 ? -80.591 -5.331 57.413 1.00 10.22 436 ASN B C 1
ATOM 6736 O O . ASN B 1 436 ? -79.889 -6.154 58.042 1.00 10.25 436 ASN B O 1
ATOM 6741 N N . GLU B 1 437 ? -80.268 -4.033 57.289 1.00 11.38 437 GLU B N 1
ATOM 6742 C CA . GLU B 1 437 ? -79.057 -3.456 57.871 1.00 11.03 437 GLU B CA 1
ATOM 6743 C C . GLU B 1 437 ? -78.860 -3.871 59.347 1.00 12.56 437 GLU B C 1
ATOM 6744 O O . GLU B 1 437 ? -77.730 -4.121 59.754 1.00 11.45 437 GLU B O 1
ATOM 6750 N N . SER B 1 438 ? -79.935 -3.901 60.139 1.00 14.64 438 SER B N 1
ATOM 6751 C CA . SER B 1 438 ? -79.758 -4.187 61.563 1.00 16.65 438 SER B CA 1
ATOM 6752 C C . SER B 1 438 ? -79.253 -5.618 61.827 1.00 15.19 438 SER B C 1
ATOM 6753 O O . SER B 1 438 ? -78.548 -5.829 62.814 1.00 14.44 438 SER B O 1
ATOM 6756 N N . LEU B 1 439 ? -79.508 -6.571 60.923 1.00 13.54 439 LEU B N 1
ATOM 6757 C CA . LEU B 1 439 ? -78.879 -7.923 61.038 1.00 13.02 439 LEU B CA 1
ATOM 6758 C C . LEU B 1 439 ? -77.378 -7.881 60.805 1.00 13.39 439 LEU B C 1
ATOM 6759 O O . LEU B 1 439 ? -76.617 -8.530 61.530 1.00 12.23 439 LEU B O 1
ATOM 6764 N N . CYS B 1 440 ? -76.940 -7.133 59.794 1.00 12.96 440 CYS B N 1
ATOM 6765 C CA . CYS B 1 440 ? -75.519 -6.975 59.531 1.00 13.74 440 CYS B CA 1
ATOM 6766 C C . CYS B 1 440 ? -74.843 -6.389 60.740 1.00 12.22 440 CYS B C 1
ATOM 6767 O O . CYS B 1 440 ? -73.741 -6.802 61.133 1.00 10.79 440 CYS B O 1
ATOM 6770 N N . LEU B 1 441 ? -75.485 -5.365 61.311 1.00 11.85 441 LEU B N 1
ATOM 6771 C CA . LEU B 1 441 ? -74.895 -4.657 62.450 1.00 12.01 441 LEU B CA 1
ATOM 6772 C C . LEU B 1 441 ? -74.869 -5.542 63.702 1.00 12.39 441 LEU B C 1
ATOM 6773 O O . LEU B 1 441 ? -73.873 -5.522 64.452 1.00 10.36 441 LEU B O 1
ATOM 6778 N N . ARG B 1 442 ? -75.954 -6.306 63.938 1.00 11.33 442 ARG B N 1
ATOM 6779 C CA . ARG B 1 442 ? -75.960 -7.289 65.044 1.00 12.14 442 ARG B CA 1
ATOM 6780 C C . ARG B 1 442 ? -74.829 -8.321 64.927 1.00 12.21 442 ARG B C 1
ATOM 6781 O O . ARG B 1 442 ? -74.185 -8.661 65.908 1.00 13.27 442 ARG B O 1
ATOM 6789 N N . ALA B 1 443 ? -74.571 -8.801 63.720 1.00 13.39 443 ALA B N 1
ATOM 6790 C CA . ALA B 1 443 ? -73.479 -9.743 63.471 1.00 13.72 443 ALA B CA 1
ATOM 6791 C C . ALA B 1 443 ? -72.145 -9.086 63.702 1.00 13.56 443 ALA B C 1
ATOM 6792 O O . ALA B 1 443 ? -71.211 -9.686 64.297 1.00 14.00 443 ALA B O 1
ATOM 6794 N N . GLY B 1 444 ? -72.010 -7.839 63.256 1.00 12.41 444 GLY B N 1
ATOM 6795 C CA . GLY B 1 444 ? -70.790 -7.127 63.514 1.00 12.01 444 GLY B CA 1
ATOM 6796 C C . GLY B 1 444 ? -70.473 -6.937 64.981 1.00 12.49 444 GLY B C 1
ATOM 6797 O O . GLY B 1 444 ? -69.316 -7.032 65.379 1.00 11.15 444 GLY B O 1
ATOM 6798 N N . LYS B 1 445 ? -71.515 -6.643 65.770 1.00 12.60 445 LYS B N 1
ATOM 6799 C CA . LYS B 1 445 ? -71.364 -6.474 67.186 1.00 14.12 445 LYS B CA 1
ATOM 6800 C C . LYS B 1 445 ? -70.838 -7.750 67.878 1.00 13.65 445 LYS B C 1
ATOM 6801 O O . LYS B 1 445 ? -69.964 -7.671 68.765 1.00 14.51 445 LYS B O 1
ATOM 6807 N N . VAL B 1 446 ? -71.306 -8.906 67.461 1.00 13.99 446 VAL B N 1
ATOM 6808 C CA . VAL B 1 446 ? -70.754 -10.193 67.981 1.00 15.27 446 VAL B CA 1
ATOM 6809 C C . VAL B 1 446 ? -69.286 -10.333 67.598 1.00 15.80 446 VAL B C 1
ATOM 6810 O O . VAL B 1 446 ? -68.460 -10.679 68.458 1.00 16.42 446 VAL B O 1
ATOM 6814 N N . LEU B 1 447 ? -68.912 -9.970 66.368 1.00 12.91 447 LEU B N 1
ATOM 6815 C CA . LEU B 1 447 ? -67.513 -10.017 66.036 1.00 13.67 447 LEU B CA 1
ATOM 6816 C C . LEU B 1 447 ? -66.675 -9.058 66.880 1.00 14.17 447 LEU B C 1
ATOM 6817 O O . LEU B 1 447 ? -65.540 -9.402 67.272 1.00 14.80 447 LEU B O 1
ATOM 6822 N N . GLN B 1 448 ? -67.208 -7.876 67.141 1.00 13.01 448 GLN B N 1
ATOM 6823 C CA . GLN B 1 448 ? -66.503 -6.896 67.921 1.00 13.93 448 GLN B CA 1
ATOM 6824 C C . GLN B 1 448 ? -66.338 -7.329 69.392 1.00 15.63 448 GLN B C 1
ATOM 6825 O O . GLN B 1 448 ? -65.261 -7.156 69.963 1.00 15.34 448 GLN B O 1
ATOM 6831 N N . ASP B 1 449 ? -67.395 -7.882 69.960 1.00 17.26 449 ASP B N 1
ATOM 6832 C CA . ASP B 1 449 ? -67.388 -8.338 71.359 1.00 21.93 449 ASP B CA 1
ATOM 6833 C C . ASP B 1 449 ? -66.368 -9.432 71.643 1.00 22.51 449 ASP B C 1
ATOM 6834 O O . ASP B 1 449 ? -65.763 -9.427 72.688 1.00 23.80 449 ASP B O 1
ATOM 6839 N N . THR B 1 450 ? -66.173 -10.349 70.706 1.00 22.36 450 THR B N 1
ATOM 6840 C CA . THR B 1 450 ? -65.222 -11.421 70.868 1.00 24.12 450 THR B CA 1
ATOM 6841 C C . THR B 1 450 ? -63.830 -11.000 70.507 1.00 22.98 450 THR B C 1
ATOM 6842 O O . THR B 1 450 ? -62.925 -11.790 70.643 1.00 24.29 450 THR B O 1
ATOM 6846 N N . GLY B 1 451 ? -63.619 -9.796 69.987 1.00 19.89 451 GLY B N 1
ATOM 6847 C CA . GLY B 1 451 ? -62.258 -9.329 69.708 1.00 21.08 451 GLY B CA 1
ATOM 6848 C C . GLY B 1 451 ? -61.726 -9.714 68.358 1.00 21.76 451 GLY B C 1
ATOM 6849 O O . GLY B 1 451 ? -60.615 -9.347 68.024 1.00 24.71 451 GLY B O 1
ATOM 6850 N N . ILE B 1 452 ? -62.526 -10.426 67.555 1.00 19.67 452 ILE B N 1
ATOM 6851 C CA . ILE B 1 452 ? -62.141 -10.847 66.203 1.00 18.41 452 ILE B CA 1
ATOM 6852 C C . ILE B 1 452 ? -62.099 -9.652 65.233 1.00 17.52 452 ILE B C 1
ATOM 6853 O O . ILE B 1 452 ? -61.216 -9.600 64.380 1.00 17.71 452 ILE B O 1
ATOM 6858 N N . ALA B 1 453 ? -63.096 -8.760 65.325 1.00 15.50 453 ALA B N 1
ATOM 6859 C CA . ALA B 1 453 ? -63.120 -7.520 64.552 1.00 15.26 453 ALA B CA 1
ATOM 6860 C C . ALA B 1 453 ? -62.719 -6.355 65.427 1.00 15.21 453 ALA B C 1
ATOM 6861 O O . ALA B 1 453 ? -63.380 -6.103 66.472 1.00 15.87 453 ALA B O 1
ATOM 6863 N N . ARG B 1 454 ? -61.692 -5.625 65.012 1.00 14.25 454 ARG B N 1
ATOM 6864 C CA . ARG B 1 454 ? -61.181 -4.499 65.823 1.00 15.83 454 ARG B CA 1
ATOM 6865 C C . ARG B 1 454 ? -60.296 -3.601 64.989 1.00 15.59 454 ARG B C 1
ATOM 6866 O O . ARG B 1 454 ? -59.863 -4.001 63.907 1.00 13.33 454 ARG B O 1
ATOM 6874 N N . LEU B 1 455 ? -59.997 -2.410 65.511 1.00 14.53 455 LEU B N 1
ATOM 6875 C CA . LEU B 1 455 ? -59.014 -1.535 64.885 1.00 17.80 455 LEU B CA 1
ATOM 6876 C C . LEU B 1 455 ? -57.656 -1.813 65.524 1.00 22.15 455 LEU B C 1
ATOM 6877 O O . LEU B 1 455 ? -57.587 -2.407 66.580 1.00 26.44 455 LEU B O 1
ATOM 6882 N N . LYS B 1 456 ? -56.594 -1.316 64.920 1.00 27.69 456 LYS B N 1
ATOM 6883 C CA . LYS B 1 456 ? -55.293 -1.274 65.578 1.00 32.34 456 LYS B CA 1
ATOM 6884 C C . LYS B 1 456 ? -54.536 0.021 65.289 1.00 40.25 456 LYS B C 1
ATOM 6885 O O . LYS B 1 456 ? -54.720 0.689 64.272 1.00 41.77 456 LYS B O 1
ATOM 6891 N N . CYS B 1 457 ? -53.560 0.282 66.148 0.50 47.13 457 CYS B N 1
ATOM 6892 C CA . CYS B 1 457 ? -52.512 1.295 65.907 0.50 53.75 457 CYS B CA 1
ATOM 6893 C C . CYS B 1 457 ? -51.294 0.772 65.128 0.50 55.73 457 CYS B C 1
ATOM 6894 O O . CYS B 1 457 ? -51.267 0.822 63.893 0.50 62.42 457 CYS B O 1
ATOM 6897 N N . MET C 2 1 ? -65.518 -10.309 18.329 1.00 66.97 1 MET C N 1
ATOM 6898 C CA . MET C 2 1 ? -64.751 -9.056 18.060 1.00 60.49 1 MET C CA 1
ATOM 6899 C C . MET C 2 1 ? -63.248 -9.331 18.091 1.00 57.10 1 MET C C 1
ATOM 6900 O O . MET C 2 1 ? -62.656 -9.502 19.170 1.00 53.74 1 MET C O 1
ATOM 6905 N N . THR C 2 2 ? -62.620 -9.316 16.933 1.00 50.26 2 THR C N 1
ATOM 6906 C CA . THR C 2 2 ? -61.171 -9.399 16.888 1.00 53.44 2 THR C CA 1
ATOM 6907 C C . THR C 2 2 ? -60.549 -8.050 17.306 1.00 57.30 2 THR C C 1
ATOM 6908 O O . THR C 2 2 ? -61.238 -7.011 17.339 1.00 55.79 2 THR C O 1
ATOM 6912 N N . GLU C 2 3 ? -59.242 -8.066 17.593 1.00 56.81 3 GLU C N 1
ATOM 6913 C CA . GLU C 2 3 ? -58.503 -6.848 17.968 1.00 55.52 3 GLU C CA 1
ATOM 6914 C C . GLU C 2 3 ? -58.534 -5.791 16.849 1.00 50.14 3 GLU C C 1
ATOM 6915 O O . GLU C 2 3 ? -58.604 -4.597 17.112 1.00 43.56 3 GLU C O 1
ATOM 6917 N N . THR C 2 4 ? -58.486 -6.225 15.601 1.00 47.01 4 THR C N 1
ATOM 6918 C CA . THR C 2 4 ? -58.520 -5.278 14.470 1.00 46.18 4 THR C CA 1
ATOM 6919 C C . THR C 2 4 ? -59.910 -4.630 14.287 1.00 39.34 4 THR C C 1
ATOM 6920 O O . THR C 2 4 ? -60.022 -3.455 13.927 1.00 36.45 4 THR C O 1
ATOM 6924 N N . GLU C 2 5 ? -60.955 -5.407 14.572 1.00 37.30 5 GLU C N 1
ATOM 6925 C CA . GLU C 2 5 ? -62.317 -4.909 14.502 1.00 36.22 5 GLU C CA 1
ATOM 6926 C C . GLU C 2 5 ? -62.540 -3.909 15.648 1.00 31.59 5 GLU C C 1
ATOM 6927 O O . GLU C 2 5 ? -63.195 -2.884 15.437 1.00 25.05 5 GLU C O 1
ATOM 6933 N N . ILE C 2 6 ? -61.975 -4.206 16.828 1.00 26.44 6 ILE C N 1
ATOM 6934 C CA . ILE C 2 6 ? -62.077 -3.309 17.997 1.00 25.90 6 ILE C CA 1
ATOM 6935 C C . ILE C 2 6 ? -61.414 -1.972 17.693 1.00 22.61 6 ILE C C 1
ATOM 6936 O O . ILE C 2 6 ? -61.983 -0.941 17.927 1.00 19.34 6 ILE C O 1
ATOM 6941 N N . PHE C 2 7 ? -60.238 -2.009 17.104 1.00 22.74 7 PHE C N 1
ATOM 6942 C CA . PHE C 2 7 ? -59.541 -0.797 16.780 1.00 22.21 7 PHE C CA 1
ATOM 6943 C C . PHE C 2 7 ? -60.316 0.077 15.800 1.00 22.80 7 PHE C C 1
ATOM 6944 O O . PHE C 2 7 ? -60.470 1.296 16.009 1.00 18.41 7 PHE C O 1
ATOM 6952 N N . ALA C 2 8 ? -60.846 -0.531 14.739 1.00 18.60 8 ALA C N 1
ATOM 6953 C CA . ALA C 2 8 ? -61.690 0.240 13.807 1.00 17.83 8 ALA C CA 1
ATOM 6954 C C . ALA C 2 8 ? -62.919 0.823 14.493 1.00 14.18 8 ALA C C 1
ATOM 6955 O O . ALA C 2 8 ? -63.354 1.906 14.142 1.00 13.95 8 ALA C O 1
ATOM 6957 N N . TYR C 2 9 ? -63.522 0.063 15.393 1.00 13.31 9 TYR C N 1
ATOM 6958 C CA . TYR C 2 9 ? -64.721 0.526 16.106 1.00 13.27 9 TYR C CA 1
ATOM 6959 C C . TYR C 2 9 ? -64.425 1.714 17.053 1.00 12.75 9 TYR C C 1
ATOM 6960 O O . TYR C 2 9 ? -65.150 2.702 17.047 1.00 11.79 9 TYR C O 1
ATOM 6969 N N . ILE C 2 10 ? -63.376 1.602 17.834 1.00 11.67 10 ILE C N 1
ATOM 6970 C CA . ILE C 2 10 ? -62.959 2.651 18.760 1.00 13.35 10 ILE C CA 1
ATOM 6971 C C . ILE C 2 10 ? -62.728 3.951 17.984 1.00 14.68 10 ILE C C 1
ATOM 6972 O O . ILE C 2 10 ? -63.217 5.045 18.385 1.00 13.35 10 ILE C O 1
ATOM 6977 N N . GLU C 2 11 ? -62.003 3.848 16.860 1.00 17.07 11 GLU C N 1
ATOM 6978 C CA . GLU C 2 11 ? -61.761 5.014 16.029 1.00 19.45 11 GLU C CA 1
ATOM 6979 C C . GLU C 2 11 ? -63.027 5.651 15.496 1.00 16.01 11 GLU C C 1
ATOM 6980 O O . GLU C 2 11 ? -63.216 6.860 15.638 1.00 14.99 11 GLU C O 1
ATOM 6986 N N . ALA C 2 12 ? -63.912 4.838 14.908 1.00 14.10 12 ALA C N 1
ATOM 6987 C CA . ALA C 2 12 ? -65.141 5.379 14.313 1.00 13.00 12 ALA C CA 1
ATOM 6988 C C . ALA C 2 12 ? -66.119 5.852 15.373 1.00 11.78 12 ALA C C 1
ATOM 6989 O O . ALA C 2 12 ? -66.802 6.874 15.172 1.00 12.57 12 ALA C O 1
ATOM 6991 N N . ALA C 2 13 ? -66.263 5.094 16.446 1.00 10.78 13 ALA C N 1
ATOM 6992 C CA . ALA C 2 13 ? -67.230 5.453 17.505 1.00 11.92 13 ALA C CA 1
ATOM 6993 C C . ALA C 2 13 ? -66.834 6.755 18.260 1.00 12.34 13 ALA C C 1
ATOM 6994 O O . ALA C 2 13 ? -67.688 7.598 18.591 1.00 10.90 13 ALA C O 1
ATOM 6996 N N . SER C 2 14 ? -65.538 6.917 18.472 1.00 13.28 14 SER C N 1
ATOM 6997 C CA . SER C 2 14 ? -65.011 8.100 19.173 1.00 15.47 14 SER C CA 1
ATOM 6998 C C . SER C 2 14 ? -65.251 9.328 18.295 1.00 17.05 14 SER C C 1
ATOM 6999 O O . SER C 2 14 ? -65.752 10.343 18.783 1.00 13.79 14 SER C O 1
ATOM 7002 N N . ILE C 2 15 ? -64.946 9.228 17.006 1.00 20.24 15 ILE C N 1
ATOM 7003 C CA . ILE C 2 15 ? -65.269 10.337 16.060 1.00 21.88 15 ILE C CA 1
ATOM 7004 C C . ILE C 2 15 ? -66.764 10.640 16.053 1.00 22.18 15 ILE C C 1
ATOM 7005 O O . ILE C 2 15 ? -67.138 11.798 16.188 1.00 25.00 15 ILE C O 1
ATOM 7010 N N . ALA C 2 16 ? -67.608 9.613 15.967 1.00 19.51 16 ALA C N 1
ATOM 7011 C CA . ALA C 2 16 ? -69.044 9.818 15.932 1.00 20.78 16 ALA C CA 1
ATOM 7012 C C . ALA C 2 16 ? -69.611 10.572 17.142 1.00 22.34 16 ALA C C 1
ATOM 7013 O O . ALA C 2 16 ? -70.567 11.334 17.002 1.00 23.83 16 ALA C O 1
ATOM 7015 N N . ILE C 2 17 ? -69.113 10.283 18.336 1.00 18.28 17 ILE C N 1
ATOM 7016 C CA . ILE C 2 17 ? -69.670 10.888 19.527 1.00 17.22 17 ILE C CA 1
ATOM 7017 C C . ILE C 2 17 ? -68.911 12.204 19.872 1.00 17.10 17 ILE C C 1
ATOM 7018 O O . ILE C 2 17 ? -69.310 12.938 20.755 1.00 15.43 17 ILE C O 1
ATOM 7023 N N . GLY C 2 18 ? -67.834 12.517 19.169 1.00 16.64 18 GLY C N 1
ATOM 7024 C CA . GLY C 2 18 ? -67.112 13.788 19.379 1.00 15.66 18 GLY C CA 1
ATOM 7025 C C . GLY C 2 18 ? -65.932 13.739 20.353 1.00 15.25 18 GLY C C 1
ATOM 7026 O O . GLY C 2 18 ? -65.470 14.780 20.802 1.00 15.78 18 GLY C O 1
ATOM 7027 N N . ILE C 2 19 ? -65.367 12.557 20.616 1.00 16.07 19 ILE C N 1
ATOM 7028 C CA . ILE C 2 19 ? -64.240 12.437 21.528 1.00 17.03 19 ILE C CA 1
ATOM 7029 C C . ILE C 2 19 ? -62.995 12.219 20.685 1.00 20.94 19 ILE C C 1
ATOM 7030 O O . ILE C 2 19 ? -62.744 11.102 20.252 1.00 20.34 19 ILE C O 1
ATOM 7035 N N . PRO C 2 20 ? -62.148 13.260 20.574 1.00 28.26 20 PRO C N 1
ATOM 7036 C CA . PRO C 2 20 ? -60.938 13.177 19.726 1.00 28.64 20 PRO C CA 1
ATOM 7037 C C . PRO C 2 20 ? -59.897 12.256 20.364 1.00 26.29 20 PRO C C 1
ATOM 7038 O O . PRO C 2 20 ? -59.556 12.499 21.557 1.00 27.85 20 PRO C O 1
ATOM 7042 N N . LEU C 2 21 ? -59.443 11.237 19.652 1.00 24.99 21 LEU C N 1
ATOM 7043 C CA . LEU C 2 21 ? -58.463 10.295 20.153 1.00 25.60 21 LEU C CA 1
ATOM 7044 C C . 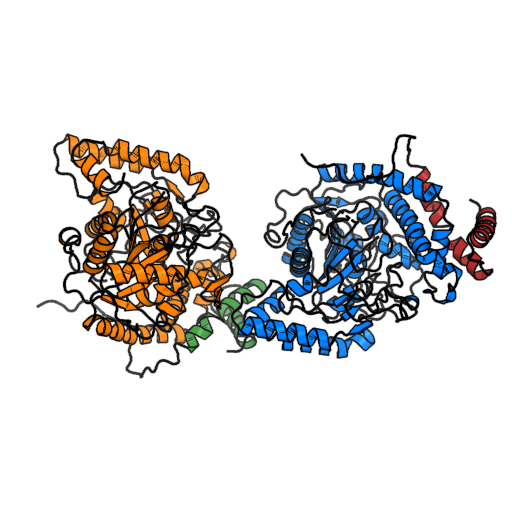LEU C 2 21 ? -57.189 10.244 19.291 1.00 26.96 21 LEU C C 1
ATOM 7045 O O . LEU C 2 21 ? -57.222 9.744 18.180 1.00 26.74 21 LEU C O 1
ATOM 7050 N N . GLU C 2 22 ? -56.061 10.641 19.862 1.00 26.14 22 GLU C N 1
ATOM 7051 C CA . GLU C 2 22 ? -54.741 10.388 19.260 1.00 30.90 22 GLU C CA 1
ATOM 7052 C C . GLU C 2 22 ? -54.463 8.863 19.260 1.00 31.57 22 GLU C C 1
ATOM 7053 O O . GLU C 2 22 ? -55.075 8.122 20.041 1.00 27.29 22 GLU C O 1
ATOM 7059 N N . PRO C 2 23 ? -53.542 8.390 18.393 1.00 30.65 23 PRO C N 1
ATOM 7060 C CA . PRO C 2 23 ? -53.259 6.959 18.323 1.00 31.09 23 PRO C CA 1
ATOM 7061 C C . PRO C 2 23 ? -52.884 6.261 19.658 1.00 27.65 23 PRO C C 1
ATOM 7062 O O . PRO C 2 23 ? -53.409 5.199 19.922 1.00 24.46 23 PRO C O 1
ATOM 7066 N N . ALA C 2 24 ? -52.046 6.842 20.501 1.00 24.44 24 ALA C N 1
ATOM 7067 C CA . ALA C 2 24 ? -51.700 6.191 21.768 1.00 25.30 24 ALA C CA 1
ATOM 7068 C C . ALA C 2 24 ? -52.972 6.111 22.666 1.00 24.20 24 ALA C C 1
ATOM 7069 O O . ALA C 2 24 ? -53.209 5.080 23.344 1.00 21.94 24 ALA C O 1
ATOM 7071 N N . ARG C 2 25 ? -53.803 7.173 22.643 1.00 20.95 25 ARG C N 1
ATOM 7072 C CA . ARG C 2 25 ? -55.002 7.139 23.434 1.00 20.77 25 ARG C CA 1
ATOM 7073 C C . ARG C 2 25 ? -55.971 6.093 22.910 1.00 17.98 25 ARG C C 1
ATOM 7074 O O . ARG C 2 25 ? -56.537 5.347 23.697 1.00 14.52 25 ARG C O 1
ATOM 7082 N N . ALA C 2 26 ? -56.116 5.992 21.599 1.00 15.99 26 ALA C N 1
ATOM 7083 C CA . ALA C 2 26 ? -57.009 4.971 21.037 1.00 18.29 26 ALA C CA 1
ATOM 7084 C C . ALA C 2 26 ? -56.590 3.559 21.443 1.00 19.33 26 ALA C C 1
ATOM 7085 O O . ALA C 2 26 ? -57.452 2.736 21.759 1.00 16.57 26 ALA C O 1
ATOM 7087 N N . ARG C 2 27 ? -55.272 3.294 21.477 1.00 20.47 27 ARG C N 1
ATOM 7088 C CA . ARG C 2 27 ? -54.783 1.963 21.907 1.00 21.00 27 ARG C CA 1
ATOM 7089 C C . ARG C 2 27 ? -55.103 1.672 23.388 1.00 17.99 27 ARG C C 1
ATOM 7090 O O . ARG C 2 27 ? -55.505 0.549 23.741 1.00 17.36 27 ARG C O 1
ATOM 7098 N N . ALA C 2 28 ? -54.965 2.681 24.235 1.00 17.38 28 ALA C N 1
ATOM 7099 C CA . ALA C 2 28 ? -55.304 2.511 25.649 1.00 16.35 28 ALA C CA 1
ATOM 7100 C C . ALA C 2 28 ? -56.799 2.308 25.836 1.00 15.02 28 ALA C C 1
ATOM 7101 O O . ALA C 2 28 ? -57.210 1.402 26.585 1.00 15.14 28 ALA C O 1
ATOM 7103 N N . VAL C 2 29 ? -57.635 3.081 25.112 1.00 13.10 29 VAL C N 1
ATOM 7104 C CA . VAL C 2 29 ? -59.054 2.861 25.135 1.00 12.85 29 VAL C CA 1
ATOM 7105 C C . VAL C 2 29 ? -59.418 1.428 24.652 1.00 12.94 29 VAL C C 1
ATOM 7106 O O . VAL C 2 29 ? -60.219 0.748 25.302 1.00 12.98 29 VAL C O 1
ATOM 7110 N N . ALA C 2 30 ? -58.795 0.944 23.570 1.00 12.42 30 ALA C N 1
ATOM 7111 C CA . ALA C 2 30 ? -59.058 -0.427 23.076 1.00 13.49 30 ALA C CA 1
ATOM 7112 C C . ALA C 2 30 ? -58.679 -1.533 24.037 1.00 13.81 30 ALA C C 1
ATOM 7113 O O . ALA C 2 30 ? -59.394 -2.536 24.086 1.00 12.83 30 ALA C O 1
ATOM 7115 N N . HIS C 2 31 ? -57.608 -1.333 24.813 1.00 14.71 31 HIS C N 1
ATOM 7116 C CA . HIS C 2 31 ? -57.171 -2.266 25.850 1.00 16.68 31 HIS C CA 1
ATOM 7117 C C . HIS C 2 31 ? -58.305 -2.425 26.879 1.00 16.47 31 HIS C C 1
ATOM 7118 O O . HIS C 2 31 ? -58.674 -3.570 27.223 1.00 15.11 31 HIS C O 1
ATOM 7125 N N . HIS C 2 32 ? -58.866 -1.304 27.388 1.00 13.92 32 HIS C N 1
ATOM 7126 C CA . HIS C 2 32 ? -59.931 -1.436 28.369 1.00 12.92 32 HIS C CA 1
ATOM 7127 C C . HIS C 2 32 ? -61.174 -2.029 27.713 1.00 12.36 32 HIS C C 1
ATOM 7128 O O . HIS C 2 32 ? -61.857 -2.879 28.319 1.00 12.69 32 HIS C O 1
ATOM 7135 N N . PHE C 2 33 ? -61.522 -1.535 26.523 1.00 11.63 33 PHE C N 1
ATOM 7136 C CA . PHE C 2 33 ? -62.699 -1.976 25.842 1.00 12.76 33 PHE C CA 1
ATOM 7137 C C . PHE C 2 33 ? -62.704 -3.478 25.594 1.00 12.70 33 PHE C C 1
ATOM 7138 O O . PHE C 2 33 ? -63.743 -4.121 25.728 1.00 13.71 33 PHE C O 1
ATOM 7146 N N A SER C 2 34 ? -61.544 -4.031 25.262 0.50 13.00 34 SER C N 1
ATOM 7147 N N B SER C 2 34 ? -61.544 -4.029 25.261 0.50 12.89 34 SER C N 1
ATOM 7148 C CA A SER C 2 34 ? -61.423 -5.471 25.035 0.50 14.10 34 SER C CA 1
ATOM 7149 C CA B SER C 2 34 ? -61.422 -5.465 25.030 0.50 13.91 34 SER C CA 1
ATOM 7150 C C A SER C 2 34 ? -61.762 -6.318 26.243 0.50 14.18 34 SER C C 1
ATOM 7151 C C B SER C 2 34 ? -61.762 -6.317 26.241 0.50 14.07 34 SER C C 1
ATOM 7152 O O A SER C 2 34 ? -62.375 -7.399 26.111 0.50 12.43 34 SER C O 1
ATOM 7153 O O B SER C 2 34 ? -62.374 -7.399 26.110 0.50 12.34 34 SER C O 1
ATOM 7158 N N . ARG C 2 35 ? -61.320 -5.858 27.410 1.00 14.02 35 ARG C N 1
ATOM 7159 C CA . ARG C 2 35 ? -61.680 -6.553 28.677 1.00 15.99 35 ARG C CA 1
ATOM 7160 C C . ARG C 2 35 ? -63.187 -6.498 28.934 1.00 13.74 35 ARG C C 1
ATOM 7161 O O . ARG C 2 35 ? -63.811 -7.497 29.305 1.00 13.96 35 ARG C O 1
ATOM 7169 N N . THR C 2 36 ? -63.764 -5.329 28.723 1.00 12.41 36 THR C N 1
ATOM 7170 C CA . THR C 2 36 ? -65.233 -5.159 28.843 1.00 12.61 36 THR C CA 1
ATOM 7171 C C . THR C 2 36 ? -66.017 -6.019 27.838 1.00 13.48 36 THR C C 1
ATOM 7172 O O . THR C 2 36 ? -67.037 -6.573 28.174 1.00 12.59 36 THR C O 1
ATOM 7176 N N . ALA C 2 37 ? -65.521 -6.131 26.609 1.00 14.94 37 ALA C N 1
ATOM 7177 C CA . ALA C 2 37 ? -66.177 -6.982 25.602 1.00 14.38 37 ALA C CA 1
ATOM 7178 C C . ALA C 2 37 ? -66.291 -8.443 26.069 1.00 14.42 37 ALA C C 1
ATOM 7179 O O . ALA C 2 37 ? -67.270 -9.080 25.742 1.00 15.47 37 ALA C O 1
ATOM 7181 N N . LEU C 2 38 ? -65.308 -8.970 26.802 1.00 16.07 38 LEU C N 1
ATOM 7182 C CA . LEU C 2 38 ? -65.380 -10.327 27.343 1.00 18.28 38 LEU C CA 1
ATOM 7183 C C . LEU C 2 38 ? -66.457 -10.423 28.404 1.00 18.35 38 LEU C C 1
ATOM 7184 O O . LEU C 2 38 ? -67.211 -11.400 28.453 1.00 16.88 38 LEU C O 1
ATOM 7189 N N . LEU C 2 39 ? -66.584 -9.387 29.239 1.00 15.57 39 LEU C N 1
ATOM 7190 C CA . LEU C 2 39 ? -67.689 -9.327 30.200 1.00 14.40 39 LEU C CA 1
ATOM 7191 C C . LEU C 2 39 ? -69.040 -9.312 29.524 1.00 14.28 39 LEU C C 1
ATOM 7192 O O . LEU C 2 39 ? -69.973 -10.027 29.950 1.00 13.44 39 LEU C O 1
ATOM 7197 N N . ALA C 2 40 ? -69.171 -8.530 28.470 1.00 13.80 40 ALA C N 1
ATOM 7198 C CA . ALA C 2 40 ? -70.459 -8.404 27.786 1.00 15.18 40 ALA C CA 1
ATOM 7199 C C . ALA C 2 40 ? -70.835 -9.724 27.124 1.00 15.70 40 ALA C C 1
ATOM 7200 O O . ALA C 2 40 ? -71.996 -10.088 27.098 1.00 16.16 40 ALA C O 1
ATOM 7202 N N . GLU C 2 41 ? -69.841 -10.421 26.605 1.00 17.65 41 GLU C N 1
ATOM 7203 C CA . GLU C 2 41 ? -70.009 -11.705 25.999 1.00 19.69 41 GLU C CA 1
ATOM 7204 C C . GLU C 2 41 ? -70.528 -12.728 26.980 1.00 17.65 41 GLU C C 1
ATOM 7205 O O . GLU C 2 41 ? -71.418 -13.471 26.683 1.00 14.06 41 GLU C O 1
ATOM 7211 N N . MET C 2 42 ? -70.049 -12.707 28.194 1.00 17.07 42 MET C N 1
ATOM 7212 C CA . MET C 2 42 ? -70.592 -13.553 29.244 1.00 19.61 42 MET C CA 1
ATOM 7213 C C . MET C 2 42 ? -72.027 -13.233 29.565 1.00 17.67 42 MET C C 1
ATOM 7214 O O . MET C 2 42 ? -72.828 -14.110 29.846 1.00 19.46 42 MET C O 1
ATOM 7219 N N A LEU C 2 43 ? -72.362 -11.960 29.576 0.50 16.64 43 LEU C N 1
ATOM 7220 N N B LEU C 2 43 ? -72.362 -11.954 29.576 0.50 17.27 43 LEU C N 1
ATOM 7221 C CA A LEU C 2 43 ? -73.740 -11.536 29.810 0.50 16.56 43 LEU C CA 1
ATOM 7222 C CA B LEU C 2 43 ? -73.753 -11.533 29.787 0.50 17.58 43 LEU C CA 1
ATOM 7223 C C A LEU C 2 43 ? -74.683 -12.073 28.722 0.50 16.93 43 LEU C C 1
ATOM 7224 C C B LEU C 2 43 ? -74.683 -12.082 28.721 0.50 17.54 43 LEU C C 1
ATOM 7225 O O A LEU C 2 43 ? -75.838 -12.385 29.001 0.50 16.41 43 LEU C O 1
ATOM 7226 O O B LEU C 2 43 ? -75.838 -12.387 29.002 0.50 16.95 43 LEU C O 1
ATOM 7235 N N . GLU C 2 44 ? -74.191 -12.164 27.486 1.00 17.71 44 GLU C N 1
ATOM 7236 C CA . GLU C 2 44 ? -74.987 -12.673 26.362 1.00 20.12 44 GLU C CA 1
ATOM 7237 C C . GLU C 2 44 ? -75.362 -14.133 26.489 1.00 22.41 44 GLU C C 1
ATOM 7238 O O . GLU C 2 44 ? -76.346 -14.523 25.882 1.00 20.67 44 GLU C O 1
ATOM 7244 N N . SER C 2 45 ? -74.622 -14.880 27.319 1.00 21.31 45 SER C N 1
ATOM 7245 C CA . SER C 2 45 ? -74.921 -16.282 27.623 1.00 23.07 45 SER C CA 1
ATOM 7246 C C . SER C 2 45 ? -76.153 -16.478 28.488 1.00 22.31 45 SER C C 1
ATOM 7247 O O . SER C 2 45 ? -76.658 -17.568 28.536 1.00 22.52 45 SER C O 1
ATOM 7250 N N . VAL C 2 46 ? -76.591 -15.463 29.238 1.00 22.77 46 VAL C N 1
ATOM 7251 C CA . VAL C 2 46 ? -77.808 -15.576 30.055 1.00 24.13 46 VAL C CA 1
ATOM 7252 C C . VAL C 2 46 ? -79.072 -15.663 29.196 1.00 25.82 46 VAL C C 1
ATOM 7253 O O . VAL C 2 46 ? -79.276 -14.822 28.327 1.00 23.65 46 VAL C O 1
ATOM 7257 N N . PRO C 2 47 ? -79.925 -16.678 29.430 1.00 29.08 47 PRO C N 1
ATOM 7258 C CA . PRO C 2 47 ? -81.148 -16.756 28.606 1.00 26.08 47 PRO C CA 1
ATOM 7259 C C . PRO C 2 47 ? -82.149 -15.712 29.088 1.00 25.41 47 PRO C C 1
ATOM 7260 O O . PRO C 2 47 ? -82.455 -15.615 30.296 1.00 26.92 47 PRO C O 1
ATOM 7264 N N . LEU C 2 48 ? -82.518 -14.813 28.182 1.00 19.89 48 LEU C N 1
ATOM 7265 C CA . LEU C 2 48 ? -83.547 -13.846 28.433 1.00 19.32 48 LEU C CA 1
ATOM 7266 C C . LEU C 2 48 ? -84.568 -14.109 27.350 1.00 19.59 48 LEU C C 1
ATOM 7267 O O . LEU C 2 48 ? -84.219 -14.498 26.219 1.00 20.34 48 LEU C O 1
ATOM 7272 N N . SER C 2 49 ? -85.809 -13.927 27.670 1.00 18.96 49 SER C N 1
ATOM 7273 C CA . SER C 2 49 ? -86.871 -13.993 26.683 1.00 22.17 49 SER C CA 1
ATOM 7274 C C . SER C 2 49 ? -87.287 -12.542 26.365 1.00 19.21 49 SER C C 1
ATOM 7275 O O . SER C 2 49 ? -86.972 -11.604 27.128 1.00 15.71 49 SER C O 1
ATOM 7278 N N . PRO C 2 50 ? -88.066 -12.367 25.298 1.00 19.01 50 PRO C N 1
ATOM 7279 C CA . PRO C 2 50 ? -88.492 -11.020 24.997 1.00 17.77 50 PRO C CA 1
ATOM 7280 C C . PRO C 2 50 ? -89.304 -10.369 26.137 1.00 18.58 50 PRO C C 1
ATOM 7281 O O . PRO C 2 50 ? -89.237 -9.161 26.320 1.00 16.80 50 PRO C O 1
ATOM 7285 N N . GLU C 2 51 ? -90.026 -11.163 26.917 1.00 18.28 51 GLU C N 1
ATOM 7286 C CA . GLU C 2 51 ? -90.780 -10.642 28.036 1.00 21.77 51 GLU C CA 1
ATOM 728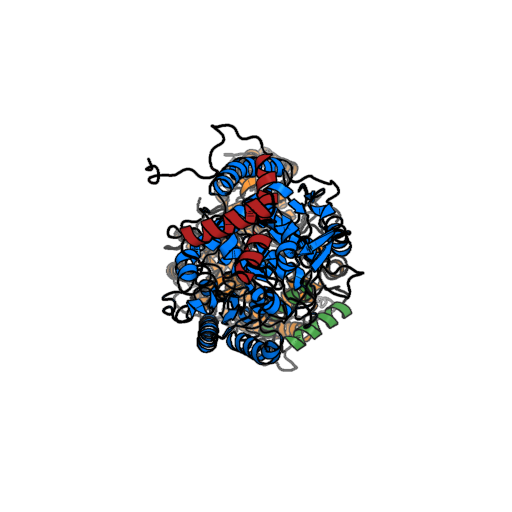7 C C . GLU C 2 51 ? -89.936 -10.538 29.327 1.00 19.57 51 GLU C C 1
ATOM 7288 O O . GLU C 2 51 ? -90.495 -10.229 30.357 1.00 19.99 51 GLU C O 1
ATOM 7294 N N . SER C 2 52 ? -88.632 -10.839 29.295 1.00 15.18 52 SER C N 1
ATOM 7295 C CA . SER C 2 52 ? -87.749 -10.476 30.411 1.00 15.22 52 SER C CA 1
ATOM 7296 C C . SER C 2 52 ? -87.516 -8.984 30.340 1.00 13.73 52 SER C C 1
ATOM 7297 O O . SER C 2 52 ? -86.760 -8.505 29.489 1.00 13.27 52 SER C O 1
ATOM 7300 N N . GLU C 2 53 ? -88.169 -8.257 31.205 1.00 12.56 53 GLU C N 1
ATOM 7301 C CA . GLU C 2 53 ? -88.114 -6.818 31.175 1.00 14.64 53 GLU C CA 1
ATOM 7302 C C . GLU C 2 53 ? -86.931 -6.166 31.903 1.00 12.40 53 GLU C C 1
ATOM 7303 O O . GLU C 2 53 ? -86.283 -6.741 32.719 1.00 11.06 53 GLU C O 1
ATOM 7309 N N . LEU C 2 54 ? -86.731 -4.906 31.606 1.00 12.27 54 LEU C N 1
ATOM 7310 C CA . LEU C 2 54 ? -85.836 -4.030 32.365 1.00 12.53 54 LEU C CA 1
ATOM 7311 C C . LEU C 2 54 ? -86.190 -4.078 33.866 1.00 11.03 54 LEU C C 1
ATOM 7312 O O . LEU C 2 54 ? -87.344 -4.220 34.233 1.00 9.81 54 LEU C O 1
ATOM 7317 N N . ALA C 2 55 ? -85.160 -3.951 34.692 1.00 11.14 55 ALA C N 1
ATOM 7318 C CA . ALA C 2 55 ? -85.288 -3.902 36.119 1.00 11.46 55 ALA C CA 1
ATOM 7319 C C . ALA C 2 55 ? -86.189 -2.757 36.579 1.00 11.91 55 ALA C C 1
ATOM 7320 O O . ALA C 2 55 ? -86.910 -2.932 37.552 1.00 11.56 55 ALA C O 1
ATOM 7322 N N . GLU C 2 56 ? -86.217 -1.630 35.868 1.00 12.07 56 GLU C N 1
ATOM 7323 C CA . GLU C 2 56 ? -87.132 -0.543 36.228 1.00 14.15 56 GLU C CA 1
ATOM 7324 C C . GLU C 2 56 ? -87.923 -0.029 35.035 1.00 13.48 56 GLU C C 1
ATOM 7325 O O . GLU C 2 56 ? -87.368 0.343 33.970 1.00 13.63 56 GLU C O 1
ATOM 7331 N N . ILE C 2 57 ? -89.223 0.014 35.222 1.00 12.53 57 ILE C N 1
ATOM 7332 C CA . ILE C 2 57 ? -90.120 0.423 34.171 1.00 13.20 57 ILE C CA 1
ATOM 7333 C C . ILE C 2 57 ? -90.732 1.782 34.587 1.00 12.35 57 ILE C C 1
ATOM 7334 O O . ILE C 2 57 ? -91.082 1.983 35.744 1.00 11.26 57 ILE C O 1
ATOM 7339 N N . TYR C 2 58 ? -90.867 2.675 33.621 1.00 11.28 58 TYR C N 1
ATOM 7340 C CA . TYR C 2 58 ? -91.457 3.999 33.776 1.00 11.61 58 TYR C CA 1
ATOM 7341 C C . TYR C 2 58 ? -92.743 4.093 34.586 1.00 12.30 58 TYR C C 1
ATOM 7342 O O . TYR C 2 58 ? -93.619 3.265 34.475 1.00 12.88 58 TYR C O 1
ATOM 7351 N N . ARG C 2 59 ? -92.809 5.107 35.433 1.00 12.97 59 ARG C N 1
ATOM 7352 C CA . ARG C 2 59 ? -94.001 5.437 36.224 1.00 14.55 59 ARG C CA 1
ATOM 7353 C C . ARG C 2 59 ? -94.319 6.883 35.835 1.00 13.42 59 ARG C C 1
ATOM 7354 O O . ARG C 2 59 ? -93.516 7.779 36.065 1.00 11.50 59 ARG C O 1
ATOM 7362 N N . PRO C 2 60 ? -95.481 7.110 35.195 1.00 12.77 60 PRO C N 1
ATOM 7363 C CA . PRO C 2 60 ? -95.742 8.448 34.675 1.00 12.44 60 PRO C CA 1
ATOM 7364 C C . PRO C 2 60 ? -96.098 9.492 35.768 1.00 12.31 60 PRO C C 1
ATOM 7365 O O . PRO C 2 60 ? -95.940 10.691 35.528 1.00 13.06 60 PRO C O 1
ATOM 7369 N N . ALA C 2 61 ? -96.630 9.025 36.896 1.00 11.80 61 ALA C N 1
ATOM 7370 C CA . ALA C 2 61 ? -97.042 9.849 38.032 1.00 12.21 61 ALA C CA 1
ATOM 7371 C C . ALA C 2 61 ? -97.472 8.865 39.142 1.00 14.29 61 ALA C C 1
ATOM 7372 O O . ALA C 2 61 ? -97.886 7.723 38.854 1.00 13.18 61 ALA C O 1
ATOM 7374 N N . PRO C 2 62 ? -97.432 9.313 40.414 1.00 17.54 62 PRO C N 1
ATOM 7375 C CA . PRO C 2 62 ? -97.937 8.420 41.474 1.00 17.68 62 PRO C CA 1
ATOM 7376 C C . PRO C 2 62 ? -99.402 8.093 41.256 1.00 17.37 62 PRO C C 1
ATOM 7377 O O . PRO C 2 62 ? -100.161 8.915 40.757 1.00 15.86 62 PRO C O 1
ATOM 7381 N N . PHE C 2 63 ? -99.777 6.882 41.598 1.00 19.95 63 PHE C N 1
ATOM 7382 C CA . PHE C 2 63 ? -101.177 6.489 41.498 1.00 19.75 63 PHE C CA 1
ATOM 7383 C C . PHE C 2 63 ? -101.963 7.231 42.615 1.00 21.79 63 PHE C C 1
ATOM 7384 O O . PHE C 2 63 ? -101.526 7.224 43.751 1.00 21.69 63 PHE C O 1
ATOM 7392 N N . PRO C 2 64 ? -103.094 7.868 42.295 1.00 24.51 64 PRO C N 1
ATOM 7393 C CA . PRO C 2 64 ? -103.729 8.721 43.332 1.00 25.97 64 PRO C CA 1
ATOM 7394 C C . PRO C 2 64 ? -104.363 7.880 44.492 1.00 28.67 64 PRO C C 1
ATOM 7395 O O . PRO C 2 64 ? -104.835 6.801 44.283 1.00 25.40 64 PRO C O 1
ATOM 7399 N N . ALA C 2 65 ? -104.355 8.411 45.699 1.00 35.20 65 ALA C N 1
ATOM 7400 C CA . ALA C 2 65 ? -105.024 7.797 46.864 1.00 34.68 65 ALA C CA 1
ATOM 7401 C C . ALA C 2 65 ? -106.531 7.822 46.748 1.00 34.27 65 ALA C C 1
ATOM 7402 O O . ALA C 2 65 ? -107.077 8.681 46.055 1.00 32.98 65 ALA C O 1
ATOM 7404 N N . GLU C 2 66 ? -107.174 6.855 47.399 0.50 34.20 66 GLU C N 1
ATOM 7405 C CA . GLU C 2 66 ? -108.591 6.881 47.772 0.50 36.04 66 GLU C CA 1
ATOM 7406 C C . GLU C 2 66 ? -108.917 5.574 48.469 0.50 36.06 66 GLU C C 1
ATOM 7407 O O . GLU C 2 66 ? -109.355 4.635 47.806 0.50 35.82 66 GLU C O 1
ATOM 7413 N N . MET D 2 1 ? 7.272 14.795 12.662 1.00 36.40 1 MET D N 1
ATOM 7414 C CA . MET D 2 1 ? 7.913 13.656 11.989 1.00 34.86 1 MET D CA 1
ATOM 7415 C C . MET D 2 1 ? 7.775 13.863 10.487 1.00 30.15 1 MET D C 1
ATOM 7416 O O . MET D 2 1 ? 6.651 13.832 9.975 1.00 27.10 1 MET D O 1
ATOM 7421 N N . THR D 2 2 ? 8.896 13.996 9.789 1.00 27.57 2 THR D N 1
ATOM 7422 C CA . THR D 2 2 ? 8.867 13.998 8.347 1.00 27.45 2 THR D CA 1
ATOM 7423 C C . THR D 2 2 ? 8.454 12.617 7.764 1.00 26.43 2 THR D C 1
ATOM 7424 O O . THR D 2 2 ? 8.477 11.588 8.481 1.00 24.24 2 THR D O 1
ATOM 7428 N N . GLU D 2 3 ? 8.108 12.597 6.483 1.00 23.61 3 GLU D N 1
ATOM 7429 C CA . GLU D 2 3 ? 7.759 11.344 5.782 1.00 25.10 3 GLU D CA 1
ATOM 7430 C C . GLU D 2 3 ? 8.919 10.360 5.781 1.00 22.34 3 GLU D C 1
ATOM 7431 O O . GLU D 2 3 ? 8.698 9.160 5.899 1.00 20.77 3 GLU D O 1
ATOM 7437 N N . THR D 2 4 ? 10.162 10.851 5.688 1.00 22.66 4 THR D N 1
ATOM 7438 C CA . THR D 2 4 ? 11.334 9.971 5.733 1.00 21.91 4 THR D CA 1
ATOM 7439 C C . THR D 2 4 ? 11.552 9.322 7.111 1.00 21.88 4 THR D C 1
ATOM 7440 O O . THR D 2 4 ? 11.960 8.170 7.210 1.00 17.20 4 THR D O 1
ATOM 7444 N N . GLU D 2 5 ? 11.276 10.097 8.158 1.00 20.94 5 GLU D N 1
ATOM 7445 C CA . GLU D 2 5 ? 11.423 9.598 9.546 1.00 21.29 5 GLU D CA 1
ATOM 7446 C C . GLU D 2 5 ? 10.346 8.576 9.823 1.00 18.32 5 GLU D C 1
ATOM 7447 O O . GLU D 2 5 ? 10.638 7.566 10.479 1.00 16.28 5 GLU D O 1
ATOM 7453 N N . ILE D 2 6 ? 9.132 8.824 9.284 1.00 17.12 6 ILE D N 1
ATOM 7454 C CA . ILE D 2 6 ? 8.014 7.901 9.475 1.00 15.90 6 ILE D CA 1
ATOM 7455 C C . ILE D 2 6 ? 8.326 6.576 8.782 1.00 15.02 6 ILE D C 1
ATOM 7456 O O . ILE D 2 6 ? 8.179 5.516 9.397 1.00 15.52 6 ILE D O 1
ATOM 7461 N N . PHE D 2 7 ? 8.820 6.636 7.560 1.00 13.63 7 PHE D N 1
ATOM 7462 C CA . PHE D 2 7 ? 9.199 5.406 6.802 1.00 14.32 7 PHE D CA 1
ATOM 7463 C C . PHE D 2 7 ? 10.193 4.588 7.606 1.00 12.97 7 PHE D C 1
ATOM 7464 O O . PHE D 2 7 ? 9.980 3.374 7.787 1.00 11.52 7 PHE D O 1
ATOM 7472 N N . ALA D 2 8 ? 11.295 5.236 8.064 1.00 12.17 8 ALA D N 1
ATOM 7473 C CA . ALA D 2 8 ? 12.282 4.472 8.831 1.00 12.11 8 ALA D CA 1
ATOM 7474 C C . ALA D 2 8 ? 11.692 3.881 10.105 1.00 11.43 8 ALA D C 1
ATOM 7475 O O . ALA D 2 8 ? 12.084 2.767 10.498 1.00 11.70 8 ALA D O 1
ATOM 7477 N N . TYR D 2 9 ? 10.835 4.626 10.784 1.00 10.74 9 TYR D N 1
ATOM 7478 C CA . TYR D 2 9 ? 10.257 4.145 12.034 1.00 11.53 9 TYR D CA 1
ATOM 7479 C C . TYR D 2 9 ? 9.319 2.940 11.833 1.00 11.74 9 TYR D C 1
ATOM 7480 O O . TYR D 2 9 ? 9.422 1.911 12.541 1.00 11.39 9 TYR D O 1
ATOM 7489 N N . ILE D 2 10 ? 8.400 3.066 10.883 1.00 12.08 10 ILE D N 1
ATOM 7490 C CA . ILE D 2 10 ? 7.483 1.988 10.548 1.00 12.22 10 ILE D CA 1
ATOM 7491 C C . ILE D 2 10 ? 8.261 0.713 10.242 1.00 12.44 10 ILE D C 1
ATOM 7492 O O . ILE D 2 10 ? 7.948 -0.364 10.790 1.00 11.90 10 ILE D O 1
ATOM 7497 N N . GLU D 2 11 ? 9.290 0.837 9.420 1.00 13.24 11 GLU D N 1
ATOM 7498 C CA . GLU D 2 11 ? 10.093 -0.312 9.064 1.00 14.50 11 GLU D CA 1
ATOM 7499 C C . GLU D 2 11 ? 10.789 -0.985 10.263 1.00 14.23 11 GLU D C 1
ATOM 7500 O O . GLU D 2 11 ? 10.638 -2.186 10.444 1.00 12.68 11 GLU D O 1
ATOM 7506 N N . ALA D 2 12 ? 11.485 -0.184 11.083 1.00 12.22 12 ALA D N 1
ATOM 7507 C CA . ALA D 2 12 ? 12.225 -0.722 12.209 1.00 12.26 12 ALA D CA 1
ATOM 7508 C C . ALA D 2 12 ? 11.303 -1.215 13.306 1.00 12.48 12 ALA D C 1
ATOM 7509 O O . ALA D 2 12 ? 11.589 -2.258 13.928 1.00 13.83 12 ALA D O 1
ATOM 7511 N N . ALA D 2 13 ? 10.226 -0.477 13.576 1.00 11.48 13 ALA D N 1
ATOM 7512 C CA . ALA D 2 13 ? 9.300 -0.879 14.654 1.00 12.78 13 ALA D CA 1
ATOM 7513 C C . ALA D 2 13 ? 8.531 -2.147 14.328 1.00 12.32 13 ALA D C 1
ATOM 7514 O O . ALA D 2 13 ? 8.315 -2.984 15.177 1.00 13.45 13 ALA D O 1
ATOM 7516 N N . SER D 2 14 ? 8.118 -2.283 13.073 1.00 13.08 14 SER D N 1
ATOM 7517 C CA . SER D 2 14 ? 7.326 -3.446 12.632 1.00 13.29 14 SER D CA 1
ATOM 7518 C C . SER D 2 14 ? 8.220 -4.699 12.713 1.00 13.72 14 SER D C 1
ATOM 7519 O O . SER D 2 14 ? 7.798 -5.734 13.267 1.00 13.62 14 SER D O 1
ATOM 7522 N N . ILE D 2 15 ? 9.466 -4.575 12.270 1.00 14.79 15 ILE D N 1
ATOM 7523 C CA . ILE D 2 15 ? 10.437 -5.690 12.412 1.00 17.50 15 ILE D CA 1
ATOM 7524 C C . ILE D 2 15 ? 10.650 -6.034 13.894 1.00 19.38 15 ILE D C 1
ATOM 7525 O O . ILE D 2 15 ? 10.534 -7.208 14.264 1.00 16.94 15 ILE D O 1
ATOM 7530 N N . ALA D 2 16 ? 10.887 -5.028 14.733 1.00 16.39 16 ALA D N 1
ATOM 7531 C CA . ALA D 2 16 ? 11.131 -5.265 16.129 1.00 18.81 16 ALA D CA 1
ATOM 7532 C C . ALA D 2 16 ? 9.998 -5.993 16.875 1.00 19.91 16 ALA D C 1
ATOM 7533 O O . ALA D 2 16 ? 10.253 -6.800 17.773 1.00 18.63 16 ALA D O 1
ATOM 7535 N N . ILE D 2 17 ? 8.744 -5.657 16.548 1.00 17.72 17 ILE D N 1
ATOM 7536 C CA . ILE D 2 17 ? 7.610 -6.234 17.260 1.00 16.58 17 ILE D CA 1
ATOM 7537 C C . ILE D 2 17 ? 7.162 -7.549 16.591 1.00 15.54 17 ILE D C 1
ATOM 7538 O O . ILE D 2 17 ? 6.306 -8.231 17.096 1.00 15.91 17 ILE D O 1
ATOM 7543 N N . GLY D 2 18 ? 7.739 -7.909 15.451 1.00 16.45 18 GLY D N 1
ATOM 7544 C CA . GLY D 2 18 ? 7.443 -9.214 14.799 1.00 15.34 18 GLY D CA 1
ATOM 7545 C C . GLY D 2 18 ? 6.309 -9.196 13.782 1.00 15.31 18 GLY D C 1
ATOM 7546 O O . GLY D 2 18 ? 5.643 -10.203 13.581 1.00 12.87 18 GLY D O 1
ATOM 7547 N N . ILE D 2 19 ? 6.053 -8.052 13.129 1.00 13.54 19 ILE D N 1
ATOM 7548 C CA . ILE D 2 19 ? 5.013 -7.982 12.079 1.00 12.79 19 ILE D CA 1
ATOM 7549 C C . ILE D 2 19 ? 5.757 -7.405 10.852 1.00 14.37 19 ILE D C 1
ATOM 7550 O O . ILE D 2 19 ? 5.675 -6.232 10.556 1.00 14.61 19 ILE D O 1
ATOM 7555 N N . PRO D 2 20 ? 6.571 -8.210 10.145 1.00 15.95 20 PRO D N 1
ATOM 7556 C CA . PRO D 2 20 ? 7.249 -7.774 8.919 1.00 15.83 20 PRO D CA 1
ATOM 7557 C C . PRO D 2 20 ? 6.257 -7.319 7.862 1.00 15.84 20 PRO D C 1
ATOM 7558 O O . PRO D 2 20 ? 5.194 -7.927 7.647 1.00 16.98 20 PRO D O 1
ATOM 7562 N N . LEU D 2 21 ? 6.549 -6.152 7.292 1.00 15.68 21 LEU D N 1
ATOM 7563 C CA . LEU D 2 21 ? 5.666 -5.497 6.308 1.00 16.13 21 LEU D CA 1
ATOM 7564 C C . LEU D 2 21 ? 6.296 -5.444 4.903 1.00 17.18 21 LEU D C 1
ATOM 7565 O O . LEU D 2 21 ? 7.348 -4.878 4.723 1.00 19.13 21 LEU D O 1
ATOM 7570 N N . GLU D 2 22 ? 5.594 -6.005 3.926 1.00 18.72 22 GLU D N 1
ATOM 7571 C CA . GLU D 2 22 ? 5.892 -5.807 2.504 1.00 20.56 22 GLU D CA 1
ATOM 7572 C C . GLU D 2 22 ? 5.757 -4.335 2.109 1.00 18.50 22 GLU D C 1
ATOM 7573 O O . GLU D 2 22 ? 5.062 -3.596 2.787 1.00 16.69 22 GLU D O 1
ATOM 7579 N N . PRO D 2 23 ? 6.406 -3.919 1.005 1.00 17.47 23 PRO D N 1
ATOM 7580 C CA . PRO D 2 23 ? 6.411 -2.486 0.655 1.00 18.16 23 PRO D CA 1
ATOM 7581 C C . PRO D 2 23 ? 5.038 -1.794 0.557 1.00 15.08 23 PRO D C 1
ATOM 7582 O O . PRO D 2 23 ? 4.876 -0.746 1.163 1.00 15.35 23 PRO D O 1
ATOM 7586 N N . ALA D 2 24 ? 4.055 -2.409 -0.078 1.00 14.32 24 ALA D N 1
ATOM 7587 C CA . ALA D 2 24 ? 2.756 -1.756 -0.215 1.00 15.17 24 ALA D CA 1
ATOM 7588 C C . ALA D 2 24 ? 2.085 -1.677 1.181 1.00 14.86 24 ALA D C 1
ATOM 7589 O O . ALA D 2 24 ? 1.459 -0.677 1.533 1.00 12.33 24 ALA D O 1
ATOM 7591 N N . ARG D 2 25 ? 2.243 -2.733 1.997 1.00 13.99 25 ARG D N 1
ATOM 7592 C CA . ARG D 2 25 ? 1.640 -2.672 3.300 1.00 14.66 25 ARG D CA 1
ATOM 7593 C C . ARG D 2 25 ? 2.341 -1.672 4.193 1.00 14.28 25 ARG D C 1
ATOM 7594 O O . ARG D 2 25 ? 1.690 -0.945 4.900 1.00 13.04 25 ARG D O 1
ATOM 7602 N N . ALA D 2 26 ? 3.660 -1.553 4.106 1.00 14.39 26 ALA D N 1
ATOM 7603 C CA . ALA D 2 26 ? 4.375 -0.529 4.904 1.00 14.78 26 ALA D CA 1
ATOM 7604 C C . ALA D 2 26 ? 3.878 0.884 4.550 1.00 14.85 26 ALA D C 1
ATOM 7605 O O . ALA D 2 26 ? 3.694 1.701 5.459 1.00 12.57 26 ALA D O 1
ATOM 7607 N N . ARG D 2 27 ? 3.614 1.141 3.242 1.00 14.93 27 ARG D N 1
ATOM 7608 C CA . ARG D 2 27 ? 3.078 2.437 2.815 1.00 16.33 27 ARG D CA 1
ATOM 7609 C C . ARG D 2 27 ? 1.675 2.712 3.406 1.00 14.92 27 ARG D C 1
ATOM 7610 O O . ARG D 2 27 ? 1.392 3.812 3.873 1.00 12.80 27 ARG D O 1
ATOM 7618 N N . ALA D 2 28 ? 0.834 1.697 3.415 1.00 13.54 28 ALA D N 1
ATOM 7619 C CA . ALA D 2 28 ? -0.495 1.825 3.990 1.00 13.75 28 ALA D CA 1
ATOM 7620 C C . ALA D 2 28 ? -0.445 2.042 5.500 1.00 12.92 28 ALA D C 1
ATOM 7621 O O . ALA D 2 28 ? -1.142 2.907 6.006 1.00 14.55 28 ALA D O 1
ATOM 7623 N N . VAL D 2 29 ? 0.418 1.300 6.211 1.00 12.54 29 VAL D N 1
ATOM 7624 C CA . VAL D 2 29 ? 0.606 1.488 7.624 1.00 12.22 29 VAL D CA 1
ATOM 7625 C C . VAL D 2 29 ? 1.111 2.936 7.909 1.00 12.40 29 VAL D C 1
ATOM 7626 O O . VAL D 2 29 ? 0.549 3.596 8.799 1.00 10.46 29 VAL D O 1
ATOM 7630 N N . ALA D 2 30 ? 2.085 3.443 7.132 1.00 11.00 30 ALA D N 1
ATOM 7631 C CA . ALA D 2 30 ? 2.581 4.790 7.312 1.00 11.78 30 ALA D CA 1
ATOM 7632 C C . ALA D 2 30 ? 1.560 5.876 7.070 1.00 13.31 30 ALA D C 1
ATOM 7633 O O . ALA D 2 30 ? 1.584 6.872 7.777 1.00 12.14 30 ALA D O 1
ATOM 7635 N N . HIS D 2 31 ? 0.644 5.661 6.108 1.00 13.70 31 HIS D N 1
ATOM 7636 C CA . HIS D 2 31 ? -0.462 6.570 5.849 1.00 14.20 31 HIS D CA 1
ATOM 7637 C C . HIS D 2 31 ? -1.324 6.716 7.127 1.00 15.25 31 HIS D C 1
ATOM 7638 O O . HIS D 2 31 ? -1.639 7.821 7.554 1.00 14.60 31 HIS D O 1
ATOM 7645 N N . HIS D 2 32 ? -1.743 5.600 7.731 1.00 12.98 32 HIS D N 1
ATOM 7646 C CA . HIS D 2 32 ? -2.544 5.706 8.946 1.00 12.59 32 HIS D CA 1
ATOM 7647 C C . HIS D 2 32 ? -1.750 6.307 10.098 1.00 11.60 32 HIS D C 1
ATOM 7648 O O . HIS D 2 32 ? -2.267 7.152 10.829 1.00 11.22 32 HIS D O 1
ATOM 7655 N N . PHE D 2 33 ? -0.509 5.874 10.251 1.00 11.18 33 PHE D N 1
ATOM 7656 C CA . PHE D 2 33 ? 0.331 6.331 11.316 1.00 11.74 33 PHE D CA 1
ATOM 7657 C C . PHE D 2 33 ? 0.542 7.834 11.255 1.00 12.31 33 PHE D C 1
ATOM 7658 O O . PHE D 2 33 ? 0.529 8.506 12.294 1.00 12.02 33 PHE D O 1
ATOM 7666 N N A SER D 2 34 ? 0.714 8.370 10.061 0.33 11.97 34 SER D N 1
ATOM 7667 N N B SER D 2 34 ? 0.742 8.348 10.048 0.33 11.90 34 SER D N 1
ATOM 7668 N N C SER D 2 34 ? 0.758 8.361 10.058 0.33 12.15 34 SER D N 1
ATOM 7669 C CA A SER D 2 34 ? 0.902 9.815 9.879 0.33 12.93 34 SER D CA 1
ATOM 7670 C CA B SER D 2 34 ? 0.894 9.778 9.832 0.33 12.84 34 SER D CA 1
ATOM 7671 C CA C SER D 2 34 ? 0.957 9.793 9.928 0.33 13.29 34 SER D CA 1
ATOM 7672 C C A SER D 2 34 ? -0.276 10.638 10.351 0.33 12.95 34 SER D C 1
ATOM 7673 C C B SER D 2 34 ? -0.265 10.621 10.323 0.33 12.89 34 SER D C 1
ATOM 7674 C C C SER D 2 34 ? -0.260 10.610 10.362 0.33 13.16 34 SER D C 1
ATOM 7675 O O A SER D 2 34 ? -0.095 11.735 10.916 0.33 13.04 34 SER D O 1
ATOM 7676 O O B SER D 2 34 ? -0.051 11.677 10.936 0.33 13.04 34 SER D O 1
ATOM 7677 O O C SER D 2 34 ? -0.072 11.650 10.987 0.33 13.33 34 SER D O 1
ATOM 7684 N N . ARG D 2 35 ? -1.478 10.138 10.082 1.00 12.83 35 ARG D N 1
ATOM 7685 C CA . ARG D 2 35 ? -2.706 10.789 10.602 1.00 14.18 35 ARG D CA 1
ATOM 7686 C C . ARG D 2 35 ? -2.757 10.791 12.133 1.00 13.25 35 ARG D C 1
ATOM 7687 O O . ARG D 2 35 ? -3.058 11.812 12.774 1.00 13.21 35 ARG D O 1
ATOM 7695 N N . THR D 2 36 ? -2.424 9.663 12.719 1.00 13.18 36 THR D N 1
ATOM 7696 C CA . THR D 2 36 ? -2.369 9.543 14.173 1.00 13.35 36 THR D CA 1
ATOM 7697 C C . THR D 2 36 ? -1.283 10.427 14.804 1.00 14.14 36 THR D C 1
ATOM 7698 O O . THR D 2 36 ? -1.487 10.999 15.862 1.00 13.09 36 THR D O 1
ATOM 7702 N N . ALA D 2 37 ? -0.131 10.564 14.135 1.00 13.83 37 ALA D N 1
ATOM 7703 C CA . ALA D 2 37 ? 0.913 11.451 14.620 1.00 13.85 37 ALA D CA 1
ATOM 7704 C C . ALA D 2 37 ? 0.438 12.911 14.774 1.00 13.31 37 ALA D C 1
ATOM 7705 O O . ALA D 2 37 ? 0.849 13.576 15.702 1.00 12.40 37 ALA D O 1
ATOM 7707 N N . LEU D 2 38 ? -0.440 13.385 13.888 1.00 15.39 38 LEU D N 1
ATOM 7708 C CA . LEU D 2 38 ? -1.024 14.724 14.020 1.00 17.11 38 LEU D CA 1
ATOM 7709 C C . LEU D 2 38 ? -1.897 14.835 15.274 1.00 17.49 38 LEU D C 1
ATOM 7710 O O . LEU D 2 38 ? -1.848 15.842 16.012 1.00 16.14 38 LEU D O 1
ATOM 7715 N N . LEU D 2 39 ? -2.661 13.775 15.539 1.00 14.66 39 LEU D N 1
ATOM 7716 C CA . LEU D 2 39 ? -3.467 13.722 16.771 1.00 13.96 39 LEU D CA 1
ATOM 7717 C C . LEU D 2 39 ? -2.603 13.740 18.023 1.00 14.55 39 LEU D C 1
ATOM 7718 O O . LEU D 2 39 ? -2.895 14.450 19.012 1.00 14.28 39 LEU D O 1
ATOM 7723 N N . ALA D 2 40 ? -1.505 12.993 18.008 1.00 14.81 40 ALA D N 1
ATOM 7724 C CA . ALA D 2 40 ? -0.659 12.897 19.167 1.00 16.24 40 ALA D CA 1
ATOM 7725 C C . ALA D 2 40 ? 0.004 14.237 19.460 1.00 19.07 40 ALA D C 1
ATOM 7726 O O . ALA D 2 40 ? 0.229 14.617 20.629 1.00 19.02 40 ALA D O 1
ATOM 7728 N N . GLU D 2 41 ? 0.383 14.935 18.377 1.00 20.57 41 GLU D N 1
ATOM 7729 C CA . GLU D 2 41 ? 0.963 16.252 18.420 1.00 23.54 41 GLU D CA 1
ATOM 7730 C C . GLU D 2 41 ? -0.001 17.216 19.146 1.00 22.17 41 GLU D C 1
ATOM 7731 O O . GLU D 2 41 ? 0.413 17.978 19.953 1.00 22.09 41 GLU D O 1
ATOM 7737 N N . MET D 2 42 ? -1.280 17.144 18.879 1.00 20.88 42 MET D N 1
ATOM 7738 C CA . MET D 2 42 ? -2.248 17.953 19.583 1.00 22.13 42 MET D CA 1
ATOM 7739 C C . MET D 2 42 ? -2.327 17.648 21.057 1.00 22.83 42 MET D C 1
ATOM 7740 O O . MET D 2 42 ? -2.545 18.538 21.856 1.00 22.12 42 MET D O 1
ATOM 7745 N N . LEU D 2 43 ? -2.212 16.382 21.425 1.00 22.71 43 LEU D N 1
ATOM 7746 C CA . LEU D 2 43 ? -2.145 16.013 22.839 1.00 25.12 43 LEU D CA 1
ATOM 7747 C C . LEU D 2 43 ? -0.969 16.668 23.547 1.00 24.86 43 LEU D C 1
ATOM 7748 O O . LEU D 2 43 ? -1.054 17.003 24.726 1.00 21.70 43 LEU D O 1
ATOM 7753 N N . GLU D 2 44 ? 0.152 16.800 22.839 1.00 28.29 44 GLU D N 1
ATOM 7754 C CA . GLU D 2 44 ? 1.368 17.406 23.419 1.00 33.55 44 GLU D CA 1
ATOM 7755 C C . GLU D 2 44 ? 1.213 18.878 23.734 1.00 33.18 44 GLU D C 1
ATOM 7756 O O . GLU D 2 44 ? 1.970 19.372 24.524 1.00 38.32 44 GLU D O 1
ATOM 7762 N N . SER D 2 45 ? 0.214 19.544 23.163 1.00 32.45 45 SER D N 1
ATOM 7763 C CA . SER D 2 45 ? -0.120 20.932 23.478 1.00 37.12 45 SER D CA 1
ATOM 7764 C C . SER D 2 45 ? -0.767 21.122 24.839 1.00 39.95 45 SER D C 1
ATOM 7765 O O . SER D 2 45 ? -0.782 22.232 25.356 1.00 46.75 45 SER D O 1
ATOM 7768 N N . VAL D 2 46 ? -1.376 20.085 25.405 1.00 36.21 46 VAL D N 1
ATOM 7769 C CA . VAL D 2 46 ? -2.001 20.189 26.752 1.00 34.47 46 VAL D CA 1
ATOM 7770 C C . VAL D 2 46 ? -0.889 20.258 27.829 1.00 32.03 46 VAL D C 1
ATOM 7771 O O . VAL D 2 46 ? 0.017 19.406 27.850 1.00 28.82 46 VAL D O 1
ATOM 7775 N N . PRO D 2 47 ? -0.946 21.264 28.722 1.00 26.16 47 PRO D N 1
ATOM 7776 C CA . PRO D 2 47 ? 0.108 21.307 29.749 1.00 22.96 47 PRO D CA 1
ATOM 7777 C C . PRO D 2 47 ? -0.196 20.271 30.838 1.00 22.59 47 PRO D C 1
ATOM 7778 O O . PRO D 2 47 ? -1.317 20.207 31.362 1.00 22.47 47 PRO D O 1
ATOM 7782 N N . LEU D 2 48 ? 0.743 19.387 31.072 1.00 19.47 48 LEU D N 1
ATOM 7783 C CA . LEU D 2 48 ? 0.639 18.410 32.146 1.00 19.74 48 LEU D CA 1
ATOM 7784 C C . LEU D 2 48 ? 1.873 18.644 32.995 1.00 20.80 48 LEU D C 1
ATOM 7785 O O . LEU D 2 48 ? 2.923 18.994 32.485 1.00 20.02 48 LEU D O 1
ATOM 7790 N N . SER D 2 49 ? 1.730 18.559 34.290 1.00 20.29 49 SER D N 1
ATOM 7791 C CA . SER D 2 49 ? 2.926 18.586 35.157 1.00 21.25 49 SER D CA 1
ATOM 7792 C C . SER D 2 49 ? 3.201 17.183 35.673 1.00 18.69 49 SER D C 1
ATOM 7793 O O . SER D 2 49 ? 2.381 16.293 35.515 1.00 16.14 49 SER D O 1
ATOM 7796 N N . PRO D 2 50 ? 4.366 16.966 36.274 1.00 20.06 50 PRO D N 1
ATOM 7797 C CA . PRO D 2 50 ? 4.682 15.646 36.766 1.00 20.40 50 PRO D CA 1
ATOM 7798 C C . PRO D 2 50 ? 3.617 15.028 37.681 1.00 21.36 50 PRO D C 1
ATOM 7799 O O . PRO D 2 50 ? 3.412 13.828 37.667 1.00 19.31 50 PRO D O 1
ATOM 7803 N N . GLU D 2 51 ? 2.929 15.853 38.455 1.00 21.12 51 GLU D N 1
ATOM 7804 C CA . GLU D 2 51 ? 1.897 15.365 39.370 1.00 23.06 51 GLU D CA 1
ATOM 7805 C C . GLU D 2 51 ? 0.510 15.245 38.677 1.00 20.06 51 GLU D C 1
ATOM 7806 O O . GLU D 2 51 ? -0.464 14.976 39.323 1.00 19.23 51 GLU D O 1
ATOM 7812 N N . SER D 2 52 ? 0.410 15.500 37.373 1.00 16.93 52 SER D N 1
ATOM 7813 C CA . SER D 2 52 ? -0.807 15.156 36.606 1.00 17.65 52 SER D CA 1
ATOM 7814 C C . SER D 2 52 ? -0.780 13.663 36.396 1.00 14.93 52 SER D C 1
ATOM 7815 O O . SER D 2 52 ? -0.017 13.166 35.573 1.00 14.59 52 SER D O 1
ATOM 7818 N N . GLU D 2 53 ? -1.579 12.971 37.179 1.00 13.16 53 GLU D N 1
ATOM 7819 C CA . GLU D 2 53 ? -1.558 11.518 37.148 1.00 15.55 53 GLU D CA 1
ATOM 7820 C C . GLU D 2 53 ? -2.451 10.887 36.054 1.00 13.21 53 GLU D C 1
ATOM 7821 O O . GLU D 2 53 ? -3.353 11.503 35.515 1.00 12.44 53 GLU D O 1
ATOM 7827 N N . LEU D 2 54 ? -2.218 9.601 35.833 1.00 13.32 54 LEU D N 1
ATOM 7828 C CA . LEU D 2 54 ? -3.083 8.763 35.046 1.00 13.42 54 LEU D CA 1
ATOM 7829 C C . LEU D 2 54 ? -4.518 8.823 35.571 1.00 12.64 54 LEU D C 1
ATOM 7830 O O . LEU D 2 54 ? -4.755 9.004 36.772 1.00 12.36 54 LEU D O 1
ATOM 7835 N N . ALA D 2 55 ? -5.454 8.674 34.647 1.00 12.17 55 ALA D N 1
ATOM 7836 C CA . ALA D 2 55 ? -6.866 8.696 34.985 1.00 12.45 55 ALA D CA 1
ATOM 7837 C C . ALA D 2 55 ? -7.253 7.566 35.977 1.00 12.18 55 ALA D C 1
ATOM 7838 O O . ALA D 2 55 ? -8.112 7.783 36.833 1.00 10.74 55 ALA D O 1
ATOM 7840 N N . GLU D 2 56 ? -6.581 6.436 35.919 1.00 13.06 56 GLU D N 1
ATOM 7841 C CA . GLU D 2 56 ? -6.840 5.353 36.890 1.00 15.18 56 GLU D CA 1
ATOM 7842 C C . GLU D 2 56 ? -5.548 4.795 37.487 1.00 15.06 56 GLU D C 1
ATOM 7843 O O . GLU D 2 56 ? -4.582 4.463 36.789 1.00 15.49 56 GLU D O 1
ATOM 7849 N N . ILE D 2 57 ? -5.538 4.727 38.804 1.00 13.61 57 ILE D N 1
ATOM 7850 C CA . ILE D 2 57 ? -4.330 4.328 39.536 1.00 13.38 57 ILE D CA 1
ATOM 7851 C C . ILE D 2 57 ? -4.714 2.972 40.209 1.00 12.58 57 ILE D C 1
ATOM 7852 O O . ILE D 2 57 ? -5.817 2.795 40.734 1.00 13.03 57 ILE D O 1
ATOM 7857 N N . TYR D 2 58 ? -3.763 2.076 40.256 1.00 13.01 58 TYR D N 1
ATOM 7858 C CA . TYR D 2 58 ? -3.908 0.738 40.868 1.00 12.44 58 TYR D CA 1
ATOM 7859 C C . TYR D 2 58 ? -4.522 0.707 42.262 1.00 12.47 58 TYR D C 1
ATOM 7860 O O . TYR D 2 58 ? -4.259 1.573 43.106 1.00 12.98 58 TYR D O 1
ATOM 7869 N N . ARG D 2 59 ? -5.339 -0.288 42.491 1.00 13.06 59 ARG D N 1
ATOM 7870 C CA . ARG D 2 59 ? -5.937 -0.566 43.812 1.00 15.33 59 ARG D CA 1
ATOM 7871 C C . ARG D 2 59 ? -5.565 -2.043 44.085 1.00 15.51 59 ARG D C 1
ATOM 7872 O O . ARG D 2 59 ? -5.942 -2.953 43.305 1.00 12.11 59 ARG D O 1
ATOM 7880 N N . PRO D 2 60 ? -4.774 -2.283 45.135 1.00 12.94 60 PRO D N 1
ATOM 7881 C CA . PRO D 2 60 ? -4.266 -3.633 45.341 1.00 13.01 60 PRO D CA 1
ATOM 7882 C C . PRO D 2 60 ? -5.311 -4.653 45.852 1.00 11.91 60 PRO D C 1
ATOM 7883 O O . PRO D 2 60 ? -5.085 -5.855 45.681 1.00 11.73 60 PRO D O 1
ATOM 7887 N N . ALA D 2 61 ? -6.354 -4.163 46.487 1.00 11.85 61 ALA D N 1
ATOM 7888 C CA . ALA D 2 61 ? -7.502 -4.940 47.013 1.00 13.40 61 ALA D CA 1
ATOM 7889 C C . ALA D 2 61 ? -8.527 -3.958 47.558 1.00 13.53 61 ALA D C 1
ATOM 7890 O O . ALA D 2 61 ? -8.187 -2.826 47.921 1.00 12.54 61 ALA D O 1
ATOM 7892 N N . PRO D 2 62 ? -9.776 -4.397 47.704 1.00 16.85 62 PRO D N 1
ATOM 7893 C CA . PRO D 2 62 ? -10.788 -3.446 48.283 1.00 17.79 62 PRO D CA 1
ATOM 7894 C C . PRO D 2 62 ? -10.399 -3.137 49.707 1.00 16.16 62 PRO D C 1
ATOM 7895 O O . PRO D 2 62 ? -9.838 -3.983 50.403 1.00 15.58 62 PRO D O 1
ATOM 7899 N N . PHE D 2 63 ? -10.674 -1.924 50.121 1.00 15.73 63 PHE D N 1
ATOM 7900 C CA . PHE D 2 63 ? -10.352 -1.491 51.464 1.00 17.06 63 PHE D CA 1
ATOM 7901 C C . PHE D 2 63 ? -11.332 -2.168 52.407 1.00 18.90 63 PHE D C 1
ATOM 7902 O O . PHE D 2 63 ? -12.514 -2.132 52.140 1.00 21.18 63 PHE D O 1
ATOM 7910 N N . PRO D 2 64 ? -10.864 -2.790 53.500 1.00 21.31 64 PRO D N 1
ATOM 7911 C CA . PRO D 2 64 ? -11.809 -3.632 54.280 1.00 25.53 64 PRO D CA 1
ATOM 7912 C C . PRO D 2 64 ? -12.864 -2.792 55.029 1.00 29.04 64 PRO D C 1
ATOM 7913 O O . PRO D 2 64 ? -12.560 -1.683 55.496 1.00 27.39 64 PRO D O 1
ATOM 7917 N N . ALA D 2 65 ? -14.086 -3.319 55.130 1.00 34.54 65 ALA D N 1
ATOM 7918 C CA . ALA D 2 65 ? -15.169 -2.634 55.832 1.00 37.62 65 ALA D CA 1
ATOM 7919 C C . ALA D 2 65 ? -14.953 -2.612 57.334 1.00 35.33 65 ALA D C 1
ATOM 7920 O O . ALA D 2 65 ? -14.235 -3.451 57.871 1.00 36.60 65 ALA D O 1
ATOM 7922 N N . GLU D 2 66 ? -15.567 -1.631 57.990 0.50 36.34 66 GLU D N 1
ATOM 7923 C CA . GLU D 2 66 ? -15.773 -1.649 59.449 0.50 38.55 66 GLU D CA 1
ATOM 7924 C C . GLU D 2 66 ? -16.810 -0.597 59.841 0.50 37.93 66 GLU D C 1
ATOM 7925 O O . GLU D 2 66 ? -16.445 0.481 60.317 0.50 41.69 66 GLU D O 1
#

B-factor: mean 18.04, std 8.56, range [2.92, 82.4]

Radius of gyration: 35.16 Å; Cα contacts (8 Å, |Δi|>4): 2522; chains: 4; bounding box: 121×53×84 Å

InterPro domains:
  IPR000120 Amidase [PTHR11895] (3-448)
  IPR014087 1-carboxybiuret hydrolase, AtzE subunit [TIGR02715] (3-454)
  IPR023631 Amidase signature domain [PF01425] (20-441)
  IPR036928 Amidase signature (AS) superfamily [G3DSA:3.90.1300.10] (1-456)
  IPR036928 Amidase signature (AS) superfamily [SSF75304] (3-449)

Foldseek 3Di:
DAQVVVQVCCLVVVDQLLVVLVVLVVLCVPPCVQQVFAPDFPNVQLNVLSVVLNVCVVVVDDAADNASAEEEEALLWADAPAFRQQLFPVSRPPGHDNHTFLLVVLCSVSRYGYTYHTQFARLFQWFFQCRPVRGFRAQPVGRQFTLTHRSSSQLRCCQSVSGFKYKDKDQLFGFQLNCFQNQWKWKFAFWQFFACGRGRDQFPLFMTMAMIGQALLNRQSSSQSRGADDVVGPTDDHGGDRQNVCLQVAQPPFFEEEEDDLLPQLAAPQQVVLQVVLCVLNVYDHYDYQPPQVVLLVLSLLSRLQRRLVVCVVCCVPPLVRGRPVCSVSSVVSVPDDPVSNVVSVVVLVVNLVRRLVSQVRGFKYKGWSFRAHTDGPPDQWDARPRDIDGPTVRRSSNRRSQSSSRWMWMWFWAAGDPHSRTITTMTITGGHPPSSSNSSSNVSCVVVPGGHRDD/DAQVCQQVCCQVVVDALLVVLVVLVVLCVVPCVQQVFAPDFPNVQLNVLSVVLRVCVVVVHRAARRASAEEEEALLWADAPAQRQQLFPVSVPPGHDNHTFLLVVLCSVRRYGYGYHTQFARLFPWFFSCRPPSGFRAQPVGRLFTLTHRSSSQLRCCQSVSGFKYKDKDQLFGFQLNCFQNQWKWKFAFWQFFAPGRGRHAFPLFMTMAMIGQALLNRQSSSQSRGADDVVGPGDDHGGDHQNVCLQVAQPPFFEEEEDDLLPQLAAPQQVVLLVVLCVLNVYDHYDYQPPQVVLLVLSLLSRLQRRLVVCVVCCVPPLVRGGPVCSVSNVVSVPDDPVSNVVSVVVLVVNLVRRLVSQVRGFKYKGWSFRAHTDGPPQQWDARPRDIDGPTVRRSSNRRSQSSSRWMWMWFWAAGPPRSRTITTMIITGGHPNSSSRSSSNSSCVVVPRGHRDD/DDLVVLLVCLVVVCVVVVNDDDPVRSVVVSVVVVVVVVVVVVVVPDDDDPPNDDPDDDDPDDDDDD/DDLVVLLVCLQVVCVVVPNHDDPVRSVVVSVVVVVVVVVVVVVVPDDDDPPNDDPDDDDPDDDDDD

CATH classification: 3.90.1300.10

Solvent-accessible surface area: 40068 Å² total

Nearest PDB structures (foldseek):
  6c62-assembly1_A  TM=1.001E+00  e=2.604E-100  Pseudomonas sp. ADP
  6c6g-assembly1_B-2  TM=1.002E+00  e=1.667E-99  Pseudomonas sp. ADP
  4wj3-assembly2_D  TM=9.053E-01  e=9.181E-44  Pseudomonas aeruginosa PAO1
  3h0l-assembly1_A  TM=9.121E-01  e=1.947E-42  Aquifex aeolicus
  2gi3-assembly1_A-2  TM=8.554E-01  e=1.297E-38  Thermotoga maritima

Organism: Pseudomonas sp. (strain ADP) (NCBI:txid47660)

GO terms:
  GO:0019381 atrazine catabolic process (P, IDA)
  GO:0018750 biuret amidohydrolase activity (F, IDA)

Secondary structure (DSSP, 8-state):
--HHHHHHHHHTTSS-HHHHHHHHHHHHHHHHHHH--EEEE-HHHHHHHHHHHHHHHHTTPPPPTTTT-EEEEETTB--TTS---TT-SGGGGSPPPSS--HHHHHHHHTT-EEEEEE--SGGG--SS-EETTTEE-B-TT-TTBB--SSSHHHHHHHHTTS-SEEEEEESSSTTHHHHHHHT-EEEE--TTSS--TTB--S-TTT-EEEEEESSHHHHHHHHHHH-S--TT------S---SGGGTTS--TT--EEEE-THHHHT--HHHHHHHHHHHHHHT---EEPPTTHHHHHHHHHHHHHHHHHHHTHHHHHH-GGGS-TTTHHHHHHHHTS-HHHHHHHHHHHHHHHHHHHHHTTS-SEEEEESSSSSPPBTT--EEEETTEEEEHHHHTTTTTHHHHHHT--EEEEEE--TTSTT--EEEEEEE-TT-HHHHHHHHHHHHHTTSS----/--HHHHHHHHHTTSS-HHHHHHHHHHHHHHHHHHH--EEEE-HHHHHHHHHHHHHHHHTTPPPPTTTT-EEEEETTB--TTS---TT-SGGGGSPPPSS--HHHHHHHHTT-EEEEEE--SGGG--SS-EETTTEE-EETTEEEEE--SSSHHHHHHHHTTS-SEEEEEESSSTTHHHHHHHT-EEEE--TTSS--TTB--S-TTT-EEEEEESSHHHHHHHHHHH-S--TT------S----GGGTTS--TT--EEEE-THHHHT--HHHHHHHHHHHHHTT---EEPPTTHHHHHHHHHHHHHHHHHHHTHHHHHH-GGGS-TTTHHHHHHHHTS-HHHHHHHHHHHHHHHHHHHHHTTS-SEEEEESSSSSPPBTT--EEEETTEEEEHHHHTTTTTHHHHHHT--EEEEEE--SSSTT--EEEEEEE-TT-HHHHHHHHHHHHHTTSS----/--HHHHHHHHHHHHHHHT----HHHHHHHHHHHHHHHHHHHHHHTS---TT---SS----SPPPP-/--HHHHHHHHHHHHHHHT----HHHHHHHHHHHHHHHHHHHHHHTS---TT---SS---SSPPPP-

Sequence (1044 aa):
MKTVEIIEGIASGRRTTSARDVCEEALATIGATDGLINAFTCRTVERARAEADAIDVRRARGEVLPPLAGLPYAVKNLFDIEGVTTLAGSKINRTLPPARADAVLVQQRLKAAGAVLLGGLNMDEFAYGFTTENTHYGPTRNPHDTGRIAGGSSGGSGAAIAAGQVPLSLGSDTNGSIRVPASLCGVWGLKPTFGRLSRRGTYPFVHSIDHLGPLADSVEGLALAYDAMQGPDPLDPGSASRRIQPSVPVLSQGIAGLRIGVLGGWFRDNAGPAARAAVDVVAALLTLGASEVVMWPDAEIGRAAAFVITASEGGCLHLDDLRIRPQDFEPLSVDRFISGVLQPVAWYLRAQRFRRVYRDKVNALFRDWDILIAPATPISSAPAIGTEWIEVNGTRHPCRPAMGLLTQPVSFAGCPVVAAPTWPGENDGMPIGVVQLIAAPWNESLCLRAGKVLQDTGIARLKCMKTVEIIEGIASGRTSARDVCEEALATIGATDGLINAFTCRTVERARAEADAIDVRRARGEVLPPLAGLPYAVKNLFDIEGVTTLAGSKINRRTLPPARADAVLVQRLKAAGAVLLGGLNMDEFAYGFTTENTHYGPTRNPHHDTGRIAGGSSGGSGAAIAAGQVPLSLGSDTNGSIRVPASLCGVWGLKPTFGRLSRRGTYPFVHSIDHLGPLADSVEGLALAYDAMQGPDPLDPGSASRRIQPSVPVLSQGIAGLRIGVLGGWFRDNAGPAARAAVDVAALTLGASEVVMWPDAEIIGRAAAFVITASEGGCLHHLDDLRIRPQDFEPLSVDRFISGVLQPVAWYLRAQRFRRVYRDKVNALFRDWDIILIAPATPISAPAIGTEWIEVNGTRHPCRPAMGLLTQPVSFAGCPVVAAPTWPGENDGMPIGVQLIAAPWNESLCLRAGKVLQDTGIARLKCMTETEIFAYIEAASIAIGIPLEPARARAVAHHFSSRTALLAEMLLESVPLSPESELAEIYRPAPFPAEMTETEIFAYIEAASIAIGIPLEPARARAVAHHFSSSRTALLAEMLESVPLSPESELAEIYRPAPFPAE